Protein 9KQH (pdb70)

Organism: Finegoldia magna (strain ATCC 29328 / DSM 20472 / WAL 2508) (NCBI:txid334413)

B-factor: mean 48.62, std 17.15, range [17.42, 191.57]

Radius of gyration: 28.94 Å; Cα contacts (8 Å, |Δi|>4): 1314; chains: 1; bounding box: 60×62×90 Å

Sequence (738 aa):
KKEIKLSVRDLVEYTERSGDIDDRFRNVFDRAKEGQKIHKMIQKEYDIGFLPEVTLKNTTLYKSVNYIVEGRAAGIGIKNGKTLIDEIKSTTRDLEELEYNSNKYHWAQVKCYGYFYTLDNDLEDIDLQLTYYQTDTKKIKFIRQNFTFEELKEFYFSLLEKYSVFTELITQHIKKRDESIQNLSFPYPAFRAGQKYLSQNVYSATKQGVDLMVEAATGIGKTISTLFPSIKAMGEDLTDKIFYLTAKSTLKKACNDQLYLMKQKGLIIKSVEIIAKNKVCINCEFAKGHYDRVNKCILDMLENGDIIVEEIIKKYAFKYRVCPLELELDLSNFCDIVICDYNYVFDPVVYLKRFFEVPYLRMSLLVDEAHNLVSRGRDMYSYSLSFNQLMDCCDELVDEKKELKIKRNLKKIAQQIKDEALGKPVNTYEDLSVDLIDYCVRCKESMTKFLVEEKDKPYYDKVLDVYFEINKFLKISDFYDDSFVTLIKSENDDVIYNIMCLNTHNIFKNLLKKCKSNVFFSATLSPMTYFADVLGLEKFYNIRLESPFPKENLKVNHINISTRFKDREDTKYKIAEILRKINEKPGNKLIFFPSYSYLESVYEICDFDILTQERTLTDMERLEFLSQFTTSSNIMAFCVLGGVFSEGVDLSGDRLNTVGIISVGLPGISVENDLIKKYFDENGKNGFDYAYVYPGMNKVHQAGGRLIRTDTDTGELFLIDDRFDSYPYKSLLPNSWK

Solvent-accessible surface area: 33178 Å² total; per-residue (Å²): 250,58,93,12,136,23,3,1,71,25,0,2,39,11,8,19,23,53,23,38,39,119,87,58,123,133,64,40,36,30,31,55,82,46,1,101,102,4,24,137,84,6,27,165,135,52,100,168,44,16,109,69,72,35,82,15,131,18,78,12,117,47,86,86,0,48,0,55,1,56,2,89,0,4,0,6,8,135,114,152,68,80,15,6,0,3,11,14,50,46,7,82,40,79,33,140,109,0,118,80,63,58,25,68,22,27,0,1,18,0,21,0,12,0,9,2,55,1,80,103,65,142,49,127,19,0,13,0,18,1,0,0,11,24,15,35,51,129,106,70,58,112,21,128,76,72,15,50,40,111,106,2,72,136,51,0,57,47,0,0,92,98,3,10,78,1,0,78,39,41,22,99,17,64,139,105,18,28,92,14,0,99,120,11,81,28,9,82,145,70,72,158,71,24,6,120,108,0,12,112,29,0,66,44,2,1,111,129,29,52,26,3,0,0,13,0,22,41,18,3,27,30,25,8,1,0,0,21,4,0,0,44,0,1,4,98,101,26,2,40,9,0,0,0,0,0,12,92,72,99,49,10,138,38,0,9,63,27,0,93,43,0,92,139,103,40,3,75,8,26,0,0,21,1,4,43,113,142,92,0,63,55,184,147,132,32,17,137,11,0,16,88,61,0,30,130,0,0,32,27,1,8,113,102,22,48,3,3,30,58,150,50,0,55,124,18,0,114,120,52,122,0,22,9,27,18,0,0,18,3,0,0,23,25,2,7,0,0,0,0,30,0,44,28,0,0,10,5,19,54,50,4,59,62,9,5,100,47,42,70,65,74,2,0,0,1,0,8,29,0,12,30,0,12,72,62,0,42,110,12,5,25,44,34,4,23,34,54,64,2,49,76,0,2,112,70,12,86,98,83,185,45,2,79,71,0,37,130,5,0,93,77,0,0,98,28,0,83,75,22,3,109,82,88,96,60,11,59,68,127,101,44,17,121,74,0,19,73,55,0,9,92,0,26,54,12,0,56,126,0,16,101,121,39,130,122,38,124,21,33,106,90,0,78,76,0,41,85,40,1,12,42,0,1,20,0,5,14,63,27,62,119,4,6,10,0,2,0,47,33,90,132,142,22,9,57,1,32,0,21,1,9,12,4,25,69,20,0,50,72,22,8,129,81,12,55,0,1,0,0,0,0,25,5,0,18,28,5,91,6,4,1,32,3,0,3,3,111,176,62,123,72,6,120,23,98,48,42,38,54,176,138,25,32,118,38,27,67,30,91,12,27,0,82,178,152,28,52,109,107,28,29,133,105,0,10,95,18,0,114,113,2,35,128,76,115,9,0,0,1,0,0,0,28,38,43,85,6,1,95,33,0,91,146,47,14,123,32,138,19,43,38,7,122,188,117,56,86,91,139,76,84,108,103,10,37,61,75,1,61,89,102,26,73,56,1,0,0,0,9,12,44,18,65,1,1,29,64,8,87,3,38,34,67,78,0,26,5,0,0,0,0,4,0,0,37,30,59,124,37,43,57,31,57,15,13,72,101,28,5,73,122,86,68,86,90,1,76,21,13,5,2,0,38,32,0,5,11,48,0,27,13,0,3,22,23,3,26,40,42,89,103,3,69,17,32,1,15,0,0,2,38,35,2,74,40,171,38,16,56,74,18,5,20,78,48,20,132

Foldseek 3Di:
DAEDEEELLRLLCLQVFWWFDVLDDDQLLALVVLVVVLLVVVVVPPDPFWDAFAKFWDWDQDPNHTYTYIYTFGTWGADPNAIETEHEEEDPDDLVCDADVSPVSVNLSQLLRVLRCCVVPVNQKHKYKYWYAHSLPRDIDMYIDMDGNVRSVVSVVSSVVSCVLVSVLLRVLLVLQLVLLQPFDQLDPDQAPCLVVLLVVLLVQLQQLFEEEEQAAFPNLLQSSNVSSNSSSVSVVSFFAEEEAEADPVVLVSNVVSVVSSVVVRRQFAEAEQDDLVPLALVVVLSGGQSVQLSVLLSVCSNVHHYHYSVNLSVSCVVRSHRSNVSRLVVSVSGRYYYYHPCCQQASRNHSCVDQVQHPTAYAYAYEPLLVCQVVNFVSLKAKDKLVLLQVLLVLQDPDVLSVQLSVLSVQLSVVLVVQCVPPQKDKFQDDDPSNLSSLSSSLVSCVVVLVPPPVRPCSVSVVVSNVRSSNVNSSNSPRDRQWMWMWGCDPVMIMTMITRLACQVVQLVRSVSHSYYYHYYNQCPPVVLSCRRRNNDDYHYYYHADSADLVLEAAAEAADAPPVVCLLVCLVVVLVVVQVVLPDAFEEEEEAADPVSQVSSVVNRPDDAAEDDPDADPVRVVVVLVCLDLPDSHYYYYYQPDPLLADQQCFDRSYAEYEYAELNFPDDDPSLVVSLVSQVVVPHRSCCSSGNSVSNSSVSSNQSSQHNDNVGHHYYYYYHSCCPPPPNVVSDRPSND

Nearest PDB structures (foldseek):
  4a15-assembly1_A  TM=7.775E-01  e=8.012E-27  Thermoplasma acidophilum
  5h8w-assembly1_A  TM=7.825E-01  e=6.905E-27  Thermoplasma acidophilum
  5fmf-assembly1_Y  TM=7.714E-01  e=2.639E-24  Saccharomyces cerevisiae
  6fwr-assembly1_A  TM=7.237E-01  e=7.448E-26  Escherichia coli
  6fws-assembly1_B  TM=6.503E-01  e=1.646E-25  Escherichia coli

InterPro domains:
  IPR006554 Helicase-like, DEXD box c2 type [SM00488] (183-418)
  IPR006555 ATP-dependent helicase, C-terminal [PF13307] (589-748)
  IPR006555 ATP-dependent helicase, C-terminal [SM00491] (606-736)
  IPR010614 RAD3-like helicase, DEAD [PF06733] (275-400)
  IPR014013 Helicase superfamily 1/2, ATP-binding domain, DinG/Rad3-type [PS51193] (182-431)
  IPR027417 P-loop containing nucleoside triphosphate hydrolase [G3DSA:3.40.50.300] (204-547)
  IPR027417 P-loop containing nucleoside triphosphate hydrolase [G3DSA:3.40.50.300] (561-748)
  IPR027417 P-loop containing nucleoside triphosphate hydrolase [SSF52540] (143-537)
  IPR027417 P-loop containing nucleoside triphosphate hydrolase [SSF52540] (513-663)
  IPR042493 Bacterial type XPD DNA helicase, FeS cluster domain [G3DSA:1.10.30.20] (277-336)
  IPR045028 Helicase superfamily 1/2, DinG/Rad3-like [PTHR11472] (184-743)

Secondary structure (DSSP, 8-state):
--EEEEEHHHHHHHHS--S-TTTS---TT--HHHHHHHHHHHHHTS-SSSEEEEEEEEEEEETTEEEEEEEEEEEEEEETTEEEEEEEEE--S-GGG--TTSSHHHHHHHHHHHHHHHHHTT-SEEEEEEEEE-TTT--EEEEEEEEEHHHHHHHHHHHHHHHHHHHHHHHHHHHHHHHHHHT---SSSS--TTHHHHHHHHHHHHHHT-EEEEEE-TTS-HHHHHHHHHHHHHHTTS-SEEEEEESSGGGHHHHHHHHHHHHHTT----EEE---HHHH-----SSTTHHHHHHHHHHHHHHH-SEE-HHHHHHHHHHHT--HHHHHHHHTTS-SEEEEETHHHH-TTTS-HHHHSS--S-EEEEEETGGGHHHHHHHHT-EEEEHHHHHHHHTTS-S-HHHHHHHHHHHHHHHHHHHHHTT-SEEEESS--HHHHHHHHHHHHHHHHHHHH-TTSTTHHHHHHHHHHHHHHHHHHTT-STTEEEEEEEETTEEEEEEEES--HHHHHHHHTTSSEEEEEES---SHHHHHHHTT--SEEEEEE---S-TTSEEEEEE-----GGGHHHHHHHHHHHHHHHHHSSS-EEEEES-HHHHHHHHHT--S--EE--S---HHHHHHHHHT--SS---EEEEETTSTTTSS----TTS--EEEE-S--PPPP-HHHHHHHHHHHTTTS-HHIIIIIHHHHHHHHHHHTTS--STT--EEEEEE-GGGGSTTHHHHS-GGG-

Structure (mmCIF, N/CA/C/O backbone):
data_9KQH
#
_entry.id   9KQH
#
_cell.length_a   97.857
_cell.length_b   123.534
_cell.length_c   84.472
_cell.angle_alpha   90.000
_cell.angle_beta   90.000
_cell.angle_gamma   90.000
#
_symmetry.space_group_name_H-M   'P 21 21 2'
#
loop_
_entity.id
_entity.type
_entity.pdbx_description
1 polymer "DNA 5'-3' helicase"
2 polymer "DNA (5'-D(*TP*TP*TP*TP*TP*TP*TP*TP*TP*TP*T)-3')"
3 non-polymer 'PHOSPHOAMINOPHOSPHONIC ACID-ADENYLATE ESTER'
4 non-polymer 'IRON/SULFUR CLUSTER'
5 water water
#
loop_
_atom_site.group_PDB
_atom_site.id
_atom_site.type_symbol
_atom_site.label_atom_id
_atom_site.label_alt_id
_atom_site.label_comp_id
_atom_site.label_asym_id
_atom_site.label_entity_id
_atom_site.label_seq_id
_atom_site.pdbx_PDB_ins_code
_atom_site.Cartn_x
_atom_site.Cartn_y
_atom_site.Cartn_z
_atom_site.occupancy
_atom_site.B_iso_or_equiv
_atom_site.auth_seq_id
_atom_site.auth_comp_id
_atom_site.auth_asym_id
_atom_site.auth_atom_id
_atom_site.pdbx_PDB_model_num
ATOM 1 N N . LYS A 1 2 ? 9.45300 -8.68700 32.93400 1.000 69.61266 2 LYS A N 1
ATOM 2 C CA . LYS A 1 2 ? 9.56300 -8.33400 31.49500 1.000 67.65831 2 LYS A CA 1
ATOM 3 C C . LYS A 1 2 ? 9.36000 -6.82300 31.37500 1.000 69.50420 2 LYS A C 1
ATOM 4 O O . LYS A 1 2 ? 9.63200 -6.27300 30.29500 1.000 84.74452 2 LYS A O 1
ATOM 10 N N . LYS A 1 3 ? 8.86800 -6.19000 32.43900 1.000 77.87002 3 LYS A N 1
ATOM 11 C CA . LYS A 1 3 ? 8.77000 -4.71100 32.44500 1.000 61.14259 3 LYS A CA 1
ATOM 12 C C . LYS A 1 3 ? 9.94600 -4.21900 33.28800 1.000 54.39639 3 LYS A C 1
ATOM 13 O O . LYS A 1 3 ? 9.88700 -4.37100 34.51600 1.000 58.36130 3 LYS A O 1
ATOM 19 N N . GLU A 1 4 ? 10.97700 -3.69000 32.63900 1.000 59.28054 4 GLU A N 1
ATOM 20 C CA . GLU A 1 4 ? 12.20000 -3.28100 33.36600 1.000 57.05422 4 GLU A CA 1
ATOM 21 C C . GLU A 1 4 ? 12.70300 -1.92700 32.85800 1.000 60.70336 4 GLU A C 1
ATOM 22 O O . GLU A 1 4 ? 12.70500 -1.71500 31.63500 1.000 58.29216 4 GLU A O 1
ATOM 28 N N . ILE A 1 5 ? 13.09400 -1.04900 33.77400 1.000 48.75877 5 ILE A N 1
ATOM 29 C CA . ILE A 1 5 ? 13.69200 0.25400 33.37000 1.000 46.89690 5 ILE A CA 1
ATOM 30 C C . ILE A 1 5 ? 14.96900 0.43400 34.20300 1.000 41.40401 5 ILE A C 1
ATOM 31 O O . ILE A 1 5 ? 14.89000 0.36800 35.44500 1.000 42.45960 5 ILE A O 1
ATOM 36 N N . LYS A 1 6 ? 16.10700 0.58600 33.53100 1.000 38.34726 6 LYS A N 1
ATOM 37 C CA . LYS A 1 6 ? 17.38800 0.80400 34.24200 1.000 35.20403 6 LYS A CA 1
ATOM 38 C C . LYS A 1 6 ? 17.60400 2.31800 34.35700 1.000 40.95225 6 LYS A C 1
ATOM 39 O O . LYS A 1 6 ? 17.43500 3.01500 33.33600 1.000 36.63418 6 LYS A O 1
ATOM 45 N N . LEU A 1 7 ? 17.94800 2.80300 35.54900 1.000 40.20042 7 LEU A N 1
ATOM 46 C CA . LEU A 1 7 ? 18.06300 4.26800 35.74700 1.000 35.97811 7 LEU A CA 1
ATOM 47 C C . LEU A 1 7 ? 19.10700 4.59800 36.81400 1.000 30.86600 7 LEU A C 1
ATOM 48 O O . LEU A 1 7 ? 19.34100 3.75800 37.70100 1.000 38.55071 7 LEU A O 1
ATOM 53 N N . SER A 1 8 ? 19.71400 5.77600 36.71600 1.000 33.23744 8 SER A N 1
ATOM 54 C CA . SER A 1 8 ? 20.62900 6.24100 37.78100 1.000 28.32255 8 SER A CA 1
ATOM 55 C C . SER A 1 8 ? 19.77200 7.03000 38.77300 1.000 28.41133 8 SER A C 1
ATOM 56 O O . SER A 1 8 ? 18.71300 7.53100 38.35400 1.000 35.91430 8 SER A O 1
ATOM 59 N N . VAL A 1 9 ? 20.20600 7.14500 40.02400 1.000 27.47672 9 VAL A N 1
ATOM 60 C CA . VAL A 1 9 ? 19.45100 7.98800 40.99600 1.000 30.73098 9 VAL A CA 1
ATOM 61 C C . VAL A 1 9 ? 19.43000 9.42900 40.45900 1.000 25.83057 9 VAL A C 1
ATOM 62 O O . VAL A 1 9 ? 18.36300 10.06400 40.51700 1.000 30.76797 9 VAL A O 1
ATOM 66 N N . ARG A 1 10 ? 20.55000 9.89800 39.90800 1.000 28.73511 10 ARG A N 1
ATOM 67 C CA . ARG A 1 10 ? 20.63500 11.30500 39.43500 1.000 40.77464 10 ARG A CA 1
ATOM 68 C C . ARG A 1 10 ? 19.59000 11.55800 38.33400 1.000 36.38017 10 ARG A C 1
ATOM 69 O O . ARG A 1 10 ? 18.99800 12.65100 38.33100 1.000 43.98625 10 ARG A O 1
ATOM 77 N N . ASP A 1 11 ? 19.36900 10.58700 37.45100 1.000 27.49469 11 ASP A N 1
ATOM 78 C CA . ASP A 1 11 ? 18.41400 10.79200 36.32500 1.000 34.88503 11 ASP A CA 1
ATOM 79 C C . ASP A 1 11 ? 16.97900 10.75000 36.86600 1.000 37.94708 11 ASP A C 1
ATOM 80 O O . ASP A 1 11 ? 16.15600 11.57000 36.41400 1.000 39.79268 11 ASP A O 1
ATOM 85 N N . LEU A 1 12 ? 16.70100 9.85900 37.82000 1.000 34.95863 12 LEU A N 1
ATOM 86 C CA . LEU A 1 12 ? 15.35700 9.79000 38.44500 1.000 30.94285 12 LEU A CA 1
ATOM 87 C C . LEU A 1 12 ? 15.03400 11.13600 39.10700 1.000 27.32326 12 LEU A C 1
ATOM 88 O O . LEU A 1 12 ? 13.95300 11.67400 38.83300 1.000 40.43053 12 LEU A O 1
ATOM 93 N N . VAL A 1 13 ? 15.96100 11.67600 39.89700 1.000 29.55539 13 VAL A N 1
ATOM 94 C CA . VAL A 1 13 ? 15.69000 12.94000 40.64600 1.000 33.06693 13 VAL A CA 1
ATOM 95 C C . VAL A 1 13 ? 15.59200 14.11400 39.65800 1.000 26.89658 13 VAL A C 1
ATOM 96 O O . VAL A 1 13 ? 14.76500 15.00800 39.89800 1.000 33.85620 13 VAL A O 1
ATOM 100 N N . GLU A 1 14 ? 16.38200 14.09500 38.58500 1.000 30.65434 14 GLU A N 1
ATOM 101 C CA . GLU A 1 14 ? 16.39600 15.22300 37.61900 1.000 38.24934 14 GLU A CA 1
ATOM 102 C C . GLU A 1 14 ? 14.99900 15.44200 37.02100 1.000 32.32884 14 GLU A C 1
ATOM 103 O O . GLU A 1 14 ? 14.62500 16.61000 36.82700 1.000 42.07855 14 GLU A O 1
ATOM 109 N N . TYR A 1 15 ? 14.25800 14.36600 36.75800 1.000 29.92116 15 TYR A N 1
ATOM 110 C CA . TYR A 1 15 ? 12.94600 14.51400 36.07200 1.000 32.84389 15 TYR A CA 1
ATOM 111 C C . TYR A 1 15 ? 11.79000 14.52500 37.07700 1.000 32.82450 15 TYR A C 1
ATOM 112 O O . TYR A 1 15 ? 10.65900 14.85000 36.67200 1.000 37.87226 15 TYR A O 1
ATOM 121 N N . THR A 1 16 ? 12.05700 14.19800 38.34000 1.000 33.06555 16 THR A N 1
ATOM 122 C CA . THR A 1 16 ? 10.96800 14.10700 39.33600 1.000 28.74016 16 THR A CA 1
ATOM 123 C C . THR A 1 16 ? 10.99600 15.31200 40.24600 1.000 29.67620 16 THR A C 1
ATOM 124 O O . THR A 1 16 ? 9.94900 15.62000 40.82900 1.000 40.66628 16 THR A O 1
ATOM 128 N N . GLU A 1 17 ? 12.13900 15.98500 40.36000 1.000 39.02544 17 GLU A N 1
ATOM 129 C CA . GLU A 1 17 ? 12.25300 17.10800 41.32400 1.000 35.86101 17 GLU A CA 1
ATOM 130 C C . GLU A 1 17 ? 12.40400 18.44000 40.57500 1.000 54.52196 17 GLU A C 1
ATOM 131 O O . GLU A 1 17 ? 12.49200 19.48600 41.24400 1.000 49.81085 17 GLU A O 1
ATOM 137 N N . ARG A 1 18 ? 12.41000 18.39600 39.24300 1.000 44.97584 18 ARG A N 1
ATOM 138 C CA . ARG A 1 18 ? 12.61200 19.63100 38.44700 1.000 40.30757 18 ARG A CA 1
ATOM 139 C C . ARG A 1 18 ? 11.45700 20.60500 38.71100 1.000 48.49534 18 ARG A C 1
ATOM 140 O O . ARG A 1 18 ? 10.29400 20.15300 38.75400 1.000 40.09169 18 ARG A O 1
ATOM 148 N N . SER A 1 19 ? 11.78300 21.88400 38.89200 1.000 44.73787 19 SER A N 1
ATOM 149 C CA . SER A 1 19 ? 10.74400 22.91800 39.11300 1.000 48.30929 19 SER A CA 1
ATOM 150 C C . SER A 1 19 ? 11.35200 24.31000 38.95100 1.000 48.13540 19 SER A C 1
ATOM 151 O O . SER A 1 19 ? 12.56600 24.45100 39.19300 1.000 50.30722 19 SER A O 1
ATOM 154 N N . GLY A 1 20 ? 10.54500 25.28900 38.54500 1.000 49.35241 20 GLY A N 1
ATOM 155 C CA . GLY A 1 20 ? 11.03600 26.67800 38.52500 1.000 48.85456 20 GLY A CA 1
ATOM 156 C C . GLY A 1 20 ? 11.71100 27.11600 37.24800 1.000 56.27312 20 GLY A C 1
ATOM 157 O O . GLY A 1 20 ? 11.28700 26.66800 36.16600 1.000 49.95043 20 GLY A O 1
ATOM 158 N N . ASP A 1 21 ? 12.73500 27.96300 37.37700 1.000 63.75525 21 ASP A N 1
ATOM 159 C CA . ASP A 1 21 ? 13.37600 28.56400 36.18000 1.000 54.06933 21 ASP A CA 1
ATOM 160 C C . ASP A 1 21 ? 14.80200 28.05000 35.99700 1.000 52.28096 21 ASP A C 1
ATOM 161 O O . ASP A 1 21 ? 15.29800 27.33500 36.88600 1.000 55.52996 21 ASP A O 1
ATOM 166 N N . ILE A 1 22 ? 15.40500 28.42600 34.87600 1.000 49.58991 22 ILE A N 1
ATOM 167 C CA . ILE A 1 22 ? 16.75200 27.91600 34.51200 1.000 60.00689 22 ILE A CA 1
ATOM 168 C C . ILE A 1 22 ? 17.81800 28.60600 35.36300 1.000 64.76245 22 ILE A C 1
ATOM 169 O O . ILE A 1 22 ? 18.76900 27.92800 35.78000 1.000 70.87961 22 ILE A O 1
ATOM 174 N N . ASP A 1 23 ? 17.64400 29.89500 35.62700 1.000 75.16588 23 ASP A N 1
ATOM 175 C CA . ASP A 1 23 ? 18.67800 30.67300 36.36500 1.000 78.27800 23 ASP A CA 1
ATOM 176 C C . ASP A 1 23 ? 18.72500 30.27400 37.84200 1.000 82.71674 23 ASP A C 1
ATOM 177 O O . ASP A 1 23 ? 19.75200 30.54400 38.48500 1.000 96.09249 23 ASP A O 1
ATOM 182 N N . ASP A 1 24 ? 17.66400 29.65900 38.35300 1.000 76.12098 24 ASP A N 1
ATOM 183 C CA . ASP A 1 24 ? 17.61000 29.26100 39.78000 1.000 65.29188 24 ASP A CA 1
ATOM 184 C C . ASP A 1 24 ? 18.49800 28.03200 39.97200 1.000 75.19133 24 ASP A C 1
ATOM 185 O O . ASP A 1 24 ? 19.09400 27.89500 41.05200 1.000 79.94659 24 ASP A O 1
ATOM 190 N N . ARG A 1 25 ? 18.60500 27.20100 38.93400 1.000 77.28328 25 ARG A N 1
ATOM 191 C CA . ARG A 1 25 ? 19.51500 26.03100 38.98000 1.000 72.14450 25 ARG A CA 1
ATOM 192 C C . ARG A 1 25 ? 20.93100 26.53200 38.67800 1.000 85.61689 25 ARG A C 1
ATOM 193 O O . ARG A 1 25 ? 21.09500 27.27300 37.68600 1.000 87.93767 25 ARG A O 1
ATOM 201 N N . PHE A 1 26 ? 21.91100 26.15600 39.49800 1.000 84.37632 26 PHE A N 1
ATOM 202 C CA . PHE A 1 26 ? 23.28300 26.69500 39.29800 1.000 78.91821 26 PHE A CA 1
ATOM 203 C C . PHE A 1 26 ? 24.11200 25.65200 38.56000 1.000 85.36881 26 PHE A C 1
ATOM 204 O O . PHE A 1 26 ? 24.15000 24.47900 38.99200 1.000 91.70208 26 PHE A O 1
ATOM 212 N N . ARG A 1 27 ? 24.74400 26.06500 37.46100 1.000 83.63384 27 ARG A N 1
ATOM 213 C CA . ARG A 1 27 ? 25.59300 25.14000 36.67400 1.000 71.22269 27 ARG A CA 1
ATOM 214 C C . ARG A 1 27 ? 26.97800 25.76400 36.47300 1.000 76.25003 27 ARG A C 1
ATOM 215 O O . ARG A 1 27 ? 27.05400 26.81700 35.80500 1.000 80.55111 27 ARG A O 1
ATOM 223 N N . ASN A 1 28 ? 28.02800 25.14600 37.01900 1.000 64.22934 28 ASN A N 1
ATOM 224 C CA . ASN A 1 28 ? 29.40500 25.64900 36.75900 1.000 64.84188 28 ASN A CA 1
ATOM 225 C C . ASN A 1 28 ? 30.08900 24.71400 35.75600 1.000 55.11617 28 ASN A C 1
ATOM 226 O O . ASN A 1 28 ? 30.63600 23.68200 36.18800 1.000 53.21819 28 ASN A O 1
ATOM 231 N N . VAL A 1 29 ? 30.06300 25.07200 34.47300 1.000 46.55109 29 VAL A N 1
ATOM 232 C CA . VAL A 1 29 ? 30.69800 24.22900 33.41500 1.000 56.72722 29 VAL A CA 1
ATOM 233 C C . VAL A 1 29 ? 32.19700 24.56700 33.33100 1.000 51.20080 29 VAL A C 1
ATOM 234 O O . VAL A 1 29 ? 32.90700 23.90700 32.55200 1.000 54.07489 29 VAL A O 1
ATOM 238 N N . PHE A 1 30 ? 32.65200 25.54700 34.11500 1.000 54.82953 30 PHE A N 1
ATOM 239 C CA . PHE A 1 30 ? 34.08500 25.94700 34.10900 1.000 52.23676 30 PHE A CA 1
ATOM 240 C C . PHE A 1 30 ? 34.72700 25.54000 35.43200 1.000 52.93455 30 PHE A C 1
ATOM 241 O O . PHE A 1 30 ? 35.79300 26.07700 35.78500 1.000 63.32842 30 PHE A O 1
ATOM 249 N N . ASP A 1 31 ? 34.10000 24.60500 36.14400 1.000 53.41758 31 ASP A N 1
ATOM 250 C CA . ASP A 1 31 ? 34.64500 24.13400 37.44400 1.000 43.99656 31 ASP A CA 1
ATOM 251 C C . ASP A 1 31 ? 35.93100 23.34700 37.20200 1.000 54.84902 31 ASP A C 1
ATOM 252 O O . ASP A 1 31 ? 35.90600 22.43600 36.36100 1.000 51.23502 31 ASP A O 1
ATOM 257 N N . ARG A 1 32 ? 36.99800 23.65900 37.93900 1.000 51.57651 32 ARG A N 1
ATOM 258 C CA . ARG A 1 32 ? 38.25100 22.87000 37.82300 1.000 47.88029 32 ARG A CA 1
ATOM 259 C C . ARG A 1 32 ? 38.05900 21.56800 38.61700 1.000 50.71847 32 ARG A C 1
ATOM 260 O O . ARG A 1 32 ? 38.23000 21.59200 39.85000 1.000 42.61270 32 ARG A O 1
ATOM 268 N N . ALA A 1 33 ? 37.74200 20.47600 37.92100 1.000 46.74264 33 ALA A N 1
ATOM 269 C CA . ALA A 1 33 ? 37.43800 19.18000 38.57300 1.000 45.80075 33 ALA A CA 1
ATOM 270 C C . ALA A 1 33 ? 38.62600 18.60900 39.34600 1.000 49.57155 33 ALA A C 1
ATOM 271 O O . ALA A 1 33 ? 38.41200 18.15200 40.48200 1.000 70.70567 33 ALA A O 1
ATOM 273 N N . LYS A 1 34 ? 39.82000 18.59500 38.76000 1.000 39.86144 34 LYS A N 1
ATOM 274 C CA . LYS A 1 34 ? 40.96100 17.95500 39.46200 1.000 48.49755 34 LYS A CA 1
ATOM 275 C C . LYS A 1 34 ? 41.13200 18.62600 40.82900 1.000 48.81532 34 LYS A C 1
ATOM 276 O O . LYS A 1 34 ? 41.29000 17.90200 41.83100 1.000 62.87270 34 LYS A O 1
ATOM 282 N N . GLU A 1 35 ? 41.07700 19.95800 40.86100 1.000 58.85833 35 GLU A N 1
ATOM 283 C CA . GLU A 1 35 ? 41.20800 20.69200 42.14600 1.000 70.22691 35 GLU A CA 1
ATOM 284 C C . GLU A 1 35 ? 40.11200 20.22100 43.11100 1.000 50.38348 35 GLU A C 1
ATOM 285 O O . GLU A 1 35 ? 40.43800 19.91100 44.27200 1.000 66.47712 35 GLU A O 1
ATOM 291 N N . GLY A 1 36 ? 38.87000 20.15700 42.63300 1.000 52.44777 36 GLY A N 1
ATOM 292 C CA . GLY A 1 36 ? 37.75200 19.70900 43.47900 1.000 50.13721 36 GLY A CA 1
ATOM 293 C C . GLY A 1 36 ? 37.97600 18.30400 43.99200 1.000 55.15712 36 GLY A C 1
ATOM 294 O O . GLY A 1 36 ? 37.66600 18.05400 45.17000 1.000 56.74298 36 GLY A O 1
ATOM 295 N N . GLN A 1 37 ? 38.49100 17.41400 43.14000 1.000 52.16937 37 GLN A N 1
ATOM 296 C CA . GLN A 1 37 ? 38.71700 16.00100 43.54400 1.000 56.60499 37 GLN A CA 1
ATOM 297 C C . GLN A 1 37 ? 39.78200 15.96900 44.64700 1.000 50.86514 37 GLN A C 1
ATOM 298 O O . GLN A 1 37 ? 39.70100 15.08400 45.51800 1.000 53.96876 37 GLN A O 1
ATOM 304 N N . LYS A 1 38 ? 40.73300 16.90000 44.60600 1.000 49.66533 38 LYS A N 1
ATOM 305 C CA . LYS A 1 38 ? 41.73200 16.98100 45.69800 1.000 56.44578 38 LYS A CA 1
ATOM 306 C C . LYS A 1 38 ? 40.99100 17.26700 47.01300 1.000 57.91214 38 LYS A C 1
ATOM 307 O O . LYS A 1 38 ? 41.27600 16.57900 48.01400 1.000 60.03325 38 LYS A O 1
ATOM 313 N N . ILE A 1 39 ? 40.06500 18.23000 46.99600 1.000 46.98803 39 ILE A N 1
ATOM 314 C CA . ILE A 1 39 ? 39.26500 18.54600 48.21700 1.000 57.94795 39 ILE A CA 1
ATOM 315 C C . ILE A 1 39 ? 38.45300 17.29900 48.59000 1.000 50.00773 39 ILE A C 1
ATOM 316 O O . ILE A 1 39 ? 38.42900 16.94600 49.78100 1.000 56.33888 39 ILE A O 1
ATOM 321 N N . HIS A 1 40 ? 37.83600 16.65600 47.59900 1.000 59.44081 40 HIS A N 1
ATOM 322 C CA . HIS A 1 40 ? 36.99900 15.45500 47.85400 1.000 57.22148 40 HIS A CA 1
ATOM 323 C C . HIS A 1 40 ? 37.83400 14.40700 48.58900 1.000 55.82876 40 HIS A C 1
ATOM 324 O O . HIS A 1 40 ? 37.35000 13.83100 49.58700 1.000 66.50680 40 HIS A O 1
ATOM 331 N N . LYS A 1 41 ? 39.06000 14.17800 48.11900 1.000 53.27650 41 LYS A N 1
ATOM 332 C CA . LYS A 1 41 ? 39.93300 13.14400 48.72900 1.000 53.36489 41 LYS A CA 1
ATOM 333 C C . LYS A 1 41 ? 40.31500 13.55800 50.15900 1.000 59.23842 41 LYS A C 1
ATOM 334 O O . LYS A 1 41 ? 40.34100 12.67700 51.03600 1.000 65.45810 41 LYS A O 1
ATOM 340 N N . MET A 1 42 ? 40.60400 14.84200 50.37800 1.000 52.93846 42 MET A N 1
ATOM 341 C CA . MET A 1 42 ? 41.04100 15.29400 51.72500 1.000 75.85133 42 MET A CA 1
ATOM 342 C C . MET A 1 42 ? 39.89800 15.04500 52.72700 1.000 64.06230 42 MET A C 1
ATOM 343 O O . MET A 1 42 ? 40.18600 14.59100 53.85600 1.000 59.89990 42 MET A O 1
ATOM 348 N N . ILE A 1 43 ? 38.65500 15.29000 52.31000 1.000 55.32989 43 ILE A N 1
ATOM 349 C CA . ILE A 1 43 ? 37.48100 15.07100 53.20100 1.000 69.38537 43 ILE A CA 1
ATOM 350 C C . ILE A 1 43 ? 37.40600 13.57500 53.53200 1.000 59.09176 43 ILE A C 1
ATOM 351 O O . ILE A 1 43 ? 37.17000 13.24100 54.71000 1.000 55.64294 43 ILE A O 1
ATOM 356 N N . GLN A 1 44 ? 37.63100 12.71800 52.53800 1.000 58.46136 44 GLN A N 1
ATOM 357 C CA . GLN A 1 44 ? 37.49200 11.25300 52.75100 1.000 71.25934 44 GLN A CA 1
ATOM 358 C C . GLN A 1 44 ? 38.67900 10.70700 53.56500 1.000 67.31698 44 GLN A C 1
ATOM 359 O O . GLN A 1 44 ? 38.53500 9.61800 54.14900 1.000 67.60040 44 GLN A O 1
ATOM 365 N N . LYS A 1 45 ? 39.80000 11.42800 53.59400 1.000 60.31502 45 LYS A N 1
ATOM 366 C CA . LYS A 1 45 ? 40.96500 10.99700 54.41100 1.000 63.37103 45 LYS A CA 1
ATOM 367 C C . LYS A 1 45 ? 40.63600 11.22600 55.89400 1.000 53.32275 45 LYS A C 1
ATOM 368 O O . LYS A 1 45 ? 41.21800 10.52400 56.74200 1.000 72.76192 45 LYS A O 1
ATOM 374 N N . GLU A 1 46 ? 39.72000 12.15200 56.18100 1.000 58.84800 46 GLU A N 1
ATOM 375 C CA . GLU A 1 46 ? 39.32300 12.44900 57.58300 1.000 64.14129 46 GLU A CA 1
ATOM 376 C C . GLU A 1 46 ? 38.28800 11.42000 58.06100 1.000 60.05147 46 GLU A C 1
ATOM 377 O O . GLU A 1 46 ? 37.72300 11.61800 59.15100 1.000 72.40362 46 GLU A O 1
ATOM 383 N N . TYR A 1 47 ? 38.05300 10.37300 57.27200 1.000 58.02323 47 TYR A N 1
ATOM 384 C CA . TYR A 1 47 ? 37.07200 9.32700 57.65600 1.000 66.30502 47 TYR A CA 1
ATOM 385 C C . TYR A 1 47 ? 37.75300 8.30900 58.55300 1.000 68.62593 47 TYR A C 1
ATOM 386 O O . TYR A 1 47 ? 38.93100 8.50200 58.91200 1.000 81.08394 47 TYR A O 1
ATOM 395 N N . ASP A 1 48 ? 37.03300 7.24100 58.90000 1.000 71.29640 48 ASP A N 1
ATOM 396 C CA . ASP A 1 48 ? 37.62400 6.14100 59.70700 1.000 82.92138 48 ASP A CA 1
ATOM 397 C C . ASP A 1 48 ? 37.76600 4.91400 58.80200 1.000 92.80567 48 ASP A C 1
ATOM 398 O O . ASP A 1 48 ? 37.21700 4.94500 57.68300 1.000 86.56617 48 ASP A O 1
ATOM 403 N N . ILE A 1 49 ? 38.47000 3.87900 59.26500 1.000 92.77663 49 ILE A N 1
ATOM 404 C CA . ILE A 1 49 ? 38.59200 2.61800 58.47500 1.000 89.81940 49 ILE A CA 1
ATOM 405 C C . ILE A 1 49 ? 37.19100 2.00800 58.33900 1.000 87.50440 49 ILE A C 1
ATOM 406 O O . ILE A 1 49 ? 36.97200 1.24800 57.37200 1.000 78.39018 49 ILE A O 1
ATOM 411 N N . GLY A 1 50 ? 36.29500 2.31800 59.28000 1.000 79.30827 50 GLY A N 1
ATOM 412 C CA . GLY A 1 50 ? 34.90500 1.82900 59.19700 1.000 72.46386 50 GLY A CA 1
ATOM 413 C C . GLY A 1 50 ? 34.12500 2.54100 58.11000 1.000 67.26579 50 GLY A C 1
ATOM 414 O O . GLY A 1 50 ? 33.35100 1.86600 57.40900 1.000 84.83601 50 GLY A O 1
ATOM 415 N N . PHE A 1 51 ? 34.31600 3.85600 57.97300 1.000 71.44983 51 PHE A N 1
ATOM 416 C CA . PHE A 1 51 ? 33.57300 4.65100 56.95700 1.000 71.24157 51 PHE A CA 1
ATOM 417 C C . PHE A 1 51 ? 34.12700 4.30600 55.58200 1.000 62.58529 51 PHE A C 1
ATOM 418 O O . PHE A 1 51 ? 35.15600 4.87900 55.18000 1.000 72.10812 51 PHE A O 1
ATOM 426 N N . LEU A 1 52 ? 33.46000 3.38800 54.88000 1.000 62.95632 52 LEU A N 1
ATOM 427 C CA . LEU A 1 52 ? 33.95500 2.92700 53.55800 1.000 65.14619 52 LEU A CA 1
ATOM 428 C C . LEU A 1 52 ? 33.61000 3.97600 52.49300 1.000 70.12545 52 LEU A C 1
ATOM 429 O O . LEU A 1 52 ? 32.47300 4.48800 52.50700 1.000 65.93883 52 LEU A O 1
ATOM 434 N N . PRO A 1 53 ? 34.54900 4.33400 51.59300 1.000 63.27060 53 PRO A N 1
ATOM 435 C CA . PRO A 1 53 ? 34.28900 5.37700 50.61400 1.000 45.09815 53 PRO A CA 1
ATOM 436 C C . PRO A 1 53 ? 33.77400 4.90400 49.26800 1.000 55.12497 53 PRO A C 1
ATOM 437 O O . PRO A 1 53 ? 33.86500 3.69900 48.97500 1.000 70.90327 53 PRO A O 1
ATOM 441 N N . GLU A 1 54 ? 33.23200 5.82700 48.47400 1.000 44.73261 54 GLU A N 1
ATOM 442 C CA . GLU A 1 54 ? 32.76000 5.50300 47.10100 1.000 49.56775 54 GLU A CA 1
ATOM 443 C C . GLU A 1 54 ? 31.99800 4.16700 47.12300 1.000 50.04599 54 GLU A C 1
ATOM 444 O O . GLU A 1 54 ? 32.46700 3.20400 46.49000 1.000 54.32210 54 GLU A O 1
ATOM 450 N N . VAL A 1 55 ? 30.85700 4.13100 47.81200 1.000 59.30989 55 VAL A N 1
ATOM 451 C CA . VAL A 1 55 ? 30.07400 2.86700 47.94400 1.000 50.63581 55 VAL A CA 1
ATOM 452 C C . VAL A 1 55 ? 28.94200 2.85500 46.90800 1.000 52.30657 55 VAL A C 1
ATOM 453 O O . VAL A 1 55 ? 28.13300 3.80200 46.90300 1.000 53.89646 55 VAL A O 1
ATOM 457 N N . THR A 1 56 ? 28.88700 1.80900 46.08000 1.000 56.08061 56 THR A N 1
ATOM 458 C CA . THR A 1 56 ? 27.81200 1.68400 45.07600 1.000 46.29849 56 THR A CA 1
ATOM 459 C C . THR A 1 56 ? 26.58100 1.10300 45.73300 1.000 48.91484 56 THR A C 1
ATOM 460 O O . THR A 1 56 ? 26.70100 0.05200 46.39200 1.000 45.25553 56 THR A O 1
ATOM 464 N N . LEU A 1 57 ? 25.43500 1.76400 45.56600 1.000 47.88936 57 LEU A N 1
ATOM 465 C CA . LEU A 1 57 ? 24.16300 1.27600 46.15200 1.000 42.94873 57 LEU A CA 1
ATOM 466 C C . LEU A 1 57 ? 23.20100 0.92400 45.01200 1.000 49.16343 57 LEU A C 1
ATOM 467 O O . LEU A 1 57 ? 23.10600 1.70900 44.05200 1.000 48.06231 57 LEU A O 1
ATOM 472 N N . LYS A 1 58 ? 22.53200 -0.22200 45.11200 1.000 37.52821 58 LYS A N 1
ATOM 473 C CA . LYS A 1 58 ? 21.64600 -0.67000 44.01100 1.000 36.78544 58 LYS A CA 1
ATOM 474 C C . LYS A 1 58 ? 20.30100 -1.11200 44.60000 1.000 47.65951 58 LYS A C 1
ATOM 475 O O . LYS A 1 58 ? 20.27600 -1.50700 45.78300 1.000 52.25279 58 LYS A O 1
ATOM 481 N N . ASN A 1 59 ? 19.23500 -1.03400 43.80300 1.000 40.72259 59 ASN A N 1
ATOM 482 C CA . ASN A 1 59 ? 17.88600 -1.43000 44.27800 1.000 34.45597 59 ASN A CA 1
ATOM 483 C C . ASN A 1 59 ? 16.98800 -1.79200 43.09600 1.000 34.91221 59 ASN A C 1
ATOM 484 O O . ASN A 1 59 ? 17.08300 -1.11600 42.05700 1.000 29.62197 59 ASN A O 1
ATOM 489 N N . THR A 1 60 ? 16.15800 -2.82300 43.25800 1.000 34.53987 60 THR A N 1
ATOM 490 C CA . THR A 1 60 ? 15.16400 -3.17000 42.22700 1.000 41.65257 60 THR A CA 1
ATOM 491 C C . THR A 1 60 ? 13.81100 -3.14700 42.90500 1.000 48.22422 60 THR A C 1
ATOM 492 O O . THR A 1 60 ? 13.61900 -3.93400 43.85200 1.000 57.33970 60 THR A O 1
ATOM 496 N N . THR A 1 61 ? 12.91400 -2.25700 42.47700 1.000 38.86174 61 THR A N 1
ATOM 497 C CA . THR A 1 61 ? 11.60200 -2.11500 43.14000 1.000 41.78544 61 THR A CA 1
ATOM 498 C C . THR A 1 61 ? 10.50900 -2.33000 42.12200 1.000 43.72649 61 THR A C 1
ATOM 499 O O . THR A 1 61 ? 10.57800 -1.71600 41.04300 1.000 50.21854 61 THR A O 1
ATOM 503 N N . LEU A 1 62 ? 9.54000 -3.18400 42.44200 1.000 40.93041 62 LEU A N 1
ATOM 504 C CA . LEU A 1 62 ? 8.40000 -3.43700 41.52800 1.000 40.08596 62 LEU A CA 1
ATOM 505 C C . LEU A 1 62 ? 7.32800 -2.37500 41.78800 1.000 42.17130 62 LEU A C 1
ATOM 506 O O . LEU A 1 62 ? 6.76800 -2.36400 42.90000 1.000 53.28442 62 LEU A O 1
ATOM 511 N N . TYR A 1 63 ? 7.07300 -1.51700 40.80300 1.000 46.49512 63 TYR A N 1
ATOM 512 C CA . TYR A 1 63 ? 6.04400 -0.45500 40.94800 1.000 48.41030 63 TYR A CA 1
ATOM 513 C C . TYR A 1 63 ? 5.26300 -0.37000 39.64300 1.000 47.37011 63 TYR A C 1
ATOM 514 O O . TYR A 1 63 ? 5.90000 -0.25100 38.57900 1.000 58.09233 63 TYR A O 1
ATOM 523 N N . LYS A 1 64 ? 3.93200 -0.44600 39.71700 1.000 45.63707 64 LYS A N 1
ATOM 524 C CA . LYS A 1 64 ? 3.07700 -0.37100 38.50300 1.000 55.65864 64 LYS A CA 1
ATOM 525 C C . LYS A 1 64 ? 3.44000 -1.53000 37.57000 1.000 63.77008 64 LYS A C 1
ATOM 526 O O . LYS A 1 64 ? 3.41300 -1.32800 36.33900 1.000 75.43729 64 LYS A O 1
ATOM 532 N N . SER A 1 65 ? 3.79300 -2.68200 38.13800 1.000 50.30743 65 SER A N 1
ATOM 533 C CA . SER A 1 65 ? 4.14500 -3.87700 37.33000 1.000 55.61143 65 SER A CA 1
ATOM 534 C C . SER A 1 65 ? 5.47100 -3.64300 36.60000 1.000 46.18151 65 SER A C 1
ATOM 535 O O . SER A 1 65 ? 5.79200 -4.44100 35.70900 1.000 62.93841 65 SER A O 1
ATOM 538 N N . VAL A 1 66 ? 6.20500 -2.59800 36.98100 1.000 51.50689 66 VAL A N 1
ATOM 539 C CA . VAL A 1 66 ? 7.50200 -2.28500 36.31500 1.000 41.27736 66 VAL A CA 1
ATOM 540 C C . VAL A 1 66 ? 8.63500 -2.46900 37.33200 1.000 41.40056 66 VAL A C 1
ATOM 541 O O . VAL A 1 66 ? 8.47300 -2.02400 38.48200 1.000 46.60591 66 VAL A O 1
ATOM 545 N N . ASN A 1 67 ? 9.72600 -3.10500 36.90700 1.000 42.90040 67 ASN A N 1
ATOM 546 C CA . ASN A 1 67 ? 10.90400 -3.27900 37.79300 1.000 44.10218 67 ASN A CA 1
ATOM 547 C C . ASN A 1 67 ? 11.84600 -2.09200 37.59000 1.000 45.56201 67 ASN A C 1
ATOM 548 O O . ASN A 1 67 ? 12.44100 -1.98500 36.50100 1.000 42.23416 67 ASN A O 1
ATOM 553 N N . TYR A 1 68 ? 11.96200 -1.23600 38.60300 1.000 46.81329 68 TYR A N 1
ATOM 554 C CA . TYR A 1 68 ? 12.86900 -0.06400 38.53100 1.000 31.33666 68 TYR A CA 1
ATOM 555 C C . TYR A 1 68 ? 14.22800 -0.47900 39.07200 1.000 36.13486 68 TYR A C 1
ATOM 556 O O . TYR A 1 68 ? 14.39400 -0.55500 40.30100 1.000 44.41083 68 TYR A O 1
ATOM 565 N N . ILE A 1 69 ? 15.17200 -0.76100 38.17300 1.000 35.50687 69 ILE A N 1
ATOM 566 C CA . ILE A 1 69 ? 16.55100 -1.15200 38.58500 1.000 34.56768 69 ILE A CA 1
ATOM 567 C C . ILE A 1 69 ? 17.35300 0.14900 38.70000 1.000 43.16681 69 ILE A C 1
ATOM 568 O O . ILE A 1 69 ? 17.76000 0.68300 37.65100 1.000 34.80372 69 ILE A O 1
ATOM 573 N N . VAL A 1 70 ? 17.55500 0.63500 39.92400 1.000 33.18214 70 VAL A N 1
ATOM 574 C CA . VAL A 1 70 ? 18.20700 1.96300 40.10800 1.000 40.86657 70 VAL A CA 1
ATOM 575 C C . VAL A 1 70 ? 19.57200 1.80300 40.79100 1.000 42.43439 70 VAL A C 1
ATOM 576 O O . VAL A 1 70 ? 19.68400 0.96800 41.70700 1.000 43.49614 70 VAL A O 1
ATOM 580 N N . GLU A 1 71 ? 20.55900 2.58500 40.34800 1.000 47.59173 71 GLU A N 1
ATOM 581 C CA . GLU A 1 71 ? 21.92800 2.48400 40.90700 1.000 46.30092 71 GLU A CA 1
ATOM 582 C C . GLU A 1 71 ? 22.46600 3.88600 41.22300 1.000 44.62202 71 GLU A C 1
ATOM 583 O O . GLU A 1 71 ? 22.13000 4.83300 40.48500 1.000 34.37535 71 GLU A O 1
ATOM 589 N N . GLY A 1 72 ? 23.26100 4.00400 42.28600 1.000 44.74570 72 GLY A N 1
ATOM 590 C CA . GLY A 1 72 ? 23.88400 5.28700 42.64500 1.000 41.38905 72 GLY A CA 1
ATOM 591 C C . GLY A 1 72 ? 25.20800 5.02700 43.32900 1.000 49.21398 72 GLY A C 1
ATOM 592 O O . GLY A 1 72 ? 25.54200 3.84400 43.53000 1.000 45.15329 72 GLY A O 1
ATOM 593 N N . ARG A 1 73 ? 25.94300 6.08500 43.66600 1.000 53.41865 73 ARG A N 1
ATOM 594 C CA . ARG A 1 73 ? 27.22300 5.91400 44.39700 1.000 44.74490 73 ARG A CA 1
ATOM 595 C C . ARG A 1 73 ? 27.33900 6.95700 45.51500 1.000 39.85048 73 ARG A C 1
ATOM 596 O O . ARG A 1 73 ? 27.35300 8.16300 45.20500 1.000 46.49876 73 ARG A O 1
ATOM 604 N N . ALA A 1 74 ? 27.43600 6.49300 46.76000 1.000 38.66070 74 ALA A N 1
ATOM 605 C CA . ALA A 1 74 ? 27.60900 7.40600 47.90900 1.000 44.52001 74 ALA A CA 1
ATOM 606 C C . ALA A 1 74 ? 29.09800 7.65600 48.12500 1.000 42.12581 74 ALA A C 1
ATOM 607 O O . ALA A 1 74 ? 29.89700 6.72000 47.95700 1.000 60.17686 74 ALA A O 1
ATOM 609 N N . ALA A 1 75 ? 29.45100 8.88000 48.50200 1.000 45.89899 75 ALA A N 1
ATOM 610 C CA . ALA A 1 75 ? 30.87700 9.24500 48.71600 1.000 45.84743 75 ALA A CA 1
ATOM 611 C C . ALA A 1 75 ? 31.39400 8.59700 50.00300 1.000 46.31122 75 ALA A C 1
ATOM 612 O O . ALA A 1 75 ? 32.62400 8.46200 50.13200 1.000 55.76873 75 ALA A O 1
ATOM 614 N N . GLY A 1 76 ? 30.49700 8.21400 50.91300 1.000 39.93990 76 GLY A N 1
ATOM 615 C CA . GLY A 1 76 ? 30.93400 7.51300 52.13200 1.000 42.97468 76 GLY A CA 1
ATOM 616 C C . GLY A 1 76 ? 29.78700 6.89800 52.90500 1.000 50.73411 76 GLY A C 1
ATOM 617 O O . GLY A 1 76 ? 28.72000 7.53200 52.97700 1.000 46.77002 76 GLY A O 1
ATOM 618 N N . ILE A 1 77 ? 30.00300 5.71300 53.47700 1.000 38.80328 77 ILE A N 1
ATOM 619 C CA . ILE A 1 77 ? 28.96300 5.05100 54.32100 1.000 46.40118 77 ILE A CA 1
ATOM 620 C C . ILE A 1 77 ? 29.65100 4.41300 55.54000 1.000 62.52734 77 ILE A C 1
ATOM 621 O O . ILE A 1 77 ? 30.74400 3.83700 55.36500 1.000 57.15799 77 ILE A O 1
ATOM 626 N N . GLY A 1 78 ? 29.03400 4.50900 56.71800 1.000 47.90111 78 GLY A N 1
ATOM 627 C CA . GLY A 1 78 ? 29.59500 3.86500 57.91800 1.000 50.75315 78 GLY A CA 1
ATOM 628 C C . GLY A 1 78 ? 28.86800 4.28300 59.17900 1.000 65.60675 78 GLY A C 1
ATOM 629 O O . GLY A 1 78 ? 27.95500 5.12300 59.09100 1.000 57.22314 78 GLY A O 1
ATOM 630 N N . ILE A 1 79 ? 29.26800 3.71800 60.31900 1.000 57.24587 79 ILE A N 1
ATOM 631 C CA . ILE A 1 79 ? 28.63300 4.06900 61.62100 1.000 63.23454 79 ILE A CA 1
ATOM 632 C C . ILE A 1 79 ? 29.36500 5.28600 62.20300 1.000 72.74335 79 ILE A C 1
ATOM 633 O O . ILE A 1 79 ? 30.61200 5.26500 62.22500 1.000 71.50693 79 ILE A O 1
ATOM 638 N N . LYS A 1 80 ? 28.61600 6.30700 62.62500 1.000 73.60160 80 LYS A N 1
ATOM 639 C CA . LYS A 1 80 ? 29.22900 7.50200 63.25800 1.000 63.95561 80 LYS A CA 1
ATOM 640 C C . LYS A 1 80 ? 28.35700 7.91900 64.44600 1.000 67.08274 80 LYS A C 1
ATOM 641 O O . LYS A 1 80 ? 27.16000 8.18900 64.22700 1.000 78.36402 80 LYS A O 1
ATOM 647 N N . ASN A 1 81 ? 28.94400 7.97100 65.64300 1.000 73.81261 81 ASN A N 1
ATOM 648 C CA . ASN A 1 81 ? 28.19000 8.34300 66.87400 1.000 72.45897 81 ASN A CA 1
ATOM 649 C C . ASN A 1 81 ? 27.07900 7.31700 67.10800 1.000 73.67341 81 ASN A C 1
ATOM 650 O O . ASN A 1 81 ? 26.01400 7.71300 67.62100 1.000 69.73452 81 ASN A O 1
ATOM 655 N N . GLY A 1 82 ? 27.31900 6.05600 66.73500 1.000 66.48833 82 GLY A N 1
ATOM 656 C CA . GLY A 1 82 ? 26.33700 4.98500 66.99300 1.000 67.57560 82 GLY A CA 1
ATOM 657 C C . GLY A 1 82 ? 25.28000 4.87800 65.91000 1.000 67.25605 82 GLY A C 1
ATOM 658 O O . GLY A 1 82 ? 24.58800 3.84600 65.87100 1.000 68.29687 82 GLY A O 1
ATOM 659 N N . LYS A 1 83 ? 25.15900 5.89700 65.05900 1.000 60.96994 83 LYS A N 1
ATOM 660 C CA . LYS A 1 83 ? 24.15900 5.88100 63.96000 1.000 63.16501 83 LYS A CA 1
ATOM 661 C C . LYS A 1 83 ? 24.87200 5.69400 62.61600 1.000 57.72727 83 LYS A C 1
ATOM 662 O O . LYS A 1 83 ? 25.94400 6.29900 62.42100 1.000 53.46650 83 LYS A O 1
ATOM 668 N N . THR A 1 84 ? 24.29900 4.88500 61.72500 1.000 57.75505 84 THR A N 1
ATOM 669 C CA . THR A 1 84 ? 24.88900 4.74900 60.37800 1.000 67.76136 84 THR A CA 1
ATOM 670 C C . THR A 1 84 ? 24.76900 6.08300 59.67000 1.000 45.94239 84 THR A C 1
ATOM 671 O O . THR A 1 84 ? 23.70000 6.71600 59.78500 1.000 46.85325 84 THR A O 1
ATOM 675 N N . LEU A 1 85 ? 25.82700 6.50500 58.97500 1.000 44.54646 85 LEU A N 1
ATOM 676 C CA . LEU A 1 85 ? 25.82200 7.81800 58.27900 1.000 48.37814 85 LEU A CA 1
ATOM 677 C C . LEU A 1 85 ? 26.14100 7.62800 56.79100 1.000 47.18647 85 LEU A C 1
ATOM 678 O O . LEU A 1 85 ? 27.06300 6.85100 56.47600 1.000 42.75233 85 LEU A O 1
ATOM 683 N N . ILE A 1 86 ? 25.39200 8.30500 55.91900 1.000 44.11263 86 ILE A N 1
ATOM 684 C CA . ILE A 1 86 ? 25.71000 8.27300 54.46300 1.000 39.75120 86 ILE A CA 1
ATOM 685 C C . ILE A 1 86 ? 26.14500 9.69300 54.07800 1.000 42.72158 86 ILE A C 1
ATOM 686 O O . ILE A 1 86 ? 25.32900 10.62300 54.24300 1.000 43.28111 86 ILE A O 1
ATOM 691 N N . ASP A 1 87 ? 27.39100 9.85000 53.62300 1.000 43.27182 87 ASP A N 1
ATOM 692 C CA . ASP A 1 87 ? 27.91500 11.20300 53.29100 1.000 43.89666 87 ASP A CA 1
ATOM 693 C C . ASP A 1 87 ? 28.00800 11.38900 51.77800 1.000 39.67575 87 ASP A C 1
ATOM 694 O O . ASP A 1 87 ? 28.49900 10.47100 51.09800 1.000 50.00511 87 ASP A O 1
ATOM 699 N N . GLU A 1 88 ? 27.53700 12.53400 51.28400 1.000 51.92150 88 GLU A N 1
ATOM 700 C CA . GLU A 1 88 ? 27.65800 12.86100 49.84000 1.000 45.95278 88 GLU A CA 1
ATOM 701 C C . GLU A 1 88 ? 28.41400 14.19300 49.72500 1.000 40.60542 88 GLU A C 1
ATOM 702 O O . GLU A 1 88 ? 28.05800 15.13800 50.45300 1.000 39.91143 88 GLU A O 1
ATOM 708 N N . ILE A 1 89 ? 29.42700 14.25300 48.86000 1.000 40.60528 89 ILE A N 1
ATOM 709 C CA . ILE A 1 89 ? 30.26400 15.48300 48.75000 1.000 51.43423 89 ILE A CA 1
ATOM 710 C C . ILE A 1 89 ? 29.93300 16.19500 47.43100 1.000 50.43724 89 ILE A C 1
ATOM 711 O O . ILE A 1 89 ? 29.91900 15.52400 46.38500 1.000 41.18293 89 ILE A O 1
ATOM 716 N N . LYS A 1 90 ? 29.67600 17.50200 47.49400 1.000 55.23656 90 LYS A N 1
ATOM 717 C CA . LYS A 1 90 ? 29.28000 18.25800 46.27900 1.000 56.44885 90 LYS A CA 1
ATOM 718 C C . LYS A 1 90 ? 30.04100 19.58900 46.21000 1.000 56.24565 90 LYS A C 1
ATOM 719 O O . LYS A 1 90 ? 30.27500 20.19500 47.27400 1.000 42.70300 90 LYS A O 1
ATOM 725 N N . SER A 1 91 ? 30.41600 20.01300 45.00200 1.000 54.44067 91 SER A N 1
ATOM 726 C CA . SER A 1 91 ? 31.08400 21.32900 44.82200 1.000 71.50314 91 SER A CA 1
ATOM 727 C C . SER A 1 91 ? 30.00900 22.40600 44.64400 1.000 62.09267 91 SER A C 1
ATOM 728 O O . SER A 1 91 ? 28.95600 22.09500 44.04800 1.000 52.61123 91 SER A O 1
ATOM 731 N N . THR A 1 92 ? 30.26000 23.61600 45.14600 1.000 58.63084 92 THR A N 1
ATOM 732 C CA . THR A 1 92 ? 29.22500 24.66900 45.07900 1.000 64.68663 92 THR A CA 1
ATOM 733 C C . THR A 1 92 ? 29.84300 26.00800 44.75000 1.000 66.92708 92 THR A C 1
ATOM 734 O O . THR A 1 92 ? 31.01900 26.23000 45.10300 1.000 60.16715 92 THR A O 1
ATOM 738 N N . THR A 1 93 ? 29.07800 26.86600 44.07500 1.000 57.47898 93 THR A N 1
ATOM 739 C CA . THR A 1 93 ? 29.54100 28.22900 43.76800 1.000 62.85199 93 THR A CA 1
ATOM 740 C C . THR A 1 93 ? 28.71700 29.16100 44.61700 1.000 65.24680 93 THR A C 1
ATOM 741 O O . THR A 1 93 ? 29.01700 30.37300 44.63600 1.000 75.70212 93 THR A O 1
ATOM 745 N N . ARG A 1 94 ? 27.70900 28.61300 45.30100 1.000 57.78587 94 ARG A N 1
ATOM 746 C CA . ARG A 1 94 ? 26.81300 29.43000 46.15400 1.000 57.11163 94 ARG A CA 1
ATOM 747 C C . ARG A 1 94 ? 27.51800 29.74000 47.47700 1.000 58.61324 94 ARG A C 1
ATOM 748 O O . ARG A 1 94 ? 28.47600 29.02200 47.82100 1.000 76.87394 94 ARG A O 1
ATOM 756 N N . ASP A 1 95 ? 27.05500 30.76900 48.18500 1.000 67.14581 95 ASP A N 1
ATOM 757 C CA . ASP A 1 95 ? 27.63900 31.10400 49.51000 1.000 65.43020 95 ASP A CA 1
ATOM 758 C C . ASP A 1 95 ? 27.22900 30.02000 50.51000 1.000 67.46840 95 ASP A C 1
ATOM 759 O O . ASP A 1 95 ? 26.08500 29.53900 50.42800 1.000 71.81823 95 ASP A O 1
ATOM 764 N N . LEU A 1 96 ? 28.12700 29.66400 51.42300 1.000 78.27398 96 LEU A N 1
ATOM 765 C CA . LEU A 1 96 ? 27.84200 28.55900 52.37300 1.000 77.36271 96 LEU A CA 1
ATOM 766 C C . LEU A 1 96 ? 26.58400 28.89000 53.18700 1.000 61.26603 96 LEU A C 1
ATOM 767 O O . LEU A 1 96 ? 25.79400 27.96700 53.45600 1.000 67.75762 96 LEU A O 1
ATOM 772 N N . GLU A 1 97 ? 26.39600 30.16100 53.53800 1.000 73.37587 97 GLU A N 1
ATOM 773 C CA . GLU A 1 97 ? 25.23900 30.54900 54.38400 1.000 63.63401 97 GLU A CA 1
ATOM 774 C C . GLU A 1 97 ? 23.93100 30.28100 53.62500 1.000 65.51430 97 GLU A C 1
ATOM 775 O O . GLU A 1 97 ? 22.88400 30.15200 54.28700 1.000 75.91334 97 GLU A O 1
ATOM 781 N N . GLU A 1 98 ? 23.99500 30.19600 52.29400 1.000 75.40233 98 GLU A N 1
ATOM 782 C CA . GLU A 1 98 ? 22.78100 29.95100 51.47200 1.000 79.66779 98 GLU A CA 1
ATOM 783 C C . GLU A 1 98 ? 22.49800 28.44000 51.39500 1.000 81.11142 98 GLU A C 1
ATOM 784 O O . GLU A 1 98 ? 21.53300 28.05900 50.70400 1.000 85.84508 98 GLU A O 1
ATOM 790 N N . LEU A 1 99 ? 23.30500 27.61700 52.07000 1.000 66.87736 99 LEU A N 1
ATOM 791 C CA . LEU A 1 99 ? 23.13200 26.14300 51.97800 1.000 61.25774 99 LEU A CA 1
ATOM 792 C C . LEU A 1 99 ? 22.44800 25.63100 53.25200 1.000 57.30562 99 LEU A C 1
ATOM 793 O O . LEU A 1 99 ? 22.94100 25.94900 54.35000 1.000 67.53621 99 LEU A O 1
ATOM 798 N N . GLU A 1 100 ? 21.36100 24.86900 53.10900 1.000 54.88171 100 GLU A N 1
ATOM 799 C CA . GLU A 1 100 ? 20.59000 24.42600 54.30100 1.000 56.84692 100 GLU A CA 1
ATOM 800 C C . GLU A 1 100 ? 19.91600 23.07400 54.01800 1.000 47.64113 100 GLU A C 1
ATOM 801 O O . GLU A 1 100 ? 20.27500 22.44600 53.00500 1.000 68.38716 100 GLU A O 1
ATOM 807 N N . TYR A 1 101 ? 18.95800 22.66500 54.85100 1.000 52.05983 101 TYR A N 1
ATOM 808 C CA . TYR A 1 101 ? 18.34700 21.31300 54.71100 1.000 49.95580 101 TYR A CA 1
ATOM 809 C C . TYR A 1 101 ? 17.92100 21.03900 53.27100 1.000 55.71663 101 TYR A C 1
ATOM 810 O O . TYR A 1 101 ? 18.47300 20.11200 52.68900 1.000 78.91023 101 TYR A O 1
ATOM 819 N N . ASN A 1 102 ? 16.96300 21.77600 52.71700 1.000 60.26071 102 ASN A N 1
ATOM 820 C CA . ASN A 1 102 ? 16.48500 21.39500 51.35600 1.000 50.81466 102 ASN A CA 1
ATOM 821 C C . ASN A 1 102 ? 16.82800 22.49100 50.34300 1.000 56.13955 102 ASN A C 1
ATOM 822 O O . ASN A 1 102 ? 16.13200 22.57900 49.31400 1.000 66.49181 102 ASN A O 1
ATOM 827 N N . SER A 1 103 ? 17.87600 23.26900 50.61200 1.000 58.11105 103 SER A N 1
ATOM 828 C CA . SER A 1 103 ? 18.30500 24.32900 49.66600 1.000 50.34506 103 SER A CA 1
ATOM 829 C C . SER A 1 103 ? 18.37200 23.74000 48.25300 1.000 47.86929 103 SER A C 1
ATOM 830 O O . SER A 1 103 ? 17.81300 24.36600 47.33200 1.000 59.19673 103 SER A O 1
ATOM 833 N N . ASN A 1 104 ? 19.02200 22.58400 48.09300 1.000 45.51135 104 ASN A N 1
ATOM 834 C CA . ASN A 1 104 ? 19.04600 21.89900 46.77100 1.000 40.37387 104 ASN A CA 1
ATOM 835 C C . ASN A 1 104 ? 18.18100 20.64200 46.87700 1.000 45.91226 104 ASN A C 1
ATOM 836 O O . ASN A 1 104 ? 18.58300 19.70500 47.58800 1.000 49.77403 104 ASN A O 1
ATOM 841 N N . LYS A 1 105 ? 17.03600 20.63700 46.19700 1.000 37.63678 105 LYS A N 1
ATOM 842 C CA . LYS A 1 105 ? 16.10700 19.48200 46.25800 1.000 48.46367 105 LYS A CA 1
ATOM 843 C C . LYS A 1 105 ? 16.75200 18.26700 45.57800 1.000 44.79026 105 LYS A C 1
ATOM 844 O O . LYS A 1 105 ? 16.60600 17.15000 46.10200 1.000 56.86933 105 LYS A O 1
ATOM 850 N N . TYR A 1 106 ? 17.44300 18.48600 44.46200 1.000 40.52218 106 TYR A N 1
ATOM 851 C CA . TYR A 1 106 ? 18.04900 17.35600 43.71300 1.000 36.79712 106 TYR A CA 1
ATOM 852 C C . TYR A 1 106 ? 19.03800 16.63500 44.62300 1.000 34.44229 106 TYR A C 1
ATOM 853 O O . TYR A 1 106 ? 18.99500 15.39700 44.69800 1.000 36.68028 106 TYR A O 1
ATOM 862 N N . HIS A 1 107 ? 19.88500 17.39100 45.32000 1.000 33.73558 107 HIS A N 1
ATOM 863 C CA . HIS A 1 107 ? 20.93500 16.77100 46.17200 1.000 41.76043 107 HIS A CA 1
ATOM 864 C C . HIS A 1 107 ? 20.29100 15.93500 47.28400 1.000 36.30443 107 HIS A C 1
ATOM 865 O O . HIS A 1 107 ? 20.72900 14.79200 47.51300 1.000 36.64429 107 HIS A O 1
ATOM 872 N N . TRP A 1 108 ? 19.27100 16.47800 47.94600 1.000 34.42704 108 TRP A N 1
ATOM 873 C CA . TRP A 1 108 ? 18.65500 15.75400 49.08800 1.000 39.86908 108 TRP A CA 1
ATOM 874 C C . TRP A 1 108 ? 17.80400 14.57600 48.60700 1.000 39.06780 108 TRP A C 1
ATOM 875 O O . TRP A 1 108 ? 17.78700 13.55200 49.30600 1.000 34.95108 108 TRP A O 1
ATOM 886 N N . ALA A 1 109 ? 17.17700 14.68700 47.43500 1.000 34.54462 109 ALA A N 1
ATOM 887 C CA . ALA A 1 109 ? 16.43200 13.53100 46.88200 1.000 33.33363 109 ALA A CA 1
ATOM 888 C C . ALA A 1 109 ? 17.40200 12.37300 46.63300 1.000 32.42629 109 ALA A C 1
ATOM 889 O O . ALA A 1 109 ? 17.04600 11.21300 46.91700 1.000 40.42612 109 ALA A O 1
ATOM 891 N N . GLN A 1 110 ? 18.58900 12.67900 46.13200 1.000 31.76709 110 GLN A N 1
ATOM 892 C CA . GLN A 1 110 ? 19.60700 11.64100 45.84400 1.000 34.29449 110 GLN A CA 1
ATOM 893 C C . GLN A 1 110 ? 20.04900 10.93000 47.13100 1.000 31.07817 110 GLN A C 1
ATOM 894 O O . GLN A 1 110 ? 20.08000 9.69500 47.12400 1.000 34.04915 110 GLN A O 1
ATOM 900 N N . VAL A 1 111 ? 20.37800 11.68500 48.17900 1.000 31.47630 111 VAL A N 1
ATOM 901 C CA . VAL A 1 111 ? 20.90600 11.06500 49.43200 1.000 33.63724 111 VAL A CA 1
ATOM 902 C C . VAL A 1 111 ? 19.77800 10.28900 50.13100 1.000 33.09383 111 VAL A C 1
ATOM 903 O O . VAL A 1 111 ? 20.08400 9.28700 50.80100 1.000 44.25234 111 VAL A O 1
ATOM 907 N N . LYS A 1 112 ? 18.53200 10.72700 49.95800 1.000 33.14603 112 LYS A N 1
ATOM 908 C CA . LYS A 1 112 ? 17.37800 10.01600 50.56400 1.000 34.99977 112 LYS A CA 1
ATOM 909 C C . LYS A 1 112 ? 17.18700 8.67000 49.84800 1.000 36.15744 112 LYS A C 1
ATOM 910 O O . LYS A 1 112 ? 16.81900 7.69200 50.52700 1.000 35.23272 112 LYS A O 1
ATOM 916 N N . CYS A 1 113 ? 17.43600 8.63000 48.53800 1.000 31.60792 113 CYS A N 1
ATOM 917 C CA . CYS A 1 113 ? 17.33200 7.35500 47.78400 1.000 34.81571 113 CYS A CA 1
ATOM 918 C C . CYS A 1 113 ? 18.40100 6.39000 48.31500 1.000 34.68909 113 CYS A C 1
ATOM 919 O O . CYS A 1 113 ? 18.07200 5.21500 48.55800 1.000 35.57798 113 CYS A O 1
ATOM 922 N N . TYR A 1 114 ? 19.61600 6.89400 48.52300 1.000 36.75750 114 TYR A N 1
ATOM 923 C CA . TYR A 1 114 ? 20.71800 6.04900 49.04900 1.000 41.07383 114 TYR A CA 1
ATOM 924 C C . TYR A 1 114 ? 20.31300 5.51500 50.42100 1.000 35.15345 114 TYR A C 1
ATOM 925 O O . TYR A 1 114 ? 20.56500 4.33000 50.71100 1.000 43.82626 114 TYR A O 1
ATOM 934 N N . GLY A 1 115 ? 19.69100 6.36600 51.23900 1.000 34.30188 115 GLY A N 1
ATOM 935 C CA . GLY A 1 115 ? 19.26400 5.95500 52.58700 1.000 40.36700 115 GLY A CA 1
ATOM 936 C C . GLY A 1 115 ? 18.26200 4.82300 52.52800 1.000 44.71646 115 GLY A C 1
ATOM 937 O O . GLY A 1 115 ? 18.46600 3.82200 53.23300 1.000 44.79998 115 GLY A O 1
ATOM 938 N N . TYR A 1 116 ? 17.23600 4.96000 51.68800 1.000 37.26300 116 TYR A N 1
ATOM 939 C CA . TYR A 1 116 ? 16.20800 3.89600 51.55500 1.000 40.08620 116 TYR A CA 1
ATOM 940 C C . TYR A 1 116 ? 16.89100 2.58800 51.14700 1.000 38.51179 116 TYR A C 1
ATOM 941 O O . TYR A 1 116 ? 16.51000 1.52200 51.65600 1.000 37.74471 116 TYR A O 1
ATOM 950 N N . PHE A 1 117 ? 17.88400 2.67400 50.26400 1.000 37.10605 117 PHE A N 1
ATOM 951 C CA . PHE A 1 117 ? 18.58300 1.45400 49.78200 1.000 41.17128 117 PHE A CA 1
ATOM 952 C C . PHE A 1 117 ? 19.33400 0.81100 50.94600 1.000 39.77418 117 PHE A C 1
ATOM 953 O O . PHE A 1 117 ? 19.18400 -0.40800 51.15800 1.000 51.76251 117 PHE A O 1
ATOM 961 N N . TYR A 1 118 ? 20.09900 1.60900 51.69400 1.000 37.14052 118 TYR A N 1
ATOM 962 C CA . TYR A 1 118 ? 20.92700 1.05200 52.79700 1.000 51.10069 118 TYR A CA 1
ATOM 963 C C . TYR A 1 118 ? 20.03100 0.57400 53.95400 1.000 52.39489 118 TYR A C 1
ATOM 964 O O . TYR A 1 118 ? 20.29400 -0.51200 54.50600 1.000 59.97399 118 TYR A O 1
ATOM 973 N N . THR A 1 119 ? 19.00500 1.35300 54.30200 1.000 45.60127 119 THR A N 1
ATOM 974 C CA . THR A 1 119 ? 18.10600 0.98300 55.41500 1.000 50.76064 119 THR A CA 1
ATOM 975 C C . THR A 1 119 ? 17.42700 -0.33400 55.10200 1.000 57.38291 119 THR A C 1
ATOM 976 O O . THR A 1 119 ? 17.32900 -1.17200 56.01800 1.000 58.28659 119 THR A O 1
ATOM 980 N N . LEU A 1 120 ? 16.98400 -0.52100 53.85900 1.000 49.11099 120 LEU A N 1
ATOM 981 C CA . LEU A 1 120 ? 16.23900 -1.74800 53.48100 1.000 61.84571 120 LEU A CA 1
ATOM 982 C C . LEU A 1 120 ? 17.16700 -2.96800 53.52300 1.000 56.47996 120 LEU A C 1
ATOM 983 O O . LEU A 1 120 ? 16.72100 -4.02600 54.00700 1.000 55.32670 120 LEU A O 1
ATOM 988 N N . ASP A 1 121 ? 18.40500 -2.82200 53.05800 1.000 43.26892 121 ASP A N 1
ATOM 989 C CA . ASP A 1 121 ? 19.31200 -3.99700 52.95600 1.000 57.92877 121 ASP A CA 1
ATOM 990 C C . ASP A 1 121 ? 19.99600 -4.30400 54.29500 1.000 64.77631 121 ASP A C 1
ATOM 991 O O . ASP A 1 121 ? 20.59100 -5.39500 54.40200 1.000 70.92399 121 ASP A O 1
ATOM 996 N N . ASN A 1 122 ? 19.92800 -3.39400 55.26900 1.000 51.06225 122 ASN A N 1
ATOM 997 C CA . ASN A 1 122 ? 20.67500 -3.60200 56.54100 1.000 56.99266 122 ASN A CA 1
ATOM 998 C C . ASN A 1 122 ? 19.70500 -3.60900 57.72700 1.000 53.67484 122 ASN A C 1
ATOM 999 O O . ASN A 1 122 ? 20.17800 -3.47500 58.87000 1.000 78.38958 122 ASN A O 1
ATOM 1004 N N . ASP A 1 123 ? 18.40600 -3.74500 57.46100 1.000 58.21323 123 ASP A N 1
ATOM 1005 C CA . ASP A 1 123 ? 17.38300 -3.81200 58.54100 1.000 74.94455 123 ASP A CA 1
ATOM 1006 C C . ASP A 1 123 ? 17.53100 -2.60400 59.46900 1.000 75.08043 123 ASP A C 1
ATOM 1007 O O . ASP A 1 123 ? 17.23600 -2.74500 60.67300 1.000 66.63387 123 ASP A O 1
ATOM 1012 N N . LEU A 1 124 ? 17.95900 -1.46300 58.93100 1.000 57.58469 124 LEU A N 1
ATOM 1013 C CA . LEU A 1 124 ? 18.04400 -0.23300 59.75400 1.000 51.55318 124 LEU A CA 1
ATOM 1014 C C . LEU A 1 124 ? 16.65300 0.40800 59.82700 1.000 59.26121 124 LEU A C 1
ATOM 1015 O O . LEU A 1 124 ? 15.87200 0.24100 58.87100 1.000 68.64990 124 LEU A O 1
ATOM 1020 N N . GLU A 1 125 ? 16.33300 1.07900 60.92800 1.000 55.61682 125 GLU A N 1
ATOM 1021 C CA . GLU A 1 125 ? 15.03100 1.76800 61.06800 1.000 49.66122 125 GLU A CA 1
ATOM 1022 C C . GLU A 1 125 ? 15.27200 3.26800 60.90500 1.000 63.96840 125 GLU A C 1
ATOM 1023 O O . GLU A 1 125 ? 14.31800 4.00100 60.59500 1.000 59.72555 125 GLU A O 1
ATOM 1029 N N . ASP A 1 126 ? 16.51500 3.69500 61.09600 1.000 69.45669 126 ASP A N 1
ATOM 1030 C CA . ASP A 1 126 ? 16.83700 5.14400 61.03700 1.000 66.39395 126 ASP A CA 1
ATOM 1031 C C . ASP A 1 126 ? 18.21800 5.31600 60.40900 1.000 52.38281 126 ASP A C 1
ATOM 1032 O O . ASP A 1 126 ? 19.03300 4.38800 60.50100 1.000 69.75635 126 ASP A O 1
ATOM 1037 N N . ILE A 1 127 ? 18.44400 6.46200 59.77800 1.000 62.30879 127 ILE A N 1
ATOM 1038 C CA . ILE A 1 127 ? 19.74800 6.73000 59.11500 1.000 54.28486 127 ILE A CA 1
ATOM 1039 C C . ILE A 1 127 ? 20.02300 8.23500 59.17300 1.000 56.42059 127 ILE A C 1
ATOM 1040 O O . ILE A 1 127 ? 19.06100 9.02200 59.17500 1.000 50.48661 127 ILE A O 1
ATOM 1045 N N . ASP A 1 128 ? 21.29600 8.59600 59.25900 1.000 48.37198 128 ASP A N 1
ATOM 1046 C CA . ASP A 1 128 ? 21.67400 10.03200 59.20700 1.000 48.36884 128 ASP A CA 1
ATOM 1047 C C . ASP A 1 128 ? 22.19300 10.31400 57.79500 1.000 51.60900 128 ASP A C 1
ATOM 1048 O O . ASP A 1 128 ? 23.11300 9.60500 57.35000 1.000 44.84655 128 ASP A O 1
ATOM 1053 N N . LEU A 1 129 ? 21.59600 11.28700 57.10900 1.000 46.86586 129 LEU A N 1
ATOM 1054 C CA . LEU A 1 129 ? 22.01800 11.62600 55.72800 1.000 46.10394 129 LEU A CA 1
ATOM 1055 C C . LEU A 1 129 ? 22.71700 12.98900 55.75800 1.000 46.99137 129 LEU A C 1
ATOM 1056 O O . LEU A 1 129 ? 22.17700 13.90900 56.40000 1.000 48.03419 129 LEU A O 1
ATOM 1061 N N . GLN A 1 130 ? 23.86900 13.11000 55.09500 1.000 40.62146 130 GLN A N 1
ATOM 1062 C CA . GLN A 1 130 ? 24.65000 14.36900 55.19800 1.000 45.45159 130 GLN A CA 1
ATOM 1063 C C . GLN A 1 130 ? 25.11300 14.88300 53.83000 1.000 46.13908 130 GLN A C 1
ATOM 1064 O O . GLN A 1 130 ? 25.44200 14.05600 52.95900 1.000 42.06281 130 GLN A O 1
ATOM 1070 N N . LEU A 1 131 ? 25.15200 16.20700 53.67300 1.000 52.43083 131 LEU A N 1
ATOM 1071 C CA . LEU A 1 131 ? 25.67900 16.81500 52.42900 1.000 44.68488 131 LEU A CA 1
ATOM 1072 C C . LEU A 1 131 ? 26.89500 17.68000 52.78500 1.000 50.51219 131 LEU A C 1
ATOM 1073 O O . LEU A 1 131 ? 26.70700 18.69300 53.48200 1.000 57.12995 131 LEU A O 1
ATOM 1078 N N . THR A 1 132 ? 28.08900 17.27900 52.34400 1.000 47.66217 132 THR A N 1
ATOM 1079 C CA . THR A 1 132 ? 29.31600 18.06300 52.58900 1.000 57.61967 132 THR A CA 1
ATOM 1080 C C . THR A 1 132 ? 29.57700 18.93800 51.38300 1.000 44.21789 132 THR A C 1
ATOM 1081 O O . THR A 1 132 ? 29.91800 18.38700 50.31900 1.000 51.14924 132 THR A O 1
ATOM 1085 N N . TYR A 1 133 ? 29.41300 20.25500 51.53000 1.000 55.96564 133 TYR A N 1
ATOM 1086 C CA . TYR A 1 133 ? 29.57900 21.18500 50.38200 1.000 40.90446 133 TYR A CA 1
ATOM 1087 C C . TYR A 1 133 ? 30.94000 21.86200 50.45400 1.000 47.33305 133 TYR A C 1
ATOM 1088 O O . TYR A 1 133 ? 31.38400 22.21000 51.56000 1.000 48.10453 133 TYR A O 1
ATOM 1097 N N . TYR A 1 134 ? 31.56900 22.06900 49.29600 1.000 45.97120 134 TYR A N 1
ATOM 1098 C CA . TYR A 1 134 ? 32.89400 22.74100 49.25700 1.000 51.00985 134 TYR A CA 1
ATOM 1099 C C . TYR A 1 134 ? 32.98600 23.67300 48.05000 1.000 56.57486 134 TYR A C 1
ATOM 1100 O O . TYR A 1 134 ? 32.27800 23.44100 47.05200 1.000 47.14540 134 TYR A O 1
ATOM 1109 N N . GLN A 1 135 ? 33.81500 24.71700 48.14900 1.000 67.31869 135 GLN A N 1
ATOM 1110 C CA . GLN A 1 135 ? 34.06300 25.62900 47.00300 1.000 62.19517 135 GLN A CA 1
ATOM 1111 C C . GLN A 1 135 ? 35.49500 25.35900 46.51900 1.000 66.41368 135 GLN A C 1
ATOM 1112 O O . GLN A 1 135 ? 36.42600 25.57600 47.31800 1.000 66.66690 135 GLN A O 1
ATOM 1118 N N . THR A 1 136 ? 35.67700 24.91800 45.27400 1.000 51.59270 136 THR A N 1
ATOM 1119 C CA . THR A 1 136 ? 37.02800 24.51500 44.80000 1.000 70.57997 136 THR A CA 1
ATOM 1120 C C . THR A 1 136 ? 38.01400 25.66300 44.88700 1.000 59.87253 136 THR A C 1
ATOM 1121 O O . THR A 1 136 ? 39.21300 25.38000 45.09200 1.000 74.26655 136 THR A O 1
ATOM 1125 N N . ASP A 1 137 ? 37.55900 26.90700 44.74100 1.000 60.50202 137 ASP A N 1
ATOM 1126 C CA . ASP A 1 137 ? 38.51800 28.04700 44.68900 1.000 66.54279 137 ASP A CA 1
ATOM 1127 C C . ASP A 1 137 ? 38.83500 28.58800 46.09100 1.000 64.37235 137 ASP A C 1
ATOM 1128 O O . ASP A 1 137 ? 39.73900 29.44000 46.18500 1.000 85.44355 137 ASP A O 1
ATOM 1133 N N . THR A 1 138 ? 38.13900 28.12700 47.13400 1.000 57.85807 138 THR A N 1
ATOM 1134 C CA . THR A 1 138 ? 38.35500 28.68100 48.49100 1.000 66.85481 138 THR A CA 1
ATOM 1135 C C . THR A 1 138 ? 38.61300 27.55600 49.46700 1.000 62.91399 138 THR A C 1
ATOM 1136 O O . THR A 1 138 ? 39.15200 27.84200 50.55300 1.000 62.45084 138 THR A O 1
ATOM 1140 N N . LYS A 1 139 ? 38.21800 26.33100 49.11300 1.000 78.50586 139 LYS A N 1
ATOM 1141 C CA . LYS A 1 139 ? 38.39600 25.14900 49.99900 1.000 69.46715 139 LYS A CA 1
ATOM 1142 C C . LYS A 1 139 ? 37.56600 25.31700 51.28600 1.000 66.13537 139 LYS A C 1
ATOM 1143 O O . LYS A 1 139 ? 37.90400 24.65400 52.28500 1.000 77.63474 139 LYS A O 1
ATOM 1149 N N . LYS A 1 140 ? 36.52300 26.15400 51.26100 1.000 73.48952 140 LYS A N 1
ATOM 1150 C CA . LYS A 1 140 ? 35.62600 26.30400 52.43900 1.000 60.18518 140 LYS A CA 1
ATOM 1151 C C . LYS A 1 140 ? 34.61100 25.15000 52.42900 1.000 66.85333 140 LYS A C 1
ATOM 1152 O O . LYS A 1 140 ? 34.10200 24.83600 51.33800 1.000 53.75394 140 LYS A O 1
ATOM 1158 N N . ILE A 1 141 ? 34.33200 24.55200 53.59300 1.000 63.98816 141 ILE A N 1
ATOM 1159 C CA . ILE A 1 141 ? 33.44300 23.35100 53.63400 1.000 61.65691 141 ILE A CA 1
ATOM 1160 C C . ILE A 1 141 ? 32.32000 23.54500 54.66300 1.000 64.46634 141 ILE A C 1
ATOM 1161 O O . ILE A 1 141 ? 32.60800 24.08000 55.75200 1.000 67.80984 141 ILE A O 1
ATOM 1166 N N . LYS A 1 142 ? 31.09600 23.12600 54.32200 1.000 62.86551 142 LYS A N 1
ATOM 1167 C CA . LYS A 1 142 ? 29.95200 23.19400 55.26700 1.000 50.14028 142 LYS A CA 1
ATOM 1168 C C . LYS A 1 142 ? 29.27300 21.81600 55.30200 1.000 49.93543 142 LYS A C 1
ATOM 1169 O O . LYS A 1 142 ? 29.27500 21.13700 54.25800 1.000 60.43169 142 LYS A O 1
ATOM 1175 N N . PHE A 1 143 ? 28.72400 21.42700 56.45500 1.000 68.13083 143 PHE A N 1
ATOM 1176 C CA . PHE A 1 143 ? 28.08000 20.09600 56.60900 1.000 70.77320 143 PHE A CA 1
ATOM 1177 C C . PHE A 1 143 ? 26.63600 20.26500 57.04200 1.000 62.62818 143 PHE A C 1
ATOM 1178 O O . PHE A 1 143 ? 26.38300 21.07800 57.95300 1.000 65.43628 143 PHE A O 1
ATOM 1186 N N . ILE A 1 144 ? 25.71100 19.52300 56.42800 1.000 58.55143 144 ILE A N 1
ATOM 1187 C CA . ILE A 1 144 ? 24.28800 19.54800 56.88700 1.000 47.97810 144 ILE A CA 1
ATOM 1188 C C . ILE A 1 144 ? 23.87000 18.09700 57.15700 1.000 47.96550 144 ILE A C 1
ATOM 1189 O O . ILE A 1 144 ? 23.79300 17.32700 56.18400 1.000 45.97722 144 ILE A O 1
ATOM 1194 N N . ARG A 1 145 ? 23.62700 17.74600 58.42400 1.000 50.35173 145 ARG A N 1
ATOM 1195 C CA . ARG A 1 145 ? 23.27500 16.34700 58.78600 1.000 49.21007 145 ARG A CA 1
ATOM 1196 C C . ARG A 1 145 ? 21.84300 16.29300 59.33200 1.000 54.43814 145 ARG A C 1
ATOM 1197 O O . ARG A 1 145 ? 21.51500 17.10900 60.21200 1.000 66.54133 145 ARG A O 1
ATOM 1205 N N . GLN A 1 146 ? 21.03300 15.36100 58.83000 1.000 56.14835 146 GLN A N 1
ATOM 1206 C CA . GLN A 1 146 ? 19.62600 15.22300 59.27800 1.000 47.89679 146 GLN A CA 1
ATOM 1207 C C . GLN A 1 146 ? 19.32500 13.73400 59.49900 1.000 58.88881 146 GLN A C 1
ATOM 1208 O O . GLN A 1 146 ? 20.01000 12.89500 58.87700 1.000 64.48620 146 GLN A O 1
ATOM 1214 N N . ASN A 1 147 ? 18.34400 13.42500 60.34900 1.000 64.55361 147 ASN A N 1
ATOM 1215 C CA . ASN A 1 147 ? 17.96800 12.00800 60.61500 1.000 57.35879 147 ASN A CA 1
ATOM 1216 C C . ASN A 1 147 ? 16.68900 11.68400 59.84000 1.000 54.07806 147 ASN A C 1
ATOM 1217 O O . ASN A 1 147 ? 15.84500 12.58700 59.69100 1.000 59.06913 147 ASN A O 1
ATOM 1222 N N . PHE A 1 148 ? 16.57000 10.44600 59.36100 1.000 53.97944 148 PHE A N 1
ATOM 1223 C CA . PHE A 1 148 ? 15.37800 10.04100 58.57000 1.000 58.22634 148 PHE A CA 1
ATOM 1224 C C . PHE A 1 148 ? 14.94600 8.63500 58.97900 1.000 56.64005 148 PHE A C 1
ATOM 1225 O O . PHE A 1 148 ? 15.81300 7.79800 59.30200 1.000 51.07416 148 PHE A O 1
ATOM 1233 N N . THR A 1 149 ? 13.63600 8.38000 58.95500 1.000 49.52916 149 THR A N 1
ATOM 1234 C CA . THR A 1 149 ? 13.10900 7.04600 59.30700 1.000 51.28095 149 THR A CA 1
ATOM 1235 C C . THR A 1 149 ? 12.92400 6.22200 58.05000 1.000 54.15841 149 THR A C 1
ATOM 1236 O O . THR A 1 149 ? 12.68600 6.81500 56.98200 1.000 54.87743 149 THR A O 1
ATOM 1240 N N . PHE A 1 150 ? 13.00500 4.89600 58.17300 1.000 51.76967 150 PHE A N 1
ATOM 1241 C CA . PHE A 1 150 ? 12.85700 3.99200 57.00100 1.000 60.60585 150 PHE A CA 1
ATOM 1242 C C . PHE A 1 150 ? 11.52900 4.27000 56.32000 1.000 53.76771 150 PHE A C 1
ATOM 1243 O O . PHE A 1 150 ? 11.50100 4.38800 55.08300 1.000 49.40473 150 PHE A O 1
ATOM 1251 N N . GLU A 1 151 ? 10.45900 4.38000 57.10500 1.000 48.75073 151 GLU A N 1
ATOM 1252 C CA . GLU A 1 151 ? 9.11100 4.58000 56.51500 1.000 56.91848 151 GLU A CA 1
ATOM 1253 C C . GLU A 1 151 ? 9.09600 5.88400 55.70400 1.000 50.54379 151 GLU A C 1
ATOM 1254 O O . GLU A 1 151 ? 8.54500 5.87500 54.58800 1.000 55.86945 151 GLU A O 1
ATOM 1260 N N . GLU A 1 152 ? 9.68300 6.95100 56.24800 1.000 45.22787 152 GLU A N 1
ATOM 1261 C CA . GLU A 1 152 ? 9.71400 8.25400 55.53400 1.000 56.59823 152 GLU A CA 1
ATOM 1262 C C . GLU A 1 152 ? 10.48500 8.09400 54.21400 1.000 47.00442 152 GLU A C 1
ATOM 1263 O O . GLU A 1 152 ? 9.97500 8.55400 53.17400 1.000 53.34653 152 GLU A O 1
ATOM 1269 N N . LEU A 1 153 ? 11.65700 7.45900 54.26400 1.000 40.86180 153 LEU A N 1
ATOM 1270 C CA . LEU A 1 153 ? 12.49300 7.28400 53.05100 1.000 42.93089 153 LEU A CA 1
ATOM 1271 C C . LEU A 1 153 ? 11.73400 6.43700 52.02000 1.000 39.92710 153 LEU A C 1
ATOM 1272 O O . LEU A 1 153 ? 11.76300 6.78800 50.83100 1.000 40.70769 153 LEU A O 1
ATOM 1277 N N . LYS A 1 154 ? 11.07800 5.37100 52.47400 1.000 40.63030 154 LYS A N 1
ATOM 1278 C CA . LYS A 1 154 ? 10.31400 4.49800 51.54800 1.000 50.54657 154 LYS A CA 1
ATOM 1279 C C . LYS A 1 154 ? 9.23500 5.34200 50.86600 1.000 42.40842 154 LYS A C 1
ATOM 1280 O O . LYS A 1 154 ? 9.10100 5.24500 49.63400 1.000 42.12670 154 LYS A O 1
ATOM 1286 N N . GLU A 1 155 ? 8.51900 6.15200 51.64500 1.000 43.11856 155 GLU A N 1
ATOM 1287 C CA . GLU A 1 155 ? 7.41300 6.96400 51.08100 1.000 46.46220 155 GLU A CA 1
ATOM 1288 C C . GLU A 1 155 ? 7.99000 7.95200 50.05500 1.000 38.68540 155 GLU A C 1
ATOM 1289 O O . GLU A 1 155 ? 7.38200 8.10300 48.97900 1.000 50.43480 155 GLU A O 1
ATOM 1295 N N . PHE A 1 156 ? 9.13300 8.56500 50.36800 1.000 41.11707 156 PHE A N 1
ATOM 1296 C CA . PHE A 1 156 ? 9.78600 9.51300 49.42500 1.000 43.25007 156 PHE A CA 1
ATOM 1297 C C . PHE A 1 156 ? 10.20800 8.78500 48.14200 1.000 36.86396 156 PHE A C 1
ATOM 1298 O O . PHE A 1 156 ? 9.94200 9.30500 47.04400 1.000 43.23600 156 PHE A O 1
ATOM 1306 N N . TYR A 1 157 ? 10.83700 7.61700 48.26800 1.000 36.15784 157 TYR A N 1
ATOM 1307 C CA . TYR A 1 157 ? 11.35400 6.91200 47.06300 1.000 39.47135 157 TYR A CA 1
ATOM 1308 C C . TYR A 1 157 ? 10.18900 6.52600 46.16000 1.000 38.52953 157 TYR A C 1
ATOM 1309 O O . TYR A 1 157 ? 10.27200 6.73300 44.93400 1.000 37.68824 157 TYR A O 1
ATOM 1318 N N . PHE A 1 158 ? 9.12900 5.98100 46.75400 1.000 34.65901 158 PHE A N 1
ATOM 1319 C CA . PHE A 1 158 ? 7.96100 5.53300 45.94900 1.000 47.95383 158 PHE A CA 1
ATOM 1320 C C . PHE A 1 158 ? 7.29100 6.76500 45.32400 1.000 44.96360 158 PHE A C 1
ATOM 1321 O O . PHE A 1 158 ? 6.70700 6.64400 44.23000 1.000 46.96488 158 PHE A O 1
ATOM 1329 N N . SER A 1 159 ? 7.38600 7.91600 45.99100 1.000 37.50442 159 SER A N 1
ATOM 1330 C CA . SER A 1 159 ? 6.83300 9.16600 45.41300 1.000 40.15672 159 SER A CA 1
ATOM 1331 C C . SER A 1 159 ? 7.58100 9.49100 44.11400 1.000 36.32177 159 SER A C 1
ATOM 1332 O O . SER A 1 159 ? 6.91200 9.80100 43.11400 1.000 45.04956 159 SER A O 1
ATOM 1335 N N . LEU A 1 160 ? 8.91100 9.39700 44.13500 1.000 39.09634 160 LEU A N 1
ATOM 1336 C CA . LEU A 1 160 ? 9.72400 9.73800 42.94000 1.000 38.70985 160 LEU A CA 1
ATOM 1337 C C . LEU A 1 160 ? 9.38200 8.76000 41.81100 1.000 32.17973 160 LEU A C 1
ATOM 1338 O O . LEU A 1 160 ? 9.29000 9.20200 40.65500 1.000 45.80210 160 LEU A O 1
ATOM 1343 N N . LEU A 1 161 ? 9.18700 7.48700 42.15000 1.000 39.65686 161 LEU A N 1
ATOM 1344 C CA . LEU A 1 161 ? 8.85800 6.46500 41.12400 1.000 36.33458 161 LEU A CA 1
ATOM 1345 C C . LEU A 1 161 ? 7.51000 6.82100 40.48000 1.000 37.93869 161 LEU A C 1
ATOM 1346 O O . LEU A 1 161 ? 7.38500 6.67900 39.25200 1.000 45.01016 161 LEU A O 1
ATOM 1351 N N . GLU A 1 162 ? 6.54900 7.27200 41.28700 1.000 41.98036 162 GLU A N 1
ATOM 1352 C CA . GLU A 1 162 ? 5.21000 7.63700 40.76000 1.000 41.75563 162 GLU A CA 1
ATOM 1353 C C . GLU A 1 162 ? 5.35800 8.83300 39.81000 1.000 41.67001 162 GLU A C 1
ATOM 1354 O O . GLU A 1 162 ? 4.67300 8.85200 38.77300 1.000 48.15592 162 GLU A O 1
ATOM 1360 N N . LYS A 1 163 ? 6.22800 9.78100 40.15600 1.000 43.09203 163 LYS A N 1
ATOM 1361 C CA . LYS A 1 163 ? 6.45100 10.97800 39.30500 1.000 42.88594 163 LYS A CA 1
ATOM 1362 C C . LYS A 1 163 ? 7.12900 10.57300 37.98400 1.000 33.45337 163 LYS A C 1
ATOM 1363 O O . LYS A 1 163 ? 6.86800 11.24200 36.96800 1.000 58.05579 163 LYS A O 1
ATOM 1369 N N . TYR A 1 164 ? 7.96300 9.53000 37.99900 1.000 30.68300 164 TYR A N 1
ATOM 1370 C CA . TYR A 1 164 ? 8.68800 9.10800 36.76900 1.000 38.52609 164 TYR A CA 1
ATOM 1371 C C . TYR A 1 164 ? 7.82200 8.13500 35.97300 1.000 36.24404 164 TYR A C 1
ATOM 1372 O O . TYR A 1 164 ? 8.06700 7.98500 34.76500 1.000 41.56740 164 TYR A O 1
ATOM 1381 N N . SER A 1 165 ? 6.81400 7.53500 36.60800 1.000 29.70303 165 SER A N 1
ATOM 1382 C CA . SER A 1 165 ? 5.98800 6.49600 35.93800 1.000 41.32397 165 SER A CA 1
ATOM 1383 C C . SER A 1 165 ? 5.48400 6.98500 34.57200 1.000 39.42554 165 SER A C 1
ATOM 1384 O O . SER A 1 165 ? 5.38900 6.15000 33.65400 1.000 44.04557 165 SER A O 1
ATOM 1387 N N . VAL A 1 166 ? 5.17800 8.27700 34.44800 1.000 40.70989 166 VAL A N 1
ATOM 1388 C CA . VAL A 1 166 ? 4.66900 8.84600 33.16300 1.000 47.08503 166 VAL A CA 1
ATOM 1389 C C . VAL A 1 166 ? 5.66900 8.52600 32.04100 1.000 48.24648 166 VAL A C 1
ATOM 1390 O O . VAL A 1 166 ? 5.22300 8.10700 30.95500 1.000 47.03915 166 VAL A O 1
ATOM 1394 N N . PHE A 1 167 ? 6.96300 8.69900 32.31000 1.000 37.24727 167 PHE A N 1
ATOM 1395 C CA . PHE A 1 167 ? 8.01000 8.41900 31.29700 1.000 30.09151 167 PHE A CA 1
ATOM 1396 C C . PHE A 1 167 ? 8.25300 6.92000 31.18900 1.000 38.91037 167 PHE A C 1
ATOM 1397 O O . PHE A 1 167 ? 8.36300 6.42300 30.05200 1.000 41.84051 167 PHE A O 1
ATOM 1405 N N . THR A 1 168 ? 8.31100 6.21200 32.32000 1.000 38.16868 168 THR A N 1
ATOM 1406 C CA . THR A 1 168 ? 8.67900 4.77800 32.30000 1.000 44.57450 168 THR A CA 1
ATOM 1407 C C . THR A 1 168 ? 7.86100 4.05500 31.27200 1.000 38.51894 168 THR A C 1
ATOM 1408 O O . THR A 1 168 ? 8.43300 3.29800 30.46900 1.000 44.06125 168 THR A O 1
ATOM 1412 N N . GLU A 1 169 ? 6.55700 4.27200 31.30000 1.000 40.53741 169 GLU A N 1
ATOM 1413 C CA . GLU A 1 169 ? 5.68900 3.51000 30.38300 1.000 33.66182 169 GLU A CA 1
ATOM 1414 C C . GLU A 1 169 ? 6.13900 3.76800 28.93600 1.000 53.48017 169 GLU A C 1
ATOM 1415 O O . GLU A 1 169 ? 6.36800 2.78200 28.21400 1.000 56.61503 169 GLU A O 1
ATOM 1421 N N . LEU A 1 170 ? 6.11400 5.02100 28.47900 1.000 40.59744 170 LEU A N 1
ATOM 1422 C CA . LEU A 1 170 ? 6.42100 5.31900 27.05600 1.000 39.37344 170 LEU A CA 1
ATOM 1423 C C . LEU A 1 170 ? 7.76000 4.67600 26.67900 1.000 39.28979 170 LEU A C 1
ATOM 1424 O O . LEU A 1 170 ? 7.85100 4.09700 25.58100 1.000 39.13354 170 LEU A O 1
ATOM 1429 N N . ILE A 1 171 ? 8.74400 4.76900 27.57000 1.000 36.17130 171 ILE A N 1
ATOM 1430 C CA . ILE A 1 171 ? 10.08100 4.16600 27.31100 1.000 39.37559 171 ILE A CA 1
ATOM 1431 C C . ILE A 1 171 ? 9.91900 2.64600 27.14700 1.000 36.42366 171 ILE A C 1
ATOM 1432 O O . ILE A 1 171 ? 10.45700 2.10500 26.16500 1.000 41.75863 171 ILE A O 1
ATOM 1437 N N . THR A 1 172 ? 9.17400 1.99700 28.04500 1.000 37.41289 172 THR A N 1
ATOM 1438 C CA . THR A 1 172 ? 9.04600 0.52100 28.00800 1.000 47.04554 172 THR A CA 1
ATOM 1439 C C . THR A 1 172 ? 8.42700 0.07800 26.69900 1.000 41.38737 172 THR A C 1
ATOM 1440 O O . THR A 1 172 ? 8.99500 -0.82800 26.05400 1.000 47.52056 172 THR A O 1
ATOM 1444 N N . GLN A 1 173 ? 7.32000 0.70500 26.30400 1.000 39.09698 173 GLN A N 1
ATOM 1445 C CA . GLN A 1 173 ? 6.61900 0.32000 25.05400 1.000 42.52286 173 GLN A CA 1
ATOM 1446 C C . GLN A 1 173 ? 7.54400 0.55800 23.84800 1.000 39.31167 173 GLN A C 1
ATOM 1447 O O . GLN A 1 173 ? 7.58800 -0.31000 22.95700 1.000 43.57911 173 GLN A O 1
ATOM 1453 N N . HIS A 1 174 ? 8.26800 1.68000 23.84400 1.000 42.10076 174 HIS A N 1
ATOM 1454 C CA . HIS A 1 174 ? 9.16200 2.00300 22.70000 1.000 36.34817 174 HIS A CA 1
ATOM 1455 C C . HIS A 1 174 ? 10.24100 0.92300 22.57400 1.000 36.58832 174 HIS A C 1
ATOM 1456 O O . HIS A 1 174 ? 10.51800 0.49500 21.44600 1.000 39.62771 174 HIS A O 1
ATOM 1463 N N . ILE A 1 175 ? 10.81700 0.49400 23.69600 1.000 33.00778 175 ILE A N 1
ATOM 1464 C CA . ILE A 1 175 ? 11.92900 -0.50100 23.64200 1.000 37.25744 175 ILE A CA 1
ATOM 1465 C C . ILE A 1 175 ? 11.41000 -1.79500 22.99700 1.000 40.07825 175 ILE A C 1
ATOM 1466 O O . ILE A 1 175 ? 12.11400 -2.34700 22.13500 1.000 39.35687 175 ILE A O 1
ATOM 1471 N N . LYS A 1 176 ? 10.21400 -2.23500 23.38900 1.000 39.02719 176 LYS A N 1
ATOM 1472 C CA . LYS A 1 176 ? 9.62300 -3.47100 22.81700 1.000 46.32847 176 LYS A CA 1
ATOM 1473 C C . LYS A 1 176 ? 9.44900 -3.29900 21.30400 1.000 38.33675 176 LYS A C 1
ATOM 1474 O O . LYS A 1 176 ? 9.95200 -4.15100 20.54700 1.000 52.01888 176 LYS A O 1
ATOM 1480 N N . LYS A 1 177 ? 8.79200 -2.22000 20.88700 1.000 42.45622 177 LYS A N 1
ATOM 1481 C CA . LYS A 1 177 ? 8.51600 -2.01600 19.44400 1.000 39.56279 177 LYS A CA 1
ATOM 1482 C C . LYS A 1 177 ? 9.83800 -1.79100 18.69300 1.000 40.82262 177 LYS A C 1
ATOM 1483 O O . LYS A 1 177 ? 9.96500 -2.29700 17.56300 1.000 46.90459 177 LYS A O 1
ATOM 1489 N N . ARG A 1 178 ? 10.78300 -1.08000 19.31100 1.000 38.84553 178 ARG A N 1
ATOM 1490 C CA . ARG A 1 178 ? 12.08100 -0.78800 18.65600 1.000 41.39562 178 ARG A CA 1
ATOM 1491 C C . ARG A 1 178 ? 12.82500 -2.09600 18.37300 1.000 42.89417 178 ARG A C 1
ATOM 1492 O O . ARG A 1 178 ? 13.21300 -2.31700 17.21400 1.000 39.22243 178 ARG A O 1
ATOM 1500 N N . ASP A 1 179 ? 12.98700 -2.93400 19.39300 1.000 36.49575 179 ASP A N 1
ATOM 1501 C CA . ASP A 1 179 ? 13.77500 -4.18300 19.22100 1.000 53.06430 179 ASP A CA 1
ATOM 1502 C C . ASP A 1 179 ? 13.09000 -5.07000 18.17400 1.000 46.53887 179 ASP A C 1
ATOM 1503 O O . ASP A 1 179 ? 13.81000 -5.65800 17.34700 1.000 45.79703 179 ASP A O 1
ATOM 1508 N N . GLU A 1 180 ? 11.75700 -5.12900 18.19700 1.000 39.64816 180 GLU A N 1
ATOM 1509 C CA . GLU A 1 180 ? 11.00100 -5.94600 17.21500 1.000 40.11735 180 GLU A CA 1
ATOM 1510 C C . GLU A 1 180 ? 11.30800 -5.44200 15.80200 1.000 40.04874 180 GLU A C 1
ATOM 1511 O O . GLU A 1 180 ? 11.64300 -6.27500 14.93900 1.000 38.86522 180 GLU A O 1
ATOM 1517 N N . SER A 1 181 ? 11.22700 -4.13000 15.59700 1.000 41.94942 181 SER A N 1
ATOM 1518 C CA . SER A 1 181 ? 11.49200 -3.53000 14.26700 1.000 37.93813 181 SER A CA 1
ATOM 1519 C C . SER A 1 181 ? 12.92000 -3.85100 13.81600 1.000 35.72719 181 SER A C 1
ATOM 1520 O O . SER A 1 181 ? 13.08900 -4.23500 12.64700 1.000 41.24398 181 SER A O 1
ATOM 1523 N N . ILE A 1 182 ? 13.89300 -3.71700 14.71500 1.000 36.20321 182 ILE A N 1
ATOM 1524 C CA . ILE A 1 182 ? 15.32700 -3.93200 14.35700 1.000 39.01714 182 ILE A CA 1
ATOM 1525 C C . ILE A 1 182 ? 15.57000 -5.41400 14.03700 1.000 33.50591 182 ILE A C 1
ATOM 1526 O O . ILE A 1 182 ? 16.31600 -5.69500 13.08300 1.000 38.69308 182 ILE A O 1
ATOM 1531 N N . GLN A 1 183 ? 14.95900 -6.31500 14.80400 1.000 35.46742 183 GLN A N 1
ATOM 1532 C CA . GLN A 1 183 ? 15.16200 -7.77100 14.59600 1.000 45.57892 183 GLN A CA 1
ATOM 1533 C C . GLN A 1 183 ? 14.56800 -8.18200 13.23800 1.000 52.78805 183 GLN A C 1
ATOM 1534 O O . GLN A 1 183 ? 15.11100 -9.11700 12.62000 1.000 50.66013 183 GLN A O 1
ATOM 1540 N N . ASN A 1 184 ? 13.51000 -7.49800 12.79800 1.000 42.13776 184 ASN A N 1
ATOM 1541 C CA . ASN A 1 184 ? 12.85700 -7.83300 11.50400 1.000 51.31494 184 ASN A CA 1
ATOM 1542 C C . ASN A 1 184 ? 13.35300 -6.88100 10.40900 1.000 49.76192 184 ASN A C 1
ATOM 1543 O O . ASN A 1 184 ? 12.81700 -6.94000 9.28700 1.000 54.48949 184 ASN A O 1
ATOM 1548 N N . LEU A 1 185 ? 14.33400 -6.03500 10.72600 1.000 43.84938 185 LEU A N 1
ATOM 1549 C CA . LEU A 1 185 ? 14.84200 -5.04600 9.74100 1.000 45.52547 185 LEU A CA 1
ATOM 1550 C C . LEU A 1 185 ? 15.90500 -5.70000 8.84600 1.000 55.60035 185 LEU A C 1
ATOM 1551 O O . LEU A 1 185 ? 16.79300 -6.39200 9.38600 1.000 47.38545 185 LEU A O 1
ATOM 1556 N N . SER A 1 186 ? 15.80900 -5.47600 7.53500 1.000 51.27809 186 SER A N 1
ATOM 1557 C CA . SER A 1 186 ? 16.80900 -6.00900 6.57600 1.000 67.20308 186 SER A CA 1
ATOM 1558 C C . SER A 1 186 ? 17.59700 -4.84000 5.97000 1.000 47.00991 186 SER A C 1
ATOM 1559 O O . SER A 1 186 ? 17.05700 -3.71600 5.95200 1.000 55.14399 186 SER A O 1
ATOM 1562 N N . PHE A 1 187 ? 18.80800 -5.10100 5.47600 1.000 47.78954 187 PHE A N 1
ATOM 1563 C CA . PHE A 1 187 ? 19.61600 -4.02900 4.82900 1.000 48.12861 187 PHE A CA 1
ATOM 1564 C C . PHE A 1 187 ? 18.69400 -3.23900 3.90500 1.000 43.02803 187 PHE A C 1
ATOM 1565 O O . PHE A 1 187 ? 18.11000 -3.81900 2.97300 1.000 50.62250 187 PHE A O 1
ATOM 1573 N N . PRO A 1 188 ? 18.56300 -1.91000 4.10000 1.000 50.21679 188 PRO A N 1
ATOM 1574 C CA . PRO A 1 188 ? 17.61400 -1.11500 3.32500 1.000 51.81273 188 PRO A CA 1
ATOM 1575 C C . PRO A 1 188 ? 17.91400 -0.88300 1.84600 1.000 56.28022 188 PRO A C 1
ATOM 1576 O O . PRO A 1 188 ? 17.20600 -0.08300 1.20700 1.000 56.99438 188 PRO A O 1
ATOM 1580 N N . TYR A 1 189 ? 18.94000 -1.54600 1.31700 1.000 51.19273 189 TYR A N 1
ATOM 1581 C CA . TYR A 1 189 ? 19.27300 -1.41400 -0.12700 1.000 55.78933 189 TYR A CA 1
ATOM 1582 C C . TYR A 1 189 ? 19.17400 -2.78700 -0.78700 1.000 64.65691 189 TYR A C 1
ATOM 1583 O O . TYR A 1 189 ? 19.34500 -3.81300 -0.10100 1.000 58.60391 189 TYR A O 1
ATOM 1592 N N . PRO A 1 190 ? 18.91500 -2.85100 -2.11100 1.000 70.08022 190 PRO A N 1
ATOM 1593 C CA . PRO A 1 190 ? 18.75100 -4.12300 -2.79900 1.000 60.52020 190 PRO A CA 1
ATOM 1594 C C . PRO A 1 190 ? 19.78700 -5.14800 -2.39000 1.000 66.86157 190 PRO A C 1
ATOM 1595 O O . PRO A 1 190 ? 19.41900 -6.27700 -2.02600 1.000 81.90872 190 PRO A O 1
ATOM 1599 N N . ALA A 1 191 ? 21.06300 -4.76700 -2.44700 1.000 63.48901 191 ALA A N 1
ATOM 1600 C CA . ALA A 1 191 ? 22.14400 -5.71900 -2.11200 1.000 59.34487 191 ALA A CA 1
ATOM 1601 C C . ALA A 1 191 ? 23.32300 -4.99300 -1.46900 1.000 58.88331 191 ALA A C 1
ATOM 1602 O O . ALA A 1 191 ? 23.44700 -3.76400 -1.62800 1.000 68.31586 191 ALA A O 1
ATOM 1604 N N . PHE A 1 192 ? 24.16800 -5.74300 -0.76600 1.000 46.26169 192 PHE A N 1
ATOM 1605 C CA . PHE A 1 192 ? 25.39200 -5.14700 -0.18400 1.000 51.81013 192 PHE A CA 1
ATOM 1606 C C . PHE A 1 192 ? 26.35100 -4.83000 -1.30900 1.000 51.95411 192 PHE A C 1
ATOM 1607 O O . PHE A 1 192 ? 26.49800 -5.65700 -2.23100 1.000 64.40389 192 PHE A O 1
ATOM 1615 N N . ARG A 1 193 ? 26.99000 -3.66400 -1.25000 1.000 58.68520 193 ARG A N 1
ATOM 1616 C CA . ARG A 1 193 ? 28.02800 -3.33400 -2.25400 1.000 56.70168 193 ARG A CA 1
ATOM 1617 C C . ARG A 1 193 ? 29.35100 -3.96400 -1.80000 1.000 60.83823 193 ARG A C 1
ATOM 1618 O O . ARG A 1 193 ? 29.35500 -4.67800 -0.77800 1.000 53.19705 193 ARG A O 1
ATOM 1626 N N . ALA A 1 194 ? 30.43100 -3.69900 -2.53000 1.000 55.38524 194 ALA A N 1
ATOM 1627 C CA . ALA A 1 194 ? 31.74100 -4.31200 -2.20800 1.000 55.48528 194 ALA A CA 1
ATOM 1628 C C . ALA A 1 194 ? 32.31800 -3.71400 -0.92400 1.000 38.55862 194 ALA A C 1
ATOM 1629 O O . ALA A 1 194 ? 32.47700 -2.48200 -0.86100 1.000 46.82603 194 ALA A O 1
ATOM 1631 N N . GLY A 1 195 ? 32.61900 -4.56200 0.06200 1.000 39.79424 195 GLY A N 1
ATOM 1632 C CA . GLY A 1 195 ? 33.22800 -4.10200 1.32600 1.000 41.91011 195 GLY A CA 1
ATOM 1633 C C . GLY A 1 195 ? 32.19700 -3.83700 2.40100 1.000 35.71215 195 GLY A C 1
ATOM 1634 O O . GLY A 1 195 ? 32.57900 -3.82000 3.58300 1.000 39.59486 195 GLY A O 1
ATOM 1635 N N . GLN A 1 196 ? 30.93300 -3.66700 2.01600 1.000 40.62628 196 GLN A N 1
ATOM 1636 C CA . GLN A 1 196 ? 29.87600 -3.31000 2.99700 1.000 47.21022 196 GLN A CA 1
ATOM 1637 C C . GLN A 1 196 ? 29.69900 -4.44400 4.01900 1.000 44.67021 196 GLN A C 1
ATOM 1638 O O . GLN A 1 196 ? 29.62800 -4.14500 5.22300 1.000 30.03867 196 GLN A O 1
ATOM 1644 N N . LYS A 1 197 ? 29.65200 -5.68900 3.54900 1.000 34.84067 197 LYS A N 1
ATOM 1645 C CA . LYS A 1 197 ? 29.46100 -6.84400 4.45800 1.000 43.88550 197 LYS A CA 1
ATOM 1646 C C . LYS A 1 197 ? 30.64300 -6.92800 5.43900 1.000 41.57070 197 LYS A C 1
ATOM 1647 O O . LYS A 1 197 ? 30.39000 -7.07800 6.64600 1.000 50.13331 197 LYS A O 1
ATOM 1653 N N . TYR A 1 198 ? 31.87700 -6.80700 4.94200 1.000 45.30194 198 TYR A N 1
ATOM 1654 C CA . TYR A 1 198 ? 33.08200 -6.91700 5.81100 1.000 46.56913 198 TYR A CA 1
ATOM 1655 C C . TYR A 1 198 ? 33.09500 -5.76100 6.81700 1.000 30.88341 198 TYR A C 1
ATOM 1656 O O . TYR A 1 198 ? 33.40900 -5.99600 7.99900 1.000 37.23601 198 TYR A O 1
ATOM 1665 N N . LEU A 1 199 ? 32.75000 -4.55500 6.36200 1.000 29.31730 199 LEU A N 1
ATOM 1666 C CA . LEU A 1 199 ? 32.73900 -3.36600 7.25300 1.000 34.51266 199 LEU A CA 1
ATOM 1667 C C . LEU A 1 199 ? 31.64800 -3.53400 8.31700 1.000 27.16761 199 LEU A C 1
ATOM 1668 O O . LEU A 1 199 ? 31.96700 -3.40900 9.50700 1.000 38.14381 199 LEU A O 1
ATOM 1673 N N . SER A 1 200 ? 30.42800 -3.84200 7.89000 1.000 30.09880 200 SER A N 1
ATOM 1674 C CA . SER A 1 200 ? 29.28900 -3.99700 8.82700 1.000 35.00662 200 SER A CA 1
ATOM 1675 C C . SER A 1 200 ? 29.59800 -5.08200 9.86600 1.000 38.87561 200 SER A C 1
ATOM 1676 O O . SER A 1 200 ? 29.34300 -4.84700 11.05900 1.000 34.54123 200 SER A O 1
ATOM 1679 N N . GLN A 1 201 ? 30.13000 -6.21900 9.42100 1.000 32.33413 201 GLN A N 1
ATOM 1680 C CA . GLN A 1 201 ? 30.41400 -7.33900 10.35100 1.000 40.57496 201 GLN A CA 1
ATOM 1681 C C . GLN A 1 201 ? 31.41800 -6.86800 11.40900 1.000 29.09389 201 GLN A C 1
ATOM 1682 O O . GLN A 1 201 ? 31.22700 -7.20600 12.58900 1.000 36.19285 201 GLN A O 1
ATOM 1688 N N . ASN A 1 202 ? 32.43400 -6.11700 10.98900 1.000 30.60880 202 ASN A N 1
ATOM 1689 C CA . ASN A 1 202 ? 33.47700 -5.62400 11.92900 1.000 37.16302 202 ASN A CA 1
ATOM 1690 C C . ASN A 1 202 ? 32.85700 -4.60600 12.89700 1.000 29.52997 202 ASN A C 1
ATOM 1691 O O . ASN A 1 202 ? 33.19500 -4.66000 14.09100 1.000 34.94941 202 ASN A O 1
ATOM 1696 N N . VAL A 1 203 ? 31.97500 -3.73400 12.40500 1.000 29.76445 203 VAL A N 1
ATOM 1697 C CA . VAL A 1 203 ? 31.27700 -2.75300 13.29200 1.000 30.35122 203 VAL A CA 1
ATOM 1698 C C . VAL A 1 203 ? 30.40000 -3.52200 14.29600 1.000 30.42449 203 VAL A C 1
ATOM 1699 O O . VAL A 1 203 ? 30.47100 -3.20300 15.49500 1.000 31.18675 203 VAL A O 1
ATOM 1703 N N . TYR A 1 204 ? 29.64100 -4.51500 13.82400 1.000 27.33306 204 TYR A N 1
ATOM 1704 C CA . TYR A 1 204 ? 28.73700 -5.29900 14.71200 1.000 33.22563 204 TYR A CA 1
ATOM 1705 C C . TYR A 1 204 ? 29.56300 -6.02700 15.77300 1.000 31.91076 204 TYR A C 1
ATOM 1706 O O . TYR A 1 204 ? 29.15400 -6.04100 16.94600 1.000 39.24125 204 TYR A O 1
ATOM 1715 N N . SER A 1 205 ? 30.69600 -6.60000 15.37400 1.000 27.20932 205 SER A N 1
ATOM 1716 C CA . SER A 1 205 ? 31.53400 -7.36900 16.32700 1.000 30.15776 205 SER A CA 1
ATOM 1717 C C . SER A 1 205 ? 32.15200 -6.41600 17.35800 1.000 36.36507 205 SER A C 1
ATOM 1718 O O . SER A 1 205 ? 32.18200 -6.76700 18.54500 1.000 28.87789 205 SER A O 1
ATOM 1721 N N . ALA A 1 206 ? 32.60000 -5.24700 16.91000 1.000 27.63887 206 ALA A N 1
ATOM 1722 C CA . ALA A 1 206 ? 33.19700 -4.25400 17.82900 1.000 34.96258 206 ALA A CA 1
ATOM 1723 C C . ALA A 1 206 ? 32.16300 -3.82300 18.86600 1.000 30.83790 206 ALA A C 1
ATOM 1724 O O . ALA A 1 206 ? 32.52800 -3.67300 20.04200 1.000 38.85369 206 ALA A O 1
ATOM 1726 N N . THR A 1 207 ? 30.91400 -3.63800 18.43400 1.000 32.52367 207 THR A N 1
ATOM 1727 C CA . THR A 1 207 ? 29.84600 -3.18300 19.34400 1.000 27.83866 207 THR A CA 1
ATOM 1728 C C . THR A 1 207 ? 29.49800 -4.30400 20.30100 1.000 34.05149 207 THR A C 1
ATOM 1729 O O . THR A 1 207 ? 29.26500 -4.00700 21.47400 1.000 35.73602 207 THR A O 1
ATOM 1733 N N . LYS A 1 208 ? 29.47100 -5.54700 19.82100 1.000 26.88160 208 LYS A N 1
ATOM 1734 C CA . LYS A 1 208 ? 29.12100 -6.71500 20.66700 1.000 33.30391 208 LYS A CA 1
ATOM 1735 C C . LYS A 1 208 ? 30.22600 -6.98500 21.69600 1.000 39.72409 208 LYS A C 1
ATOM 1736 O O . LYS A 1 208 ? 29.89100 -7.16700 22.87900 1.000 42.98953 208 LYS A O 1
ATOM 1742 N N . GLN A 1 209 ? 31.48600 -6.98900 21.26500 1.000 35.83495 209 GLN A N 1
ATOM 1743 C CA . GLN A 1 209 ? 32.62100 -7.31800 22.16700 1.000 44.92889 209 GLN A CA 1
ATOM 1744 C C . GLN A 1 209 ? 33.01700 -6.10700 23.03200 1.000 40.84381 209 GLN A C 1
ATOM 1745 O O . GLN A 1 209 ? 33.63200 -6.32300 24.09100 1.000 43.71294 209 GLN A O 1
ATOM 1751 N N . GLY A 1 210 ? 32.69200 -4.88900 22.59300 1.000 34.86147 210 GLY A N 1
ATOM 1752 C CA . GLY A 1 210 ? 33.05900 -3.67500 23.34500 1.000 30.99684 210 GLY A CA 1
ATOM 1753 C C . GLY A 1 210 ? 34.47400 -3.24400 23.03200 1.000 38.77550 210 GLY A C 1
ATOM 1754 O O . GLY A 1 210 ? 35.25900 -3.07900 23.98200 1.000 38.94766 210 GLY A O 1
ATOM 1755 N N . VAL A 1 211 ? 34.79000 -3.06500 21.75000 1.000 36.33023 211 VAL A N 1
ATOM 1756 C CA . VAL A 1 211 ? 36.18800 -2.73500 21.35100 1.000 38.80341 211 VAL A CA 1
ATOM 1757 C C . VAL A 1 211 ? 36.21200 -1.49600 20.44200 1.000 35.86642 211 VAL A C 1
ATOM 1758 O O . VAL A 1 211 ? 35.14000 -1.09800 19.94800 1.000 34.71315 211 VAL A O 1
ATOM 1762 N N . ASP A 1 212 ? 37.40000 -0.92700 20.23800 1.000 39.49421 212 ASP A N 1
ATOM 1763 C CA . ASP A 1 212 ? 37.56700 0.26900 19.37200 1.000 30.13053 212 ASP A CA 1
ATOM 1764 C C . ASP A 1 212 ? 38.00500 -0.16200 17.96700 1.000 36.68633 212 ASP A C 1
ATOM 1765 O O . ASP A 1 212 ? 38.95500 -0.95400 17.86100 1.000 40.11193 212 ASP A O 1
ATOM 1770 N N . LEU A 1 213 ? 37.33300 0.34400 16.93700 1.000 27.63111 213 LEU A N 1
ATOM 1771 C CA . LEU A 1 213 ? 37.64800 -0.03300 15.53700 1.000 33.26452 213 LEU A CA 1
ATOM 1772 C C . LEU A 1 213 ? 37.94100 1.22700 14.71200 1.000 30.26224 213 LEU A C 1
ATOM 1773 O O . LEU A 1 213 ? 37.10900 2.14700 14.71500 1.000 34.87138 213 LEU A O 1
ATOM 1778 N N . MET A 1 214 ? 39.08700 1.25900 14.03300 1.000 34.83806 214 MET A N 1
ATOM 1779 C CA . MET A 1 214 ? 39.41000 2.40100 13.14100 1.000 30.96281 214 MET A CA 1
ATOM 1780 C C . MET A 1 214 ? 39.22800 1.92800 11.69500 1.000 34.98925 214 MET A C 1
ATOM 1781 O O . MET A 1 214 ? 39.69900 0.82300 11.37300 1.000 33.11075 214 MET A O 1
ATOM 1786 N N . VAL A 1 215 ? 38.55200 2.72500 10.87100 1.000 30.90888 215 VAL A N 1
ATOM 1787 C CA . VAL A 1 215 ? 38.23600 2.26600 9.49000 1.000 29.19005 215 VAL A CA 1
ATOM 1788 C C . VAL A 1 215 ? 38.57600 3.34100 8.45300 1.000 32.04573 215 VAL A C 1
ATOM 1789 O O . VAL A 1 215 ? 38.08200 4.47300 8.58600 1.000 30.14763 215 VAL A O 1
ATOM 1793 N N . GLU A 1 216 ? 39.40100 2.99100 7.46900 1.000 29.62155 216 GLU A N 1
ATOM 1794 C CA . GLU A 1 216 ? 39.63200 3.92500 6.34300 1.000 26.38546 216 GLU A CA 1
ATOM 1795 C C . GLU A 1 216 ? 38.86400 3.32800 5.15800 1.000 34.97334 216 GLU A C 1
ATOM 1796 O O . GLU A 1 216 ? 39.31600 2.30500 4.61600 1.000 30.85805 216 GLU A O 1
ATOM 1802 N N . ALA A 1 217 ? 37.72100 3.91800 4.82100 1.000 29.95236 217 ALA A N 1
ATOM 1803 C CA . ALA A 1 217 ? 36.88300 3.39100 3.72400 1.000 28.27058 217 ALA A CA 1
ATOM 1804 C C . ALA A 1 217 ? 36.77700 4.43200 2.61300 1.000 27.05626 217 ALA A C 1
ATOM 1805 O O . ALA A 1 217 ? 36.34800 5.56300 2.89100 1.000 26.14918 217 ALA A O 1
ATOM 1807 N N . ALA A 1 218 ? 37.12900 4.04300 1.38900 1.000 31.18955 218 ALA A N 1
ATOM 1808 C CA . ALA A 1 218 ? 37.10900 4.97800 0.23900 1.000 36.20846 218 ALA A CA 1
ATOM 1809 C C . ALA A 1 218 ? 35.68500 5.32800 -0.18300 1.000 41.61908 218 ALA A C 1
ATOM 1810 O O . ALA A 1 218 ? 34.72800 4.65100 0.23800 1.000 34.32695 218 ALA A O 1
ATOM 1812 N N . THR A 1 219 ? 35.55900 6.35600 -1.02300 1.000 38.52445 219 THR A N 1
ATOM 1813 C CA . THR A 1 219 ? 34.23800 6.77500 -1.52900 1.000 40.73043 219 THR A CA 1
ATOM 1814 C C . THR A 1 219 ? 33.62900 5.65100 -2.32800 1.000 44.76954 219 THR A C 1
ATOM 1815 O O . THR A 1 219 ? 34.36200 5.01600 -3.10400 1.000 46.89053 219 THR A O 1
ATOM 1819 N N . GLY A 1 220 ? 32.33100 5.41000 -2.14600 1.000 56.63457 220 GLY A N 1
ATOM 1820 C CA . GLY A 1 220 ? 31.62900 4.36700 -2.91600 1.000 45.08300 220 GLY A CA 1
ATOM 1821 C C . GLY A 1 220 ? 31.29100 3.14500 -2.08700 1.000 50.72863 220 GLY A C 1
ATOM 1822 O O . GLY A 1 220 ? 30.51500 2.30400 -2.57400 1.000 50.93061 220 GLY A O 1
ATOM 1823 N N . ILE A 1 221 ? 31.85400 3.03900 -0.88400 1.000 52.25541 221 ILE A N 1
ATOM 1824 C CA . ILE A 1 221 ? 31.60600 1.85700 -0.00500 1.000 48.29372 221 ILE A CA 1
ATOM 1825 C C . ILE A 1 221 ? 30.35900 2.11600 0.85800 1.000 43.97817 221 ILE A C 1
ATOM 1826 O O . ILE A 1 221 ? 29.72900 1.13600 1.27800 1.000 54.28072 221 ILE A O 1
ATOM 1831 N N . GLY A 1 222 ? 30.00600 3.38300 1.08300 1.000 39.10564 222 GLY A N 1
ATOM 1832 C CA . GLY A 1 222 ? 28.83400 3.71600 1.91600 1.000 54.00537 222 GLY A CA 1
ATOM 1833 C C . GLY A 1 222 ? 29.14800 3.61400 3.39600 1.000 45.72409 222 GLY A C 1
ATOM 1834 O O . GLY A 1 222 ? 28.60800 2.70400 4.04700 1.000 46.66552 222 GLY A O 1
ATOM 1835 N N . LYS A 1 223 ? 29.96100 4.53000 3.91700 1.000 43.31747 223 LYS A N 1
ATOM 1836 C CA . LYS A 1 223 ? 30.39700 4.47700 5.33700 1.000 35.99666 223 LYS A CA 1
ATOM 1837 C C . LYS A 1 223 ? 29.22200 4.71100 6.30400 1.000 34.44448 223 LYS A C 1
ATOM 1838 O O . LYS A 1 223 ? 29.21800 4.07600 7.36600 1.000 32.72102 223 LYS A O 1
ATOM 1844 N N . THR A 1 224 ? 28.27400 5.58000 5.95900 1.000 30.57610 224 THR A N 1
ATOM 1845 C CA . THR A 1 224 ? 27.18400 5.90800 6.90700 1.000 41.28177 224 THR A CA 1
ATOM 1846 C C . THR A 1 224 ? 26.33700 4.67600 7.19100 1.000 34.10600 224 THR A C 1
ATOM 1847 O O . THR A 1 224 ? 26.22600 4.30900 8.37200 1.000 32.27591 224 THR A O 1
ATOM 1851 N N . ILE A 1 225 ? 25.78100 4.03900 6.15800 1.000 33.06909 225 ILE A N 1
ATOM 1852 C CA . ILE A 1 225 ? 24.86900 2.87400 6.37100 1.000 27.85208 225 ILE A CA 1
ATOM 1853 C C . ILE A 1 225 ? 25.68700 1.69000 6.90000 1.000 30.17348 225 ILE A C 1
ATOM 1854 O O . ILE A 1 225 ? 25.17400 0.96900 7.77100 1.000 36.10174 225 ILE A O 1
ATOM 1859 N N . SER A 1 226 ? 26.91200 1.52200 6.41000 1.000 25.83609 226 SER A N 1
ATOM 1860 C CA . SER A 1 226 ? 27.74600 0.36600 6.81500 1.000 25.35088 226 SER A CA 1
ATOM 1861 C C . SER A 1 226 ? 28.14000 0.48600 8.29300 1.000 37.13552 226 SER A C 1
ATOM 1862 O O . SER A 1 226 ? 28.59600 -0.52300 8.85300 1.000 28.94985 226 SER A O 1
ATOM 1865 N N . THR A 1 227 ? 27.98800 1.67500 8.88600 1.000 31.93357 227 THR A N 1
ATOM 1866 C CA . THR A 1 227 ? 28.28900 1.86600 10.32200 1.000 34.97903 227 THR A CA 1
ATOM 1867 C C . THR A 1 227 ? 26.99800 1.91800 11.11300 1.000 31.26688 227 THR A C 1
ATOM 1868 O O . THR A 1 227 ? 26.94900 1.30600 12.19100 1.000 34.28286 227 THR A O 1
ATOM 1872 N N . LEU A 1 228 ? 25.98500 2.60800 10.59900 1.000 28.59472 228 LEU A N 1
ATOM 1873 C CA . LEU A 1 228 ? 24.72000 2.79700 11.35000 1.000 27.07088 228 LEU A CA 1
ATOM 1874 C C . LEU A 1 228 ? 23.90500 1.49200 11.42600 1.000 35.02573 228 LEU A C 1
ATOM 1875 O O . LEU A 1 228 ? 23.41200 1.18500 12.52400 1.000 26.15449 228 LEU A O 1
ATOM 1880 N N . PHE A 1 229 ? 23.77400 0.75900 10.31600 1.000 31.72480 229 PHE A N 1
ATOM 1881 C CA . PHE A 1 229 ? 22.92400 -0.46600 10.29200 1.000 26.00887 229 PHE A CA 1
ATOM 1882 C C . PHE A 1 229 ? 23.43800 -1.50200 11.30800 1.000 25.52986 229 PHE A C 1
ATOM 1883 O O . PHE A 1 229 ? 22.63600 -1.94200 12.14300 1.000 34.20949 229 PHE A O 1
ATOM 1891 N N . PRO A 1 230 ? 24.72900 -1.90100 11.30000 1.000 30.68290 230 PRO A N 1
ATOM 1892 C CA . PRO A 1 230 ? 25.22400 -2.84200 12.29300 1.000 28.39303 230 PRO A CA 1
ATOM 1893 C C . PRO A 1 230 ? 25.04500 -2.33200 13.71900 1.000 32.28230 230 PRO A C 1
ATOM 1894 O O . PRO A 1 230 ? 24.70300 -3.12800 14.61000 1.000 32.09774 230 PRO A O 1
ATOM 1898 N N . SER A 1 231 ? 25.26600 -1.03500 13.92900 1.000 29.46271 231 SER A N 1
ATOM 1899 C CA . SER A 1 231 ? 25.11400 -0.43500 15.28000 1.000 28.31652 231 SER A CA 1
ATOM 1900 C C . SER A 1 231 ? 23.65400 -0.56400 15.74100 1.000 29.56997 231 SER A C 1
ATOM 1901 O O . SER A 1 231 ? 23.43600 -0.95500 16.90300 1.000 29.94479 231 SER A O 1
ATOM 1904 N N . ILE A 1 232 ? 22.70200 -0.26600 14.85600 1.000 23.44504 232 ILE A N 1
ATOM 1905 C CA . ILE A 1 232 ? 21.25000 -0.35900 15.19600 1.000 29.00743 232 ILE A CA 1
ATOM 1906 C C . ILE A 1 232 ? 20.87600 -1.83000 15.46100 1.000 29.21445 232 ILE A C 1
ATOM 1907 O O . ILE A 1 232 ? 20.14000 -2.07800 16.43100 1.000 34.46889 232 ILE A O 1
ATOM 1912 N N . LYS A 1 233 ? 21.39300 -2.75900 14.65500 1.000 32.75663 233 LYS A N 1
ATOM 1913 C CA . LYS A 1 233 ? 21.09000 -4.20300 14.83700 1.000 29.92883 233 LYS A CA 1
ATOM 1914 C C . LYS A 1 233 ? 21.58600 -4.66300 16.21600 1.000 32.26826 233 LYS A C 1
ATOM 1915 O O . LYS A 1 233 ? 20.84900 -5.40500 16.88900 1.000 37.70269 233 LYS A O 1
ATOM 1921 N N . ALA A 1 234 ? 22.77200 -4.21100 16.62400 1.000 29.86234 234 ALA A N 1
ATOM 1922 C CA . ALA A 1 234 ? 23.31600 -4.57900 17.95200 1.000 35.95135 234 ALA A CA 1
ATOM 1923 C C . ALA A 1 234 ? 22.41600 -4.03200 19.06400 1.000 31.34959 234 ALA A C 1
ATOM 1924 O O . ALA A 1 234 ? 22.28400 -4.70200 20.10100 1.000 37.88659 234 ALA A O 1
ATOM 1926 N N . MET A 1 235 ? 21.81500 -2.86000 18.85300 1.000 29.26779 235 MET A N 1
ATOM 1927 C CA . MET A 1 235 ? 20.87900 -2.27800 19.84900 1.000 34.59091 235 MET A CA 1
ATOM 1928 C C . MET A 1 235 ? 19.66400 -3.20500 20.00400 1.000 35.04116 235 MET A C 1
ATOM 1929 O O . MET A 1 235 ? 19.22500 -3.41300 21.14900 1.000 36.93223 235 MET A O 1
ATOM 1934 N N . GLY A 1 236 ? 19.16100 -3.75200 18.89500 1.000 38.45611 236 GLY A N 1
ATOM 1935 C CA . GLY A 1 236 ? 18.00000 -4.66300 18.93300 1.000 37.27224 236 GLY A CA 1
ATOM 1936 C C . GLY A 1 236 ? 18.33600 -5.98000 19.59900 1.000 41.11059 236 GLY A C 1
ATOM 1937 O O . GLY A 1 236 ? 17.39200 -6.70800 19.94700 1.000 53.27136 236 GLY A O 1
ATOM 1938 N N . GLU A 1 237 ? 19.62600 -6.27600 19.77500 1.000 44.14812 237 GLU A N 1
ATOM 1939 C CA . GLU A 1 237 ? 20.06100 -7.52200 20.46000 1.000 41.59134 237 GLU A CA 1
ATOM 1940 C C . GLU A 1 237 ? 20.61600 -7.18200 21.85600 1.000 40.26620 237 GLU A C 1
ATOM 1941 O O . GLU A 1 237 ? 21.36500 -8.01400 22.40300 1.000 42.87625 237 GLU A O 1
ATOM 1947 N N . ASP A 1 238 ? 20.27700 -6.00700 22.39600 1.000 39.00064 238 ASP A N 1
ATOM 1948 C CA . ASP A 1 238 ? 20.68300 -5.61600 23.77700 1.000 46.12149 238 ASP A CA 1
ATOM 1949 C C . ASP A 1 238 ? 22.20300 -5.68000 23.94400 1.000 31.73701 238 ASP A C 1
ATOM 1950 O O . ASP A 1 238 ? 22.66400 -6.27000 24.93300 1.000 41.39586 238 ASP A O 1
ATOM 1955 N N . LEU A 1 239 ? 22.94600 -5.08100 23.01900 1.000 35.43295 239 LEU A N 1
ATOM 1956 C CA . LEU A 1 239 ? 24.42500 -5.06000 23.12900 1.000 30.03103 239 LEU A CA 1
ATOM 1957 C C . LEU A 1 239 ? 24.87500 -3.62400 23.42400 1.000 29.32654 239 LEU A C 1
ATOM 1958 O O . LEU A 1 239 ? 26.00100 -3.45300 23.91700 1.000 37.86239 239 LEU A O 1
ATOM 1963 N N . THR A 1 240 ? 24.01300 -2.64300 23.14600 1.000 33.24039 240 THR A N 1
ATOM 1964 C CA . THR A 1 240 ? 24.32700 -1.22400 23.42300 1.000 36.74432 240 THR A CA 1
ATOM 1965 C C . THR A 1 240 ? 23.03300 -0.50100 23.74000 1.000 33.20337 240 THR A C 1
ATOM 1966 O O . THR A 1 240 ? 21.96800 -1.02600 23.36900 1.000 33.79242 240 THR A O 1
ATOM 1970 N N . ASP A 1 241 ? 23.10700 0.66100 24.39300 1.000 32.42669 241 ASP A N 1
ATOM 1971 C CA . ASP A 1 241 ? 21.87100 1.36600 24.82900 1.000 25.86689 241 ASP A CA 1
ATOM 1972 C C . ASP A 1 241 ? 21.66900 2.68200 24.06800 1.000 33.10629 241 ASP A C 1
ATOM 1973 O O . ASP A 1 241 ? 20.50900 3.01200 23.77200 1.000 36.14518 241 ASP A O 1
ATOM 1978 N N . LYS A 1 242 ? 22.74700 3.41500 23.78800 1.000 28.74801 242 LYS A N 1
ATOM 1979 C CA . LYS A 1 242 ? 22.63800 4.70800 23.06300 1.000 30.63126 242 LYS A CA 1
ATOM 1980 C C . LYS A 1 242 ? 23.72700 4.80700 21.98200 1.000 23.91920 242 LYS A C 1
ATOM 1981 O O . LYS A 1 242 ? 24.88100 4.43900 22.26800 1.000 32.31709 242 LYS A O 1
ATOM 1987 N N . ILE A 1 243 ? 23.35800 5.28100 20.79400 1.000 23.71791 243 ILE A N 1
ATOM 1988 C CA . ILE A 1 243 ? 24.33400 5.44800 19.67800 1.000 20.51526 243 ILE A CA 1
ATOM 1989 C C . ILE A 1 243 ? 24.57900 6.94800 19.46600 1.000 19.41634 243 ILE A C 1
ATOM 1990 O O . ILE A 1 243 ? 23.59900 7.69900 19.38600 1.000 23.93953 243 ILE A O 1
ATOM 1995 N N . PHE A 1 244 ? 25.84300 7.35200 19.39900 1.000 26.82722 244 PHE A N 1
ATOM 1996 C CA . PHE A 1 244 ? 26.18700 8.77400 19.15400 1.000 19.78528 244 PHE A CA 1
ATOM 1997 C C . PHE A 1 244 ? 26.83200 8.90200 17.77800 1.000 24.98439 244 PHE A C 1
ATOM 1998 O O . PHE A 1 244 ? 27.86000 8.24900 17.53600 1.000 22.95787 244 PHE A O 1
ATOM 2006 N N . TYR A 1 245 ? 26.22500 9.69200 16.89300 1.000 26.56451 245 TYR A N 1
ATOM 2007 C CA . TYR A 1 245 ? 26.82500 9.95700 15.55900 1.000 23.01273 245 TYR A CA 1
ATOM 2008 C C . TYR A 1 245 ? 27.49200 11.32300 15.63500 1.000 23.59114 245 TYR A C 1
ATOM 2009 O O . TYR A 1 245 ? 26.78200 12.34200 15.66000 1.000 20.64653 245 TYR A O 1
ATOM 2018 N N . LEU A 1 246 ? 28.82200 11.34100 15.66700 1.000 24.63924 246 LEU A N 1
ATOM 2019 C CA . LEU A 1 246 ? 29.57100 12.60600 15.84000 1.000 17.75990 246 LEU A CA 1
ATOM 2020 C C . LEU A 1 246 ? 30.02500 13.16000 14.48300 1.000 24.23833 246 LEU A C 1
ATOM 2021 O O . LEU A 1 246 ? 30.58100 12.38800 13.68000 1.000 19.84490 246 LEU A O 1
ATOM 2026 N N . THR A 1 247 ? 29.80200 14.45600 14.25800 1.000 20.70022 247 THR A N 1
ATOM 2027 C CA . THR A 1 247 ? 30.17800 15.10000 12.98300 1.000 25.81347 247 THR A CA 1
ATOM 2028 C C . THR A 1 247 ? 31.16200 16.21800 13.25200 1.000 29.62818 247 THR A C 1
ATOM 2029 O O . THR A 1 247 ? 31.14700 16.76600 14.37000 1.000 35.19470 247 THR A O 1
ATOM 2033 N N . ALA A 1 248 ? 31.99500 16.54600 12.26700 1.000 22.44844 248 ALA A N 1
ATOM 2034 C CA . ALA A 1 248 ? 32.97100 17.64800 12.40400 1.000 26.41490 248 ALA A CA 1
ATOM 2035 C C . ALA A 1 248 ? 32.37700 18.94300 11.84500 1.000 22.71878 248 ALA A C 1
ATOM 2036 O O . ALA A 1 248 ? 32.88000 20.02200 12.19000 1.000 31.98583 248 ALA A O 1
ATOM 2038 N N . LYS A 1 249 ? 31.34800 18.83000 11.00200 1.000 27.91913 249 LYS A N 1
ATOM 2039 C CA . LYS A 1 249 ? 30.69800 20.01800 10.38700 1.000 37.27734 249 LYS A CA 1
ATOM 2040 C C . LYS A 1 249 ? 29.17200 19.82000 10.39300 1.000 28.45412 249 LYS A C 1
ATOM 2041 O O . LYS A 1 249 ? 28.73000 18.66300 10.26600 1.000 28.21307 249 LYS A O 1
ATOM 2047 N N . SER A 1 250 ? 28.40700 20.90600 10.51700 1.000 23.92902 250 SER A N 1
ATOM 2048 C CA . SER A 1 250 ? 26.92200 20.82300 10.61400 1.000 34.23879 250 SER A CA 1
ATOM 2049 C C . SER A 1 250 ? 26.297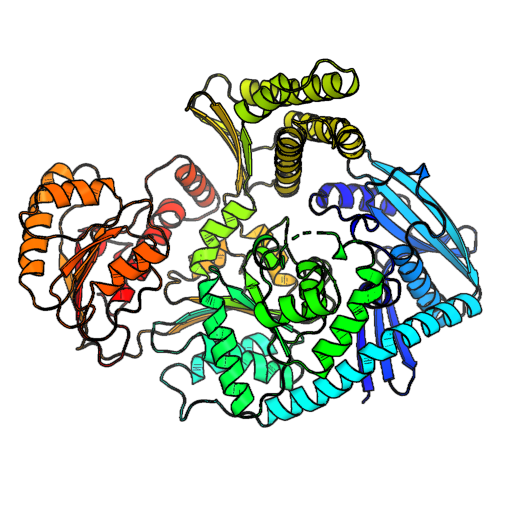00 20.19000 9.36100 1.000 42.83187 250 SER A C 1
ATOM 2050 O O . SER A 1 250 ? 25.16400 19.68400 9.46600 1.000 45.41668 250 SER A O 1
ATOM 2053 N N . THR A 1 251 ? 26.99900 20.21500 8.23000 1.000 35.75706 251 THR A N 1
ATOM 2054 C CA . THR A 1 251 ? 26.47500 19.65900 6.96400 1.000 36.12254 251 THR A CA 1
ATOM 2055 C C . THR A 1 251 ? 26.42500 18.14500 6.99000 1.000 38.36345 251 THR A C 1
ATOM 2056 O O . THR A 1 251 ? 25.55400 17.58900 6.29700 1.000 44.38524 251 THR A O 1
ATOM 2060 N N . LEU A 1 252 ? 27.30100 17.48300 7.75000 1.000 36.79095 252 LEU A N 1
ATOM 2061 C CA . LEU A 1 252 ? 27.40000 15.99700 7.70000 1.000 35.01835 252 LEU A CA 1
ATOM 2062 C C . LEU A 1 252 ? 26.27200 15.30500 8.48100 1.000 33.70003 252 LEU A C 1
ATOM 2063 O O . LEU A 1 252 ? 26.19100 14.06500 8.39700 1.000 40.33468 252 LEU A O 1
ATOM 2068 N N . LYS A 1 253 ? 25.44900 16.05800 9.21000 1.000 34.89805 253 LYS A N 1
ATOM 2069 C CA . LYS A 1 253 ? 24.39000 15.43500 10.05000 1.000 43.60780 253 LYS A CA 1
ATOM 2070 C C . LYS A 1 253 ? 23.23100 14.95000 9.16000 1.000 27.66779 253 LYS A C 1
ATOM 2071 O O . LYS A 1 253 ? 22.49900 14.04700 9.59600 1.000 33.21790 253 LYS A O 1
ATOM 2077 N N . LYS A 1 254 ? 23.09100 15.50800 7.95500 1.000 34.28797 254 LYS A N 1
ATOM 2078 C CA . LYS A 1 254 ? 21.96500 15.14900 7.05100 1.000 34.95115 254 LYS A CA 1
ATOM 2079 C C . LYS A 1 254 ? 22.08800 13.68500 6.60300 1.000 41.59439 254 LYS A C 1
ATOM 2080 O O . LYS A 1 254 ? 21.05300 13.00000 6.54900 1.000 47.36974 254 LYS A O 1
ATOM 2086 N N . ALA A 1 255 ? 23.30700 13.22400 6.32300 1.000 38.25258 255 ALA A N 1
ATOM 2087 C CA . ALA A 1 255 ? 23.51600 11.83500 5.85000 1.000 45.58105 255 ALA A CA 1
ATOM 2088 C C . ALA A 1 255 ? 22.92100 10.83500 6.84500 1.000 38.72735 255 ALA A C 1
ATOM 2089 O O . ALA A 1 255 ? 22.28200 9.86400 6.40300 1.000 40.23366 255 ALA A O 1
ATOM 2091 N N . CYS A 1 256 ? 23.12800 11.06300 8.14400 1.000 37.30472 256 CYS A N 1
ATOM 2092 C CA . CYS A 1 256 ? 22.61900 10.12000 9.17400 1.000 37.52146 256 CYS A CA 1
ATOM 2093 C C . CYS A 1 256 ? 21.08400 10.18300 9.22300 1.000 29.87100 256 CYS A C 1
ATOM 2094 O O . CYS A 1 256 ? 20.45700 9.11100 9.24400 1.000 38.78703 256 CYS A O 1
ATOM 2097 N N . ASN A 1 257 ? 20.51700 11.38900 9.22700 1.000 30.74510 257 ASN A N 1
ATOM 2098 C CA . ASN A 1 257 ? 19.03800 11.55600 9.24000 1.000 35.62037 257 ASN A CA 1
ATOM 2099 C C . ASN A 1 257 ? 18.44200 10.90400 7.98800 1.000 38.15442 257 ASN A C 1
ATOM 2100 O O . ASN A 1 257 ? 17.37200 10.28600 8.10500 1.000 41.59221 257 ASN A O 1
ATOM 2105 N N . ASP A 1 258 ? 19.12800 11.01400 6.84700 1.000 36.09750 258 ASP A N 1
ATOM 2106 C CA . ASP A 1 258 ? 18.62800 10.44400 5.56500 1.000 44.45996 258 ASP A CA 1
ATOM 2107 C C . ASP A 1 258 ? 18.55700 8.91600 5.65100 1.000 42.90354 258 ASP A C 1
ATOM 2108 O O . ASP A 1 258 ? 17.53100 8.34800 5.23100 1.000 37.82048 258 ASP A O 1
ATOM 2113 N N . GLN A 1 259 ? 19.60800 8.28400 6.17300 1.000 30.82900 259 GLN A N 1
ATOM 2114 C CA . GLN A 1 259 ? 19.63500 6.80400 6.27800 1.000 33.74778 259 GLN A CA 1
ATOM 2115 C C . GLN A 1 259 ? 18.54800 6.35400 7.26600 1.000 34.37889 259 GLN A C 1
ATOM 2116 O O . GLN A 1 259 ? 17.89100 5.33100 7.00100 1.000 41.13745 259 GLN A O 1
ATOM 2122 N N . LEU A 1 260 ? 18.36000 7.10600 8.35000 1.000 36.48536 260 LEU A N 1
ATOM 2123 C CA . LEU A 1 260 ? 17.32300 6.76400 9.35600 1.000 39.61837 260 LEU A CA 1
ATOM 2124 C C . LEU A 1 260 ? 15.93400 6.88400 8.71500 1.000 29.78505 260 LEU A C 1
ATOM 2125 O O . LEU A 1 260 ? 15.08500 6.02400 8.99200 1.000 40.37986 260 LEU A O 1
ATOM 2130 N N . TYR A 1 261 ? 15.72600 7.90700 7.88600 1.000 32.36907 261 TYR A N 1
ATOM 2131 C CA . TYR A 1 261 ? 14.42300 8.09300 7.18900 1.000 48.36048 261 TYR A CA 1
ATOM 2132 C C . TYR A 1 261 ? 14.14900 6.88000 6.30500 1.000 34.76124 261 TYR A C 1
ATOM 2133 O O . TYR A 1 261 ? 13.01500 6.37200 6.29800 1.000 44.87571 261 TYR A O 1
ATOM 2142 N N . LEU A 1 262 ? 15.17000 6.42100 5.58500 1.000 38.58488 262 LEU A N 1
ATOM 2143 C CA . LEU A 1 262 ? 15.00200 5.26200 4.67500 1.000 34.68538 262 LEU A CA 1
ATOM 2144 C C . LEU A 1 262 ? 14.61300 4.02800 5.49300 1.000 31.58151 262 LEU A C 1
ATOM 2145 O O . LEU A 1 262 ? 13.70300 3.29900 5.06900 1.000 42.25488 262 LEU A O 1
ATOM 2150 N N . MET A 1 263 ? 15.28200 3.81400 6.62300 1.000 33.59600 263 MET A N 1
ATOM 2151 C CA . MET A 1 263 ? 15.01000 2.60900 7.44700 1.000 34.30386 263 MET A CA 1
ATOM 2152 C C . MET A 1 263 ? 13.61200 2.73900 8.07400 1.000 33.78598 263 MET A C 1
ATOM 2153 O O . MET A 1 263 ? 12.96200 1.69600 8.26300 1.000 38.86443 263 MET A O 1
ATOM 2158 N N . LYS A 1 264 ? 13.19800 3.96200 8.41100 1.000 40.36801 264 LYS A N 1
ATOM 2159 C CA . LYS A 1 264 ? 11.82200 4.16400 8.93000 1.000 41.62212 264 LYS A CA 1
ATOM 2160 C C . LYS A 1 264 ? 10.84800 3.62500 7.87300 1.000 39.82903 264 LYS A C 1
ATOM 2161 O O . LYS A 1 264 ? 9.99800 2.78200 8.22100 1.000 54.04153 264 LYS A O 1
ATOM 2167 N N . GLN A 1 265 ? 10.99600 4.07400 6.62400 1.000 36.98030 265 GLN A N 1
ATOM 2168 C CA . GLN A 1 265 ? 10.12800 3.58700 5.52100 1.000 37.90419 265 GLN A CA 1
ATOM 2169 C C . GLN A 1 265 ? 10.09300 2.05100 5.52800 1.000 38.44078 265 GLN A C 1
ATOM 2170 O O . GLN A 1 265 ? 8.99900 1.48500 5.31000 1.000 50.51392 265 GLN A O 1
ATOM 2176 N N . LYS A 1 266 ? 11.23400 1.40300 5.78300 1.000 40.24684 266 LYS A N 1
ATOM 2177 C CA . LYS A 1 266 ? 11.29900 -0.08100 5.71500 1.000 40.04442 266 LYS A CA 1
ATOM 2178 C C . LYS A 1 266 ? 10.75900 -0.72400 7.00400 1.000 43.30978 266 LYS A C 1
ATOM 2179 O O . LYS A 1 266 ? 10.70900 -1.96700 7.05300 1.000 47.26934 266 LYS A O 1
ATOM 2185 N N . GLY A 1 267 ? 10.38600 0.07400 8.00700 1.000 51.03150 267 GLY A N 1
ATOM 2186 C CA . GLY A 1 267 ? 9.76500 -0.50000 9.21700 1.000 35.10526 267 GLY A CA 1
ATOM 2187 C C . GLY A 1 267 ? 10.49300 -0.17000 10.50700 1.000 50.64169 267 GLY A C 1
ATOM 2188 O O . GLY A 1 267 ? 9.99700 -0.59000 11.57200 1.000 44.63686 267 GLY A O 1
ATOM 2189 N N . LEU A 1 268 ? 11.61100 0.55400 10.44300 1.000 41.81536 268 LEU A N 1
ATOM 2190 C CA . LEU A 1 268 ? 12.40300 0.81100 11.67500 1.000 33.00429 268 LEU A CA 1
ATOM 2191 C C . LEU A 1 268 ? 11.62600 1.74200 12.61300 1.000 39.76498 268 LEU A C 1
ATOM 2192 O O . LEU A 1 268 ? 11.21500 2.82600 12.16400 1.000 37.77020 268 LEU A O 1
ATOM 2197 N N . ILE A 1 269 ? 11.42300 1.31700 13.85900 1.000 40.76025 269 ILE A N 1
ATOM 2198 C CA . ILE A 1 269 ? 10.77000 2.19600 14.87200 1.000 43.46380 269 ILE A CA 1
ATOM 2199 C C . ILE A 1 269 ? 11.88500 2.67000 15.81500 1.000 38.52896 269 ILE A C 1
ATOM 2200 O O . ILE A 1 269 ? 12.36200 1.85000 16.61600 1.000 38.76932 269 ILE A O 1
ATOM 2205 N N . ILE A 1 270 ? 12.30200 3.92800 15.69100 1.000 36.38700 270 ILE A N 1
ATOM 2206 C CA . ILE A 1 270 ? 13.45500 4.40900 16.50700 1.000 47.80483 270 ILE A CA 1
ATOM 2207 C C . ILE A 1 270 ? 13.25700 5.88500 16.87600 1.000 31.06175 270 ILE A C 1
ATOM 2208 O O . ILE A 1 270 ? 12.43400 6.55600 16.23400 1.000 34.89193 270 ILE A O 1
ATOM 2213 N N . LYS A 1 271 ? 13.98100 6.34600 17.89100 1.000 37.05870 271 LYS A N 1
ATOM 2214 C CA . LYS A 1 271 ? 13.90900 7.76900 18.29900 1.000 31.74767 271 LYS A CA 1
ATOM 2215 C C . LYS A 1 271 ? 15.32000 8.35700 18.20700 1.000 27.75314 271 LYS A C 1
ATOM 2216 O O . LYS A 1 271 ? 16.24000 7.80000 18.82800 1.000 32.64599 271 LYS A O 1
ATOM 2222 N N . SER A 1 272 ? 15.47400 9.42600 17.43400 1.000 28.44298 272 SER A N 1
ATOM 2223 C CA . SER A 1 272 ? 16.79200 10.08600 17.28800 1.000 31.20728 272 SER A CA 1
ATOM 2224 C C . SER A 1 272 ? 16.62900 11.58800 17.52700 1.000 29.46218 272 SER A C 1
ATOM 2225 O O . SER A 1 272 ? 15.52600 12.10800 17.29300 1.000 25.06081 272 SER A O 1
ATOM 2228 N N . VAL A 1 273 ? 17.69300 12.24200 17.97700 1.000 31.70898 273 VAL A N 1
ATOM 2229 C CA . VAL A 1 273 ? 17.64400 13.71900 18.15900 1.000 28.66460 273 VAL A CA 1
ATOM 2230 C C . VAL A 1 273 ? 18.92900 14.31500 17.57500 1.000 25.35263 273 VAL A C 1
ATOM 2231 O O . VAL A 1 273 ? 19.99700 13.68800 17.71500 1.000 26.81009 273 VAL A O 1
ATOM 2235 N N . GLU A 1 274 ? 18.80700 15.45700 16.91100 1.000 27.47328 274 GLU A N 1
ATOM 2236 C CA . GLU A 1 274 ? 20.00800 16.16600 16.42200 1.000 30.15481 274 GLU A CA 1
ATOM 2237 C C . GLU A 1 274 ? 20.23100 17.35200 17.36700 1.000 31.52950 274 GLU A C 1
ATOM 2238 O O . GLU A 1 274 ? 19.32100 18.18900 17.48800 1.000 35.73595 274 GLU A O 1
ATOM 2244 N N . ILE A 1 275 ? 21.38500 17.40100 18.02700 1.000 30.72928 275 ILE A N 1
ATOM 2245 C CA . ILE A 1 275 ? 21.69100 18.55100 18.92600 1.000 27.85154 275 ILE A CA 1
ATOM 2246 C C . ILE A 1 275 ? 22.13500 19.74600 18.06700 1.000 31.08444 275 ILE A C 1
ATOM 2247 O O . ILE A 1 275 ? 23.01000 19.56100 17.21100 1.000 34.27730 275 ILE A O 1
ATOM 2252 N N . ILE A 1 276 ? 21.51100 20.90500 18.27000 1.000 35.09176 276 ILE A N 1
ATOM 2253 C CA . ILE A 1 276 ? 21.84300 22.13800 17.49900 1.000 34.13014 276 ILE A CA 1
ATOM 2254 C C . ILE A 1 276 ? 22.35700 23.19700 18.48500 1.000 32.64361 276 ILE A C 1
ATOM 2255 O O . ILE A 1 276 ? 21.77400 23.33800 19.55900 1.000 33.62504 276 ILE A O 1
ATOM 2260 N N . ALA A 1 277 ? 23.40100 23.92800 18.10800 1.000 43.09846 277 ALA A N 1
ATOM 2261 C CA . ALA A 1 277 ? 23.98100 24.96100 18.99400 1.000 30.56878 277 ALA A CA 1
ATOM 2262 C C . ALA A 1 277 ? 22.89900 25.93800 19.46100 1.000 33.74122 277 ALA A C 1
ATOM 2263 O O . ALA A 1 277 ? 21.92800 26.17600 18.71900 1.000 32.83649 277 ALA A O 1
ATOM 2265 N N . LYS A 1 278 ? 23.07300 26.49800 20.66100 1.000 50.96910 278 LYS A N 1
ATOM 2266 C CA . LYS A 1 278 ? 22.06900 27.42000 21.25300 1.000 45.95917 278 LYS A CA 1
ATOM 2267 C C . LYS A 1 278 ? 21.81200 28.61400 20.33000 1.000 37.27361 278 LYS A C 1
ATOM 2268 O O . LYS A 1 278 ? 20.63900 28.96500 20.13200 1.000 37.75028 278 LYS A O 1
ATOM 2274 N N . ASN A 1 279 ? 22.87100 29.19700 19.77600 1.000 46.59326 279 ASN A N 1
ATOM 2275 C CA . ASN A 1 279 ? 22.71300 30.41900 18.94100 1.000 48.79234 279 ASN A CA 1
ATOM 2276 C C . ASN A 1 279 ? 22.05600 30.05800 17.60600 1.000 46.26374 279 ASN A C 1
ATOM 2277 O O . ASN A 1 279 ? 21.71700 30.98700 16.85100 1.000 64.44095 279 ASN A O 1
ATOM 2282 N N . LYS A 1 280 ? 21.79900 28.77100 17.37500 1.000 41.70163 280 LYS A N 1
ATOM 2283 C CA . LYS A 1 280 ? 21.12600 28.33900 16.12500 1.000 52.00961 280 LYS A CA 1
ATOM 2284 C C . LYS A 1 280 ? 19.69500 27.80100 16.37100 1.000 56.01867 280 LYS A C 1
ATOM 2285 O O . LYS A 1 280 ? 18.94900 27.75300 15.38800 1.000 57.43632 280 LYS A O 1
ATOM 2291 N N . VAL A 1 281 ? 19.31800 27.40600 17.59100 1.000 50.71905 281 VAL A N 1
ATOM 2292 C CA . VAL A 1 281 ? 17.96600 26.80300 17.81600 1.000 40.11899 281 VAL A CA 1
ATOM 2293 C C . VAL A 1 281 ? 17.08600 27.82400 18.54300 1.000 47.92155 281 VAL A C 1
ATOM 2294 O O . VAL A 1 281 ? 15.89100 27.55200 18.69300 1.000 52.51399 281 VAL A O 1
ATOM 2298 N N . CYS A 1 282 ? 17.67400 28.92000 19.01000 1.000 62.05281 282 CYS A N 1
ATOM 2299 C CA . CYS A 1 282 ? 16.88500 29.98100 19.68400 1.000 60.54363 282 CYS A CA 1
ATOM 2300 C C . CYS A 1 282 ? 15.75700 30.41500 18.73600 1.000 60.77068 282 CYS A C 1
ATOM 2301 O O . CYS A 1 282 ? 16.07900 30.90200 17.63700 1.000 62.76296 282 CYS A O 1
ATOM 2304 N N . ILE A 1 283 ? 14.49700 30.21800 19.13600 1.000 67.08260 283 ILE A N 1
ATOM 2305 C CA . ILE A 1 283 ? 13.33600 30.50500 18.23700 1.000 58.89487 283 ILE A CA 1
ATOM 2306 C C . ILE A 1 283 ? 13.42400 31.95300 17.72900 1.000 66.94998 283 ILE A C 1
ATOM 2307 O O . ILE A 1 283 ? 13.31400 32.15200 16.50200 1.000 81.97892 283 ILE A O 1
ATOM 2312 N N . ASN A 1 284 ? 13.62400 32.90800 18.63400 1.000 67.29204 284 ASN A N 1
ATOM 2313 C CA . ASN A 1 284 ? 13.70600 34.34400 18.25500 1.000 72.50510 284 ASN A CA 1
ATOM 2314 C C . ASN A 1 284 ? 14.27800 35.12000 19.44500 1.000 77.90302 284 ASN A C 1
ATOM 2315 O O . ASN A 1 284 ? 14.17900 34.58200 20.57100 1.000 80.26696 284 ASN A O 1
ATOM 2320 N N . CYS A 1 294 ? 14.41600 32.68000 26.84100 1.000 88.84166 294 CYS A N 1
ATOM 2321 C CA . CYS A 1 294 ? 14.70300 33.73300 27.85000 1.000 65.50328 294 CYS A CA 1
ATOM 2322 C C . CYS A 1 294 ? 13.40400 34.08400 28.58200 1.000 79.69224 294 CYS A C 1
ATOM 2323 O O . CYS A 1 294 ? 13.45000 34.24200 29.81800 1.000 89.89201 294 CYS A O 1
ATOM 2326 N N . GLU A 1 295 ? 12.30200 34.24800 27.85000 1.000 85.68470 295 GLU A N 1
ATOM 2327 C CA . GLU A 1 295 ? 10.99500 34.44900 28.52800 1.000 64.11548 295 GLU A CA 1
ATOM 2328 C C . GLU A 1 295 ? 10.48200 33.03700 28.81700 1.000 73.50299 295 GLU A C 1
ATOM 2329 O O . GLU A 1 295 ? 9.62300 32.87100 29.70900 1.000 73.59067 295 GLU A O 1
ATOM 2335 N N . PHE A 1 296 ? 11.01900 32.05900 28.08500 1.000 60.71106 296 PHE A N 1
ATOM 2336 C CA . PHE A 1 296 ? 10.65400 30.64300 28.32100 1.000 53.71756 296 PHE A CA 1
ATOM 2337 C C . PHE A 1 296 ? 11.49100 30.14300 29.48400 1.000 58.15171 296 PHE A C 1
ATOM 2338 O O . PHE A 1 296 ? 11.15600 29.09500 30.06300 1.000 65.58942 296 PHE A O 1
ATOM 2346 N N . ALA A 1 297 ? 12.55300 30.87800 29.82100 1.000 64.48694 297 ALA A N 1
ATOM 2347 C CA . ALA A 1 297 ? 13.44100 30.50000 30.94800 1.000 62.41898 297 ALA A CA 1
ATOM 2348 C C . ALA A 1 297 ? 12.64800 30.48600 32.25500 1.000 61.43110 297 ALA A C 1
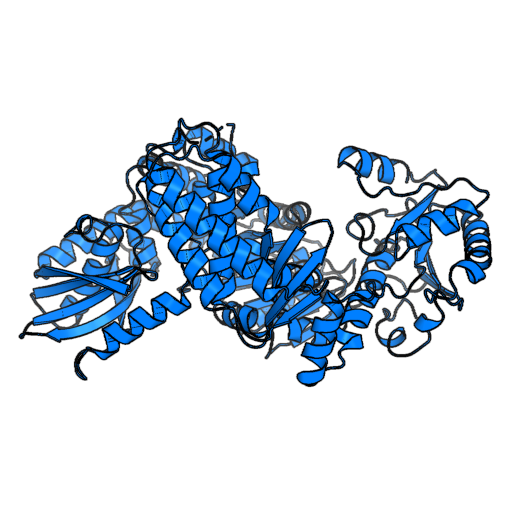ATOM 2349 O O . ALA A 1 297 ? 12.86500 29.57700 33.07500 1.000 56.40807 297 ALA A O 1
ATOM 2351 N N . LYS A 1 298 ? 11.75800 31.46400 32.44200 1.000 55.37403 298 LYS A N 1
ATOM 2352 C CA . LYS A 1 298 ? 10.88900 31.48500 33.64500 1.000 54.40612 298 LYS A CA 1
ATOM 2353 C C . LYS A 1 298 ? 9.81100 30.40600 33.48400 1.000 59.51248 298 LYS A C 1
ATOM 2354 O O . LYS A 1 298 ? 8.99300 30.52300 32.55300 1.000 57.81995 298 LYS A O 1
ATOM 2360 N N . GLY A 1 299 ? 9.83100 29.38700 34.34800 1.000 63.82132 299 GLY A N 1
ATOM 2361 C CA . GLY A 1 299 ? 8.81300 28.32300 34.25300 1.000 56.91689 299 GLY A CA 1
ATOM 2362 C C . GLY A 1 299 ? 9.29500 27.11800 33.47000 1.000 51.26858 299 GLY A C 1
ATOM 2363 O O . GLY A 1 299 ? 8.59500 26.09900 33.49000 1.000 65.43828 299 GLY A O 1
ATOM 2364 N N . HIS A 1 300 ? 10.40600 27.25200 32.75900 1.000 51.44355 300 HIS A N 1
ATOM 2365 C CA . HIS A 1 300 ? 10.87000 26.14200 31.89200 1.000 40.19438 300 HIS A CA 1
ATOM 2366 C C . HIS A 1 300 ? 10.69900 24.79400 32.58500 1.000 34.07967 300 HIS A C 1
ATOM 2367 O O . HIS A 1 300 ? 9.99400 23.93600 32.03900 1.000 39.48724 300 HIS A O 1
ATOM 2374 N N . TYR A 1 301 ? 11.30100 24.63400 33.75900 1.000 45.00493 301 TYR A N 1
ATOM 2375 C CA . TYR A 1 301 ? 11.33100 23.31100 34.44100 1.000 45.94174 301 TYR A CA 1
ATOM 2376 C C . TYR A 1 301 ? 9.96300 22.92600 34.93300 1.000 46.26777 301 TYR A C 1
ATOM 2377 O O . TYR A 1 301 ? 9.76500 21.79500 35.39600 1.000 51.54413 301 TYR A O 1
ATOM 2386 N N . ASP A 1 302 ? 9.01800 23.84100 34.80400 1.000 48.83858 302 ASP A N 1
ATOM 2387 C CA . ASP A 1 302 ? 7.62300 23.52900 35.20200 1.000 47.80286 302 ASP A CA 1
ATOM 238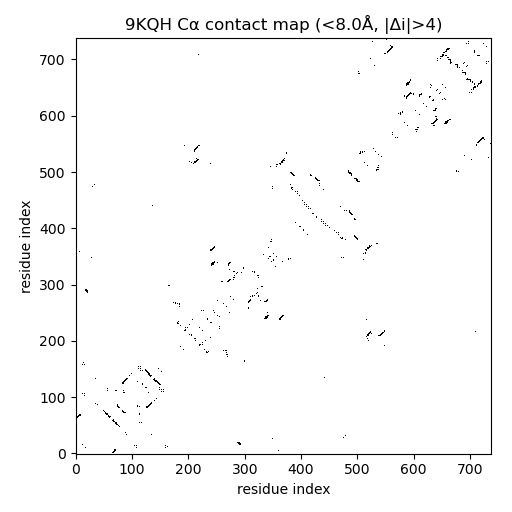8 C C . ASP A 1 302 ? 6.83300 23.05000 33.98300 1.000 43.98197 302 ASP A C 1
ATOM 2389 O O . ASP A 1 302 ? 5.69200 22.61600 34.17400 1.000 50.48170 302 ASP A O 1
ATOM 2394 N N . ARG A 1 303 ? 7.42100 23.11400 32.78600 1.000 51.08387 303 ARG A N 1
ATOM 2395 C CA . ARG A 1 303 ? 6.66800 22.75700 31.55500 1.000 45.12177 303 ARG A CA 1
ATOM 2396 C C . ARG A 1 303 ? 7.48100 21.85000 30.63100 1.000 36.62668 303 ARG A C 1
ATOM 2397 O O . ARG A 1 303 ? 6.86600 21.25100 29.73900 1.000 44.94839 303 ARG A O 1
ATOM 2405 N N . VAL A 1 304 ? 8.79300 21.73000 30.83900 1.000 43.25551 304 VAL A N 1
ATOM 2406 C CA . VAL A 1 304 ? 9.61700 20.99400 29.88200 1.000 29.86815 304 VAL A CA 1
ATOM 2407 C C . VAL A 1 304 ? 9.23600 19.52100 29.84200 1.000 40.95599 304 VAL A C 1
ATOM 2408 O O . VAL A 1 304 ? 9.28300 18.89400 28.78000 1.000 50.62265 304 VAL A O 1
ATOM 2412 N N . ASN A 1 305 ? 8.79400 18.96500 30.96500 1.000 45.79074 305 ASN A N 1
ATOM 2413 C CA . ASN A 1 305 ? 8.51000 17.50600 31.00100 1.000 41.45711 305 ASN A CA 1
ATOM 2414 C C . ASN A 1 305 ? 7.33100 17.18500 30.08200 1.000 38.94013 305 ASN A C 1
ATOM 2415 O O . ASN A 1 305 ? 7.39400 16.16100 29.39500 1.000 40.20811 305 ASN A O 1
ATOM 2420 N N . LYS A 1 306 ? 6.30400 18.03600 30.05500 1.000 38.35993 306 LYS A N 1
ATOM 2421 C CA . LYS A 1 306 ? 5.08700 17.75500 29.24400 1.000 51.18782 306 LYS A CA 1
ATOM 2422 C C . LYS A 1 306 ? 5.41800 17.85200 27.74400 1.000 47.69488 306 LYS A C 1
ATOM 2423 O O . LYS A 1 306 ? 4.87600 17.04300 26.97000 1.000 37.19747 306 LYS A O 1
ATOM 2429 N N . CYS A 1 307 ? 6.26000 18.80900 27.35600 1.000 40.38544 307 CYS A N 1
ATOM 2430 C CA . CYS A 1 307 ? 6.69900 18.89900 25.94100 1.000 37.58955 307 CYS A CA 1
ATOM 2431 C C . CYS A 1 307 ? 7.43200 17.59600 25.59300 1.000 30.75626 307 CYS A C 1
ATOM 2432 O O . CYS A 1 307 ? 7.17000 17.04400 24.51400 1.000 39.12463 307 CYS A O 1
ATOM 2435 N N . ILE A 1 308 ? 8.29000 17.12400 26.49900 1.000 32.60961 308 ILE A N 1
ATOM 2436 C CA . ILE A 1 308 ? 9.04700 15.86000 26.26600 1.000 35.32824 308 ILE A CA 1
ATOM 2437 C C . ILE A 1 308 ? 8.04500 14.71400 26.06000 1.000 34.20931 308 ILE A C 1
ATOM 2438 O O . ILE A 1 308 ? 8.18000 13.99500 25.06000 1.000 35.21769 308 ILE A O 1
ATOM 2443 N N . LEU A 1 309 ? 7.06400 14.58200 26.95200 1.000 33.75723 309 LEU A N 1
ATOM 2444 C CA . LEU A 1 309 ? 6.09600 13.45800 26.86100 1.000 32.27969 309 LEU A CA 1
ATOM 2445 C C . LEU A 1 309 ? 5.37900 13.51300 25.50400 1.000 33.61055 309 LEU A C 1
ATOM 2446 O O . LEU A 1 309 ? 5.18500 12.44400 24.89900 1.000 36.11424 309 LEU A O 1
ATOM 2451 N N . ASP A 1 310 ? 4.99900 14.71100 25.06100 1.000 33.11881 310 ASP A N 1
ATOM 2452 C CA . ASP A 1 310 ? 4.31100 14.88900 23.75500 1.000 39.29809 310 ASP A CA 1
ATOM 2453 C C . ASP A 1 310 ? 5.22700 14.42700 22.62100 1.000 35.89726 310 ASP A C 1
ATOM 2454 O O . ASP A 1 310 ? 4.75400 13.67900 21.74900 1.000 43.48802 310 ASP A O 1
ATOM 2459 N N . MET A 1 311 ? 6.49200 14.84300 22.65000 1.000 29.44806 311 MET A N 1
ATOM 2460 C CA . MET A 1 311 ? 7.43100 14.51300 21.54700 1.000 33.85015 311 MET A CA 1
ATOM 2461 C C . MET A 1 311 ? 7.77000 13.01100 21.56100 1.000 42.11734 311 MET A C 1
ATOM 2462 O O . MET A 1 311 ? 7.82600 12.41400 20.47700 1.000 40.51240 311 MET A O 1
ATOM 2467 N N . LEU A 1 312 ? 7.99100 12.43400 22.74400 1.000 41.43976 312 LEU A N 1
ATOM 2468 C CA . LEU A 1 312 ? 8.33500 10.99100 22.83000 1.000 40.73414 312 LEU A CA 1
ATOM 2469 C C . LEU A 1 312 ? 7.16100 10.15700 22.29900 1.000 46.30575 312 LEU A C 1
ATOM 2470 O O . LEU A 1 312 ? 7.40900 9.14900 21.61800 1.000 42.47680 312 LEU A O 1
ATOM 2475 N N . GLU A 1 313 ? 5.93500 10.57100 22.60800 1.000 44.33230 313 GLU A N 1
ATOM 2476 C CA . GLU A 1 313 ? 4.73600 9.81400 22.17600 1.000 44.82193 313 GLU A CA 1
ATOM 2477 C C . GLU A 1 313 ? 4.47400 10.01900 20.68300 1.000 50.73390 313 GLU A C 1
ATOM 2478 O O . GLU A 1 313 ? 4.10500 9.03600 20.02000 1.000 43.06709 313 GLU A O 1
ATOM 2484 N N . ASN A 1 314 ? 4.68300 11.23100 20.17100 1.000 48.27292 314 ASN A N 1
ATOM 2485 C CA . ASN A 1 314 ? 4.30800 11.53100 18.76400 1.000 48.70192 314 ASN A CA 1
ATOM 2486 C C . ASN A 1 314 ? 5.52600 11.78100 17.87700 1.000 45.82195 314 ASN A C 1
ATOM 2487 O O . ASN A 1 314 ? 5.33500 12.33400 16.78200 1.000 67.57304 314 ASN A O 1
ATOM 2492 N N . GLY A 1 315 ? 6.72300 11.39000 18.30600 1.000 46.25946 315 GLY A N 1
ATOM 2493 C CA . GLY A 1 315 ? 7.91700 11.73000 17.51500 1.000 42.13214 315 GLY A CA 1
ATOM 2494 C C . GLY A 1 315 ? 8.80300 10.54300 17.21500 1.000 48.03017 315 GLY A C 1
ATOM 2495 O O . GLY A 1 315 ? 8.69800 9.53000 17.93300 1.000 57.55086 315 GLY A O 1
ATOM 2496 N N . ASP A 1 316 ? 9.64300 10.66600 16.18800 1.000 41.57400 316 ASP A N 1
ATOM 2497 C CA . ASP A 1 316 ? 10.59100 9.59100 15.80500 1.000 38.65966 316 ASP A CA 1
ATOM 2498 C C . ASP A 1 316 ? 11.96400 10.22900 15.60500 1.000 36.50014 316 ASP A C 1
ATOM 2499 O O . ASP A 1 316 ? 12.72600 10.33200 16.58000 1.000 38.16731 316 ASP A O 1
ATOM 2504 N N . ILE A 1 317 ? 12.24800 10.65300 14.37700 1.000 29.36008 317 ILE A N 1
ATOM 2505 C CA . ILE A 1 317 ? 13.53200 11.34800 14.08100 1.000 43.17939 317 ILE A CA 1
ATOM 2506 C C . ILE A 1 317 ? 13.32300 12.84300 14.35600 1.000 38.71458 317 ILE A C 1
ATOM 2507 O O . ILE A 1 317 ? 12.66800 13.50800 13.53900 1.000 38.74728 317 ILE A O 1
ATOM 2512 N N . ILE A 1 318 ? 13.84900 13.32800 15.47900 1.000 34.09411 318 ILE A N 1
ATOM 2513 C CA . ILE A 1 318 ? 13.66400 14.75300 15.87100 1.000 39.63474 318 ILE A CA 1
ATOM 2514 C C . ILE A 1 318 ? 14.77900 15.59100 15.23300 1.000 31.54453 318 ILE A C 1
ATOM 2515 O O . ILE A 1 318 ? 15.95600 15.21800 15.37200 1.000 42.07397 318 ILE A O 1
ATOM 2520 N N . VAL A 1 319 ? 14.40600 16.68300 14.57200 1.000 26.02076 319 VAL A N 1
ATOM 2521 C CA . VAL A 1 319 ? 15.39400 17.55800 13.88200 1.000 35.43291 319 VAL A CA 1
ATOM 2522 C C . VAL A 1 319 ? 15.17300 19.00000 14.35700 1.000 33.10199 319 VAL A C 1
ATOM 2523 O O . VAL A 1 319 ? 14.22100 19.21600 15.12100 1.000 38.61885 319 VAL A O 1
ATOM 2527 N N . GLU A 1 320 ? 16.01500 19.93800 13.92800 1.000 34.36804 320 GLU A N 1
ATOM 2528 C CA . GLU A 1 320 ? 15.94900 21.34600 14.40500 1.000 33.49848 320 GLU A CA 1
ATOM 2529 C C . GLU A 1 320 ? 14.53100 21.92100 14.29900 1.000 35.62993 320 GLU A C 1
ATOM 2530 O O . GLU A 1 320 ? 14.06600 22.50900 15.29000 1.000 45.84177 320 GLU A O 1
ATOM 2536 N N . GLU A 1 321 ? 13.88200 21.76600 13.14900 1.000 33.39055 321 GLU A N 1
ATOM 2537 C CA . GLU A 1 321 ? 12.54400 22.37600 12.94100 1.000 33.41440 321 GLU A CA 1
ATOM 2538 C C . GLU A 1 321 ? 11.57000 21.87100 14.01300 1.000 40.93243 321 GLU A C 1
ATOM 2539 O O . GLU A 1 321 ? 10.89300 22.70800 14.63500 1.000 40.57536 321 GLU A O 1
ATOM 2545 N N . ILE A 1 322 ? 11.52500 20.55700 14.22800 1.000 35.73280 322 ILE A N 1
ATOM 2546 C CA . ILE A 1 322 ? 10.57800 19.96100 15.21600 1.000 39.54319 322 ILE A CA 1
ATOM 2547 C C . ILE A 1 322 ? 10.90400 20.51200 16.61200 1.000 34.97718 322 ILE A C 1
ATOM 2548 O O . ILE A 1 322 ? 9.95900 20.87600 17.33400 1.000 33.96928 322 ILE A O 1
ATOM 2553 N N . ILE A 1 323 ? 12.18800 20.57700 16.96500 1.000 32.61120 323 ILE A N 1
ATOM 2554 C CA . ILE A 1 323 ? 12.57600 21.03800 18.32800 1.000 30.02530 323 ILE A CA 1
ATOM 2555 C C . ILE A 1 323 ? 12.03400 22.45900 18.52300 1.000 42.85480 323 ILE A C 1
ATOM 2556 O O . ILE A 1 323 ? 11.34000 22.69600 19.52300 1.000 33.58534 323 ILE A O 1
ATOM 2561 N N . LYS A 1 324 ? 12.32000 23.35000 17.57600 1.000 41.37194 324 LYS A N 1
ATOM 2562 C CA . LYS A 1 324 ? 11.88800 24.76100 17.70700 1.000 43.45777 324 LYS A CA 1
ATOM 2563 C C . LYS A 1 324 ? 10.35700 24.82300 17.78300 1.000 43.83594 324 LYS A C 1
ATOM 2564 O O . LYS A 1 324 ? 9.84100 25.63000 18.57100 1.000 34.12089 324 LYS A O 1
ATOM 2570 N N . LYS A 1 325 ? 9.67100 23.99000 17.00500 1.000 32.65868 325 LYS A N 1
ATOM 2571 C CA . LYS A 1 325 ? 8.18800 24.00800 16.98300 1.000 34.03213 325 LYS A CA 1
ATOM 2572 C C . LYS A 1 325 ? 7.64200 23.65100 18.37600 1.000 44.23294 325 LYS A C 1
ATOM 2573 O O . LYS A 1 325 ? 6.80200 24.41300 18.88400 1.000 38.59136 325 LYS A O 1
ATOM 2579 N N . TYR A 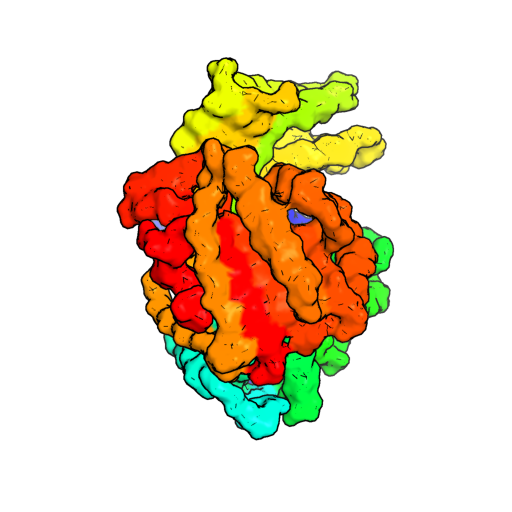1 326 ? 8.12200 22.55900 18.97200 1.000 38.23384 326 TYR A N 1
ATOM 2580 C CA . TYR A 1 326 ? 7.62900 22.11800 20.30500 1.000 47.35892 326 TYR A CA 1
ATOM 2581 C C . TYR A 1 326 ? 8.11500 23.09400 21.36300 1.000 35.45314 326 TYR A C 1
ATOM 2582 O O . TYR A 1 326 ? 7.39500 23.36200 22.33900 1.000 46.64190 326 TYR A O 1
ATOM 2591 N N . ALA A 1 327 ? 9.32200 23.61700 21.17200 1.000 38.35605 327 ALA A N 1
ATOM 2592 C CA . ALA A 1 327 ? 9.88800 24.57400 22.14700 1.000 39.59447 327 ALA A CA 1
ATOM 2593 C C . ALA A 1 327 ? 9.02000 25.82900 22.17800 1.000 44.66788 327 ALA A C 1
ATOM 2594 O O . ALA A 1 327 ? 8.67300 26.28900 23.27600 1.000 46.02596 327 ALA A O 1
ATOM 2596 N N . PHE A 1 328 ? 8.67400 26.35100 21.00200 1.000 35.22441 328 PHE A N 1
ATOM 2597 C CA . PHE A 1 328 ? 7.78500 27.53700 20.93000 1.000 42.27073 328 PHE A CA 1
ATOM 2598 C C . PHE A 1 328 ? 6.41900 27.11200 21.42400 1.000 47.65947 328 PHE A C 1
ATOM 2599 O O . PHE A 1 328 ? 5.78000 27.84100 22.20300 1.000 38.29626 328 PHE A O 1
ATOM 2607 N N . LYS A 1 329 ? 5.98600 25.93100 20.99300 1.000 50.47095 329 LYS A N 1
ATOM 2608 C CA . LYS A 1 329 ? 4.65300 25.48100 21.38500 1.000 37.46162 329 LYS A CA 1
ATOM 2609 C C . LYS A 1 329 ? 4.48100 25.49400 22.90100 1.000 53.87725 329 LYS A C 1
ATOM 2610 O O . LYS A 1 329 ? 3.49900 26.03600 23.42000 1.000 51.36866 329 LYS A O 1
ATOM 2616 N N . TYR A 1 330 ? 5.43000 24.90100 23.63000 1.000 48.47870 330 TYR A N 1
ATOM 2617 C CA . TYR A 1 330 ? 5.35400 24.78100 25.08200 1.000 52.17166 330 TYR A CA 1
ATOM 2618 C C . TYR A 1 330 ? 6.11100 25.88300 25.80900 1.000 53.08917 330 TYR A C 1
ATOM 2619 O O . TYR A 1 330 ? 6.15900 25.86800 27.04300 1.000 40.15107 330 TYR A O 1
ATOM 2628 N N . ARG A 1 331 ? 6.70400 26.82700 25.07300 1.000 42.98411 331 ARG A N 1
ATOM 2629 C CA . ARG A 1 331 ? 7.45500 27.94500 25.64900 1.000 48.41158 331 ARG A CA 1
ATOM 2630 C C . ARG A 1 331 ? 8.58600 27.44200 26.55100 1.000 47.09534 331 ARG A C 1
ATOM 2631 O O . ARG A 1 331 ? 8.73700 27.87400 27.69400 1.000 43.95183 331 ARG A O 1
ATOM 2639 N N . VAL A 1 332 ? 9.36000 26.50400 26.01800 1.000 33.78433 332 VAL A N 1
ATOM 2640 C CA . VAL A 1 332 ? 10.52800 25.99400 26.78500 1.000 33.96797 332 VAL A CA 1
ATOM 2641 C C . VAL A 1 332 ? 11.79400 26.30300 25.97300 1.000 43.04478 332 VAL A C 1
ATOM 2642 O O . VAL A 1 332 ? 11.70600 26.36400 24.73300 1.000 44.87613 332 VAL A O 1
ATOM 2646 N N . CYS A 1 333 ? 12.91300 26.52800 26.65700 1.000 36.77382 333 CYS A N 1
ATOM 2647 C CA . CYS A 1 333 ? 14.19500 26.78000 25.95800 1.000 50.25026 333 CYS A CA 1
ATOM 2648 C C . CYS A 1 333 ? 14.53000 25.56800 25.07700 1.000 52.01739 333 CYS A C 1
ATOM 2649 O O . CYS A 1 333 ? 14.58800 24.44300 25.60800 1.000 47.88951 333 CYS A O 1
ATOM 2652 N N . PRO A 1 334 ? 14.74900 25.75800 23.75900 1.000 58.15281 334 PRO A N 1
ATOM 2653 C CA . PRO A 1 334 ? 15.01700 24.64100 22.86300 1.000 45.79725 334 PRO A CA 1
ATOM 2654 C C . PRO A 1 334 ? 16.29700 23.88700 23.19600 1.000 35.71109 334 PRO A C 1
ATOM 2655 O O . PRO A 1 334 ? 16.33100 22.65800 23.03700 1.000 35.26697 334 PRO A O 1
ATOM 2659 N N . LEU A 1 335 ? 17.32800 24.61100 23.63500 1.000 35.84443 335 LEU A N 1
ATOM 2660 C CA . LEU A 1 335 ? 18.62400 23.97300 23.98400 1.000 37.57062 335 LEU A CA 1
ATOM 2661 C C . LEU A 1 335 ? 18.39800 22.96900 25.12200 1.000 38.58202 335 LEU A C 1
ATOM 2662 O O . LEU A 1 335 ? 18.75300 21.79100 24.95900 1.000 36.34557 335 LEU A O 1
ATOM 2667 N N . GLU A 1 336 ? 17.84600 23.43700 26.23800 1.000 35.87336 336 GLU A N 1
ATOM 2668 C CA . GLU A 1 336 ? 17.59700 22.53800 27.35400 1.000 45.75837 336 GLU A CA 1
ATOM 2669 C C . GLU A 1 336 ? 16.63400 21.42600 26.96800 1.000 36.46191 336 GLU A C 1
ATOM 2670 O O . GLU A 1 336 ? 16.70900 20.32400 27.52300 1.000 34.24624 336 GLU A O 1
ATOM 2676 N N . LEU A 1 337 ? 15.73200 21.69400 26.02000 1.000 38.45306 337 LEU A N 1
ATOM 2677 C CA . LEU A 1 337 ? 14.82800 20.65600 25.54300 1.000 29.99002 337 LEU A CA 1
ATOM 2678 C C . LEU A 1 337 ? 15.60100 19.52100 24.89100 1.000 30.66974 337 LEU A C 1
ATOM 2679 O O . LEU A 1 337 ? 15.37800 18.34300 25.19600 1.000 40.38388 337 LEU A O 1
ATOM 2684 N N . GLU A 1 338 ? 16.52200 19.86000 23.98500 1.000 36.93954 338 GLU A N 1
ATOM 2685 C CA . GLU A 1 338 ? 17.18600 18.82500 23.20600 1.000 35.22800 338 GLU A CA 1
ATOM 2686 C C . GLU A 1 338 ? 18.19600 18.05000 24.04600 1.000 26.01914 338 GLU A C 1
ATOM 2687 O O . GLU A 1 338 ? 18.37700 16.84700 23.83100 1.000 35.13329 338 GLU A O 1
ATOM 2693 N N . LEU A 1 339 ? 18.85600 18.70900 25.00400 1.000 27.61294 339 LEU A N 1
ATOM 2694 C CA . LEU A 1 339 ? 19.70300 17.97600 25.93900 1.000 34.39409 339 LEU A CA 1
ATOM 2695 C C . LEU A 1 339 ? 18.88800 16.97100 26.74400 1.000 40.49194 339 LEU A C 1
ATOM 2696 O O . LEU A 1 339 ? 19.37700 15.87800 27.05900 1.000 41.02732 339 LEU A O 1
ATOM 2701 N N . ASP A 1 340 ? 17.64100 17.31700 27.06800 1.000 32.13086 340 ASP A N 1
ATOM 2702 C CA . ASP A 1 340 ? 16.75500 16.37900 27.74300 1.000 42.15557 340 ASP A CA 1
ATOM 2703 C C . ASP A 1 340 ? 16.36500 15.22400 26.82600 1.000 39.76415 340 ASP A C 1
ATOM 2704 O O . ASP A 1 340 ? 16.43000 14.05700 27.22400 1.000 37.23173 340 ASP A O 1
ATOM 2709 N N . LEU A 1 341 ? 15.94800 15.53500 25.59500 1.000 30.14950 341 LEU A N 1
ATOM 2710 C CA . LEU A 1 341 ? 15.53300 14.49300 24.65800 1.000 34.56848 341 LEU A CA 1
ATOM 2711 C C . LEU A 1 341 ? 16.64500 13.47900 24.42400 1.000 29.51553 341 LEU A C 1
ATOM 2712 O O . LEU A 1 341 ? 16.37300 12.28300 24.25900 1.000 37.87085 341 LEU A O 1
ATOM 2717 N N . SER A 1 342 ? 17.90400 13.93700 24.40000 1.000 25.66005 342 SER A N 1
ATOM 2718 C CA . SER A 1 342 ? 19.01400 13.01600 24.19100 1.000 34.28710 342 SER A CA 1
ATOM 2719 C C . SER A 1 342 ? 19.10400 11.97400 25.29400 1.000 35.36896 342 SER A C 1
ATOM 2720 O O . SER A 1 342 ? 19.67700 10.90000 25.07300 1.000 37.43669 342 SER A O 1
ATOM 2723 N N . ASN A 1 343 ? 18.56700 12.25700 26.47900 1.000 34.78783 343 ASN A N 1
ATOM 2724 C CA . ASN A 1 343 ? 18.49900 11.20800 27.48600 1.000 29.16284 343 ASN A CA 1
ATOM 2725 C C . ASN A 1 343 ? 17.53700 10.10400 27.07100 1.000 32.71956 343 ASN A C 1
ATOM 2726 O O . ASN A 1 343 ? 17.76900 8.93300 27.39000 1.000 39.56868 343 ASN A O 1
ATOM 2731 N N . PHE A 1 344 ? 16.47000 10.44800 26.34800 1.000 30.01196 344 PHE A N 1
ATOM 2732 C CA . PHE A 1 344 ? 15.41700 9.50600 25.99300 1.000 29.49925 344 PHE A CA 1
ATOM 2733 C C . PHE A 1 344 ? 15.45500 9.08600 24.53300 1.000 34.77521 344 PHE A C 1
ATOM 2734 O O . PHE A 1 344 ? 14.48400 8.49600 24.04800 1.000 36.05935 344 PHE A O 1
ATOM 2742 N N . CYS A 1 345 ? 16.54100 9.36300 23.82200 1.000 28.07367 345 CYS A N 1
ATOM 2743 C CA . CYS A 1 345 ? 16.66200 8.98200 22.42600 1.000 33.30621 345 CYS A CA 1
ATOM 2744 C C . CYS A 1 345 ? 17.63800 7.81800 22.28000 1.000 31.47342 345 CYS A C 1
ATOM 2745 O O . CYS A 1 345 ? 18.50600 7.59700 23.12900 1.000 36.41707 345 CYS A O 1
ATOM 2748 N N . ASP A 1 346 ? 17.47200 7.06300 21.18900 1.000 33.40129 346 ASP A N 1
ATOM 2749 C CA . ASP A 1 346 ? 18.37000 5.95500 20.87000 1.000 29.53722 346 ASP A CA 1
ATOM 2750 C C . ASP A 1 346 ? 19.63300 6.40600 20.14900 1.000 24.31220 346 ASP A C 1
ATOM 2751 O O . ASP A 1 346 ? 20.71000 5.84700 20.39200 1.000 29.90039 346 ASP A O 1
ATOM 2756 N N . ILE A 1 347 ? 19.52000 7.39100 19.25800 1.000 26.15208 347 ILE A N 1
ATOM 2757 C CA . ILE A 1 347 ? 20.63300 7.87300 18.44800 1.000 30.22329 347 ILE A CA 1
ATOM 2758 C C . ILE A 1 347 ? 20.79800 9.36800 18.69200 1.000 23.47040 347 ILE A C 1
ATOM 2759 O O . ILE A 1 347 ? 19.81900 10.12000 18.65700 1.000 22.13871 347 ILE A O 1
ATOM 2764 N N . VAL A 1 348 ? 22.02300 9.79600 18.96500 1.000 27.69053 348 VAL A N 1
ATOM 2765 C CA . VAL A 1 348 ? 22.31000 11.20300 19.22000 1.000 24.54326 348 VAL A CA 1
ATOM 2766 C C . VAL A 1 348 ? 23.27000 11.68100 18.13500 1.000 24.64152 348 VAL A C 1
ATOM 2767 O O . VAL A 1 348 ? 24.40100 11.18100 18.01900 1.000 23.14210 348 VAL A O 1
ATOM 2771 N N . ILE A 1 349 ? 22.79900 12.60800 17.31000 1.000 24.96083 349 ILE A N 1
ATOM 2772 C CA . ILE A 1 349 ? 23.59800 13.21900 16.25500 1.000 25.86371 349 ILE A CA 1
ATOM 2773 C C . ILE A 1 349 ? 24.04600 14.58900 16.74200 1.000 24.33550 349 ILE A C 1
ATOM 2774 O O . ILE A 1 349 ? 23.21400 15.44500 17.07100 1.000 24.26466 349 ILE A O 1
ATOM 2779 N N . CYS A 1 350 ? 25.35900 14.79700 16.79000 1.000 30.46466 350 CYS A N 1
ATOM 2780 C CA . CYS A 1 350 ? 25.91200 16.01000 17.38100 1.000 33.41849 350 CYS A CA 1
ATOM 2781 C C . CYS A 1 350 ? 27.37200 16.14500 16.96500 1.000 26.52761 350 CYS A C 1
ATOM 2782 O O . CYS A 1 350 ? 27.99300 15.19600 16.47500 1.000 24.25898 350 CYS A O 1
ATOM 2785 N N . ASP A 1 351 ? 27.90800 17.34500 17.17500 1.000 27.06013 351 ASP A N 1
ATOM 2786 C CA . ASP A 1 351 ? 29.28600 17.68600 16.86300 1.000 28.94351 351 ASP A CA 1
ATOM 2787 C C . ASP A 1 351 ? 30.24100 17.03700 17.86800 1.000 20.76692 351 ASP A C 1
ATOM 2788 O O . ASP A 1 351 ? 29.85400 16.67300 18.97900 1.000 28.90263 351 ASP A O 1
ATOM 2793 N N . TYR A 1 352 ? 31.52000 16.93500 17.51700 1.000 22.46990 352 TYR A N 1
ATOM 2794 C CA . TYR A 1 352 ? 32.55400 16.34400 18.40500 1.000 22.89096 352 TYR A CA 1
ATOM 2795 C C . TYR A 1 352 ? 32.57700 16.99000 19.78300 1.000 23.86854 352 TYR A C 1
ATOM 2796 O O . TYR A 1 352 ? 32.74700 16.26300 20.76900 1.000 19.95242 352 TYR A O 1
ATOM 2805 N N . ASN A 1 353 ? 32.44600 18.31300 19.85200 1.000 21.37268 353 ASN A N 1
ATOM 2806 C CA . ASN A 1 353 ? 32.52000 19.07000 21.12900 1.000 26.97973 353 ASN A CA 1
ATOM 2807 C C . ASN A 1 353 ? 31.64800 18.44000 22.21400 1.000 33.57781 353 ASN A C 1
ATOM 2808 O O . ASN A 1 353 ? 32.06900 18.43900 23.37300 1.000 31.70380 353 ASN A O 1
ATOM 2813 N N . TYR A 1 354 ? 30.46600 17.95100 21.85600 1.000 21.74092 354 TYR A N 1
ATOM 2814 C CA . TYR A 1 354 ? 29.52400 17.41900 22.87500 1.000 28.45471 354 TYR A CA 1
ATOM 2815 C C . TYR A 1 354 ? 30.08700 16.15400 23.52600 1.000 26.82619 354 TYR A C 1
ATOM 2816 O O . TYR A 1 354 ? 29.49000 15.70000 24.50900 1.000 27.67573 354 TYR A O 1
ATOM 2825 N N . VAL A 1 355 ? 31.19200 15.61700 23.01000 1.000 31.84825 355 VAL A N 1
ATOM 2826 C CA . VAL A 1 355 ? 31.80900 14.47400 23.67500 1.000 24.92042 355 VAL A CA 1
ATOM 2827 C C . VAL A 1 355 ? 33.21300 14.80200 24.17600 1.000 26.74685 355 VAL A C 1
ATOM 2828 O O . VAL A 1 355 ? 33.54400 14.53000 25.33100 1.000 29.08563 355 VAL A O 1
ATOM 2832 N N . PHE A 1 356 ? 34.04700 15.41600 23.32300 1.000 22.23218 356 PHE A N 1
ATOM 2833 C CA . PHE A 1 356 ? 35.46800 15.63400 23.62000 1.000 25.45866 356 PHE A CA 1
ATOM 2834 C C . PHE A 1 356 ? 35.81100 17.02200 24.17900 1.000 22.05314 356 PHE A C 1
ATOM 2835 O O . PHE A 1 356 ? 36.88800 17.18200 24.76900 1.000 38.74650 356 PHE A O 1
ATOM 2843 N N . ASP A 1 357 ? 34.94100 18.03500 24.02400 1.000 20.01630 357 ASP A N 1
ATOM 2844 C CA . ASP A 1 357 ? 35.33800 19.35900 24.51300 1.000 28.75998 357 ASP A CA 1
ATOM 2845 C C . ASP A 1 357 ? 35.18000 19.45600 26.03000 1.000 31.28876 357 ASP A C 1
ATOM 2846 O O . ASP A 1 357 ? 34.16300 19.03300 26.57600 1.000 27.48914 357 ASP A O 1
ATOM 2851 N N . PRO A 1 358 ? 36.13700 20.08200 26.72200 1.000 32.05317 358 PRO A N 1
ATOM 2852 C CA . PRO A 1 358 ? 36.05500 20.13400 28.18800 1.000 26.71218 358 PRO A CA 1
ATOM 2853 C C . PRO A 1 358 ? 34.95900 21.04700 28.71400 1.000 35.05082 358 PRO A C 1
ATOM 2854 O O . PRO A 1 358 ? 34.57000 20.90800 29.87800 1.000 34.08833 358 PRO A O 1
ATOM 2858 N N . VAL A 1 359 ? 34.43100 21.96100 27.91000 1.000 33.97562 359 VAL A N 1
ATOM 2859 C CA . VAL A 1 359 ? 33.44200 22.91400 28.39500 1.000 32.12624 359 VAL A CA 1
ATOM 2860 C C . VAL A 1 359 ? 32.02100 22.44000 28.11100 1.000 34.09334 359 VAL A C 1
ATOM 2861 O O . VAL A 1 359 ? 31.16400 22.48300 28.99500 1.000 36.34071 359 VAL A O 1
ATOM 2865 N N . VAL A 1 360 ? 31.71600 22.05900 26.86100 1.000 38.58060 360 VAL A N 1
ATOM 2866 C CA . VAL A 1 360 ? 30.29900 21.76600 26.45800 1.000 32.06407 360 VAL A CA 1
ATOM 2867 C C . VAL A 1 360 ? 29.93100 20.27400 26.40900 1.000 25.09343 360 VAL A C 1
ATOM 2868 O O . VAL A 1 360 ? 28.82700 19.96600 25.93500 1.000 37.08659 360 VAL A O 1
ATOM 2872 N N . TYR A 1 361 ? 30.78600 19.38200 26.88900 1.000 28.49608 361 TYR A N 1
ATOM 2873 C CA . TYR A 1 361 ? 30.48600 17.93200 26.76000 1.000 28.42262 361 TYR A CA 1
ATOM 2874 C C . TYR A 1 361 ? 29.18200 17.60200 27.49400 1.000 35.84155 361 TYR A C 1
ATOM 2875 O O . TYR A 1 361 ? 28.84600 18.27000 28.48500 1.000 28.24608 361 TYR A O 1
ATOM 2884 N N . LEU A 1 362 ? 28.46400 16.59200 27.00400 1.000 27.87516 362 LEU A N 1
ATOM 2885 C CA . LEU A 1 362 ? 27.20800 16.15100 27.65700 1.000 31.07718 362 LEU A CA 1
ATOM 2886 C C . LEU A 1 362 ? 27.54600 15.51100 29.00800 1.000 30.48503 362 LEU A C 1
ATOM 2887 O O . LEU A 1 362 ? 27.85900 14.31200 29.03300 1.000 32.35065 362 LEU A O 1
ATOM 2892 N N . LYS A 1 363 ? 27.47300 16.29700 30.08100 1.000 34.55574 363 LYS A N 1
ATOM 2893 C CA . LYS A 1 363 ? 27.81800 15.81500 31.44200 1.000 40.05875 363 LYS A CA 1
ATOM 2894 C C . LYS A 1 363 ? 26.88800 14.67300 31.86200 1.000 25.69711 363 LYS A C 1
ATOM 2895 O O . LYS A 1 363 ? 27.36400 13.75500 32.54000 1.000 39.37775 363 LYS A O 1
ATOM 2901 N N . ARG A 1 364 ? 25.62100 14.73900 31.46600 1.000 22.66914 364 ARG A N 1
ATOM 2902 C CA . ARG A 1 364 ? 24.63800 13.68500 31.81800 1.000 27.55858 364 ARG A CA 1
ATOM 2903 C C . ARG A 1 364 ? 25.13900 12.30100 31.37800 1.000 33.60871 364 ARG A C 1
ATOM 2904 O O . ARG A 1 364 ? 24.72800 11.31400 32.00300 1.000 35.88277 364 ARG A O 1
ATOM 2912 N N . PHE A 1 365 ? 25.99200 12.23000 30.35800 1.000 27.13637 365 PHE A N 1
ATOM 2913 C CA . PHE A 1 365 ? 26.40400 10.89900 29.84900 1.000 34.37584 365 PHE A CA 1
ATOM 2914 C C . PHE A 1 365 ? 27.88600 10.62700 30.08200 1.000 34.36285 365 PHE A C 1
ATOM 2915 O O . PHE A 1 365 ? 28.20400 9.51200 30.52500 1.000 40.52442 365 PHE A O 1
ATOM 2923 N N . PHE A 1 366 ? 28.76100 11.59900 29.82900 1.000 31.38697 366 PHE A N 1
ATOM 2924 C CA . PHE A 1 366 ? 30.22400 11.32500 29.85800 1.000 41.08929 366 PHE A CA 1
ATOM 2925 C C . PHE A 1 366 ? 30.88800 11.78000 31.15300 1.000 51.87622 366 PHE A C 1
ATOM 2926 O O . PHE A 1 366 ? 32.04000 12.25400 31.09400 1.000 55.28672 366 PHE A O 1
ATOM 2934 N N . GLU A 1 367 ? 30.20600 11.63200 32.28500 1.000 41.74799 367 GLU A N 1
ATOM 2935 C CA . GLU A 1 367 ? 30.82100 11.94300 33.59800 1.000 56.55446 367 GLU A CA 1
ATOM 2936 C C . GLU A 1 367 ? 30.83500 10.62600 34.37600 1.000 47.16517 367 GLU A C 1
ATOM 2937 O O . GLU A 1 367 ? 31.93700 10.15000 34.69200 1.000 59.59701 367 GLU A O 1
ATOM 2943 N N . VAL A 1 368 ? 29.65700 10.07200 34.65500 1.000 37.87324 368 VAL A N 1
ATOM 2944 C CA . VAL A 1 368 ? 29.56800 8.73300 35.30600 1.000 47.15154 368 VAL A CA 1
ATOM 2945 C C . VAL A 1 368 ? 28.57300 7.92100 34.46800 1.000 52.20426 368 VAL A C 1
ATOM 2946 O O . VAL A 1 368 ? 27.37100 7.96500 34.75800 1.000 56.38581 368 VAL A O 1
ATOM 2950 N N . PRO A 1 369 ? 29.03000 7.23400 33.40600 1.000 52.74433 369 PRO A N 1
ATOM 2951 C CA . PRO A 1 369 ? 28.12300 6.48400 32.55700 1.000 51.99765 369 PRO A CA 1
ATOM 2952 C C . PRO A 1 369 ? 27.46200 5.31700 33.27700 1.000 56.43365 369 PRO A C 1
ATOM 2953 O O . PRO A 1 369 ? 28.16700 4.50600 33.90700 1.000 48.73212 369 PRO A O 1
ATOM 2957 N N . TYR A 1 370 ? 26.13300 5.26000 33.19900 1.000 48.78640 370 TYR A N 1
ATOM 2958 C CA . TYR A 1 370 ? 25.37700 4.11700 33.76500 1.000 43.97823 370 TYR A CA 1
ATOM 2959 C C . TYR A 1 370 ? 24.71000 3.45800 32.58100 1.000 44.12171 370 TYR A C 1
ATOM 2960 O O . TYR A 1 370 ? 23.71500 2.73400 32.75900 1.000 58.04853 370 TYR A O 1
ATOM 2969 N N . LEU A 1 371 ? 25.22800 3.73800 31.38700 1.000 33.87313 371 LEU A N 1
ATOM 2970 C CA . LEU A 1 371 ? 24.62400 3.19900 30.14600 1.000 41.33027 371 LEU A CA 1
ATOM 2971 C C . LEU A 1 371 ? 25.73600 2.72800 29.20200 1.000 25.85822 371 LEU A C 1
ATOM 2972 O O . LEU A 1 371 ? 26.87400 3.20100 29.35200 1.000 25.48167 371 LEU A O 1
ATOM 2977 N N . ARG A 1 372 ? 25.41200 1.83400 28.27100 1.000 26.33015 372 ARG A N 1
ATOM 2978 C CA . ARG A 1 372 ? 26.41000 1.38600 27.26900 1.000 30.82355 372 ARG A CA 1
ATOM 2979 C C . ARG A 1 372 ? 26.35700 2.34200 26.07000 1.000 24.88885 372 ARG A C 1
ATOM 2980 O O . ARG A 1 372 ? 25.29900 2.40800 25.41900 1.000 24.26822 372 ARG A O 1
ATOM 2988 N N . MET A 1 373 ? 27.45400 3.05800 25.81200 1.000 35.96606 373 MET A N 1
ATOM 2989 C CA . MET A 1 373 ? 27.46500 4.02900 24.73100 1.000 38.40992 373 MET A CA 1
ATOM 2990 C C . MET A 1 373 ? 28.41200 3.58600 23.62500 1.000 24.02622 373 MET A C 1
ATOM 2991 O O . MET A 1 373 ? 29.53300 3.14100 23.89600 1.000 32.90115 373 MET A O 1
ATOM 2996 N N . SER A 1 374 ? 27.96200 3.74100 22.37800 1.000 25.34999 374 SER A N 1
ATOM 2997 C CA . SER A 1 374 ? 28.73700 3.41900 21.18600 1.000 29.96274 374 SER A CA 1
ATOM 2998 C C . SER A 1 374 ? 28.91500 4.67800 20.34600 1.000 24.14585 374 SER A C 1
ATOM 2999 O O . SER A 1 374 ? 27.93000 5.22600 19.84100 1.000 25.01262 374 SER A O 1
ATOM 3002 N N . LEU A 1 375 ? 30.15700 5.07400 20.12100 1.000 22.25006 375 LEU A N 1
ATOM 3003 C CA . LEU A 1 375 ? 30.41200 6.31100 19.35200 1.000 24.55312 375 LEU A CA 1
ATOM 3004 C C . LEU A 1 375 ? 30.68600 5.97100 17.88400 1.000 27.72216 375 LEU A C 1
ATOM 3005 O O . LEU A 1 375 ? 31.41700 5.00500 17.62700 1.000 28.95802 375 LEU A O 1
ATOM 3010 N N . LEU A 1 376 ? 30.06500 6.70100 16.97200 1.000 22.26031 376 LEU A N 1
ATOM 3011 C CA . LEU A 1 376 ? 30.40100 6.56200 15.53600 1.000 25.28869 376 LEU A CA 1
ATOM 3012 C C . LEU A 1 376 ? 30.99400 7.92100 15.14100 1.000 23.46111 376 LEU A C 1
ATOM 3013 O O . LEU A 1 376 ? 30.22500 8.88400 15.01500 1.000 24.31579 376 LEU A O 1
ATOM 3018 N N . VAL A 1 377 ? 32.31800 8.00700 15.02100 1.000 22.82563 377 VAL A N 1
ATOM 3019 C CA . VAL A 1 377 ? 32.97400 9.31800 14.74200 1.000 21.07807 377 VAL A CA 1
ATOM 3020 C C . VAL A 1 377 ? 33.25600 9.45900 13.23700 1.000 21.65173 377 VAL A C 1
ATOM 3021 O O . VAL A 1 377 ? 34.24500 8.88300 12.76900 1.000 20.37066 377 VAL A O 1
ATOM 3025 N N . ASP A 1 378 ? 32.42200 10.22500 12.53700 1.000 22.29339 378 ASP A N 1
ATOM 3026 C CA . ASP A 1 378 ? 32.58400 10.44400 11.07500 1.000 26.69204 378 ASP A CA 1
ATOM 3027 C C . ASP A 1 378 ? 33.68900 11.46600 10.78700 1.000 30.77148 378 ASP A C 1
ATOM 3028 O O . ASP A 1 378 ? 33.81400 12.42600 11.56900 1.000 24.43541 378 ASP A O 1
ATOM 3033 N N . GLU A 1 379 ? 34.44900 11.25800 9.70400 1.000 28.51056 379 GLU A N 1
ATOM 3034 C CA . GLU A 1 379 ? 35.53700 12.18400 9.28800 1.000 23.07245 379 GLU A CA 1
ATOM 3035 C C . GLU A 1 379 ? 36.49000 12.40500 10.47000 1.000 19.96870 379 GLU A C 1
ATOM 3036 O O . GLU A 1 379 ? 36.80300 13.56800 10.74500 1.000 27.40883 379 GLU A O 1
ATOM 3042 N N . ALA A 1 380 ? 36.96900 11.33000 11.09200 1.000 22.69676 380 ALA A N 1
ATOM 3043 C CA . ALA A 1 380 ? 37.79200 11.42200 12.32300 1.000 24.97562 380 ALA A CA 1
ATOM 3044 C C . ALA A 1 380 ? 39.12700 12.12700 12.09800 1.000 21.44511 380 ALA A C 1
ATOM 3045 O O . ALA A 1 380 ? 39.72900 12.54700 13.09000 1.000 28.40366 380 ALA A O 1
ATOM 3047 N N . HIS A 1 381 ? 39.58500 12.20500 10.85300 1.000 22.63002 381 HIS A N 1
ATOM 3048 C CA . HIS A 1 381 ? 40.87400 12.86100 10.53400 1.000 17.80315 381 HIS A CA 1
ATOM 3049 C C . HIS A 1 381 ? 40.82200 14.27900 11.08800 1.000 21.15658 381 HIS A C 1
ATOM 3050 O O . HIS A 1 381 ? 41.85400 14.81900 11.51800 1.000 21.72536 381 HIS A O 1
ATOM 3057 N N . ASN A 1 382 ? 39.62200 14.83500 11.12800 1.000 18.70678 382 ASN A N 1
ATOM 3058 C CA . ASN A 1 382 ? 39.43100 16.21800 11.56500 1.000 29.91659 382 ASN A CA 1
ATOM 3059 C C . ASN A 1 382 ? 39.54800 16.36000 13.06700 1.000 26.07372 382 ASN A C 1
ATOM 3060 O O . ASN A 1 382 ? 39.66600 17.48100 13.56900 1.000 25.20822 382 ASN A O 1
ATOM 3065 N N . LEU A 1 383 ? 39.50900 15.25400 13.79700 1.000 30.12608 383 LEU A N 1
ATOM 3066 C CA . LEU A 1 383 ? 39.56600 15.35000 15.24200 1.000 27.25126 383 LEU A CA 1
ATOM 3067 C C . LEU A 1 383 ? 40.97800 15.60900 15.75500 1.000 24.15602 383 LEU A C 1
ATOM 3068 O O . LEU A 1 383 ? 41.14200 15.98000 16.92000 1.000 28.08168 383 LEU A O 1
ATOM 3073 N N . VAL A 1 384 ? 42.00200 15.46600 14.92000 1.000 28.08566 384 VAL A N 1
ATOM 3074 C CA . VAL A 1 384 ? 43.35100 15.71500 15.41600 1.000 32.69988 384 VAL A CA 1
ATOM 3075 C C . VAL A 1 384 ? 43.52100 17.20500 15.72800 1.000 38.83580 384 VAL A C 1
ATOM 3076 O O . VAL A 1 384 ? 43.69100 17.59200 16.88700 1.000 27.36385 384 VAL A O 1
ATOM 3080 N N . SER A 1 385 ? 43.47100 18.05400 14.70200 1.000 31.73689 385 SER A N 1
ATOM 3081 C CA . SER A 1 385 ? 43.64700 19.48300 14.93900 1.000 29.88810 385 SER A CA 1
ATOM 3082 C C . SER A 1 385 ? 42.57900 20.02000 15.89100 1.000 30.73244 385 SER A C 1
ATOM 3083 O O . SER A 1 385 ? 42.89200 20.74200 16.84500 1.000 25.76672 385 SER A O 1
ATOM 3086 N N . ARG A 1 386 ? 41.32100 19.61900 15.69200 1.000 28.33573 386 ARG A N 1
ATOM 3087 C CA . ARG A 1 386 ? 40.24500 20.11800 16.54500 1.000 32.63113 386 ARG A CA 1
ATOM 3088 C C . ARG A 1 386 ? 40.41500 19.67600 17.99000 1.000 36.32155 386 ARG A C 1
ATOM 3089 O O . ARG A 1 386 ? 40.07000 20.42400 18.91600 1.000 27.84787 386 ARG A O 1
ATOM 3097 N N . GLY A 1 387 ? 40.93400 18.46100 18.21100 1.000 24.21852 387 GLY A N 1
ATOM 3098 C CA . GLY A 1 387 ? 41.12100 18.00000 19.57600 1.000 29.26311 387 GLY A CA 1
ATOM 3099 C C . GLY A 1 387 ? 42.14100 18.82800 20.34100 1.000 29.86333 387 GLY A C 1
ATOM 3100 O O . GLY A 1 387 ? 41.92900 19.17300 21.50700 1.000 30.18813 387 GLY A O 1
ATOM 3101 N N . ARG A 1 388 ? 43.18600 19.26200 19.65600 1.000 23.74726 388 ARG A N 1
ATOM 3102 C CA . ARG A 1 388 ? 44.18700 20.14200 20.30500 1.000 34.39450 388 ARG A CA 1
ATOM 3103 C C . ARG A 1 388 ? 43.54000 21.50400 20.64600 1.000 32.88412 388 ARG A C 1
ATOM 3104 O O . ARG A 1 388 ? 43.79500 21.99600 21.75500 1.000 32.79678 388 ARG A O 1
ATOM 3112 N N . ASP A 1 389 ? 42.72300 22.06300 19.75000 1.000 22.34417 389 ASP A N 1
ATOM 3113 C CA . ASP A 1 389 ? 42.06500 23.38100 19.97300 1.000 31.93493 389 ASP A CA 1
ATOM 3114 C C . ASP A 1 389 ? 41.14400 23.34000 21.19400 1.000 24.47801 389 ASP A C 1
ATOM 3115 O O . ASP A 1 389 ? 41.09000 24.33400 21.91900 1.000 26.76592 389 ASP A O 1
ATOM 3120 N N . MET A 1 390 ? 40.44500 22.23100 21.39300 1.000 32.34124 390 MET A N 1
ATOM 3121 C CA . MET A 1 390 ? 39.54600 22.07800 22.55900 1.000 26.95816 390 MET A CA 1
ATOM 3122 C C . MET A 1 390 ? 40.35100 22.16700 23.87300 1.000 27.59005 390 MET A C 1
ATOM 3123 O O . MET A 1 390 ? 39.75700 22.61500 24.85900 1.000 28.48201 390 MET A O 1
ATOM 3128 N N . TYR A 1 391 ? 41.62500 21.74600 23.89300 1.000 27.10987 391 TYR A N 1
ATOM 3129 C CA . TYR A 1 391 ? 42.38300 21.80600 25.13800 1.000 22.29709 391 TYR A CA 1
ATOM 3130 C C . TYR A 1 391 ? 43.47400 22.87700 25.11500 1.000 23.05488 391 TYR A C 1
ATOM 3131 O O . TYR A 1 391 ? 44.41300 22.81900 25.91200 1.000 29.05776 391 TYR A O 1
ATOM 3140 N N . SER A 1 392 ? 43.34400 23.87700 24.24200 1.000 24.54899 392 SER A N 1
ATOM 3141 C CA . SER A 1 392 ? 44.25500 25.00800 24.18800 1.000 30.84236 392 SER A CA 1
ATOM 3142 C C . SER A 1 392 ? 43.47900 26.29600 24.42500 1.000 32.36767 392 SER A C 1
ATOM 3143 O O . SER A 1 392 ? 42.31700 26.42500 24.01500 1.000 28.83808 392 SER A O 1
ATOM 3146 N N . TYR A 1 393 ? 44.12700 27.25700 25.07900 1.000 34.04024 393 TYR A N 1
ATOM 3147 C CA . TYR A 1 393 ? 43.48600 28.55300 25.24900 1.000 25.52970 393 TYR A CA 1
ATOM 3148 C C . TYR A 1 393 ? 44.53200 29.64000 25.45500 1.000 26.97512 393 TYR A C 1
ATOM 3149 O O . TYR A 1 393 ? 45.70500 29.36400 25.72600 1.000 39.56110 393 TYR A O 1
ATOM 3158 N N . SER A 1 394 ? 44.07500 30.88500 25.31200 1.000 27.16314 394 SER A N 1
ATOM 3159 C CA . SER A 1 394 ? 44.91400 32.08000 25.32300 1.000 29.74575 394 SER A CA 1
ATOM 3160 C C . SER A 1 394 ? 44.35900 33.11600 26.28800 1.000 43.23085 394 SER A C 1
ATOM 3161 O O . SER A 1 394 ? 43.18000 33.09400 26.65100 1.000 38.05517 394 SER A O 1
ATOM 3164 N N . LEU A 1 395 ? 45.23300 34.04200 26.68300 1.000 50.67745 395 LEU A N 1
ATOM 3165 C CA . LEU A 1 395 ? 44.84500 35.28400 27.33900 1.000 37.36277 395 LEU A CA 1
ATOM 3166 C C . LEU A 1 395 ? 45.58500 36.41800 26.64800 1.000 41.99644 395 LEU A C 1
ATOM 3167 O O . LEU A 1 395 ? 46.78500 36.30100 26.38400 1.000 50.46687 395 LEU A O 1
ATOM 3172 N N . SER A 1 396 ? 44.84500 37.49900 26.35100 1.000 36.78009 396 SER A N 1
ATOM 3173 C CA . SER A 1 396 ? 45.40900 38.66800 25.62300 1.000 52.27067 396 SER A CA 1
ATOM 3174 C C . SER A 1 396 ? 45.53300 39.89100 26.54000 1.000 43.90837 396 SER A C 1
ATOM 3175 O O . SER A 1 396 ? 44.52300 40.26600 27.16200 1.000 57.64456 396 SER A O 1
ATOM 3178 N N . PHE A 1 397 ? 46.71400 40.50900 26.58100 1.000 46.65124 397 PHE A N 1
ATOM 3179 C CA . PHE A 1 397 ? 46.95600 41.69600 27.44400 1.000 52.74758 397 PHE A CA 1
ATOM 3180 C C . PHE A 1 397 ? 46.04800 42.85100 27.02600 1.000 51.85710 397 PHE A C 1
ATOM 3181 O O . PHE A 1 397 ? 45.48200 43.51900 27.90800 1.000 52.31942 397 PHE A O 1
ATOM 3189 N N . ASN A 1 398 ? 45.90400 43.07100 25.72000 1.000 50.93234 398 ASN A N 1
ATOM 3190 C CA . ASN A 1 398 ? 45.10900 44.22300 25.21400 1.000 54.48719 398 ASN A CA 1
ATOM 3191 C C . ASN A 1 398 ? 43.65900 44.13800 25.70800 1.000 54.63752 398 ASN A C 1
ATOM 3192 O O . ASN A 1 398 ? 43.15000 45.16500 26.18500 1.000 61.20684 398 ASN A O 1
ATOM 3197 N N . GLN A 1 399 ? 43.02600 42.96900 25.61100 1.000 46.94765 399 GLN A N 1
ATOM 3198 C CA . GLN A 1 399 ? 41.60500 42.83800 26.01900 1.000 43.16476 399 GLN A CA 1
ATOM 3199 C C . GLN A 1 399 ? 41.47900 43.17100 27.50900 1.000 42.17970 399 GLN A C 1
ATOM 3200 O O . GLN A 1 399 ? 40.55000 43.91400 27.87200 1.000 53.01173 399 GLN A O 1
ATOM 3206 N N . LEU A 1 400 ? 42.38800 42.64300 28.32600 1.000 48.33814 400 LEU A N 1
ATOM 3207 C CA . LEU A 1 400 ? 42.34400 42.88100 29.78800 1.000 50.85792 400 LEU A CA 1
ATOM 3208 C C . LEU A 1 400 ? 42.49600 44.38600 30.06900 1.000 58.92333 400 LEU A C 1
ATOM 3209 O O . LEU A 1 400 ? 41.70100 44.92700 30.86400 1.000 51.84066 400 LEU A O 1
ATOM 3214 N N . MET A 1 401 ? 43.46500 45.03300 29.41800 1.000 55.62740 401 MET A N 1
ATOM 3215 C CA . MET A 1 401 ? 43.72300 46.47400 29.67200 1.000 58.94788 401 MET A CA 1
ATOM 3216 C C . MET A 1 401 ? 42.55500 47.31700 29.13200 1.000 61.59336 401 MET A C 1
ATOM 3217 O O . MET A 1 401 ? 42.21800 48.33500 29.76400 1.000 65.77034 401 MET A O 1
ATOM 3222 N N . ASP A 1 402 ? 41.96500 46.90400 28.01100 1.000 59.86935 402 ASP A N 1
ATOM 3223 C CA . ASP A 1 402 ? 40.85600 47.68500 27.39900 1.000 61.34189 402 ASP A CA 1
ATOM 3224 C C . ASP A 1 402 ? 39.62400 47.60000 28.30400 1.000 56.58477 402 ASP A C 1
ATOM 3225 O O . ASP A 1 402 ? 38.84600 48.56900 28.32200 1.000 63.10544 402 ASP A O 1
ATOM 3230 N N . CYS A 1 403 ? 39.45500 46.48700 29.02100 1.000 55.35332 403 CYS A N 1
ATOM 3231 C CA . CYS A 1 403 ? 38.33200 46.36900 29.98500 1.000 56.72503 403 CYS A CA 1
ATOM 3232 C C . CYS A 1 403 ? 38.60100 47.30400 31.17600 1.000 65.06781 403 CYS A C 1
ATOM 3233 O O . CYS A 1 403 ? 37.63500 47.91600 31.67900 1.000 70.09155 403 CYS A O 1
ATOM 3236 N N . CYS A 1 404 ? 39.86500 47.41700 31.59300 1.000 55.64998 404 CYS A N 1
ATOM 3237 C CA . CYS A 1 404 ? 40.23000 48.30500 32.72800 1.000 71.61185 404 CYS A CA 1
ATOM 3238 C C . CYS A 1 404 ? 39.84300 49.75800 32.40400 1.000 71.99053 404 CYS A C 1
ATOM 3239 O O . CYS A 1 404 ? 39.31000 50.44000 33.30100 1.000 62.60658 404 CYS A O 1
ATOM 3242 N N . ASP A 1 405 ? 40.06400 50.19300 31.16100 1.000 69.77196 405 ASP A N 1
ATOM 3243 C CA . ASP A 1 405 ? 39.81200 51.61000 30.77800 1.000 74.67283 405 ASP A CA 1
ATOM 3244 C C . ASP A 1 405 ? 38.31500 51.90400 30.65100 1.000 73.61831 405 ASP A C 1
ATOM 3245 O O . ASP A 1 405 ? 37.97400 53.05800 30.33200 1.000 82.59955 405 ASP A O 1
ATOM 3250 N N . GLU A 1 406 ? 37.45700 50.91200 30.87900 1.000 75.90797 406 GLU A N 1
ATOM 3251 C CA . GLU A 1 406 ? 35.99200 51.15000 30.83500 1.000 74.59962 406 GLU A CA 1
ATOM 3252 C C . GLU A 1 406 ? 35.47100 51.34700 32.26400 1.000 69.16927 406 GLU A C 1
ATOM 3253 O O . GLU A 1 406 ? 34.51000 52.11700 32.43500 1.000 79.49629 406 GLU A O 1
ATOM 3259 N N . LEU A 1 407 ? 36.08500 50.67500 33.24000 1.000 68.98331 407 LEU A N 1
ATOM 3260 C CA . LEU A 1 407 ? 35.66400 50.79700 34.66000 1.000 81.05034 407 LEU A CA 1
ATOM 3261 C C . LEU A 1 407 ? 35.77200 52.26700 35.10000 1.000 87.22398 407 LEU A C 1
ATOM 3262 O O . LEU A 1 407 ? 36.66500 52.96500 34.57200 1.000 87.90840 407 LEU A O 1
ATOM 3267 N N . VAL A 1 408 ? 34.93100 52.71700 36.04100 1.000 85.43405 408 VAL A N 1
ATOM 3268 C CA . VAL A 1 408 ? 34.89400 54.17500 36.38800 1.000 79.13280 408 VAL A CA 1
ATOM 3269 C C . VAL A 1 408 ? 35.38600 54.46500 37.82000 1.000 88.30064 408 VAL A C 1
ATOM 3270 O O . VAL A 1 408 ? 34.84500 55.40000 38.44400 1.000 89.29107 408 VAL A O 1
ATOM 3274 N N . ASP A 1 409 ? 36.37000 53.71800 38.32900 1.000 82.58838 409 ASP A N 1
ATOM 3275 C CA . ASP A 1 409 ? 36.97400 54.02000 39.66400 1.000 95.56774 409 ASP A CA 1
ATOM 3276 C C . ASP A 1 409 ? 35.98600 53.78000 40.81300 1.000 83.30644 409 ASP A C 1
ATOM 3277 O O . ASP A 1 409 ? 36.37900 54.00900 41.97200 1.000 80.52129 409 ASP A O 1
ATOM 3282 N N . GLU A 1 410 ? 34.77000 53.31900 40.52400 1.000 82.00582 410 GLU A N 1
ATOM 3283 C CA . GLU A 1 410 ? 33.83800 52.96600 41.62600 1.000 87.64309 410 GLU A CA 1
ATOM 3284 C C . GLU A 1 410 ? 34.46700 51.81400 42.42300 1.000 94.96226 410 GLU A C 1
ATOM 3285 O O . GLU A 1 410 ? 35.02900 50.90800 41.78100 1.000 84.10855 410 GLU A O 1
ATOM 3291 N N . LYS A 1 411 ? 34.35300 51.83400 43.75400 1.000 86.92823 411 LYS A N 1
ATOM 3292 C CA . LYS A 1 411 ? 35.03400 50.82100 44.60700 1.000 77.16695 411 LYS A CA 1
ATOM 3293 C C . LYS A 1 411 ? 34.96900 49.41900 43.98500 1.000 87.22275 411 LYS A C 1
ATOM 3294 O O . LYS A 1 411 ? 36.04000 48.79600 43.82500 1.000 93.95196 411 LYS A O 1
ATOM 3300 N N . LYS A 1 412 ? 33.77200 48.93500 43.66000 1.000 83.19893 412 LYS A N 1
ATOM 3301 C CA . LYS A 1 412 ? 33.64500 47.54500 43.15400 1.000 76.20747 412 LYS A CA 1
ATOM 3302 C C . LYS A 1 412 ? 34.49500 47.38200 41.88900 1.000 94.68054 412 LYS A C 1
ATOM 3303 O O . LYS A 1 412 ? 35.22600 46.38000 41.78500 1.000 98.03017 412 LYS A O 1
ATOM 3309 N N . GLU A 1 413 ? 34.40900 48.34000 40.97200 1.000 79.87776 413 GLU A N 1
ATOM 3310 C CA . GLU A 1 413 ? 35.12800 48.21500 39.68400 1.000 78.49072 413 GLU A CA 1
ATOM 3311 C C . GLU A 1 413 ? 36.63300 48.41300 39.90300 1.000 82.22968 413 GLU A C 1
ATOM 3312 O O . GLU A 1 413 ? 37.41600 47.92600 39.06600 1.000 80.10305 413 GLU A O 1
ATOM 3318 N N . LEU A 1 414 ? 37.01800 49.08700 40.98600 1.000 75.09547 414 LEU A N 1
ATOM 3319 C CA . LEU A 1 414 ? 38.45800 49.36800 41.22000 1.000 79.69985 414 LEU A CA 1
ATOM 3320 C C . LEU A 1 414 ? 39.19300 48.06200 41.56000 1.000 71.80719 414 LEU A C 1
ATOM 3321 O O . LEU A 1 414 ? 40.31600 47.87200 41.05500 1.000 69.90693 414 LEU A O 1
ATOM 3326 N N . LYS A 1 415 ? 38.58900 47.21700 42.39800 1.000 66.39101 415 LYS A N 1
ATOM 3327 C CA . LYS A 1 415 ? 39.23100 45.93100 42.77800 1.000 67.73519 415 LYS A CA 1
ATOM 3328 C C . LYS A 1 415 ? 39.35300 45.05800 41.51600 1.000 60.97789 415 LYS A C 1
ATOM 3329 O O . LYS A 1 415 ? 40.38000 44.36900 41.37600 1.000 61.26227 415 LYS A O 1
ATOM 3335 N N . ILE A 1 416 ? 38.35100 45.10400 40.63500 1.000 57.75172 416 ILE A N 1
ATOM 3336 C CA . ILE A 1 416 ? 38.41500 44.34200 39.35300 1.000 60.85866 416 ILE A CA 1
ATOM 3337 C C . ILE A 1 416 ? 39.52700 44.95000 38.49000 1.000 65.34945 416 ILE A C 1
ATOM 3338 O O . ILE A 1 416 ? 40.34500 44.17700 37.95200 1.000 57.01014 416 ILE A O 1
ATOM 3343 N N . LYS A 1 417 ? 39.55800 46.28100 38.38700 1.000 57.55141 417 LYS A N 1
ATOM 3344 C CA . LYS A 1 417 ? 40.57800 46.97700 37.56400 1.000 61.35301 417 LYS A CA 1
ATOM 3345 C C . LYS A 1 417 ? 41.96600 46.57500 38.06600 1.000 62.34856 417 LYS A C 1
ATOM 3346 O O . LYS A 1 417 ? 42.86600 46.37800 37.23000 1.000 56.56013 417 LYS A O 1
ATOM 3352 N N . ARG A 1 418 ? 42.10600 46.43800 39.38300 1.000 59.02281 418 ARG A N 1
ATOM 3353 C CA . ARG A 1 418 ? 43.41100 46.06100 39.97500 1.000 65.83186 418 ARG A CA 1
ATOM 3354 C C . ARG A 1 418 ? 43.73800 44.61600 39.58900 1.000 58.07168 418 ARG A C 1
ATOM 3355 O O . ARG A 1 418 ? 44.87300 44.37300 39.13900 1.000 64.69945 418 ARG A O 1
ATOM 3363 N N . ASN A 1 419 ? 42.77800 43.70500 39.75600 1.000 56.47220 419 ASN A N 1
ATOM 3364 C CA . ASN A 1 419 ? 43.04300 42.26100 39.49200 1.000 60.12362 419 ASN A CA 1
ATOM 3365 C C . ASN A 1 419 ? 43.38200 42.06200 38.00800 1.000 49.61407 419 ASN A C 1
ATOM 3366 O O . ASN A 1 419 ? 44.28600 41.26000 37.71200 1.000 57.26153 419 ASN A O 1
ATOM 3371 N N . LEU A 1 420 ? 42.70600 42.78900 37.11900 1.000 49.60741 420 LEU A N 1
ATOM 3372 C CA . LEU A 1 420 ? 42.97900 42.67700 35.66400 1.000 54.14081 420 LEU A CA 1
ATOM 3373 C C . LEU A 1 420 ? 44.41400 43.14200 35.37400 1.000 55.67075 420 LEU A C 1
ATOM 3374 O O . LEU A 1 420 ? 45.09400 42.48800 34.56200 1.000 50.04188 420 LEU A O 1
ATOM 3379 N N . LYS A 1 421 ? 44.85000 44.22600 36.01800 1.000 53.35117 421 LYS A N 1
ATOM 3380 C CA . LYS A 1 421 ? 46.21300 44.76600 35.77400 1.000 56.27177 421 LYS A CA 1
ATOM 3381 C C . LYS A 1 421 ? 47.25800 43.75400 36.26800 1.000 51.58710 421 LYS A C 1
ATOM 3382 O O . LYS A 1 421 ? 48.30200 43.60900 35.60900 1.000 58.33501 421 LYS A O 1
ATOM 3388 N N . LYS A 1 422 ? 46.97300 43.07900 37.37900 1.000 51.63460 422 LYS A N 1
ATOM 3389 C CA . LYS A 1 422 ? 47.90800 42.05300 37.90000 1.000 56.87381 422 LYS A CA 1
ATOM 3390 C C . LYS A 1 422 ? 48.07900 40.93700 36.85900 1.000 48.96520 422 LYS A C 1
ATOM 3391 O O . LYS A 1 422 ? 49.23000 40.53500 36.60900 1.000 54.20424 422 LYS A O 1
ATOM 3397 N N . ILE A 1 423 ? 46.97300 40.46400 36.28200 1.000 47.74942 423 ILE A N 1
ATOM 3398 C CA . ILE A 1 423 ? 47.03700 39.38700 35.25100 1.000 44.37180 423 ILE A CA 1
ATOM 3399 C C . ILE A 1 423 ? 47.82200 39.91600 34.04500 1.000 45.09595 423 ILE A C 1
ATOM 3400 O O . ILE A 1 423 ? 48.69800 39.19000 33.53900 1.000 47.07704 423 ILE A O 1
ATOM 3405 N N . ALA A 1 424 ? 47.53300 41.14500 33.62700 1.000 45.37031 424 ALA A N 1
ATOM 3406 C CA . ALA A 1 424 ? 48.21200 41.72300 32.44700 1.000 48.17346 424 ALA A CA 1
ATOM 3407 C C . ALA A 1 424 ? 49.71800 41.82400 32.69900 1.000 56.37290 424 ALA A C 1
ATOM 3408 O O . ALA A 1 424 ? 50.50500 41.47900 31.79500 1.000 45.33717 424 ALA A O 1
ATOM 3410 N N . GLN A 1 425 ? 50.10800 42.26700 33.89800 1.000 48.19903 425 GLN A N 1
ATOM 3411 C CA . GLN A 1 425 ? 51.54900 42.44800 34.21400 1.000 49.42170 425 GLN A CA 1
ATOM 3412 C C . GLN A 1 425 ? 52.22800 41.07300 34.28000 1.000 48.92371 425 GLN A C 1
ATOM 3413 O O . GLN A 1 425 ? 53.38000 40.96300 33.83000 1.000 47.95014 425 GLN A O 1
ATOM 3419 N N . GLN A 1 426 ? 51.52900 40.07400 34.82300 1.000 46.81422 426 GLN A N 1
ATOM 3420 C CA . GLN A 1 426 ? 52.12300 38.72100 34.95300 1.000 45.54181 426 GLN A CA 1
ATOM 3421 C C . GLN A 1 426 ? 52.41400 38.17700 33.54500 1.000 43.85059 426 GLN A C 1
ATOM 3422 O O . GLN A 1 426 ? 53.49400 37.59100 33.35500 1.000 50.75532 426 GLN A O 1
ATOM 3428 N N . ILE A 1 427 ? 51.50100 38.39400 32.60000 1.000 42.57336 427 ILE A N 1
ATOM 3429 C CA . ILE A 1 427 ? 51.73100 37.95400 31.19100 1.000 41.36231 427 ILE A CA 1
ATOM 3430 C C . ILE A 1 427 ? 52.97400 38.67600 30.64000 1.000 41.91068 427 ILE A C 1
ATOM 3431 O O . ILE A 1 427 ? 53.84400 37.99100 30.06500 1.000 41.06747 427 ILE A O 1
ATOM 3436 N N . LYS A 1 428 ? 53.06400 39.99400 30.83900 1.000 43.74349 428 LYS A N 1
ATOM 3437 C CA . LYS A 1 428 ? 54.20900 40.78900 30.32100 1.000 44.88756 428 LYS A CA 1
ATOM 3438 C C . LYS A 1 428 ? 55.51400 40.33300 30.99400 1.000 58.56810 428 LYS A C 1
ATOM 3439 O O . LYS A 1 428 ? 56.54700 40.23100 30.29600 1.000 56.13126 428 LYS A O 1
ATOM 3445 N N . ASP A 1 429 ? 55.46000 40.05900 32.29700 1.000 48.16782 429 ASP A N 1
ATOM 3446 C CA . ASP A 1 429 ? 56.66700 39.59800 33.03100 1.000 48.76624 429 ASP A CA 1
ATOM 3447 C C . ASP A 1 429 ? 57.12700 38.24800 32.47300 1.000 52.08033 429 ASP A C 1
ATOM 3448 O O . ASP A 1 429 ? 58.34500 38.07900 32.28200 1.000 50.95976 429 ASP A O 1
ATOM 3453 N N . GLU A 1 430 ? 56.19200 37.33100 32.22100 1.000 43.59867 430 GLU A N 1
ATOM 3454 C CA . GLU A 1 430 ? 56.56300 35.97100 31.75000 1.000 45.77902 430 GLU A CA 1
ATOM 3455 C C . GLU A 1 430 ? 57.06800 36.05300 30.30000 1.000 52.25797 430 GLU A C 1
ATOM 3456 O O . GLU A 1 430 ? 57.80900 35.14400 29.88600 1.000 50.19290 430 GLU A O 1
ATOM 3462 N N . ALA A 1 431 ? 56.69600 37.10800 29.57400 1.000 48.20313 431 ALA A N 1
ATOM 3463 C CA . ALA A 1 431 ? 57.18700 37.29900 28.18900 1.000 59.46165 431 ALA A CA 1
ATOM 3464 C C . ALA A 1 431 ? 58.70000 37.52900 28.19800 1.000 64.52208 431 ALA A C 1
ATOM 3465 O O . ALA A 1 431 ? 59.37000 37.06900 27.25100 1.000 44.63031 431 ALA A O 1
ATOM 3467 N N . LEU A 1 432 ? 59.21400 38.22700 29.21900 1.000 59.74231 432 LEU A N 1
ATOM 3468 C CA . LEU A 1 432 ? 60.67700 38.46900 29.35700 1.000 58.74654 432 LEU A CA 1
ATOM 3469 C C . LEU A 1 432 ? 61.20300 39.26000 28.14900 1.000 66.03418 432 LEU A C 1
ATOM 3470 O O . LEU A 1 432 ? 62.34200 38.99600 27.72400 1.000 65.84024 432 LEU A O 1
ATOM 3475 N N . GLY A 1 433 ? 60.40300 40.18600 27.62200 1.000 56.89436 433 GLY A N 1
ATOM 3476 C CA . GLY A 1 433 ? 60.84000 41.02000 26.48900 1.000 57.03366 433 GLY A CA 1
ATOM 3477 C C . GLY A 1 433 ? 61.30600 40.17900 25.31900 1.000 61.81347 433 GLY A C 1
ATOM 3478 O O . GLY A 1 433 ? 62.17300 40.65900 24.56300 1.000 65.35325 433 GLY A O 1
ATOM 3479 N N . LYS A 1 434 ? 60.75900 38.97200 25.17100 1.000 52.93164 434 LYS A N 1
ATOM 3480 C CA . LYS A 1 434 ? 61.11000 38.09200 24.02800 1.000 54.98512 434 LYS A CA 1
ATOM 3481 C C . LYS A 1 434 ? 59.87200 37.93900 23.13100 1.000 46.74052 434 LYS A C 1
ATOM 3482 O O . LYS A 1 434 ? 58.76400 37.75900 23.66700 1.000 49.24999 434 LYS A O 1
ATOM 3488 N N . PRO A 1 435 ? 60.01700 38.01700 21.79200 1.000 60.16947 435 PRO A N 1
ATOM 3489 C CA . PRO A 1 435 ? 58.87700 37.90700 20.89300 1.000 57.80670 435 PRO A CA 1
ATOM 3490 C C . PRO A 1 435 ? 58.15100 36.58700 21.09400 1.000 40.99302 435 PRO A C 1
ATOM 3491 O O . PRO A 1 435 ? 56.92000 36.55000 20.99200 1.000 37.90793 435 PRO A O 1
ATOM 3495 N N . VAL A 1 436 ? 58.90500 35.52400 21.35700 1.000 47.45876 436 VAL A N 1
ATOM 3496 C CA . VAL A 1 436 ? 58.29600 34.19300 21.63000 1.000 40.35294 436 VAL A CA 1
ATOM 3497 C C . VAL A 1 436 ? 58.98000 33.60800 22.87200 1.000 41.13319 436 VAL A C 1
ATOM 3498 O O . VAL A 1 436 ? 60.22200 33.54700 22.88600 1.000 47.55551 436 VAL A O 1
ATOM 3502 N N . ASN A 1 437 ? 58.19700 33.21200 23.87300 1.000 47.85290 437 ASN A N 1
ATOM 3503 C CA . ASN A 1 437 ? 58.76400 32.57100 25.09000 1.000 45.80881 437 ASN A CA 1
ATOM 3504 C C . ASN A 1 437 ? 57.96400 31.29800 25.37500 1.000 43.42718 437 ASN A C 1
ATOM 3505 O O . ASN A 1 437 ? 56.75700 31.28200 25.08000 1.000 42.34922 437 ASN A O 1
ATOM 3510 N N . THR A 1 438 ? 58.61900 30.27300 25.91600 1.000 48.67434 438 THR A N 1
ATOM 3511 C CA . THR A 1 438 ? 57.94000 28.99700 26.21000 1.000 45.63107 438 THR A CA 1
ATOM 3512 C C . THR A 1 438 ? 58.21700 28.58600 27.63800 1.000 41.08622 438 THR A C 1
ATOM 3513 O O . THR A 1 438 ? 59.26400 28.99300 28.17600 1.000 43.18766 438 THR A O 1
ATOM 3517 N N . TYR A 1 439 ? 57.30700 27.82100 28.23800 1.000 34.04144 439 TYR A N 1
ATOM 3518 C CA . TYR A 1 439 ? 57.51300 27.28800 29.60800 1.000 34.68275 439 TYR A CA 1
ATOM 3519 C C . TYR A 1 439 ? 56.88400 25.90300 29.66000 1.000 36.43664 439 TYR A C 1
ATOM 3520 O O . TYR A 1 439 ? 55.74100 25.74400 29.21200 1.000 38.88819 439 TYR A O 1
ATOM 3529 N N . GLU A 1 440 ? 57.61200 24.92200 30.18900 1.000 35.23202 440 GLU A N 1
ATOM 3530 C CA . GLU A 1 440 ? 57.08200 23.54200 30.31500 1.000 41.50177 440 GLU A CA 1
ATOM 3531 C C . GLU A 1 440 ? 55.97100 23.48500 31.37400 1.000 44.53049 440 GLU A C 1
ATOM 3532 O O . GLU A 1 440 ? 55.01100 22.72700 31.16900 1.000 44.90977 440 GLU A O 1
ATOM 3538 N N . ASP A 1 441 ? 56.08200 24.27500 32.44000 1.000 44.57084 441 ASP A N 1
ATOM 3539 C CA . ASP A 1 441 ? 55.11100 24.16200 33.56200 1.000 48.85666 441 ASP A CA 1
ATOM 3540 C C . ASP A 1 441 ? 54.12100 25.33000 33.57900 1.000 44.03437 441 ASP A C 1
ATOM 3541 O O . ASP A 1 441 ? 54.45800 26.40600 33.05400 1.000 48.19428 441 ASP A O 1
ATOM 3546 N N . LEU A 1 442 ? 52.94800 25.10900 34.17400 1.000 42.67087 442 LEU A N 1
ATOM 3547 C CA . LEU A 1 442 ? 51.89000 26.14500 34.24700 1.000 34.62684 442 LEU A CA 1
ATOM 3548 C C . LEU A 1 442 ? 52.24000 27.18300 35.32000 1.000 37.24565 442 LEU A C 1
ATOM 3549 O O . LEU A 1 442 ? 52.73500 26.78000 36.38600 1.000 44.43575 442 LEU A O 1
ATOM 3554 N N . SER A 1 443 ? 51.97000 28.46100 35.04800 1.000 41.11956 443 SER A N 1
ATOM 3555 C CA . SER A 1 443 ? 52.26200 29.55100 36.01400 1.000 41.05145 443 SER A CA 1
ATOM 3556 C C . SER A 1 443 ? 51.24600 29.52900 37.16100 1.000 42.44784 443 SER A C 1
ATOM 3557 O O . SER A 1 443 ? 50.06900 29.82700 36.90800 1.000 43.39059 443 SER A O 1
ATOM 3560 N N . VAL A 1 444 ? 51.69700 29.20500 38.37300 1.000 39.14636 444 VAL A N 1
ATOM 3561 C CA . VAL A 1 444 ? 50.79400 29.22100 39.56200 1.000 46.63717 444 VAL A CA 1
ATOM 3562 C C . VAL A 1 444 ? 50.31100 30.65900 39.80100 1.000 41.10663 444 VAL A C 1
ATOM 3563 O O . VAL A 1 444 ? 49.12300 30.83700 40.11500 1.000 44.65343 444 VAL A O 1
ATOM 3567 N N . ASP A 1 445 ? 51.19000 31.64000 39.61100 1.000 42.31566 445 ASP A N 1
ATOM 3568 C CA . ASP A 1 445 ? 50.83000 33.05700 39.88200 1.000 43.78166 445 ASP A CA 1
ATOM 3569 C C . ASP A 1 445 ? 49.70800 33.50700 38.94000 1.000 49.23896 445 ASP A C 1
ATOM 3570 O O . ASP A 1 445 ? 48.74500 34.12300 39.42600 1.000 43.22378 445 ASP A O 1
ATOM 3575 N N . LEU A 1 446 ? 49.83200 33.20900 37.64500 1.000 41.32820 446 LEU A N 1
ATOM 3576 C CA . LEU A 1 446 ? 48.79800 33.63400 36.66400 1.000 54.46447 446 LEU A CA 1
ATOM 3577 C C . LEU A 1 446 ? 47.45200 32.98200 37.03400 1.000 43.94885 446 LEU A C 1
ATOM 3578 O O . LEU A 1 446 ? 46.42600 33.68200 37.00100 1.000 43.78785 446 LEU A O 1
ATOM 3583 N N . ILE A 1 447 ? 47.47400 31.70100 37.39800 1.000 40.61186 447 ILE A N 1
ATOM 3584 C CA . ILE A 1 447 ? 46.22400 30.98100 37.77700 1.000 43.20138 447 ILE A CA 1
ATOM 3585 C C . ILE A 1 447 ? 45.63600 31.65700 39.02500 1.000 40.39667 447 ILE A C 1
ATOM 3586 O O . ILE A 1 447 ? 44.42500 31.94300 39.02600 1.000 56.04384 447 ILE A O 1
ATOM 3591 N N . ASP A 1 448 ? 46.47600 31.93200 40.02000 1.000 44.84705 448 ASP A N 1
ATOM 3592 C CA . ASP A 1 448 ? 46.00700 32.58600 41.27100 1.000 51.09099 448 ASP A CA 1
ATOM 3593 C C . ASP A 1 448 ? 45.35200 33.92500 40.93200 1.000 46.24599 448 ASP A C 1
ATOM 3594 O O . ASP A 1 448 ? 44.24900 34.18300 41.44200 1.000 51.54816 448 ASP A O 1
ATOM 3599 N N . TYR A 1 449 ? 45.99500 34.72200 40.08000 1.000 43.29491 449 TYR A N 1
ATOM 3600 C CA . TYR A 1 449 ? 45.46100 36.06700 39.74100 1.000 44.24393 449 TYR A CA 1
ATOM 3601 C C . TYR A 1 449 ? 44.13100 35.91900 39.00600 1.000 47.23568 449 TYR A C 1
ATOM 3602 O O . TYR A 1 449 ? 43.20400 36.71100 39.26800 1.000 43.94418 449 TYR A O 1
ATOM 3611 N N . CYS A 1 450 ? 44.03900 34.93400 38.11100 1.000 43.97224 450 CYS A N 1
ATOM 3612 C CA . CYS A 1 450 ? 42.79600 34.70500 37.33000 1.000 41.15988 450 CYS A CA 1
ATOM 3613 C C . CYS A 1 450 ? 41.64900 34.33000 38.28300 1.000 43.28878 450 CYS A C 1
ATOM 3614 O O . CYS A 1 450 ? 40.54400 34.87100 38.11400 1.000 46.07362 450 CYS A O 1
ATOM 3617 N N . VAL A 1 451 ? 41.91900 33.45700 39.25400 1.000 47.31007 451 VAL A N 1
ATOM 3618 C CA . VAL A 1 451 ? 40.87900 33.02800 40.23400 1.000 46.89193 451 VAL A CA 1
ATOM 3619 C C . VAL A 1 451 ? 40.40300 34.25600 41.02500 1.000 49.44509 451 VAL A C 1
ATOM 3620 O O . VAL A 1 451 ? 39.18300 34.47400 41.09000 1.000 53.31923 451 VAL A O 1
ATOM 3624 N N . ARG A 1 452 ? 41.33600 35.04400 41.56600 1.000 50.60945 452 ARG A N 1
ATOM 3625 C CA . ARG A 1 452 ? 40.95700 36.22200 42.38500 1.000 49.23409 452 ARG A CA 1
ATOM 3626 C C . ARG A 1 452 ? 40.09600 37.16300 41.53800 1.000 51.79984 452 ARG A C 1
ATOM 3627 O O . ARG A 1 452 ? 39.05200 37.62000 42.03600 1.000 56.21400 452 ARG A O 1
ATOM 3635 N N . CYS A 1 453 ? 40.52800 37.43400 40.30700 1.000 48.62363 453 CYS A N 1
ATOM 3636 C CA . CYS A 1 453 ? 39.77400 38.35900 39.42500 1.000 54.95997 453 CYS A CA 1
ATOM 3637 C C . CYS A 1 453 ? 38.35300 37.80700 39.25600 1.000 51.87955 453 CYS A C 1
ATOM 3638 O O . CYS A 1 453 ? 37.40900 38.60300 39.32400 1.000 60.48358 453 CYS A O 1
ATOM 3641 N N . LYS A 1 454 ? 38.22100 36.49200 39.08900 1.000 46.16968 454 LYS A N 1
ATOM 3642 C CA . LYS A 1 454 ? 36.88700 35.87400 38.87400 1.000 61.03840 454 LYS A CA 1
ATOM 3643 C C . LYS A 1 454 ? 35.98400 36.17300 40.08100 1.000 47.48724 454 LYS A C 1
ATOM 3644 O O . LYS A 1 454 ? 34.83400 36.60500 39.87000 1.000 54.53870 454 LYS A O 1
ATOM 3650 N N . GLU A 1 455 ? 36.49600 35.96400 41.29300 1.000 49.75057 455 GLU A N 1
ATOM 3651 C CA . GLU A 1 455 ? 35.71100 36.21500 42.52900 1.000 52.82198 455 GLU A CA 1
ATOM 3652 C C . GLU A 1 455 ? 35.30900 37.69400 42.60800 1.000 49.86004 455 GLU A C 1
ATOM 3653 O O . GLU A 1 455 ? 34.17500 37.96700 43.04200 1.000 66.91243 455 GLU A O 1
ATOM 3659 N N . SER A 1 456 ? 36.19900 38.60400 42.20300 1.000 59.64976 456 SER A N 1
ATOM 3660 C CA . SER A 1 456 ? 35.92800 40.06300 42.30000 1.000 60.60890 456 SER A CA 1
ATOM 3661 C C . SER A 1 456 ? 34.83400 40.48700 41.31300 1.000 60.31562 456 SER A C 1
ATOM 3662 O O . SER A 1 456 ? 34.05000 41.39000 41.65900 1.000 66.20434 456 SER A O 1
ATOM 3665 N N . MET A 1 457 ? 34.79200 39.87000 40.13200 1.000 60.02211 457 MET A N 1
ATOM 3666 C CA . MET A 1 457 ? 33.81500 40.26600 39.08500 1.000 60.24025 457 MET A CA 1
ATOM 3667 C C . MET A 1 457 ? 32.44600 39.63200 39.35800 1.000 54.17769 457 MET A C 1
ATOM 3668 O O . MET A 1 457 ? 31.43500 40.22200 38.94300 1.000 56.21374 457 MET A O 1
ATOM 3673 N N . THR A 1 458 ? 32.41800 38.49100 40.04000 1.000 68.53979 458 THR A N 1
ATOM 3674 C CA . THR A 1 458 ? 31.14700 37.75800 40.23900 1.000 75.78699 458 THR A CA 1
ATOM 3675 C C . THR A 1 458 ? 30.08600 38.66600 40.80700 1.000 71.15528 458 THR A C 1
ATOM 3676 O O . THR A 1 458 ? 29.02500 38.81600 40.16300 1.000 77.09739 458 THR A O 1
ATOM 3680 N N . LYS A 1 459 ? 30.35900 39.28400 41.95000 1.000 64.81343 459 LYS A N 1
ATOM 3681 C CA . LYS A 1 459 ? 29.31600 40.09800 42.62300 1.000 68.82227 459 LYS A CA 1
ATOM 3682 C C . LYS A 1 459 ? 28.86000 41.25900 41.71100 1.000 77.63965 459 LYS A C 1
ATOM 3683 O O . LYS A 1 459 ? 27.65100 41.57000 41.71800 1.000 84.32278 459 LYS A O 1
ATOM 3689 N N . PHE A 1 460 ? 29.77500 41.86700 40.95000 1.000 79.03229 460 PHE A N 1
ATOM 3690 C CA . PHE A 1 460 ? 29.43000 43.01100 40.06000 1.000 69.72525 460 PHE A CA 1
ATOM 3691 C C . PHE A 1 460 ? 28.49300 42.52600 38.98200 1.000 68.00641 460 PHE A C 1
ATOM 3692 O O . PHE A 1 460 ? 27.52600 43.23200 38.64000 1.000 66.57001 460 PHE A O 1
ATOM 3700 N N . LEU A 1 461 ? 28.76700 41.33300 38.45400 1.000 71.38227 461 LEU A N 1
ATOM 3701 C CA . LEU A 1 461 ? 27.95100 40.79300 37.33700 1.000 69.21476 461 LEU A CA 1
ATOM 3702 C C . LEU A 1 461 ? 26.49100 40.64600 37.78400 1.000 72.60207 461 LEU A C 1
ATOM 3703 O O . LEU A 1 461 ? 25.59400 40.78300 36.93400 1.000 68.57827 461 LEU A O 1
ATOM 3708 N N . VAL A 1 462 ? 26.27000 40.38400 39.07000 1.000 77.78496 462 VAL A N 1
ATOM 3709 C CA . VAL A 1 462 ? 24.88400 40.13400 39.56100 1.000 60.98489 462 VAL A CA 1
ATOM 3710 C C . VAL A 1 462 ? 24.17600 41.45600 39.90200 1.000 80.57589 462 VAL A C 1
ATOM 3711 O O . VAL A 1 462 ? 22.93300 41.43400 39.97600 1.000 96.62559 462 VAL A O 1
ATOM 3715 N N . GLU A 1 463 ? 24.90500 42.57000 40.06000 1.000 89.98431 463 GLU A N 1
ATOM 3716 C CA . GLU A 1 463 ? 24.24700 43.82600 40.52200 1.000 72.93840 463 GLU A CA 1
ATOM 3717 C C . GLU A 1 463 ? 24.43100 45.01600 39.56000 1.000 72.23986 463 GLU A C 1
ATOM 3718 O O . GLU A 1 463 ? 24.01000 46.12300 39.94600 1.000 73.04197 463 GLU A O 1
ATOM 3724 N N . GLU A 1 464 ? 24.99500 44.82700 38.36300 1.000 63.80810 464 GLU A N 1
ATOM 3725 C CA . GLU A 1 464 ? 25.26700 46.02000 37.51400 1.000 69.53719 464 GLU A CA 1
ATOM 3726 C C . GLU A 1 464 ? 24.95600 45.79000 36.02700 1.000 70.45903 464 GLU A C 1
ATOM 3727 O O . GLU A 1 464 ? 25.66900 46.36900 35.18600 1.000 74.04614 464 GLU A O 1
ATOM 3733 N N . LYS A 1 465 ? 23.92200 45.01500 35.71100 1.000 70.05722 465 LYS A N 1
ATOM 3734 C CA . LYS A 1 465 ? 23.62600 44.71300 34.28800 1.000 70.66818 465 LYS A CA 1
ATOM 3735 C C . LYS A 1 465 ? 23.36100 46.03600 33.55100 1.000 70.98123 465 LYS A C 1
ATOM 3736 O O . LYS A 1 465 ? 23.68400 46.12400 32.35000 1.000 80.75830 465 LYS A O 1
ATOM 3742 N N . ASP A 1 466 ? 22.81300 47.02700 34.25500 1.000 77.05413 466 ASP A N 1
ATOM 3743 C CA . ASP A 1 466 ? 22.52100 48.35300 33.65100 1.000 75.99127 466 ASP A CA 1
ATOM 3744 C C . ASP A 1 466 ? 23.81000 48.97800 33.11100 1.000 94.12190 466 ASP A C 1
ATOM 3745 O O . ASP A 1 466 ? 23.75600 49.57500 32.01500 1.000 90.75643 466 ASP A O 1
ATOM 3750 N N . LYS A 1 467 ? 24.91500 48.85900 33.85800 1.000 98.00881 467 LYS A N 1
ATOM 3751 C CA . LYS A 1 467 ? 26.20900 49.44300 33.42200 1.000 85.61349 467 LYS A CA 1
ATOM 3752 C C . LYS A 1 467 ? 26.37100 49.16600 31.92500 1.000 78.15336 467 LYS A C 1
ATOM 3753 O O . LYS A 1 467 ? 26.03100 48.04800 31.48300 1.000 89.74204 467 LYS A O 1
ATOM 3759 N N . PRO A 1 468 ? 26.90300 50.10900 31.12700 1.000 72.99907 468 PRO A N 1
ATOM 3760 C CA . PRO A 1 468 ? 26.95100 49.91300 29.68600 1.000 66.99430 468 PRO A CA 1
ATOM 3761 C C . PRO A 1 468 ? 28.13300 49.09700 29.18700 1.000 79.85009 468 PRO A C 1
ATOM 3762 O O . PRO A 1 468 ? 28.18000 48.79000 27.98400 1.000 81.27123 468 PRO A O 1
ATOM 3766 N N . TYR A 1 469 ? 29.10500 48.82600 30.05800 1.000 80.89792 469 TYR A N 1
ATOM 3767 C CA . TYR A 1 469 ? 30.32200 48.08700 29.63000 1.000 68.04607 469 TYR A CA 1
ATOM 3768 C C . TYR A 1 469 ? 30.23200 46.66800 30.17200 1.000 60.40258 469 TYR A C 1
ATOM 3769 O O . TYR A 1 469 ? 31.24100 45.94400 30.16600 1.000 82.81799 469 TYR A O 1
ATOM 3778 N N . TYR A 1 470 ? 29.04000 46.27400 30.61300 1.000 55.04399 470 TYR A N 1
ATOM 3779 C CA . TYR A 1 470 ? 28.85100 44.92900 31.21500 1.000 70.82304 470 TYR A CA 1
ATOM 3780 C C . TYR A 1 470 ? 29.27100 43.84800 30.22100 1.000 54.87401 470 TYR A C 1
ATOM 3781 O O . TYR A 1 470 ? 29.91000 42.86900 30.63800 1.000 72.17423 470 TYR A O 1
ATOM 3790 N N . ASP A 1 471 ? 28.92400 44.01100 28.94700 1.000 51.08606 471 ASP A N 1
ATOM 3791 C CA . ASP A 1 471 ? 29.21500 42.97300 27.92100 1.000 67.02873 471 ASP A CA 1
ATOM 3792 C C . ASP A 1 471 ? 30.73000 42.77100 27.83700 1.000 62.15108 471 ASP A C 1
ATOM 3793 O O . ASP A 1 471 ? 31.17400 41.60800 27.86000 1.000 65.18839 471 ASP A O 1
ATOM 3798 N N . LYS A 1 472 ? 31.48700 43.86700 27.78300 1.000 66.06738 472 LYS A N 1
ATOM 3799 C CA . LYS A 1 472 ? 32.96800 43.78300 27.71900 1.000 66.25210 472 LYS A CA 1
ATOM 3800 C C . LYS A 1 472 ? 33.49500 43.08700 28.98500 1.000 62.16198 472 LYS A C 1
ATOM 3801 O O . LYS A 1 472 ? 34.42300 42.26700 28.86300 1.000 65.91020 472 LYS A O 1
ATOM 3807 N N . VAL A 1 473 ? 32.91600 43.39300 30.14700 1.000 54.59220 473 VAL A N 1
ATOM 3808 C CA . VAL A 1 473 ? 33.40700 42.78800 31.42300 1.000 56.84422 473 VAL A CA 1
ATOM 3809 C C . VAL A 1 473 ? 32.99500 41.30300 31.45100 1.000 43.87104 473 VAL A C 1
ATOM 3810 O O . VAL A 1 473 ? 33.79000 40.48500 31.93600 1.000 59.21354 473 VAL A O 1
ATOM 3814 N N . LEU A 1 474 ? 31.81800 40.97100 30.92200 1.000 53.03384 474 LEU A N 1
ATOM 3815 C CA . LEU A 1 474 ? 31.35400 39.56000 30.87800 1.000 60.96789 474 LEU A CA 1
ATOM 3816 C C . LEU A 1 474 ? 32.30500 38.72500 30.00100 1.000 48.65426 474 LEU A C 1
ATOM 3817 O O . LEU A 1 474 ? 32.53000 37.55100 30.34200 1.000 50.45202 474 LEU A O 1
ATOM 3822 N N . ASP A 1 475 ? 32.84200 39.31600 28.93000 1.000 45.20347 475 ASP A N 1
ATOM 3823 C CA . ASP A 1 475 ? 33.78400 38.59800 28.02300 1.000 55.44833 475 ASP A CA 1
ATOM 3824 C C . ASP A 1 475 ? 35.04900 38.17500 28.78000 1.000 54.60729 475 ASP A C 1
ATOM 3825 O O . ASP A 1 475 ? 35.28700 36.95800 28.87000 1.000 56.27794 475 ASP A O 1
ATOM 3830 N N . VAL A 1 476 ? 35.84000 39.12700 29.27900 1.000 49.91647 476 VAL A N 1
ATOM 3831 C CA . VAL A 1 476 ? 37.05300 38.81400 30.01400 1.000 52.72542 476 VAL A CA 1
ATOM 3832 C C . VAL A 1 476 ? 36.76900 37.81000 31.12200 1.000 36.96166 476 VAL A C 1
ATOM 3833 O O . VAL A 1 476 ? 37.62400 36.98300 31.45000 1.000 42.87110 476 VAL A O 1
ATOM 3837 N N . TYR A 1 477 ? 35.56700 37.84700 31.70000 1.000 47.84606 477 TYR A N 1
ATOM 3838 C CA . TYR A 1 477 ? 35.17200 36.81900 32.65900 1.000 50.82946 477 TYR A CA 1
ATOM 3839 C C . TYR A 1 477 ? 35.14500 35.43800 32.01200 1.000 43.05381 477 TYR A C 1
ATOM 3840 O O . TYR A 1 477 ? 35.67000 34.46800 32.57300 1.000 52.59183 477 TYR A O 1
ATOM 3849 N N . PHE A 1 478 ? 34.50900 35.33300 30.83700 1.000 47.50020 478 PHE A N 1
ATOM 3850 C CA . PHE A 1 478 ? 34.43400 34.06100 30.12200 1.000 49.06064 478 PHE A CA 1
ATOM 3851 C C . PHE A 1 478 ? 35.82200 33.56900 29.73700 1.000 33.61414 478 PHE A C 1
ATOM 3852 O O . PHE A 1 478 ? 36.15600 32.40000 29.95600 1.000 45.63720 478 PHE A O 1
ATOM 3860 N N . GLU A 1 479 ? 36.65200 34.45600 29.18400 1.000 38.15013 479 GLU A N 1
ATOM 3861 C CA . GLU A 1 479 ? 37.99800 34.06300 28.78000 1.000 43.72274 479 GLU A CA 1
ATOM 3862 C C . GLU A 1 479 ? 38.80700 33.53200 29.95800 1.000 31.41625 479 GLU A C 1
ATOM 3863 O O . GLU A 1 479 ? 39.50200 32.51300 29.83500 1.000 35.55913 479 GLU A O 1
ATOM 3869 N N . ILE A 1 480 ? 38.73600 34.21100 31.10800 1.000 33.35522 480 ILE A N 1
ATOM 3870 C CA . ILE A 1 480 ? 39.51500 33.78600 32.26700 1.000 33.30882 480 ILE A CA 1
ATOM 3871 C C . ILE A 1 480 ? 38.92500 32.51800 32.86100 1.000 32.33794 480 ILE A C 1
ATOM 3872 O O . ILE A 1 480 ? 39.65100 31.64200 33.34700 1.000 44.43258 480 ILE A O 1
ATOM 3877 N N . ASN A 1 481 ? 37.60100 32.39600 32.83200 1.000 32.03106 481 ASN A N 1
ATOM 3878 C CA . ASN A 1 481 ? 36.96800 31.16300 33.28100 1.000 40.22103 481 ASN A CA 1
ATOM 3879 C C . ASN A 1 481 ? 37.41100 29.98500 32.41900 1.000 41.61334 481 ASN A C 1
ATOM 3880 O O . ASN A 1 481 ? 37.90500 28.97700 32.93700 1.000 40.46049 481 ASN A O 1
ATOM 3885 N N . LYS A 1 482 ? 37.27100 30.11500 31.09400 1.000 31.41723 482 LYS A N 1
ATOM 3886 C CA . LYS A 1 482 ? 37.66800 29.03800 30.19200 1.000 45.58064 482 LYS A CA 1
ATOM 3887 C C . LYS A 1 482 ? 39.16500 28.77200 30.27600 1.000 34.85401 482 LYS A C 1
ATOM 3888 O O . LYS A 1 482 ? 39.60100 27.61400 30.22700 1.000 40.46123 482 LYS A O 1
ATOM 3894 N N . PHE A 1 483 ? 39.97000 29.82900 30.41800 1.000 28.69123 483 PHE A N 1
ATOM 3895 C CA . PHE A 1 483 ? 41.40800 29.62900 30.56800 1.000 39.48341 483 PHE A CA 1
ATOM 3896 C C . PHE A 1 483 ? 41.72200 28.82700 31.82200 1.000 33.68443 483 PHE A C 1
ATOM 3897 O O . PHE A 1 483 ? 42.62600 27.98100 31.82100 1.000 36.29765 483 PHE A O 1
ATOM 3905 N N . LEU A 1 484 ? 40.99900 29.09300 32.90900 1.000 29.59787 484 LEU A N 1
ATOM 3906 C CA . LEU A 1 484 ? 41.21200 28.33400 34.13400 1.000 38.28466 484 LEU A CA 1
ATOM 3907 C C . LEU A 1 484 ? 40.78600 26.88300 33.94900 1.000 30.02862 484 LEU A C 1
ATOM 3908 O O . LEU A 1 484 ? 41.43700 25.96200 34.46100 1.000 36.13687 484 LEU A O 1
ATOM 3913 N N . LYS A 1 485 ? 39.70100 26.66300 33.20300 1.000 27.62105 485 LYS A N 1
ATOM 3914 C CA . LYS A 1 485 ? 39.19600 25.31100 33.00200 1.000 42.65703 485 LYS A CA 1
ATOM 3915 C C . LYS A 1 485 ? 40.17500 24.46900 32.19600 1.000 36.40247 485 LYS A C 1
ATOM 3916 O O . LYS A 1 485 ? 40.42300 23.30800 32.53500 1.000 32.64980 485 LYS A O 1
ATOM 3922 N N . ILE A 1 486 ? 40.74600 25.03800 31.13300 1.000 34.12933 486 ILE A N 1
ATOM 3923 C CA . ILE A 1 486 ? 41.73400 24.31300 30.34000 1.000 27.50509 486 ILE A CA 1
ATOM 3924 C C . ILE A 1 486 ? 42.98000 24.02000 31.17700 1.000 28.34470 486 ILE A C 1
ATOM 3925 O O . ILE A 1 486 ? 43.58700 22.95000 31.05400 1.000 33.41793 486 ILE A O 1
ATOM 3930 N N . SER A 1 487 ? 43.36500 24.95200 32.05900 1.000 33.44412 487 SER A N 1
ATOM 3931 C CA . SER A 1 487 ? 44.54500 24.78200 32.90500 1.000 37.70329 487 SER A CA 1
ATOM 3932 C C . SER A 1 487 ? 44.41900 23.61600 33.87500 1.000 27.72695 487 SER A C 1
ATOM 3933 O O . SER A 1 487 ? 45.43500 23.13400 34.38500 1.000 46.45631 487 SER A O 1
ATOM 3936 N N . ASP A 1 488 ? 43.19900 23.17400 34.16700 1.000 35.30534 488 ASP A N 1
ATOM 3937 C CA . ASP A 1 488 ? 43.00100 22.00800 35.02200 1.000 39.53179 488 ASP A CA 1
ATOM 3938 C C . ASP A 1 488 ? 43.54400 20.72500 34.39400 1.000 31.17247 488 ASP A C 1
ATOM 3939 O O . ASP A 1 488 ? 43.81400 19.75700 35.11400 1.000 41.72011 488 ASP A O 1
ATOM 3944 N N . PHE A 1 489 ? 43.71600 20.69600 33.07300 1.000 33.09182 489 PHE A N 1
ATOM 3945 C CA . PHE A 1 489 ? 44.21600 19.53000 32.35400 1.000 30.06728 489 PHE A CA 1
ATOM 3946 C C . PHE A 1 489 ? 45.72900 19.53300 32.16600 1.000 33.95651 489 PHE A C 1
ATOM 3947 O O . PHE A 1 489 ? 46.27500 18.54100 31.67200 1.000 36.33156 489 PHE A O 1
ATOM 3955 N N . TYR A 1 490 ? 46.40900 20.61900 32.54000 1.000 42.79165 490 TYR A N 1
ATOM 3956 C CA . TYR A 1 490 ? 47.82600 20.79700 32.23500 1.000 33.55904 490 TYR A CA 1
ATOM 3957 C C . TYR A 1 490 ? 48.67300 19.66600 32.81200 1.000 32.44705 490 TYR A C 1
ATOM 3958 O O . TYR A 1 490 ? 48.72600 19.47400 34.03000 1.000 49.13012 490 TYR A O 1
ATOM 3967 N N . ASP A 1 491 ? 49.33800 18.92400 31.93300 1.000 36.91799 491 ASP A N 1
ATOM 3968 C CA . ASP A 1 491 ? 50.30600 17.90500 32.33200 1.000 44.20780 491 ASP A CA 1
ATOM 3969 C C . ASP A 1 491 ? 51.45000 17.96900 31.32100 1.000 47.15644 491 ASP A C 1
ATOM 3970 O O . ASP A 1 491 ? 51.59100 18.95100 30.58300 1.000 41.30840 491 ASP A O 1
ATOM 3975 N N . ASP A 1 492 ? 52.28500 16.92100 31.27200 1.000 49.26334 492 ASP A N 1
ATOM 3976 C CA . ASP A 1 492 ? 53.46500 16.95700 30.41300 1.000 42.78848 492 ASP A CA 1
ATOM 3977 C C . ASP A 1 492 ? 53.16000 16.61600 28.95200 1.000 49.84735 492 ASP A C 1
ATOM 3978 O O . ASP A 1 492 ? 54.07300 16.23900 28.20800 1.000 60.27967 492 ASP A O 1
ATOM 3983 N N . SER A 1 493 ? 51.90200 16.71800 28.52800 1.000 37.03579 493 SER A N 1
ATOM 3984 C CA . SER A 1 493 ? 51.57600 16.82600 27.11500 1.000 36.34535 493 SER A CA 1
ATOM 3985 C C . SER A 1 493 ? 51.18200 18.25500 26.74400 1.000 40.45742 493 SER A C 1
ATOM 3986 O O . SER A 1 493 ? 50.66900 18.48900 25.64500 1.000 29.75836 493 SER A O 1
ATOM 3989 N N . PHE A 1 494 ? 51.41200 19.20800 27.64800 1.000 33.82100 494 PHE A N 1
ATOM 3990 C CA . PHE A 1 494 ? 51.11800 20.61900 27.45000 1.000 29.46100 494 PHE A CA 1
ATOM 3991 C C . PHE A 1 494 ? 52.40900 21.42200 27.54000 1.000 28.12116 494 PHE A C 1
ATOM 3992 O O . PHE A 1 494 ? 53.40900 20.96100 28.09600 1.000 38.04541 494 PHE A O 1
ATOM 4000 N N . VAL A 1 495 ? 52.37600 22.63600 26.98400 1.000 28.44546 495 VAL A N 1
ATOM 4001 C CA . VAL A 1 495 ? 53.43500 23.62600 27.16500 1.000 31.51081 495 VAL A CA 1
ATOM 4002 C C . VAL A 1 495 ? 52.80000 25.00800 27.20400 1.000 33.24046 495 VAL A C 1
ATOM 4003 O O . VAL A 1 495 ? 51.70400 25.23000 26.68700 1.000 27.61245 495 VAL A O 1
ATOM 4007 N N . THR A 1 496 ? 53.50600 25.94700 27.82100 1.000 29.23694 496 THR A N 1
ATOM 4008 C CA . THR A 1 496 ? 53.13400 27.35200 27.76300 1.000 29.39625 496 THR A CA 1
ATOM 4009 C C . THR A 1 496 ? 53.89100 28.02300 26.62400 1.000 35.15494 496 THR A C 1
ATOM 4010 O O . THR A 1 496 ? 55.09800 27.81200 26.46200 1.000 42.44447 496 THR A O 1
ATOM 4014 N N . LEU A 1 497 ? 53.17200 28.79800 25.81500 1.000 29.13523 497 LEU A N 1
ATOM 4015 C CA . LEU A 1 497 ? 53.76000 29.56500 24.72600 1.000 29.61663 497 LEU A CA 1
ATOM 4016 C C . LEU A 1 497 ? 53.26400 30.99700 24.84100 1.000 31.90665 497 LEU A C 1
ATOM 4017 O O . LEU A 1 497 ? 52.06100 31.22900 24.98900 1.000 32.91374 497 LEU A O 1
ATOM 4022 N N . ILE A 1 498 ? 54.18900 31.94900 24.79300 1.000 34.31313 498 ILE A N 1
ATOM 4023 C CA . ILE A 1 498 ? 53.89400 33.37200 24.94800 1.000 33.01138 498 ILE A CA 1
ATOM 4024 C C . ILE A 1 498 ? 54.43600 34.08200 23.71700 1.000 34.70413 498 ILE A C 1
ATOM 4025 O O . ILE A 1 498 ? 55.65300 34.12400 23.49900 1.000 45.13168 498 ILE A O 1
ATOM 4030 N N . LYS A 1 499 ? 53.54300 34.63700 22.90900 1.000 35.20063 499 LYS A N 1
ATOM 4031 C CA . LYS A 1 499 ? 53.91500 35.35100 21.69400 1.000 43.00458 499 LYS A CA 1
ATOM 4032 C C . LYS A 1 499 ? 53.76300 36.85100 21.91900 1.000 44.18535 499 LYS A C 1
ATOM 4033 O O . LYS A 1 499 ? 52.72500 37.31200 22.40600 1.000 47.53644 499 LYS A O 1
ATOM 4039 N N . SER A 1 500 ? 54.80300 37.60400 21.57500 1.000 40.55272 500 SER A N 1
ATOM 4040 C CA . SER A 1 500 ? 54.85900 39.05200 21.76600 1.000 50.68477 500 SER A CA 1
ATOM 4041 C C . SER A 1 500 ? 54.95600 39.69300 20.38500 1.000 57.44299 500 SER A C 1
ATOM 4042 O O . SER A 1 500 ? 56.04400 39.90300 19.84800 1.000 53.74669 500 SER A O 1
ATOM 4045 N N . GLU A 1 501 ? 53.80000 40.00100 19.81400 1.000 65.24267 501 GLU A N 1
ATOM 4046 C CA . GLU A 1 501 ? 53.71900 40.51900 18.45800 1.000 70.28198 501 GLU A CA 1
ATOM 4047 C C . GLU A 1 501 ? 52.37600 41.21000 18.28800 1.000 67.22764 501 GLU A C 1
ATOM 4048 O O . GLU A 1 501 ? 51.48800 41.10400 19.13800 1.000 68.94281 501 GLU A O 1
ATOM 4054 N N . ASN A 1 502 ? 52.24000 41.91500 17.16500 1.000 72.89209 502 ASN A N 1
ATOM 4055 C CA . ASN A 1 502 ? 51.03600 42.68500 16.85400 1.000 64.61419 502 ASN A CA 1
ATOM 4056 C C . ASN A 1 502 ? 50.61700 43.57200 18.02200 1.000 67.58198 502 ASN A C 1
ATOM 4057 O O . ASN A 1 502 ? 49.43600 43.67300 18.35700 1.000 91.12326 502 ASN A O 1
ATOM 4062 N N . ASP A 1 503 ? 51.60300 44.22000 18.64500 1.000 66.87469 503 ASP A N 1
ATOM 4063 C CA . ASP A 1 503 ? 51.38800 45.10200 19.79600 1.000 67.00833 503 ASP A CA 1
ATOM 4064 C C . ASP A 1 503 ? 50.53600 44.43700 20.87200 1.000 67.42965 503 ASP A C 1
ATOM 4065 O O . ASP A 1 503 ? 49.73800 45.09000 21.55100 1.000 68.13139 503 ASP A O 1
ATOM 4070 N N . ASP A 1 504 ? 50.70000 43.12800 21.03100 1.000 58.45327 504 ASP A N 1
ATOM 4071 C CA . ASP A 1 504 ? 49.97400 42.36700 22.03300 1.000 51.54899 504 ASP A CA 1
ATOM 4072 C C . ASP A 1 504 ? 50.87800 41.25900 22.54600 1.000 45.83610 504 ASP A C 1
ATOM 4073 O O . ASP A 1 504 ? 51.74200 40.75400 21.82700 1.000 48.93259 504 A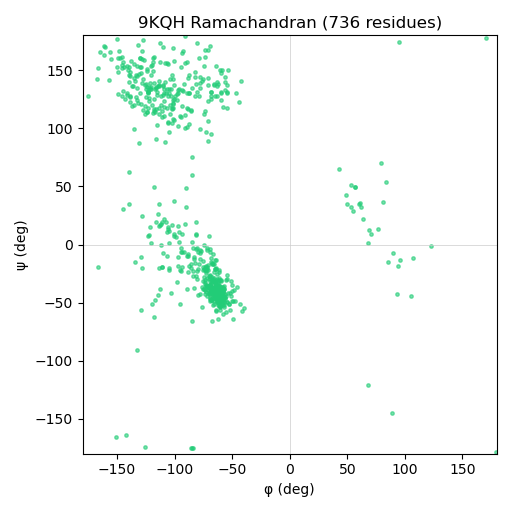SP A O 1
ATOM 4078 N N . VAL A 1 505 ? 50.61700 40.88000 23.79200 1.000 51.37548 505 VAL A N 1
ATOM 4079 C CA . VAL A 1 505 ? 51.31700 39.70700 24.36700 1.000 44.04593 505 VAL A CA 1
ATOM 4080 C C . VAL A 1 505 ? 50.19400 38.68000 24.54900 1.000 55.77191 505 VAL A C 1
ATOM 4081 O O . VAL A 1 505 ? 49.26200 38.95400 25.32800 1.000 45.67784 505 VAL A O 1
ATOM 4085 N N . ILE A 1 506 ? 50.23700 37.59900 23.77800 1.000 42.85730 506 ILE A N 1
ATOM 4086 C CA . ILE A 1 506 ? 49.15900 36.57400 23.85100 1.000 34.14229 506 ILE A CA 1
ATOM 4087 C C . ILE A 1 506 ? 49.70500 35.39500 24.66200 1.000 35.52742 506 ILE A C 1
ATOM 4088 O O . ILE A 1 506 ? 50.71800 34.81100 24.23800 1.000 37.08591 506 ILE A O 1
ATOM 4093 N N . TYR A 1 507 ? 49.08000 35.11000 25.80100 1.000 34.23792 507 TYR A N 1
ATOM 4094 C CA . TYR A 1 507 ? 49.54700 34.00700 26.67500 1.000 32.39782 507 TYR A CA 1
ATOM 4095 C C . TYR A 1 507 ? 48.77600 32.76000 26.30300 1.000 35.20592 507 TYR A C 1
ATOM 4096 O O . TYR A 1 507 ? 47.55300 32.74500 26.45100 1.000 36.68327 507 TYR A O 1
ATOM 4105 N N . ASN A 1 508 ? 49.47900 31.72200 25.86400 1.000 29.78884 508 ASN A N 1
ATOM 4106 C CA . ASN A 1 508 ? 48.75800 30.53300 25.35500 1.000 31.53460 508 ASN A CA 1
ATOM 4107 C C . ASN A 1 508 ? 49.09300 29.25500 26.12200 1.000 29.93807 508 ASN A C 1
ATOM 4108 O O . ASN A 1 508 ? 50.27800 29.01800 26.39900 1.000 35.34491 508 ASN A O 1
ATOM 4113 N N . ILE A 1 509 ? 48.05800 28.49800 26.47700 1.000 28.17988 509 ILE A N 1
ATOM 4114 C CA . ILE A 1 509 ? 48.26600 27.14300 27.05600 1.000 36.85981 509 ILE A CA 1
ATOM 4115 C C . ILE A 1 509 ? 47.97700 26.22200 25.86700 1.000 35.20983 509 ILE A C 1
ATOM 4116 O O . ILE A 1 509 ? 46.85300 26.28600 25.34300 1.000 29.13204 509 ILE A O 1
ATOM 4121 N N . MET A 1 510 ? 48.95800 25.44800 25.42400 1.000 33.42728 510 MET A N 1
ATOM 4122 C CA . MET A 1 510 ? 48.75100 24.65700 24.18900 1.000 29.41868 510 MET A CA 1
ATOM 4123 C C . MET A 1 510 ? 48.77500 23.15700 24.48900 1.000 28.73179 510 MET A C 1
ATOM 4124 O O . MET A 1 510 ? 49.73800 22.70400 25.13300 1.000 30.22898 510 MET A O 1
ATOM 4129 N N . CYS A 1 511 ? 47.75100 22.42800 24.04100 1.000 30.21161 511 CYS A N 1
ATOM 4130 C CA . CYS A 1 511 ? 47.77500 20.94900 24.17200 1.000 28.29811 511 CYS A CA 1
ATOM 4131 C C . CYS A 1 511 ? 48.52400 20.38800 22.95500 1.000 25.29029 511 CYS A C 1
ATOM 4132 O O . CYS A 1 511 ? 48.01900 20.56400 21.83300 1.000 29.47051 511 CYS A O 1
ATOM 4135 N N . LEU A 1 512 ? 49.67700 19.75400 23.17500 1.000 28.72626 512 LEU A N 1
ATOM 4136 C CA . LEU A 1 512 ? 50.49300 19.22300 22.05800 1.000 26.13865 512 LEU A CA 1
ATOM 4137 C C . LEU A 1 512 ? 49.98300 17.83800 21.64800 1.000 28.72891 512 LEU A C 1
ATOM 4138 O O . LEU A 1 512 ? 50.16400 17.46200 20.47800 1.000 28.79319 512 LEU A O 1
ATOM 4143 N N . ASN A 1 513 ? 49.37600 17.11400 22.58300 1.000 29.61247 513 ASN A N 1
ATOM 4144 C CA . ASN A 1 513 ? 48.88800 15.73900 22.29600 1.000 26.87687 513 ASN A CA 1
ATOM 4145 C C . ASN A 1 513 ? 47.65900 15.44200 23.14600 1.000 34.38874 513 ASN A C 1
ATOM 4146 O O . ASN A 1 513 ? 47.71600 15.61600 24.37600 1.000 36.26124 513 ASN A O 1
ATOM 4151 N N . THR A 1 514 ? 46.60800 14.96900 22.50000 1.000 29.42365 514 THR A N 1
ATOM 4152 C CA . THR A 1 514 ? 45.35800 14.66300 23.18600 1.000 28.40871 514 THR A CA 1
ATOM 4153 C C . THR A 1 514 ? 45.22500 13.18700 23.56200 1.000 23.63220 514 THR A C 1
ATOM 4154 O O . THR A 1 514 ? 44.13600 12.77200 23.97100 1.000 28.87974 514 THR A O 1
ATOM 4158 N N . HIS A 1 515 ? 46.29800 12.39600 23.44100 1.000 27.29029 515 HIS A N 1
ATOM 4159 C CA . HIS A 1 515 ? 46.18300 10.94400 23.59100 1.000 33.77525 515 HIS A CA 1
ATOM 4160 C C . HIS A 1 515 ? 45.66300 10.55300 24.96900 1.000 33.74214 515 HIS A C 1
ATOM 4161 O O . HIS A 1 515 ? 44.75900 9.71800 25.08700 1.000 31.47383 515 HIS A O 1
ATOM 4168 N N . ASN A 1 516 ? 46.23700 11.13300 26.02400 1.000 30.38880 516 ASN A N 1
ATOM 4169 C CA . ASN A 1 516 ? 45.85600 10.75800 27.38200 1.000 32.95847 516 ASN A CA 1
ATOM 4170 C C . ASN A 1 516 ? 44.43000 11.19200 27.69800 1.000 29.26819 516 ASN A C 1
ATOM 4171 O O . ASN A 1 516 ? 43.63900 10.40600 28.23200 1.000 31.60335 516 ASN A O 1
ATOM 4176 N N . ILE A 1 517 ? 44.08700 12.44800 27.39100 1.000 24.78101 517 ILE A N 1
ATOM 4177 C CA . ILE A 1 517 ? 42.75300 12.96300 27.70700 1.000 26.47570 517 ILE A CA 1
ATOM 4178 C C . ILE A 1 517 ? 41.68100 12.18600 26.95100 1.000 37.51053 517 ILE A C 1
ATOM 4179 O O . ILE A 1 517 ? 40.63400 11.83900 27.51000 1.000 31.42355 517 ILE A O 1
ATOM 4184 N N . PHE A 1 518 ? 41.90200 11.94000 25.65600 1.000 30.44027 518 PHE A N 1
ATOM 4185 C CA . PHE A 1 518 ? 40.87800 11.27300 24.86000 1.000 28.12313 518 PHE A CA 1
ATOM 4186 C C . PHE A 1 518 ? 40.73200 9.81700 25.27900 1.000 28.74903 518 PHE A C 1
ATOM 4187 O O . PHE A 1 518 ? 39.61500 9.28400 25.32500 1.000 26.30638 518 PHE A O 1
ATOM 4195 N N . LYS A 1 519 ? 41.85200 9.16800 25.60900 1.000 28.84754 519 LYS A N 1
ATOM 4196 C CA . LYS A 1 519 ? 41.79700 7.78400 26.06300 1.000 34.10019 519 LYS A CA 1
ATOM 4197 C C . LYS A 1 519 ? 40.99500 7.66100 27.35100 1.000 37.89452 519 LYS A C 1
ATOM 4198 O O . LYS A 1 519 ? 40.16500 6.75500 27.48900 1.000 33.12652 519 LYS A O 1
ATOM 4204 N N . ASN A 1 520 ? 41.19800 8.58300 28.29300 1.000 39.26723 520 ASN A N 1
ATOM 4205 C CA . ASN A 1 520 ? 40.41300 8.55300 29.52000 1.000 44.29980 520 ASN A CA 1
ATOM 4206 C C . ASN A 1 520 ? 38.93200 8.82200 29.26200 1.000 39.38391 520 ASN A C 1
ATOM 4207 O O . ASN A 1 520 ? 38.08900 8.51800 30.11500 1.000 41.97607 520 ASN A O 1
ATOM 4212 N N . LEU A 1 521 ? 38.59400 9.36100 28.09800 1.000 43.64911 521 LEU A N 1
ATOM 4213 C CA . LEU A 1 521 ? 37.20800 9.57700 27.71900 1.000 24.37042 521 LEU A CA 1
ATOM 4214 C C . LEU A 1 521 ? 36.61800 8.36400 26.99000 1.000 31.10718 521 LEU A C 1
ATOM 4215 O O . LEU A 1 521 ? 35.44400 8.03100 27.18400 1.000 21.21086 521 LEU A O 1
ATOM 4220 N N . LEU A 1 522 ? 37.40600 7.70800 26.14100 1.000 27.90799 522 LEU A N 1
ATOM 4221 C CA . LEU A 1 522 ? 36.85900 6.59800 25.31500 1.000 33.77100 522 LEU A CA 1
ATOM 4222 C C . LEU A 1 522 ? 36.61400 5.33700 26.16100 1.000 36.17622 522 LEU A C 1
ATOM 4223 O O . LEU A 1 522 ? 35.82300 4.48800 25.72200 1.000 34.41158 522 LEU A O 1
ATOM 4228 N N . LYS A 1 523 ? 37.25000 5.23200 27.32800 1.000 38.01004 523 LYS A N 1
ATOM 4229 C CA . LYS A 1 523 ? 37.07700 4.05700 28.22300 1.000 40.25491 523 LYS A CA 1
ATOM 4230 C C . LYS A 1 523 ? 35.69100 4.10200 28.87900 1.000 34.49163 523 LYS A C 1
ATOM 4231 O O . LYS A 1 523 ? 35.23900 3.05900 29.37900 1.000 37.70709 523 LYS A O 1
ATOM 4237 N N . LYS A 1 524 ? 35.05500 5.26900 28.87900 1.000 30.40669 524 LYS A N 1
ATOM 4238 C CA . LYS A 1 524 ? 33.71300 5.41500 29.49300 1.000 45.32188 524 LYS A CA 1
ATOM 4239 C C . LYS A 1 524 ? 32.65700 4.88900 28.51100 1.000 39.97963 524 LYS A C 1
ATOM 4240 O O . LYS A 1 524 ? 31.48200 4.80200 28.90000 1.000 39.11185 524 LYS A O 1
ATOM 4246 N N . CYS A 1 525 ? 33.07800 4.53900 27.29600 1.000 31.35552 525 CYS A N 1
ATOM 4247 C CA . CYS A 1 525 ? 32.12000 4.04200 26.29000 1.000 29.66962 525 CYS A CA 1
ATOM 4248 C C . CYS A 1 525 ? 32.35300 2.54000 26.09900 1.000 27.59697 525 CYS A C 1
ATOM 4249 O O . CYS A 1 525 ? 33.44500 2.05600 26.41800 1.000 35.10268 525 CYS A O 1
ATOM 4252 N N . LYS A 1 526 ? 31.33600 1.83100 25.64100 1.000 24.87682 526 LYS A N 1
ATOM 4253 C CA . LYS A 1 526 ? 31.51800 0.39500 25.33600 1.000 3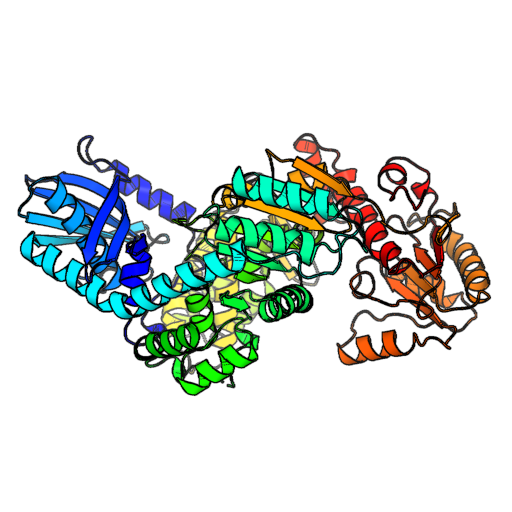8.27929 526 LYS A CA 1
ATOM 4254 C C . LYS A 1 526 ? 32.27700 0.27500 24.01200 1.000 37.57558 526 LYS A C 1
ATOM 4255 O O . LYS A 1 526 ? 33.33500 -0.36800 23.99800 1.000 35.83820 526 LYS A O 1
ATOM 4261 N N . SER A 1 527 ? 31.77200 0.92100 22.96500 1.000 27.00910 527 SER A N 1
ATOM 4262 C CA . SER A 1 527 ? 32.37900 0.79800 21.62400 1.000 37.46051 527 SER A CA 1
ATOM 4263 C C . SER A 1 527 ? 32.75100 2.16400 21.05000 1.000 29.22225 527 SER A C 1
ATOM 4264 O O . SER A 1 527 ? 32.07800 3.14600 21.38700 1.000 28.77692 527 SER A O 1
ATOM 4267 N N . ASN A 1 528 ? 33.77000 2.19400 20.20200 1.000 30.84141 528 ASN A N 1
ATOM 4268 C CA . ASN A 1 528 ? 34.19500 3.40900 19.51300 1.000 30.60399 528 ASN A CA 1
ATOM 4269 C C . ASN A 1 528 ? 34.63000 3.04300 18.10200 1.000 35.95502 528 ASN A C 1
ATOM 4270 O O . ASN A 1 528 ? 35.49700 2.18500 17.92200 1.000 31.70739 528 ASN A O 1
ATOM 4275 N N . VAL A 1 529 ? 34.03500 3.68600 17.10500 1.000 26.99525 529 VAL A N 1
ATOM 4276 C CA . VAL A 1 529 ? 34.39000 3.45300 15.71300 1.000 28.94783 529 VAL A CA 1
ATOM 4277 C C . VAL A 1 529 ? 34.78400 4.80100 15.11300 1.000 24.76978 529 VAL A C 1
ATOM 4278 O O . VAL A 1 529 ? 33.94400 5.70100 15.00400 1.000 30.33635 529 VAL A O 1
ATOM 4282 N N . PHE A 1 530 ? 36.06400 4.94900 14.74900 1.000 25.52636 530 PHE A N 1
ATOM 4283 C CA . PHE A 1 530 ? 36.57500 6.12100 14.04300 1.000 18.34550 530 PHE A CA 1
ATOM 4284 C C . PHE A 1 530 ? 36.73100 5.77900 12.56700 1.000 27.31485 530 PHE A C 1
ATOM 4285 O O . PHE A 1 530 ? 37.50000 4.87600 12.22100 1.000 29.68598 530 PHE A O 1
ATOM 4293 N N . PHE A 1 531 ? 36.03700 6.51600 11.69400 1.000 19.16425 531 PHE A N 1
ATOM 4294 C CA . PHE A 1 531 ? 36.09200 6.20400 10.27500 1.000 28.17462 531 PHE A CA 1
ATOM 4295 C C . PHE A 1 531 ? 36.17500 7.45500 9.40700 1.000 24.39051 531 PHE A C 1
ATOM 4296 O O . PHE A 1 531 ? 35.57200 8.49100 9.70300 1.000 25.17229 531 PHE A O 1
ATOM 4304 N N . SER A 1 532 ? 36.91800 7.33300 8.31500 1.000 22.63011 532 SER A N 1
ATOM 4305 C CA . SER A 1 532 ? 37.05900 8.41000 7.35800 1.000 19.68272 532 SER A CA 1
ATOM 4306 C C . SER A 1 532 ? 37.56400 7.82500 6.05300 1.000 33.93717 532 SER A C 1
ATOM 4307 O O . SER A 1 532 ? 38.07200 6.70300 6.01000 1.000 27.89094 532 SER A O 1
ATOM 4310 N N . ALA A 1 533 ? 37.41300 8.60200 4.98400 1.000 34.38870 533 ALA A N 1
ATOM 4311 C CA . ALA A 1 533 ? 37.99400 8.21600 3.70800 1.000 29.10675 533 ALA A CA 1
ATOM 4312 C C . ALA A 1 533 ? 39.50400 8.42100 3.67400 1.000 27.08562 533 ALA A C 1
ATOM 4313 O O . ALA A 1 533 ? 40.18000 7.82400 2.83300 1.000 28.38843 533 ALA A O 1
ATOM 4315 N N . THR A 1 534 ? 40.04000 9.24900 4.56700 1.000 23.07386 534 THR A N 1
ATOM 4316 C CA . THR A 1 534 ? 41.45700 9.61200 4.58600 1.000 24.20928 534 THR A CA 1
ATOM 4317 C C . THR A 1 534 ? 41.90900 9.5220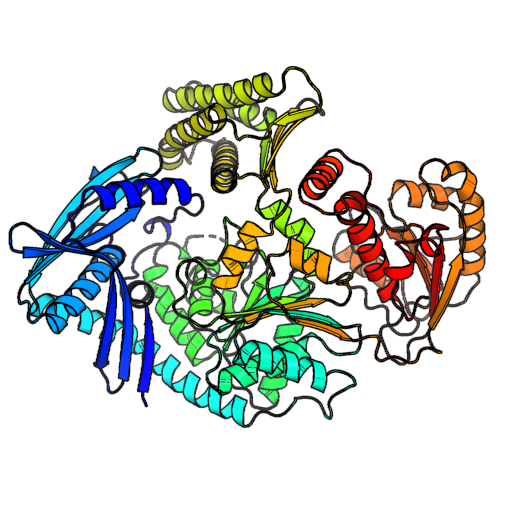0 6.03600 1.000 25.04043 534 THR A C 1
ATOM 4318 O O . THR A 1 534 ? 41.66700 10.43800 6.83300 1.000 23.59864 534 THR A O 1
ATOM 4322 N N . LEU A 1 535 ? 42.56100 8.41200 6.37300 1.000 27.75743 535 LEU A N 1
ATOM 4323 C CA . LEU A 1 535 ? 42.90000 8.10200 7.75400 1.000 28.23571 535 LEU A CA 1
ATOM 4324 C C . LEU A 1 535 ? 44.24400 7.38900 7.84600 1.000 30.88978 535 LEU A C 1
ATOM 4325 O O . LEU A 1 535 ? 44.46400 6.59900 8.76200 1.000 43.54684 535 LEU A O 1
ATOM 4330 N N . SER A 1 536 ? 45.16000 7.67600 6.92700 1.000 27.89980 536 SER A N 1
ATOM 4331 C CA . SER A 1 536 ? 46.48100 7.08700 6.77400 1.000 38.89617 536 SER A CA 1
ATOM 4332 C C . SER A 1 536 ? 47.56700 7.99700 7.34000 1.000 29.34080 536 SER A C 1
ATOM 4333 O O . SER A 1 536 ? 47.52500 9.21700 7.13500 1.000 23.75540 536 SER A O 1
ATOM 4336 N N . PRO A 1 537 ? 48.53400 7.41100 8.07000 1.000 27.33150 537 PRO A N 1
ATOM 4337 C CA . PRO A 1 537 ? 48.54600 6.00300 8.50200 1.000 31.79028 537 PRO A CA 1
ATOM 4338 C C . PRO A 1 537 ? 47.70400 5.85500 9.75600 1.000 31.94603 537 PRO A C 1
ATOM 4339 O O . PRO A 1 537 ? 47.67100 6.74900 10.60800 1.000 25.08263 537 PRO A O 1
ATOM 4343 N N . MET A 1 538 ? 47.01000 4.72200 9.87700 1.000 32.53268 538 MET A N 1
ATOM 4344 C CA . MET A 1 538 ? 46.01400 4.57200 10.92700 1.000 34.39283 538 MET A CA 1
ATOM 4345 C C . MET A 1 538 ? 46.65900 4.48100 12.29600 1.000 31.69377 538 MET A C 1
ATOM 4346 O O . MET A 1 538 ? 46.04500 4.86900 13.29500 1.000 29.96362 538 MET A O 1
ATOM 4351 N N . THR A 1 539 ? 47.90300 4.00900 12.36500 1.000 27.38639 539 THR A N 1
ATOM 4352 C CA . THR A 1 539 ? 48.58300 4.00000 13.65200 1.000 37.88791 539 THR A CA 1
ATOM 4353 C C . THR A 1 539 ? 48.88100 5.40800 14.15500 1.000 42.22323 539 THR A C 1
ATOM 4354 O O . THR A 1 539 ? 48.91700 5.62900 15.36900 1.000 35.16953 539 THR A O 1
ATOM 4358 N N . TYR A 1 540 ? 49.11200 6.36900 13.25900 1.000 34.56929 540 TYR A N 1
ATOM 4359 C CA . TYR A 1 540 ? 49.31300 7.74400 13.71100 1.000 25.51344 540 TYR A CA 1
ATOM 4360 C C . TYR A 1 540 ? 48.02900 8.30000 14.32300 1.000 28.02385 540 TYR A C 1
ATOM 4361 O O . TYR A 1 540 ? 48.02000 8.77200 15.46500 1.000 31.70333 540 TYR A O 1
ATOM 4370 N N . PHE A 1 541 ? 46.92500 8.19500 13.58900 1.000 19.31399 541 PHE A N 1
ATOM 4371 C CA . PHE A 1 541 ? 45.64400 8.69400 14.06500 1.000 27.84931 541 PHE A CA 1
ATOM 4372 C C . PHE A 1 541 ? 45.19700 7.98600 15.34300 1.000 32.62272 541 PHE A C 1
ATOM 4373 O O . PHE A 1 541 ? 44.70200 8.64100 16.27100 1.000 26.64820 541 PHE A O 1
ATOM 4381 N N . ALA A 1 542 ? 45.36000 6.65400 15.41700 1.000 29.41833 542 ALA A N 1
ATOM 4382 C CA . ALA A 1 542 ? 45.02100 5.92900 16.64300 1.000 29.73527 542 ALA A CA 1
ATOM 4383 C C . ALA A 1 542 ? 45.78300 6.48300 17.83800 1.000 39.78564 542 ALA A C 1
ATOM 4384 O O . ALA A 1 542 ? 45.19900 6.74700 18.89900 1.000 30.46050 542 ALA A O 1
ATOM 4386 N N . ASP A 1 543 ? 47.09900 6.64000 17.68400 1.000 27.36925 543 ASP A N 1
ATOM 4387 C CA . ASP A 1 543 ? 47.92600 7.21200 18.73800 1.000 31.80224 543 ASP A CA 1
ATOM 4388 C C . ASP A 1 543 ? 47.38000 8.56400 19.22500 1.000 42.17565 543 ASP A C 1
ATOM 4389 O O . ASP A 1 543 ? 47.18800 8.76900 20.43000 1.000 40.08244 543 ASP A O 1
ATOM 4394 N N . VAL A 1 544 ? 47.11100 9.49900 18.30400 1.000 30.70020 544 VAL A N 1
ATOM 4395 C CA . VAL A 1 544 ? 46.82800 10.87100 18.73800 1.000 33.94665 544 VAL A CA 1
ATOM 4396 C C . VAL A 1 544 ? 45.43500 10.98600 19.35000 1.000 31.94520 544 VAL A C 1
ATOM 4397 O O . VAL A 1 544 ? 45.20700 11.83300 20.22000 1.000 30.96368 544 VAL A O 1
ATOM 4401 N N . LEU A 1 545 ? 44.49300 10.13400 18.94200 1.000 34.22825 545 LEU A N 1
ATOM 4402 C CA . LEU A 1 545 ? 43.11400 10.23900 19.40100 1.000 32.35717 545 LEU A CA 1
ATOM 4403 C C . LEU A 1 545 ? 42.79700 9.30800 20.56300 1.000 25.50382 545 LEU A C 1
ATOM 4404 O O . LEU A 1 545 ? 41.62100 9.08300 20.86300 1.000 28.28469 545 LEU A O 1
ATOM 4409 N N . GLY A 1 546 ? 43.81200 8.78000 21.23200 1.000 30.42035 546 GLY A N 1
ATOM 4410 C CA . GLY A 1 546 ? 43.60000 8.05500 22.46400 1.000 36.22718 546 GLY A CA 1
ATOM 4411 C C . GLY A 1 546 ? 43.36200 6.56500 22.33600 1.000 40.20520 546 GLY A C 1
ATOM 4412 O O . GLY A 1 546 ? 43.18500 5.89700 23.36100 1.000 42.89212 546 GLY A O 1
ATOM 4413 N N . LEU A 1 547 ? 43.22500 6.05400 21.12700 1.000 41.59485 547 LEU A N 1
ATOM 4414 C CA . LEU A 1 547 ? 43.06400 4.58900 20.95800 1.000 36.38041 547 LEU A CA 1
ATOM 4415 C C . LEU A 1 547 ? 44.38300 3.90300 21.33700 1.000 30.62606 547 LEU A C 1
ATOM 4416 O O . LEU A 1 547 ? 45.43500 4.36900 20.89600 1.000 49.83837 547 LEU A O 1
ATOM 4421 N N . GLU A 1 548 ? 44.31900 2.86800 22.17000 1.000 39.09783 548 GLU A N 1
ATOM 4422 C CA . GLU A 1 548 ? 45.53600 2.10800 22.56100 1.000 43.06322 548 GLU A CA 1
ATOM 4423 C C . GLU A 1 548 ? 45.35800 0.64800 22.12600 1.000 37.79235 548 GLU A C 1
ATOM 4424 O O . GLU A 1 548 ? 46.26900 0.11600 21.46800 1.000 42.09657 548 GLU A O 1
ATOM 4430 N N . LYS A 1 549 ? 44.23300 0.03300 22.48400 1.000 41.69087 549 LYS A N 1
ATOM 4431 C CA . LYS A 1 549 ? 43.93700 -1.34100 22.01300 1.000 44.87672 549 LYS A CA 1
ATOM 4432 C C . LYS A 1 549 ? 42.84600 -1.23900 20.94400 1.000 37.91288 549 LYS A C 1
ATOM 4433 O O . LYS A 1 549 ? 41.73700 -0.79100 21.28400 1.000 39.90833 549 LYS A O 1
ATOM 4439 N N . PHE A 1 550 ? 43.14600 -1.64900 19.71200 1.000 44.45784 550 PHE A N 1
ATOM 4440 C CA . PHE A 1 550 ? 42.16700 -1.46200 18.61900 1.000 37.63732 550 PHE A CA 1
ATOM 4441 C C . PHE A 1 550 ? 42.41600 -2.34400 17.42300 1.000 37.81462 550 PHE A C 1
ATOM 4442 O O . PHE A 1 550 ? 43.49400 -2.94300 17.32000 1.000 47.04103 550 PHE A O 1
ATOM 4450 N N . TYR A 1 551 ? 41.46300 -2.35700 16.50600 1.000 37.69364 551 TYR A N 1
ATOM 4451 C CA . TYR A 1 551 ? 41.52900 -3.08400 15.24700 1.000 51.69317 551 TYR A CA 1
ATOM 4452 C C . TYR A 1 551 ? 41.37300 -2.08900 14.10600 1.000 43.74593 551 TYR A C 1
ATOM 4453 O O . TYR A 1 551 ? 40.59500 -1.13700 14.21300 1.000 33.37940 551 TYR A O 1
ATOM 4462 N N . ASN A 1 552 ? 42.16800 -2.29000 13.05400 1.000 47.06430 552 ASN A N 1
ATOM 4463 C CA . ASN A 1 552 ? 42.18100 -1.34900 11.90300 1.000 47.53428 552 ASN A CA 1
ATOM 4464 C C . ASN A 1 552 ? 41.71700 -2.05600 10.63400 1.000 46.71989 552 ASN A C 1
ATOM 4465 O O . ASN A 1 552 ? 42.19400 -3.16600 10.37000 1.000 47.37258 552 ASN A O 1
ATOM 4470 N N . ILE A 1 553 ? 40.82300 -1.42000 9.88900 1.000 36.17505 553 ILE A N 1
ATOM 4471 C CA . ILE A 1 553 ? 40.28600 -1.98400 8.62500 1.000 44.54051 553 ILE A CA 1
ATOM 4472 C C . ILE A 1 553 ? 40.52100 -0.94300 7.52900 1.000 42.60771 553 ILE A C 1
ATOM 4473 O O . ILE A 1 553 ? 39.97900 0.16300 7.65100 1.000 31.45483 553 ILE A O 1
ATOM 4478 N N . ARG A 1 554 ? 41.29000 -1.29400 6.50100 1.000 34.83052 554 ARG A N 1
ATOM 4479 C CA . ARG A 1 554 ? 41.48700 -0.37100 5.35800 1.000 37.47907 554 ARG A CA 1
ATOM 4480 C C . ARG A 1 554 ? 40.78000 -0.94900 4.13300 1.000 38.94917 554 ARG A C 1
ATOM 4481 O O . ARG A 1 554 ? 41.20800 -2.00400 3.65200 1.000 35.58144 554 ARG A O 1
ATOM 4489 N N . LEU A 1 555 ? 39.69400 -0.32400 3.70200 1.000 32.26794 555 LEU A N 1
ATOM 4490 C CA . LEU A 1 555 ? 38.97700 -0.76900 2.48800 1.000 36.36135 555 LEU A CA 1
ATOM 4491 C C . LEU A 1 555 ? 39.28500 0.22500 1.35900 1.000 44.20724 555 LEU A C 1
ATOM 4492 O O . LEU A 1 555 ? 39.07000 1.42800 1.56200 1.000 46.55642 555 LEU A O 1
ATOM 4497 N N . GLU A 1 556 ? 39.73200 -0.27000 0.20400 1.000 46.82242 556 GLU A N 1
ATOM 4498 C CA . GLU A 1 556 ? 40.16300 0.63000 -0.89800 1.000 52.56085 556 GLU A CA 1
ATOM 4499 C C . GLU A 1 556 ? 39.01800 0.95400 -1.85500 1.000 52.17555 556 GLU A C 1
ATOM 4500 O O . GLU A 1 556 ? 37.90400 0.45800 -1.64200 1.000 40.64882 556 GLU A O 1
ATOM 4506 N N . SER A 1 557 ? 39.31000 1.77200 -2.86900 1.000 52.20333 557 SER A N 1
ATOM 4507 C CA . SER A 1 557 ? 38.25100 2.24000 -3.79600 1.000 52.60291 557 SER A CA 1
ATOM 4508 C C . SER A 1 557 ? 37.49000 1.05600 -4.38700 1.000 52.02497 557 SER A C 1
ATOM 4509 O O . SER A 1 557 ? 38.13100 0.11300 -4.88200 1.000 51.17859 557 SER A O 1
ATOM 4512 N N . PRO A 1 558 ? 36.14800 1.09300 -4.36800 1.000 51.86386 558 PRO A N 1
ATOM 4513 C CA . PRO A 1 558 ? 35.38800 0.03100 -4.99800 1.000 51.77924 558 PRO A CA 1
ATOM 4514 C C . PRO A 1 558 ? 35.13500 0.39800 -6.44200 1.000 74.22419 558 PRO A C 1
ATOM 4515 O O . PRO A 1 558 ? 34.07700 0.01600 -6.97200 1.000 82.31169 558 PRO A O 1
ATOM 4519 N N . PHE A 1 559 ? 36.06100 1.12100 -7.07600 1.000 60.74655 559 PHE A N 1
ATOM 4520 C CA . PHE A 1 559 ? 35.79200 1.62000 -8.45000 1.000 52.67816 559 PHE A CA 1
ATOM 4521 C C . PHE A 1 559 ? 36.80700 1.05200 -9.44700 1.000 58.03651 559 PHE A C 1
ATOM 4522 O O . PHE A 1 559 ? 37.91600 0.65000 -9.04400 1.000 57.54973 559 PHE A O 1
ATOM 4530 N N . PRO A 1 560 ? 36.46600 0.99300 -10.75400 1.000 53.94753 560 PRO A N 1
ATOM 4531 C CA . PRO A 1 560 ? 37.39100 0.50700 -11.77400 1.000 56.36021 560 PRO A CA 1
ATOM 4532 C C . PRO A 1 560 ? 38.68200 1.30900 -11.87100 1.000 50.19459 560 PRO A C 1
ATOM 4533 O O . PRO A 1 560 ? 38.61100 2.54300 -11.95800 1.000 63.28616 560 PRO A O 1
ATOM 4537 N N . LYS A 1 561 ? 39.82900 0.63100 -11.89200 1.000 46.15134 561 LYS A N 1
ATOM 4538 C CA . LYS A 1 561 ? 41.14700 1.31300 -11.89000 1.000 57.22170 561 LYS A CA 1
ATOM 4539 C C . LYS A 1 561 ? 41.48600 1.87100 -13.27700 1.000 63.53952 561 LYS A C 1
ATOM 4540 O O . LYS A 1 561 ? 42.52300 2.54100 -13.39300 1.000 65.30011 561 LYS A O 1
ATOM 4546 N N . GLU A 1 562 ? 40.66500 1.58800 -14.28800 1.000 57.45615 562 GLU A N 1
ATOM 4547 C CA . GLU A 1 562 ? 40.98000 2.03900 -15.66500 1.000 60.99660 562 GLU A CA 1
ATOM 4548 C C . GLU A 1 562 ? 40.28900 3.38300 -15.90400 1.000 64.21404 562 GLU A C 1
ATOM 4549 O O . GLU A 1 562 ? 40.53600 4.00400 -16.95200 1.000 67.99561 562 GLU A O 1
ATOM 4555 N N . ASN A 1 563 ? 39.46600 3.80800 -14.95200 1.000 54.13985 563 ASN A N 1
ATOM 4556 C CA . ASN A 1 563 ? 38.73700 5.09400 -15.08000 1.000 51.85795 563 ASN A CA 1
ATOM 4557 C C . ASN A 1 563 ? 39.61600 6.21200 -14.51800 1.000 43.17749 563 ASN A C 1
ATOM 4558 O O . ASN A 1 563 ? 39.27800 7.38500 -14.72600 1.000 41.02478 563 ASN A O 1
ATOM 4563 N N . LEU A 1 564 ? 40.70900 5.85700 -13.85400 1.000 40.20993 564 LEU A N 1
ATOM 4564 C CA . LEU A 1 564 ? 41.61300 6.81200 -13.23000 1.000 36.59369 564 LEU A CA 1
ATOM 4565 C C . LEU A 1 564 ? 43.01000 6.66400 -13.80800 1.000 47.15097 564 LEU A C 1
ATOM 4566 O O . LEU A 1 564 ? 43.52600 5.54600 -13.91100 1.000 56.17215 564 LEU A O 1
ATOM 4571 N N . LYS A 1 565 ? 43.62200 7.79500 -14.15200 1.000 46.20244 565 LYS A N 1
ATOM 4572 C CA . LYS A 1 565 ? 44.97300 7.85700 -14.69700 1.000 36.68507 565 LYS A CA 1
ATOM 4573 C C . LYS A 1 565 ? 45.75400 8.88000 -13.88700 1.000 35.44615 565 LYS A C 1
ATOM 4574 O O . LYS A 1 565 ? 45.35800 10.04900 -13.82000 1.000 47.62040 565 LYS A O 1
ATOM 4580 N N . VAL A 1 566 ? 46.84500 8.44500 -13.26100 1.000 44.63248 566 VAL A N 1
ATOM 4581 C CA . VAL A 1 566 ? 47.61800 9.27700 -12.34200 1.000 37.43394 566 VAL A CA 1
ATOM 4582 C C . VAL A 1 566 ? 48.96900 9.58100 -12.97500 1.000 45.39616 566 VAL A C 1
ATOM 4583 O O . VAL A 1 566 ? 49.68800 8.66200 -13.38800 1.000 48.70662 566 VAL A O 1
ATOM 4587 N N . ASN A 1 567 ? 49.27700 10.87600 -13.00800 1.000 42.30295 567 ASN A N 1
ATOM 4588 C CA . ASN A 1 567 ? 50.55800 11.34200 -13.58600 1.000 43.57050 567 ASN A CA 1
ATOM 4589 C C . ASN A 1 567 ? 51.35500 12.03700 -12.48500 1.000 54.62849 567 ASN A C 1
ATOM 4590 O O . ASN A 1 567 ? 50.86900 13.04600 -11.94900 1.000 50.73103 567 ASN A O 1
ATOM 4595 N N . HIS A 1 568 ? 52.51200 11.48400 -12.13800 1.000 44.64548 568 HIS A N 1
ATOM 4596 C CA . HIS A 1 568 ? 53.40400 12.14800 -11.16300 1.000 37.55006 568 HIS A CA 1
ATOM 4597 C C . HIS A 1 568 ? 54.31400 13.07500 -11.97300 1.000 46.17197 568 HIS A C 1
ATOM 4598 O O . HIS A 1 568 ? 54.87300 12.64600 -12.99900 1.000 49.25071 568 HIS A O 1
ATOM 4605 N N . ILE A 1 569 ? 54.41900 14.32900 -11.55000 1.000 37.18150 569 ILE A N 1
ATOM 4606 C CA . ILE A 1 569 ? 55.28700 15.30900 -12.26700 1.000 38.80896 569 ILE A CA 1
ATOM 4607 C C . ILE A 1 569 ? 56.40400 15.72900 -11.30700 1.000 39.68327 569 ILE A C 1
ATOM 4608 O O . ILE A 1 569 ? 56.09300 16.34200 -10.27300 1.000 39.72186 569 ILE A O 1
ATOM 4613 N N . ASN A 1 570 ? 57.65000 15.42100 -11.65600 1.000 41.96391 570 ASN A N 1
ATOM 4614 C CA . ASN A 1 570 ? 58.78700 15.67000 -10.73300 1.000 45.44215 570 ASN A CA 1
ATOM 4615 C C . ASN A 1 570 ? 59.29900 17.10200 -10.84200 1.000 44.08703 570 ASN A C 1
ATOM 4616 O O . ASN A 1 570 ? 60.37900 17.29400 -11.42400 1.000 59.00432 570 ASN A O 1
ATOM 4621 N N . ILE A 1 571 ? 58.57600 18.06700 -10.28000 1.000 49.42741 571 ILE A N 1
ATOM 4622 C CA . ILE A 1 571 ? 59.11700 19.45800 -10.26300 1.000 43.68207 571 ILE A CA 1
ATOM 4623 C C . ILE A 1 571 ? 59.17600 19.94600 -8.80800 1.000 37.65831 571 ILE A C 1
ATOM 4624 O O . ILE A 1 571 ? 58.18500 19.77000 -8.08200 1.000 40.32494 571 ILE A O 1
ATOM 4629 N N . SER A 1 572 ? 60.32200 20.49500 -8.40500 1.000 37.03666 572 SER A N 1
ATOM 4630 C CA . SER A 1 572 ? 60.50900 20.90400 -6.99400 1.000 36.62385 572 SER A CA 1
ATOM 4631 C C . SER A 1 572 ? 59.53300 22.00000 -6.59900 1.000 39.33856 572 SER A C 1
ATOM 4632 O O . SER A 1 572 ? 59.46300 23.02700 -7.29100 1.000 47.33097 572 SER A O 1
ATOM 4635 N N . THR A 1 573 ? 58.82400 21.76500 -5.50800 1.000 43.71392 573 THR A N 1
ATOM 4636 C CA . THR A 1 573 ? 57.98500 22.83700 -4.99500 1.000 36.56470 573 THR A CA 1
ATOM 4637 C C . THR A 1 573 ? 58.47300 23.32900 -3.64100 1.000 37.44692 573 THR A C 1
ATOM 4638 O O . THR A 1 573 ? 57.72500 24.00000 -2.92200 1.000 35.70752 573 THR A O 1
ATOM 4642 N N . ARG A 1 574 ? 59.70700 22.98500 -3.27200 1.000 46.97209 574 ARG A N 1
ATOM 4643 C CA . ARG A 1 574 ? 60.28200 23.46500 -2.02300 1.000 40.38987 574 ARG A CA 1
ATOM 4644 C C . ARG A 1 574 ? 60.26400 24.98600 -1.98000 1.000 47.40442 574 ARG A C 1
ATOM 4645 O O . ARG A 1 574 ? 60.43700 25.65600 -3.00000 1.000 41.21345 574 ARG A O 1
ATOM 4653 N N . PHE A 1 575 ? 59.96000 25.56400 -0.81800 1.000 35.96663 575 PHE A N 1
ATOM 4654 C CA . PHE A 1 575 ? 59.79800 27.04300 -0.69200 1.000 35.13812 575 PHE A CA 1
ATOM 4655 C C . PHE A 1 575 ? 60.90600 27.82900 -1.38800 1.000 40.52685 575 PHE A C 1
ATOM 4656 O O . PHE A 1 575 ? 60.61100 28.90800 -1.93000 1.000 42.93026 575 PHE A O 1
ATOM 4664 N N . LYS A 1 576 ? 62.14000 27.32900 -1.36000 1.000 52.53299 576 LYS A N 1
ATOM 4665 C CA . LYS A 1 576 ? 63.29500 28.06800 -1.93100 1.000 54.81842 576 LYS A CA 1
ATOM 4666 C C . LYS A 1 576 ? 63.32800 27.95200 -3.45900 1.000 48.14704 576 LYS A C 1
ATOM 4667 O O . LYS A 1 576 ? 64.19700 28.59800 -4.06700 1.000 72.19198 576 LYS A O 1
ATOM 4673 N N . ASP A 1 577 ? 62.43300 27.16300 -4.05300 1.000 43.68176 577 ASP A N 1
ATOM 4674 C CA . ASP A 1 577 ? 62.51100 26.93100 -5.52000 1.000 48.23654 577 ASP A CA 1
ATOM 4675 C C . ASP A 1 577 ? 61.20300 27.34400 -6.19700 1.000 43.61341 577 ASP A C 1
ATOM 4676 O O . ASP A 1 577 ? 61.06700 27.09500 -7.40300 1.000 49.74212 577 ASP A O 1
ATOM 4681 N N . ARG A 1 578 ? 60.29400 27.98000 -5.46100 1.000 45.99317 578 ARG A N 1
ATOM 4682 C CA . ARG A 1 578 ? 58.96200 28.28500 -6.04600 1.000 42.00143 578 ARG A CA 1
ATOM 4683 C C . ARG A 1 578 ? 59.06500 29.35300 -7.15300 1.000 42.34686 578 ARG A C 1
ATOM 4684 O O . ARG A 1 578 ? 58.49900 29.13000 -8.23600 1.000 45.16016 578 ARG A O 1
ATOM 4692 N N . GLU A 1 579 ? 59.76400 30.45600 -6.89100 1.000 40.83945 579 GLU A N 1
ATOM 4693 C CA . GLU A 1 579 ? 59.88700 31.56000 -7.87500 1.000 38.03349 579 GLU A CA 1
ATOM 4694 C C . GLU A 1 579 ? 60.61800 31.04700 -9.12000 1.000 35.68837 579 GLU A C 1
ATOM 4695 O O . GLU A 1 579 ? 60.32600 31.53300 -10.21800 1.000 41.35296 579 GLU A O 1
ATOM 4701 N N . ASP A 1 580 ? 61.50200 30.07400 -8.94100 1.000 46.26896 580 ASP A N 1
ATOM 4702 C CA . ASP A 1 580 ? 62.28000 29.50300 -10.06700 1.000 40.46971 580 ASP A CA 1
ATOM 4703 C C . ASP A 1 580 ? 61.46000 28.47600 -10.84800 1.000 43.36240 580 ASP A C 1
ATOM 4704 O O . ASP A 1 580 ? 61.70800 28.35900 -12.06000 1.000 48.71476 580 ASP A O 1
ATOM 4709 N N . THR A 1 581 ? 60.52000 27.77200 -10.20600 1.000 32.62002 581 THR A N 1
ATOM 4710 C CA . THR A 1 581 ? 59.79900 26.67000 -10.89600 1.000 33.62878 581 THR A CA 1
ATOM 4711 C C . THR A 1 581 ? 58.38600 27.06000 -11.28900 1.000 32.58958 581 THR A C 1
ATOM 4712 O O . THR A 1 581 ? 57.70900 26.21500 -11.88500 1.000 35.08543 581 THR A O 1
ATOM 4716 N N . LYS A 1 582 ? 57.95700 28.28800 -11.01400 1.000 32.75053 582 LYS A N 1
ATOM 4717 C CA . LYS A 1 582 ? 56.54300 28.67500 -11.26500 1.000 33.61695 582 LYS A CA 1
ATOM 4718 C C . LYS A 1 582 ? 56.18200 28.59100 -12.75600 1.000 34.15638 582 LYS A C 1
ATOM 4719 O O . LYS A 1 582 ? 55.01700 28.28500 -13.05200 1.000 36.02062 582 LYS A O 1
ATOM 4725 N N . TYR A 1 583 ? 57.12800 28.86600 -13.65200 1.000 34.90734 583 TYR A N 1
ATOM 4726 C CA . TYR A 1 583 ? 56.81100 28.89300 -15.10800 1.000 36.13735 583 TYR A CA 1
ATOM 4727 C C . TYR A 1 583 ? 56.60300 27.46700 -15.60200 1.000 36.02999 583 TYR A C 1
ATOM 4728 O O . TYR A 1 583 ? 55.74500 27.23900 -16.46600 1.000 40.64167 583 TYR A O 1
ATOM 4737 N N . LYS A 1 584 ? 57.35700 26.52500 -15.04600 1.000 41.29195 584 LYS A N 1
ATOM 4738 C CA . LYS A 1 584 ? 57.16200 25.09900 -15.40100 1.000 42.63335 584 LYS A CA 1
ATOM 4739 C C . LYS A 1 584 ? 55.73700 24.68800 -14.99500 1.000 34.71760 584 LYS A C 1
ATOM 4740 O O . LYS A 1 584 ? 55.07300 24.01300 -15.79200 1.000 42.14703 584 LYS A O 1
ATOM 4746 N N . ILE A 1 585 ? 55.28100 25.12400 -13.82000 1.000 35.05231 585 ILE A N 1
ATOM 4747 C CA . ILE A 1 585 ? 53.89600 24.80700 -13.36100 1.000 36.55499 585 ILE A CA 1
ATOM 4748 C C . ILE A 1 585 ? 52.88600 25.48300 -14.30600 1.000 35.21749 585 ILE A C 1
ATOM 4749 O O . ILE A 1 585 ? 51.93600 24.80600 -14.72800 1.000 37.47331 585 ILE A O 1
ATOM 4754 N N . ALA A 1 586 ? 53.11400 26.75100 -14.64800 1.000 35.05015 586 ALA A N 1
ATOM 4755 C CA . ALA A 1 586 ? 52.17900 27.49700 -15.52300 1.000 35.78617 586 ALA A CA 1
ATOM 4756 C C . ALA A 1 586 ? 52.06200 26.80700 -16.88100 1.000 36.91400 586 ALA A C 1
ATOM 4757 O O . ALA A 1 586 ? 50.96000 26.78700 -17.43900 1.000 39.08493 586 ALA A O 1
ATOM 4759 N N . GLU A 1 587 ? 53.16800 26.25800 -17.38000 1.000 40.87860 587 GLU A N 1
ATOM 4760 C CA . GLU A 1 587 ? 53.15700 25.53300 -18.67400 1.000 42.29040 587 GLU A CA 1
ATOM 4761 C C . GLU A 1 587 ? 52.33000 24.25200 -18.53900 1.000 43.95077 587 GLU A C 1
ATOM 4762 O O . GLU A 1 587 ? 51.49000 23.99800 -19.41600 1.000 51.87984 587 GLU A O 1
ATOM 4768 N N . ILE A 1 588 ? 52.55100 23.49600 -17.46700 1.000 37.54119 588 ILE A N 1
ATOM 4769 C CA . ILE A 1 588 ? 51.76700 22.25000 -17.22500 1.000 37.14525 588 ILE A CA 1
ATOM 4770 C C . ILE A 1 588 ? 50.27200 22.60300 -17.14200 1.000 41.21717 588 ILE A C 1
ATOM 4771 O O . ILE A 1 588 ? 49.46700 21.90000 -17.77300 1.000 46.89651 588 ILE A O 1
ATOM 4776 N N . LEU A 1 589 ? 49.92500 23.66000 -16.41500 1.000 35.72738 589 LEU A N 1
ATOM 4777 C CA . LEU A 1 589 ? 48.49600 24.01300 -16.21400 1.000 36.88049 589 LEU A CA 1
ATOM 4778 C C . LEU A 1 589 ? 47.87800 24.49000 -17.53400 1.000 37.38599 589 LEU A C 1
ATOM 4779 O O . LEU A 1 589 ? 46.70400 24.18800 -17.77000 1.000 45.46961 589 LEU A O 1
ATOM 4784 N N . ARG A 1 590 ? 48.64500 25.20800 -18.34700 1.000 40.85744 590 ARG A N 1
ATOM 4785 C CA . ARG A 1 590 ? 48.15100 25.66100 -19.66900 1.000 43.73482 590 ARG A CA 1
ATOM 4786 C C . ARG A 1 590 ? 47.83800 24.43100 -20.53200 1.000 47.11873 590 ARG A C 1
ATOM 4787 O O . ARG A 1 590 ? 46.78100 24.41700 -21.18500 1.000 59.44338 590 ARG A O 1
ATOM 4795 N N . LYS A 1 591 ? 48.71400 23.43200 -20.51100 1.000 41.97080 591 LYS A N 1
ATOM 4796 C CA . LYS A 1 591 ? 48.46700 22.19200 -21.28900 1.000 50.86330 591 LYS A CA 1
ATOM 4797 C C . LYS A 1 591 ? 47.23400 21.47100 -20.72200 1.000 54.32910 591 LYS A C 1
ATOM 4798 O O . LYS A 1 591 ? 46.45100 20.93000 -21.52400 1.000 47.19489 591 LYS A O 1
ATOM 4804 N N . ILE A 1 592 ? 47.07300 21.47400 -19.39400 1.000 44.97831 592 ILE A N 1
ATOM 4805 C CA . ILE A 1 592 ? 45.86500 20.86200 -18.76400 1.000 46.10420 592 ILE A CA 1
ATOM 4806 C C . ILE A 1 592 ? 44.64000 21.64000 -19.26000 1.000 46.21899 592 ILE A C 1
ATOM 4807 O O . ILE A 1 592 ? 43.70000 20.98900 -19.71000 1.000 55.12652 592 ILE A O 1
ATOM 4812 N N . ASN A 1 593 ? 44.71000 22.97000 -19.27100 1.000 47.38450 593 ASN A N 1
ATOM 4813 C CA . ASN A 1 593 ? 43.56200 23.82700 -19.68700 1.000 54.03700 593 ASN A CA 1
ATOM 4814 C C . ASN A 1 593 ? 43.07200 23.42300 -21.08700 1.000 63.65896 593 ASN A C 1
ATOM 4815 O O . ASN A 1 593 ? 41.87100 23.58200 -21.35400 1.000 77.95070 593 ASN A O 1
ATOM 4820 N N . GLU A 1 594 ? 43.95900 22.91000 -21.93900 1.000 51.49097 594 GLU A N 1
ATOM 4821 C CA . GLU A 1 594 ? 43.57300 22.50300 -23.31300 1.000 51.67733 594 GLU A CA 1
ATOM 4822 C C . GLU A 1 594 ? 42.65200 21.28200 -23.24000 1.000 62.48925 594 GLU A C 1
ATOM 4823 O O . GLU A 1 594 ? 41.80000 21.13100 -24.13400 1.000 60.04136 594 GLU A O 1
ATOM 4829 N N . LYS A 1 595 ? 42.81300 20.45000 -22.21000 1.000 62.66289 595 LYS A N 1
ATOM 4830 C CA . LYS A 1 595 ? 42.01700 19.19700 -22.11200 1.000 58.79005 595 LYS A CA 1
ATOM 4831 C C . LYS A 1 595 ? 40.52900 19.54300 -21.95400 1.000 62.52121 595 LYS A C 1
ATOM 4832 O O . LYS A 1 595 ? 40.21000 20.64900 -21.48800 1.000 59.05479 595 LYS A O 1
ATOM 4838 N N . PRO A 1 596 ? 39.60800 18.65500 -22.37700 1.000 73.08485 596 PRO A N 1
ATOM 4839 C CA . PRO A 1 596 ? 38.18800 18.90200 -22.18400 1.000 62.27960 596 PRO A CA 1
ATOM 4840 C C . PRO A 1 596 ? 37.74800 18.69400 -20.74300 1.000 44.31202 596 PRO A C 1
ATOM 4841 O O . PRO A 1 596 ? 38.39300 17.91500 -20.02500 1.000 47.94058 596 PRO A O 1
ATOM 4845 N N . GLY A 1 597 ? 36.67900 19.37800 -20.33000 1.000 56.20659 597 GLY A N 1
ATOM 4846 C CA . GLY A 1 597 ? 36.15200 19.21700 -18.99200 1.000 59.66590 597 GLY A CA 1
ATOM 4847 C C . GLY A 1 597 ? 36.68700 20.26500 -18.03300 1.000 66.37150 597 GLY A C 1
ATOM 4848 O O . GLY A 1 597 ? 37.55400 21.07900 -18.35800 1.000 59.65400 597 GLY A O 1
ATOM 4849 N N . ASN A 1 598 ? 36.14600 20.23300 -16.81900 1.000 47.93764 598 ASN A N 1
ATOM 4850 C CA . ASN A 1 598 ? 36.55600 21.15200 -15.77000 1.000 49.39844 598 ASN A CA 1
ATOM 4851 C C . ASN A 1 598 ? 37.72600 20.57500 -14.97800 1.000 45.43748 598 ASN A C 1
ATOM 4852 O O . ASN A 1 598 ? 37.95900 19.36500 -14.95400 1.000 52.20541 598 ASN A O 1
ATOM 4857 N N . LYS A 1 599 ? 38.47900 21.47100 -14.34100 1.000 38.44910 599 LYS A N 1
ATOM 4858 C CA . LYS A 1 599 ? 39.74400 21.12000 -13.70900 1.000 34.48637 599 LYS A CA 1
ATOM 4859 C C . LYS A 1 599 ? 39.88700 21.87500 -12.39700 1.000 43.48006 599 LYS A C 1
ATOM 4860 O O . LYS A 1 599 ? 39.69200 23.09600 -12.35400 1.000 49.65754 599 LYS A O 1
ATOM 4866 N N . LEU A 1 600 ? 40.21600 21.13700 -11.33200 1.000 31.82561 600 LEU A N 1
ATOM 4867 C CA . LEU A 1 600 ? 40.46500 21.68700 -10.00200 1.000 35.00504 600 LEU A CA 1
ATOM 4868 C C . LEU A 1 600 ? 41.94800 21.54100 -9.69900 1.000 29.86889 600 LEU A C 1
ATOM 4869 O O . LEU A 1 600 ? 42.44600 20.41900 -9.56100 1.000 38.85681 600 LEU A O 1
ATOM 4874 N N . ILE A 1 601 ? 42.64600 22.66800 -9.57000 1.000 35.00381 601 ILE A N 1
ATOM 4875 C CA . ILE A 1 601 ? 44.07200 22.68500 -9.25700 1.000 29.30393 601 ILE A CA 1
ATOM 4876 C C . ILE A 1 601 ? 44.23800 23.19000 -7.83000 1.000 38.07015 601 ILE A C 1
ATOM 4877 O O . ILE A 1 601 ? 43.77900 24.29200 -7.50200 1.000 29.18345 601 ILE A O 1
ATOM 4882 N N . PHE A 1 602 ? 44.90000 22.39200 -6.98300 1.000 31.36302 602 PHE A N 1
ATOM 4883 C CA . PHE A 1 602 ? 45.08200 22.71800 -5.57200 1.000 32.66230 602 PHE A CA 1
ATOM 4884 C C . PHE A 1 602 ? 46.50100 23.19700 -5.28800 1.000 31.75368 602 PHE A C 1
ATOM 4885 O O . PHE A 1 602 ? 47.46900 22.68600 -5.86000 1.000 36.75755 602 PHE A O 1
ATOM 4893 N N . PHE A 1 603 ? 46.61200 24.17700 -4.39000 1.000 26.07763 603 PHE A N 1
ATOM 4894 C CA . PHE A 1 603 ? 47.86500 24.77100 -3.95800 1.000 33.65803 603 PHE A CA 1
ATOM 4895 C C . PHE A 1 603 ? 47.99900 24.66500 -2.44500 1.000 28.22777 603 PHE A C 1
ATOM 4896 O O . PHE A 1 603 ? 46.99300 24.68400 -1.72700 1.000 28.07675 603 PHE A O 1
ATOM 4904 N N . PRO A 1 604 ? 49.22400 24.55600 -1.92800 1.000 31.20852 604 PRO A N 1
ATOM 4905 C CA . PRO A 1 604 ? 49.38200 24.52800 -0.46600 1.000 27.04675 604 PRO A CA 1
ATOM 4906 C C . PRO A 1 604 ? 49.06500 25.85900 0.19800 1.000 40.04391 604 PRO A C 1
ATOM 4907 O O . PRO A 1 604 ? 48.66000 25.86500 1.36800 1.000 38.65590 604 PRO A O 1
ATOM 4911 N N . SER A 1 605 ? 49.23200 26.98000 -0.50600 1.000 36.19272 605 SER A N 1
ATOM 4912 C CA . SER A 1 605 ? 49.03100 28.29000 0.09500 1.000 32.69909 605 SER A CA 1
ATOM 4913 C C . SER A 1 605 ? 48.44800 29.25300 -0.92800 1.000 37.90545 605 SER A C 1
ATOM 4914 O O . SER A 1 605 ? 48.62700 29.09600 -2.13700 1.000 39.08610 605 SER A O 1
ATOM 4917 N N . TYR A 1 606 ? 47.74300 30.26200 -0.41700 1.000 31.29285 606 TYR A N 1
ATOM 4918 C CA . TYR A 1 606 ? 47.26100 31.34000 -1.27400 1.000 38.85327 606 TYR A CA 1
ATOM 4919 C C . TYR A 1 606 ? 48.41600 32.04400 -1.98000 1.000 42.22356 606 TYR A C 1
ATOM 4920 O O . TYR A 1 606 ? 48.31600 32.36900 -3.16800 1.000 39.66896 606 TYR A O 1
ATOM 4929 N N . SER A 1 607 ? 49.52400 32.27200 -1.26800 1.000 35.07021 607 SER A N 1
ATOM 4930 C CA . SER A 1 607 ? 50.67800 32.94100 -1.86600 1.000 42.39405 607 SER A CA 1
ATOM 4931 C C . SER A 1 607 ? 51.17400 32.19100 -3.09700 1.000 30.96952 607 SER A C 1
ATOM 4932 O O . SER A 1 607 ? 51.38600 32.79200 -4.15600 1.000 36.05462 607 SER A O 1
ATOM 4935 N N . TYR A 1 608 ? 51.16200 30.87000 -3.06100 1.000 35.60197 608 TYR A N 1
ATOM 4936 C CA . TYR A 1 608 ? 51.56800 30.10100 -4.26100 1.000 30.97730 608 TYR A CA 1
ATOM 4937 C C . TYR A 1 608 ? 50.51400 30.26400 -5.34600 1.000 33.42560 608 TYR A C 1
ATOM 4938 O O . TYR A 1 608 ? 50.88100 30.42200 -6.50800 1.000 44.51554 608 TYR A O 1
ATOM 4947 N N . LEU A 1 609 ? 49.24000 30.23500 -4.97500 1.000 28.84439 609 LEU A N 1
ATOM 4948 C CA . LEU A 1 609 ? 48.13900 30.31400 -5.96200 1.000 29.53116 609 LEU A CA 1
ATOM 4949 C C . LEU A 1 609 ? 48.25000 31.60400 -6.78500 1.000 34.21523 609 LEU A C 1
ATOM 4950 O O . LEU A 1 609 ? 48.23000 31.51300 -8.01200 1.000 44.57319 609 LEU A O 1
ATOM 4955 N N . GLU A 1 610 ? 48.36600 32.74900 -6.11900 1.000 38.46634 610 GLU A N 1
ATOM 4956 C CA . GLU A 1 610 ? 48.42000 34.06500 -6.80800 1.000 42.01917 610 GLU A CA 1
ATOM 4957 C C . GLU A 1 610 ? 49.68900 34.16900 -7.66400 1.000 36.29269 610 GLU A C 1
ATOM 4958 O O . GLU A 1 610 ? 49.60600 34.71500 -8.76600 1.000 37.09399 610 GLU A O 1
ATOM 4964 N N . SER A 1 611 ? 50.80400 33.64400 -7.16900 1.000 35.60140 611 SER A N 1
ATOM 4965 C CA . SER A 1 611 ? 52.07500 33.69600 -7.93000 1.000 56.33692 611 SER A CA 1
ATOM 4966 C C . SER A 1 611 ? 51.92700 32.95000 -9.26600 1.000 41.96547 611 SER A C 1
ATOM 4967 O O . SER A 1 611 ? 52.26600 33.54600 -10.28900 1.000 54.63607 611 SER A O 1
ATOM 4970 N N . VAL A 1 612 ? 51.47200 31.69500 -9.25400 1.000 41.32624 612 VAL A N 1
ATOM 4971 C CA . VAL A 1 612 ? 51.22600 31.00000 -10.51000 1.000 46.92940 612 VAL A CA 1
ATOM 4972 C C . VAL A 1 612 ? 50.12100 31.68800 -11.30000 1.000 45.76655 612 VAL A C 1
ATOM 4973 O O . VAL A 1 612 ? 50.16800 31.74500 -12.53400 1.000 39.11377 612 VAL A O 1
ATOM 4977 N N . TYR A 1 613 ? 49.11300 32.21500 -10.61400 1.000 48.56553 613 TYR A N 1
ATOM 4978 C CA . TYR A 1 613 ? 47.97000 32.82000 -11.33800 1.000 44.32502 613 TYR A CA 1
ATOM 4979 C C . TYR A 1 613 ? 48.48400 33.97200 -12.19900 1.000 50.96399 613 TYR A C 1
ATOM 4980 O O . TYR A 1 613 ? 47.98600 34.15800 -13.31700 1.000 48.49637 613 TYR A O 1
ATOM 4989 N N . GLU A 1 614 ? 49.46700 34.70400 -11.68500 1.000 44.97418 614 GLU A N 1
ATOM 4990 C CA . GLU A 1 614 ? 49.99100 35.88600 -12.40600 1.000 45.69497 614 GLU A CA 1
ATOM 4991 C C . GLU A 1 614 ? 50.58400 35.48000 -13.75400 1.000 48.94507 614 GLU A C 1
ATOM 4992 O O . GLU A 1 614 ? 50.28500 36.16100 -14.74300 1.000 58.50418 614 GLU A O 1
ATOM 4998 N N . ILE A 1 615 ? 51.37300 34.41000 -13.79300 1.000 55.23423 615 ILE A N 1
ATOM 4999 C CA . ILE A 1 615 ? 52.08800 34.03900 -15.04700 1.000 52.62440 615 ILE A CA 1
ATOM 5000 C C . ILE A 1 615 ? 51.25300 33.07100 -15.89800 1.000 65.58460 615 ILE A C 1
ATOM 5001 O O . ILE A 1 615 ? 51.81500 32.43700 -16.80300 1.000 50.45983 615 ILE A O 1
ATOM 5006 N N . CYS A 1 616 ? 49.94800 32.98500 -15.63800 1.000 47.15027 616 CYS A N 1
ATOM 5007 C CA . CYS A 1 616 ? 49.06500 32.11400 -16.45300 1.000 53.06026 616 CYS A CA 1
ATOM 5008 C C . CYS A 1 616 ? 48.24900 32.97900 -17.41600 1.000 61.31484 616 CYS A C 1
ATOM 5009 O O . CYS A 1 616 ? 47.38200 33.72500 -16.94300 1.000 52.47837 616 CYS A O 1
ATOM 5012 N N . ASP A 1 617 ? 48.52300 32.85900 -18.71600 1.000 50.00526 617 ASP A N 1
ATOM 5013 C CA . ASP A 1 617 ? 47.83700 33.69300 -19.73500 1.000 55.16161 617 ASP A CA 1
ATOM 5014 C C . ASP A 1 617 ? 46.57600 32.98900 -20.22900 1.000 56.68324 617 ASP A C 1
ATOM 5015 O O . ASP A 1 617 ? 46.40900 32.88100 -21.45300 1.000 57.47437 617 ASP A O 1
ATOM 5020 N N . PHE A 1 618 ? 45.74200 32.50600 -19.31200 1.000 52.03792 618 PHE A N 1
ATOM 5021 C CA . PHE A 1 618 ? 44.45600 31.95100 -19.70400 1.000 47.56258 618 PHE A CA 1
ATOM 5022 C C . PHE A 1 618 ? 43.46300 32.21000 -18.57800 1.000 53.59551 618 PHE A C 1
ATOM 5023 O O . PHE A 1 618 ? 43.83500 32.60100 -17.46800 1.000 50.12074 618 PHE A O 1
ATOM 5031 N N . ASP A 1 619 ? 42.18300 32.01800 -18.88900 1.000 50.25309 619 ASP A N 1
ATOM 5032 C CA . ASP A 1 619 ? 41.12200 32.28300 -17.92500 1.000 49.19055 619 ASP A CA 1
ATOM 5033 C C . ASP A 1 619 ? 41.17900 31.28100 -16.77700 1.000 49.96986 619 ASP A C 1
ATOM 5034 O O . ASP A 1 619 ? 41.20100 30.06800 -17.00000 1.000 45.71137 619 ASP A O 1
ATOM 5039 N N . ILE A 1 620 ? 41.19700 31.78900 -15.54500 1.000 63.45952 620 ILE A N 1
ATOM 5040 C CA . ILE A 1 620 ? 41.30500 30.95700 -14.35200 1.000 51.94727 620 ILE A CA 1
ATOM 5041 C C . ILE A 1 620 ? 40.35700 31.49100 -13.28600 1.000 62.52983 620 ILE A C 1
ATOM 5042 O O . ILE A 1 620 ? 40.37800 32.68300 -12.96300 1.000 63.10304 620 ILE A O 1
ATOM 5047 N N . LEU A 1 621 ? 39.52800 30.60800 -12.74200 1.000 50.93945 621 LEU A N 1
ATOM 5048 C CA . LEU A 1 621 ? 38.68300 30.92100 -11.60000 1.000 58.29010 621 LEU A CA 1
ATOM 5049 C C . LEU A 1 621 ? 39.45600 30.61300 -10.32400 1.000 45.81567 621 LEU A C 1
ATOM 5050 O O . LEU A 1 621 ? 39.82900 29.46000 -10.08900 1.000 45.37273 621 LEU A O 1
ATOM 5055 N N . THR A 1 622 ? 39.71100 31.63300 -9.51300 1.000 45.35135 622 THR A N 1
ATOM 5056 C CA . THR A 1 622 ? 40.50200 31.46100 -8.30400 1.000 51.17258 622 THR A CA 1
ATOM 5057 C C . THR A 1 622 ? 39.59800 31.38400 -7.08000 1.000 49.34754 622 THR A C 1
ATOM 5058 O O . THR A 1 622 ? 38.40300 31.68300 -7.13100 1.000 47.10453 622 THR A O 1
ATOM 5062 N N . GLN A 1 623 ? 40.15700 31.00700 -5.93200 1.000 61.80694 623 GLN A N 1
ATOM 5063 C CA . GLN A 1 623 ? 39.35800 31.01900 -4.67900 1.000 43.67441 623 GLN A CA 1
ATOM 5064 C C . GLN A 1 623 ? 39.89600 32.14900 -3.79100 1.000 51.90812 623 GLN A C 1
ATOM 5065 O O . GLN A 1 623 ? 41.12900 32.30600 -3.72600 1.000 62.28617 623 GLN A O 1
ATOM 5071 N N . GLU A 1 624 ? 39.01000 32.91600 -3.15500 1.000 53.32499 624 GLU A N 1
ATOM 5072 C CA . GLU A 1 624 ? 39.45700 33.98700 -2.22800 1.000 48.60080 624 GLU A CA 1
ATOM 5073 C C . GLU A 1 624 ? 39.33500 33.50100 -0.77700 1.000 54.07797 624 GLU A C 1
ATOM 5074 O O . GLU A 1 624 ? 38.52600 32.58600 -0.52500 1.000 53.50356 624 GLU A O 1
ATOM 5080 N N . ARG A 1 625 ? 40.09100 34.11300 0.13700 1.000 61.59239 625 ARG A N 1
ATOM 5081 C CA . ARG A 1 625 ? 40.10500 33.66700 1.55500 1.000 69.34465 625 ARG A CA 1
ATOM 5082 C C . ARG A 1 625 ? 38.69100 33.72400 2.13900 1.000 66.71109 625 ARG A C 1
ATOM 5083 O O . ARG A 1 625 ? 38.27100 32.73700 2.78100 1.000 74.12735 625 ARG A O 1
ATOM 5091 N N . THR A 1 626 ? 37.98300 34.82700 1.91600 1.000 67.10128 626 THR A N 1
ATOM 5092 C CA . THR A 1 626 ? 36.65600 34.97300 2.53700 1.000 76.24979 626 THR A CA 1
ATOM 5093 C C . THR A 1 626 ? 35.60300 34.68600 1.50300 1.000 75.70831 626 THR A C 1
ATOM 5094 O O . THR A 1 626 ? 35.52300 35.44100 0.51600 1.000 69.52657 626 THR A O 1
ATOM 5098 N N . LEU A 1 627 ? 34.82000 33.63100 1.72000 1.000 86.46724 627 LEU A N 1
ATOM 5099 C CA . LEU A 1 627 ? 33.75100 33.26800 0.75900 1.000 77.47216 627 LEU A CA 1
ATOM 5100 C C . LEU A 1 627 ? 32.47000 32.92600 1.53400 1.000 72.78592 627 LEU A C 1
ATOM 5101 O O . LEU A 1 627 ? 32.50300 31.98500 2.35400 1.000 66.87883 627 LEU A O 1
ATOM 5106 N N . THR A 1 628 ? 31.38800 33.66200 1.27700 1.000 70.93430 628 THR A N 1
ATOM 5107 C CA . THR A 1 628 ? 30.10800 33.42000 1.96900 1.000 67.63149 628 THR A CA 1
ATOM 5108 C C . THR A 1 628 ? 29.49200 32.15200 1.42700 1.000 67.73504 628 THR A C 1
ATOM 5109 O O . THR A 1 628 ? 29.95300 31.67300 0.37400 1.000 75.03098 628 THR A O 1
ATOM 5113 N N . ASP A 1 629 ? 28.47100 31.62800 2.10600 1.000 72.00420 629 ASP A N 1
ATOM 5114 C CA . ASP A 1 629 ? 27.83700 30.35300 1.68100 1.000 57.67652 629 ASP A CA 1
ATOM 5115 C C . ASP A 1 629 ? 27.30700 30.50400 0.25800 1.000 65.77116 629 ASP A C 1
ATOM 5116 O O . ASP A 1 629 ? 27.54700 29.59800 -0.56000 1.000 73.48487 629 ASP A O 1
ATOM 5121 N N . MET A 1 630 ? 26.61900 31.61000 -0.02100 1.000 64.16297 630 MET A N 1
ATOM 5122 C CA . MET A 1 630 ? 26.01000 31.80800 -1.36000 1.000 76.36342 630 MET A CA 1
ATOM 5123 C C . MET A 1 630 ? 27.12500 31.82700 -2.41000 1.000 72.07020 630 MET A C 1
ATOM 5124 O O . MET A 1 630 ? 26.98700 31.13500 -3.43600 1.000 72.45047 630 MET A O 1
ATOM 5129 N N . GLU A 1 631 ? 28.18700 32.58600 -2.14500 1.000 77.79128 631 GLU A N 1
ATOM 5130 C CA . GLU A 1 631 ? 29.32000 32.67800 -3.09800 1.000 62.55174 631 GLU A CA 1
ATOM 5131 C C . GLU A 1 631 ? 29.87400 31.26700 -3.34000 1.000 62.61736 631 GLU A C 1
ATOM 5132 O O . GLU A 1 631 ? 30.17900 30.94100 -4.50300 1.000 67.40357 631 GLU A O 1
ATOM 5138 N N . ARG A 1 632 ? 29.97700 30.46300 -2.27900 1.000 64.84139 632 ARG A N 1
ATOM 5139 C CA . ARG A 1 632 ? 30.53100 29.09300 -2.41400 1.000 56.28280 632 ARG A CA 1
ATOM 5140 C C . ARG A 1 632 ? 29.62700 28.27300 -3.34800 1.000 63.70731 632 ARG A C 1
ATOM 5141 O O . ARG A 1 632 ? 30.16100 27.48300 -4.14500 1.000 58.74143 632 ARG A O 1
ATOM 5149 N N . LEU A 1 633 ? 28.31400 28.47300 -3.26200 1.000 62.25516 633 LEU A N 1
ATOM 5150 C CA . LEU A 1 633 ? 27.38000 27.76700 -4.17500 1.000 58.02662 633 LEU A CA 1
ATOM 5151 C C . LEU A 1 633 ? 27.51000 28.34500 -5.59000 1.000 55.09114 633 LEU A C 1
ATOM 5152 O O . LEU A 1 633 ? 27.40200 27.56200 -6.53900 1.000 63.97085 633 LEU A O 1
ATOM 5157 N N . GLU A 1 634 ? 27.73300 29.65300 -5.72000 1.000 61.44511 634 GLU A N 1
ATOM 5158 C CA . GLU A 1 634 ? 27.96000 30.24100 -7.06500 1.000 61.43887 634 GLU A CA 1
ATOM 5159 C C . GLU A 1 634 ? 29.22900 29.64000 -7.69300 1.000 66.64100 634 GLU A C 1
ATOM 5160 O O . GLU A 1 634 ? 29.18500 29.27500 -8.87700 1.000 74.63306 634 GLU A O 1
ATOM 5166 N N . PHE A 1 635 ? 30.31300 29.54000 -6.92700 1.000 67.70797 635 PHE A N 1
ATOM 5167 C CA . PHE A 1 635 ? 31.59100 29.03500 -7.49000 1.000 65.93089 635 PHE A CA 1
ATOM 5168 C C . PHE A 1 635 ? 31.36000 27.65800 -8.06200 1.000 43.09068 635 PHE A C 1
ATOM 5169 O O . PHE A 1 635 ? 31.67300 27.42200 -9.23500 1.000 54.77729 635 PHE A O 1
ATOM 5177 N N . LEU A 1 636 ? 30.81500 26.76200 -7.25200 1.000 50.51099 636 LEU A N 1
ATOM 5178 C CA . LEU A 1 636 ? 30.62600 25.35200 -7.67700 1.000 47.35379 636 LEU A CA 1
ATOM 5179 C C . LEU A 1 636 ? 29.58500 25.25000 -8.79200 1.000 61.96728 636 LEU A C 1
ATOM 5180 O O . LEU A 1 636 ? 29.66900 24.31100 -9.58800 1.000 66.20860 636 LEU A O 1
ATOM 5185 N N . SER A 1 637 ? 28.62900 26.18300 -8.83100 1.000 62.99405 637 SER A N 1
ATOM 5186 C CA . SER A 1 637 ? 27.57300 26.19600 -9.87800 1.000 58.73623 637 SER A CA 1
ATOM 5187 C C . SER A 1 637 ? 28.20200 26.41400 -11.25500 1.000 63.10056 637 SER A C 1
ATOM 5188 O O . SER A 1 637 ? 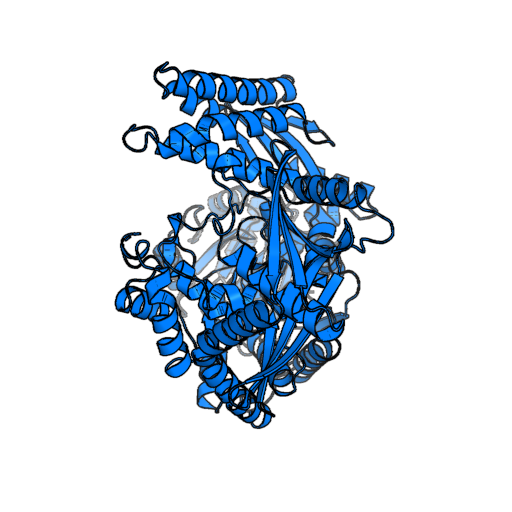27.71500 25.81100 -12.22700 1.000 80.48674 637 SER A O 1
ATOM 5191 N N . GLN A 1 638 ? 29.24500 27.23800 -11.32400 1.000 56.28160 638 GLN A N 1
ATOM 5192 C CA . GLN A 1 638 ? 29.94700 27.51100 -12.60200 1.000 54.23599 638 GLN A CA 1
ATOM 5193 C C . GLN A 1 638 ? 30.58300 26.21500 -13.11300 1.000 55.94568 638 GLN A C 1
ATOM 5194 O O . GLN A 1 638 ? 31.01000 26.19400 -14.27900 1.000 59.96307 638 GLN A O 1
ATOM 5200 N N . PHE A 1 639 ? 30.65500 25.18500 -12.27000 1.000 57.31963 639 PHE A N 1
ATOM 5201 C CA . PHE A 1 639 ? 31.18600 23.86500 -12.70600 1.000 61.47179 639 PHE A CA 1
ATOM 5202 C C . PHE A 1 639 ? 30.04000 23.11700 -13.34000 1.000 59.77537 639 PHE A C 1
ATOM 5203 O O . PHE A 1 639 ? 29.63600 22.05100 -12.85000 1.000 62.95233 639 PHE A O 1
ATOM 5211 N N . THR A 1 640 ? 29.48700 23.69400 -14.39900 1.000 65.71069 640 THR A N 1
ATOM 5212 C CA . THR A 1 640 ? 28.43700 23.02400 -15.14200 1.000 67.26543 640 THR A CA 1
ATOM 5213 C C . THR A 1 640 ? 29.02300 21.82300 -15.87800 1.000 61.36727 640 THR A C 1
ATOM 5214 O O . THR A 1 640 ? 30.23800 21.62100 -15.92700 1.000 69.06380 640 THR A O 1
ATOM 5218 N N . THR A 1 641 ? 28.14600 21.00800 -16.44600 1.000 54.42743 641 THR A N 1
ATOM 5219 C CA . THR A 1 641 ? 28.62800 19.89200 -17.24600 1.000 61.44699 641 THR A CA 1
ATOM 5220 C C . THR A 1 641 ? 29.02400 20.31500 -18.65300 1.000 75.38728 641 THR A C 1
ATOM 5221 O O . THR A 1 641 ? 29.50700 19.47900 -19.42300 1.000 60.92280 641 THR A O 1
ATOM 5225 N N . SER A 1 642 ? 28.83800 21.59000 -18.99700 1.000 58.78122 642 SER A N 1
ATOM 5226 C CA . SER A 1 642 ? 29.18000 22.10700 -20.31100 1.000 65.07131 642 SER A CA 1
ATOM 5227 C C . SER A 1 642 ? 30.21000 23.22600 -20.26400 1.000 66.13324 642 SER A C 1
ATOM 5228 O O . SER A 1 642 ? 30.55400 23.77600 -21.31800 1.000 79.77953 642 SER A O 1
ATOM 5231 N N . SER A 1 643 ? 30.70100 23.58900 -19.08400 1.000 58.57576 643 SER A N 1
ATOM 5232 C CA . SER A 1 643 ? 31.76400 24.57200 -18.98900 1.000 55.35720 643 SER A CA 1
ATOM 5233 C C . SER A 1 643 ? 33.11200 23.91000 -19.26300 1.000 55.37887 643 SER A C 1
ATOM 5234 O O . SER A 1 643 ? 33.21800 22.68800 -19.41200 1.000 51.61287 643 SER A O 1
ATOM 5237 N N . ASN A 1 644 ? 34.15300 24.74200 -19.33900 1.000 56.50050 644 ASN A N 1
ATOM 5238 C CA . ASN A 1 644 ? 35.52800 24.27900 -19.48900 1.000 49.51888 644 ASN A CA 1
ATOM 5239 C C . ASN A 1 644 ? 36.42500 25.14300 -18.60100 1.000 63.88585 644 ASN A C 1
ATOM 5240 O O . ASN A 1 644 ? 37.32200 25.84600 -19.05500 1.000 82.61192 644 ASN A O 1
ATOM 5245 N N . ILE A 1 645 ? 36.18000 25.08300 -17.29500 1.000 56.81515 645 ILE A N 1
ATOM 5246 C CA . ILE A 1 645 ? 36.75700 26.01900 -16.33800 1.000 59.97560 645 ILE A CA 1
ATOM 5247 C C . ILE A 1 645 ? 37.90700 25.34700 -15.59700 1.000 49.92024 645 ILE A C 1
ATOM 5248 O O . ILE A 1 645 ? 37.78500 24.19500 -15.15700 1.000 48.47305 645 ILE A O 1
ATOM 5253 N N . MET A 1 646 ? 39.03100 26.05600 -15.48400 1.000 47.99104 646 MET A N 1
ATOM 5254 C CA . MET A 1 646 ? 40.11600 25.69400 -14.58000 1.000 40.39941 646 MET A CA 1
ATOM 5255 C C . MET A 1 646 ? 39.98000 26.52100 -13.31000 1.000 48.81953 646 MET A C 1
ATOM 5256 O O . MET A 1 646 ? 39.85800 27.74900 -13.37800 1.000 50.03424 646 MET A O 1
ATOM 5261 N N . ALA A 1 647 ? 40.01200 25.85400 -12.15700 1.000 48.55106 647 ALA A N 1
ATOM 5262 C CA . ALA A 1 647 ? 39.85700 26.51000 -10.86700 1.000 36.99076 647 ALA A CA 1
ATOM 5263 C C . ALA A 1 647 ? 41.08800 26.27800 -10.00400 1.000 32.69335 647 ALA A C 1
ATOM 5264 O O . ALA A 1 647 ? 41.59100 25.15300 -9.91800 1.000 42.58779 647 ALA A O 1
ATOM 5266 N N . PHE A 1 648 ? 41.56300 27.34000 -9.36300 1.000 35.55770 648 PHE A N 1
ATOM 5267 C CA . PHE A 1 648 ? 42.67100 27.26800 -8.42300 1.000 43.96667 648 PHE A CA 1
ATOM 5268 C C . PHE A 1 648 ? 42.11400 27.26600 -7.00500 1.000 45.72397 648 PHE A C 1
ATOM 5269 O O . PHE A 1 648 ? 41.34500 28.16100 -6.63400 1.000 38.12424 648 PHE A O 1
ATOM 5277 N N . CYS A 1 649 ? 42.48800 26.25300 -6.22400 1.000 47.36522 649 CYS A N 1
ATOM 5278 C CA . CYS A 1 649 ? 42.04500 26.11400 -4.84300 1.000 36.16385 649 CYS A CA 1
ATOM 5279 C C . CYS A 1 649 ? 43.23700 25.81800 -3.94200 1.000 29.12384 649 CYS A C 1
ATOM 5280 O O . CYS A 1 649 ? 44.35300 25.56300 -4.40400 1.000 39.21175 649 CYS A O 1
ATOM 5283 N N . VAL A 1 650 ? 42.98000 25.84300 -2.63900 1.000 28.20035 650 VAL A N 1
ATOM 5284 C CA . VAL A 1 650 ? 44.00900 25.66900 -1.62600 1.000 35.30668 650 VAL A CA 1
ATOM 5285 C C . VAL A 1 650 ? 43.81500 24.32500 -0.93800 1.000 35.46608 650 VAL A C 1
ATOM 5286 O O . VAL A 1 650 ? 42.68900 23.93800 -0.60100 1.000 33.79910 650 VAL A O 1
ATOM 5290 N N . LEU A 1 651 ? 44.92500 23.61400 -0.74300 1.000 33.73238 651 LEU A N 1
ATOM 5291 C CA . LEU A 1 651 ? 44.92700 22.38400 0.03500 1.000 29.99894 651 LEU A CA 1
ATOM 5292 C C . LEU A 1 651 ? 44.33400 22.63600 1.41200 1.000 42.31043 651 LEU A C 1
ATOM 5293 O O . LEU A 1 651 ? 44.61100 23.65700 2.04700 1.000 37.62826 651 LEU A O 1
ATOM 5298 N N . GLY A 1 652 ? 43.49800 21.70400 1.86500 1.000 47.37990 652 GLY A N 1
ATOM 5299 C CA . GLY A 1 652 ? 42.87600 21.84100 3.16300 1.000 35.40335 652 GLY A CA 1
ATOM 5300 C C . GLY A 1 652 ? 41.83600 22.92700 3.25200 1.000 41.81510 652 GLY A C 1
ATOM 5301 O O . GLY A 1 652 ? 41.37400 23.23500 4.35400 1.000 44.58597 652 GLY A O 1
ATOM 5302 N N . GLY A 1 653 ? 41.45600 23.51800 2.12100 1.000 57.55631 653 GLY A N 1
ATOM 5303 C CA . GLY A 1 653 ? 40.47600 24.57800 2.09400 1.000 42.67928 653 GLY A CA 1
ATOM 5304 C C . GLY A 1 653 ? 39.05600 24.04900 2.03600 1.000 44.84005 653 GLY A C 1
ATOM 5305 O O . GLY A 1 653 ? 38.80000 22.84500 2.09400 1.000 42.67192 653 GLY A O 1
ATOM 5306 N N . VAL A 1 654 ? 38.11400 24.98800 1.91300 1.000 42.78511 654 VAL A N 1
ATOM 5307 C CA . VAL A 1 654 ? 36.70200 24.63500 1.89400 1.000 50.46084 654 VAL A CA 1
ATOM 5308 C C . VAL A 1 654 ? 36.33600 23.81100 0.66600 1.000 59.61552 654 VAL A C 1
ATOM 5309 O O . VAL A 1 654 ? 35.35000 23.06700 0.69500 1.000 52.44470 654 VAL A O 1
ATOM 5313 N N . PHE A 1 655 ? 37.10600 23.90900 -0.41200 1.000 48.84549 655 PHE A N 1
ATOM 5314 C CA . PHE A 1 655 ? 36.84300 23.12200 -1.60500 1.000 38.58967 655 PHE A CA 1
ATOM 5315 C C . PHE A 1 655 ? 37.64700 21.82500 -1.65500 1.000 39.08403 655 PHE A C 1
ATOM 5316 O O . PHE A 1 655 ? 37.43900 21.01600 -2.56400 1.000 38.68475 655 PHE A O 1
ATOM 5324 N N . SER A 1 656 ? 38.51300 21.59400 -0.67500 1.000 42.86891 656 SER A N 1
ATOM 5325 C CA . SER A 1 656 ? 39.28900 20.33000 -0.61500 1.000 37.28826 656 SER A CA 1
ATOM 5326 C C . SER A 1 656 ? 38.40500 19.22700 -0.03800 1.000 38.83998 656 SER A C 1
ATOM 5327 O O . SER A 1 656 ? 38.71300 18.05000 -0.25400 1.000 38.56688 656 SER A O 1
ATOM 5330 N N . GLU A 1 657 ? 37.35100 19.61200 0.67500 1.000 45.21868 657 GLU A N 1
ATOM 5331 C CA . GLU A 1 657 ? 36.47000 18.61400 1.32500 1.000 50.42149 657 GLU A CA 1
ATOM 5332 C C . GLU A 1 657 ? 35.01200 18.85700 0.94500 1.000 49.76874 657 GLU A C 1
ATOM 5333 O O . GLU A 1 657 ? 34.62300 20.02700 0.82200 1.000 53.87101 657 GLU A O 1
ATOM 5339 N N . GLY A 1 658 ? 34.24900 17.78300 0.74800 1.000 48.09167 658 GLY A N 1
ATOM 5340 C CA . GLY A 1 658 ? 32.80300 17.90800 0.49000 1.000 55.33458 658 GLY A CA 1
ATOM 5341 C C . GLY A 1 658 ? 32.42200 17.95600 -0.97600 1.000 58.74893 658 GLY A C 1
ATOM 5342 O O . GLY A 1 658 ? 31.43900 17.28400 -1.33300 1.000 57.35751 658 GLY A O 1
ATOM 5343 N N . VAL A 1 659 ? 33.16600 18.69100 -1.80300 1.000 54.54635 659 VAL A N 1
ATOM 5344 C CA . VAL A 1 659 ? 32.71100 18.88200 -3.21100 1.000 52.25632 659 VAL A CA 1
ATOM 5345 C C . VAL A 1 659 ? 32.28500 17.53600 -3.79800 1.000 55.41802 659 VAL A C 1
ATOM 5346 O O . VAL A 1 659 ? 33.03500 16.55400 -3.64100 1.000 48.84354 659 VAL A O 1
ATOM 5350 N N . ASP A 1 660 ? 31.09400 17.50100 -4.40200 1.000 50.62208 660 ASP A N 1
ATOM 5351 C CA . ASP A 1 660 ? 30.60000 16.26300 -5.06100 1.000 58.01064 660 ASP A CA 1
ATOM 5352 C C . ASP A 1 660 ? 30.42300 16.55700 -6.54700 1.000 45.77899 660 ASP A C 1
ATOM 5353 O O . ASP A 1 660 ? 29.34600 16.26700 -7.07900 1.000 65.87418 660 ASP A O 1
ATOM 5358 N N . LEU A 1 661 ? 31.44500 17.14200 -7.17100 1.000 62.38872 661 LEU A N 1
ATOM 5359 C CA . LEU A 1 661 ? 31.39300 17.41300 -8.62600 1.000 41.38955 661 LEU A CA 1
ATOM 5360 C C . LEU A 1 661 ? 31.49000 16.06200 -9.32800 1.000 48.57129 661 LEU A C 1
ATOM 5361 O O . LEU A 1 661 ? 32.60900 15.61800 -9.61900 1.000 55.45907 661 LEU A O 1
ATOM 5366 N N . SER A 1 662 ? 30.33900 15.43200 -9.55100 1.000 50.09964 662 SER A N 1
ATOM 5367 C CA . SER A 1 662 ? 30.31500 14.09000 -10.17300 1.000 52.98692 662 SER A CA 1
ATOM 5368 C C . SER A 1 662 ? 30.15700 14.20800 -11.68500 1.000 53.36052 662 SER A C 1
ATOM 5369 O O . SER A 1 662 ? 29.81800 15.29900 -12.16000 1.000 60.26556 662 SER A O 1
ATOM 5372 N N . GLY A 1 663 ? 30.40100 13.11700 -12.40300 1.000 46.59822 663 GLY A N 1
ATOM 5373 C CA . GLY A 1 663 ? 30.22200 13.08800 -13.86500 1.000 61.21535 663 GLY A CA 1
ATOM 5374 C C . GLY A 1 663 ? 31.21800 13.94000 -14.61200 1.000 65.01436 663 GLY A C 1
ATOM 5375 O O . GLY A 1 663 ? 32.42700 13.69800 -14.47800 1.000 68.49605 663 GLY A O 1
ATOM 5376 N N . ASP A 1 664 ? 30.71500 14.91200 -15.36600 1.000 58.89047 664 ASP A N 1
ATOM 5377 C CA . ASP A 1 664 ? 31.60000 15.76900 -16.19200 1.000 64.22952 664 ASP A CA 1
ATOM 5378 C C . ASP A 1 664 ? 31.71800 17.16000 -15.57100 1.000 65.26538 664 ASP A C 1
ATOM 5379 O O . ASP A 1 664 ? 32.27400 18.04100 -16.24800 1.000 66.89693 664 ASP A O 1
ATOM 5384 N N . ARG A 1 665 ? 31.24500 17.35100 -14.33800 1.000 55.98606 665 ARG A N 1
ATOM 5385 C CA . ARG A 1 665 ? 31.46300 18.65900 -13.67900 1.000 38.45205 665 ARG A CA 1
ATOM 5386 C C . ARG A 1 665 ? 32.94000 18.73100 -13.28000 1.000 39.39353 665 ARG A C 1
ATOM 5387 O O . ARG A 1 665 ? 33.44200 19.84800 -13.10200 1.000 63.46876 665 ARG A O 1
ATOM 5395 N N . LEU A 1 666 ? 33.59800 17.57600 -13.15000 1.000 41.73693 666 LEU A N 1
ATOM 5396 C CA . LEU A 1 666 ? 35.04900 17.55900 -12.83500 1.000 43.91142 666 LEU A CA 1
ATOM 5397 C C . LEU A 1 666 ? 35.69700 16.36900 -13.53200 1.000 43.36045 666 LEU A C 1
ATOM 5398 O O . LEU A 1 666 ? 35.21600 15.24300 -13.36500 1.000 37.26820 666 LEU A O 1
ATOM 5403 N N . ASN A 1 667 ? 36.76500 16.63200 -14.27200 1.000 37.35963 667 ASN A N 1
ATOM 5404 C CA . ASN A 1 667 ? 37.48500 15.55600 -14.93500 1.000 36.54462 667 ASN A CA 1
ATOM 5405 C C . ASN A 1 667 ? 38.98300 15.57900 -14.68500 1.000 35.69477 667 ASN A C 1
ATOM 5406 O O . ASN A 1 667 ? 39.65700 14.60000 -15.02800 1.000 36.70583 667 ASN A O 1
ATOM 5411 N N . THR A 1 668 ? 39.52600 16.64700 -14.10100 1.000 34.75073 668 THR A N 1
ATOM 5412 C CA . THR A 1 668 ? 40.96000 16.75900 -13.86900 1.000 40.19455 668 THR A CA 1
ATOM 5413 C C . THR A 1 668 ? 41.21500 17.41200 -12.52100 1.000 34.17527 668 THR A C 1
ATOM 5414 O O . THR A 1 668 ? 40.67300 18.48500 -12.23500 1.000 35.81699 668 THR A O 1
ATOM 5418 N N . VAL A 1 669 ? 42.04800 16.77200 -11.70200 1.000 31.44488 669 VAL A N 1
ATOM 5419 C CA . VAL A 1 669 ? 42.50700 17.34000 -10.44100 1.000 30.07318 669 VAL A CA 1
ATOM 5420 C C . VAL A 1 669 ? 44.02700 17.33600 -10.43100 1.000 30.60864 669 VAL A C 1
ATOM 5421 O O . VAL A 1 669 ? 44.65400 16.32500 -10.76600 1.000 33.22499 669 VAL A O 1
ATOM 5425 N N . GLY A 1 670 ? 44.59900 18.47000 -10.03300 1.000 29.50426 670 GLY A N 1
ATOM 5426 C CA . GLY A 1 670 ? 46.05800 18.57000 -9.89800 1.000 35.33413 670 GLY A CA 1
ATOM 5427 C C . GLY A 1 670 ? 46.40300 19.03200 -8.50100 1.000 31.72107 670 GLY A C 1
ATOM 5428 O O . GLY A 1 670 ? 45.70500 19.92500 -7.99000 1.000 28.21648 670 GLY A O 1
ATOM 5429 N N . ILE A 1 671 ? 47.42900 18.43400 -7.89700 1.000 30.00925 671 ILE A N 1
ATOM 5430 C CA . ILE A 1 671 ? 47.86300 18.82600 -6.52600 1.000 38.25652 671 ILE A CA 1
ATOM 5431 C C . ILE A 1 671 ? 49.33500 19.25500 -6.57600 1.000 28.37978 671 ILE A C 1
ATOM 5432 O O . ILE A 1 671 ? 50.15600 18.50400 -7.12400 1.000 37.41280 671 ILE A O 1
ATOM 5437 N N . ILE A 1 672 ? 49.65600 20.45800 -6.08400 1.000 31.08923 672 ILE A N 1
ATOM 5438 C CA . ILE A 1 672 ? 51.01400 21.06000 -6.29200 1.000 49.11393 672 ILE A CA 1
ATOM 5439 C C . ILE A 1 672 ? 52.01800 20.80400 -5.15600 1.000 36.03443 672 ILE A C 1
ATOM 5440 O O . ILE A 1 672 ? 53.22000 20.92400 -5.40400 1.000 78.92837 672 ILE A O 1
ATOM 5445 N N . SER A 1 673 ? 51.59200 20.51800 -3.94400 1.000 45.01027 673 SER A N 1
ATOM 5446 C CA . SER A 1 673 ? 52.64200 20.22900 -2.93400 1.000 44.94186 673 SER A CA 1
ATOM 5447 C C . SER A 1 673 ? 52.37400 18.87600 -2.27700 1.000 29.99996 673 SER A C 1
ATOM 5448 O O . SER A 1 673 ? 51.45300 18.18100 -2.73300 1.000 32.54332 673 SER A O 1
ATOM 5451 N N . VAL A 1 674 ? 53.16200 18.52500 -1.26300 1.000 29.32065 674 VAL A N 1
ATOM 5452 C CA . VAL A 1 674 ? 52.87400 17.29500 -0.47100 1.000 34.42721 674 VAL A CA 1
ATOM 5453 C C . VAL A 1 674 ? 52.02500 17.76700 0.71600 1.000 27.85011 674 VAL A C 1
ATOM 5454 O O . VAL A 1 674 ? 51.82400 16.97300 1.64700 1.000 31.73209 674 VAL A O 1
ATOM 5458 N N . GLY A 1 675 ? 51.58700 19.02900 0.68500 1.000 23.83924 675 GLY A N 1
ATOM 5459 C CA . GLY A 1 675 ? 50.66800 19.56200 1.70900 1.000 43.76904 675 GLY A CA 1
ATOM 5460 C C . GLY A 1 675 ? 51.31900 19.88300 3.03400 1.000 39.15178 675 GLY A C 1
ATOM 5461 O O . GLY A 1 675 ? 50.57200 20.11100 4.00000 1.000 39.79732 675 GLY A O 1
ATOM 5462 N N . LEU A 1 676 ? 52.64800 19.92200 3.09500 1.000 31.89890 676 LEU A N 1
ATOM 5463 C CA . LEU A 1 676 ? 53.27800 20.11900 4.39300 1.000 41.54285 676 LEU A CA 1
ATOM 5464 C C . LEU A 1 676 ? 52.77600 21.40500 5.04400 1.000 35.78087 676 LEU A C 1
ATOM 5465 O O . LEU A 1 676 ? 52.72200 22.44900 4.37800 1.000 32.68879 676 LEU A O 1
ATOM 5470 N N . PRO A 1 677 ? 52.39100 21.37400 6.32100 1.000 37.30497 677 PRO A N 1
ATOM 5471 C CA . PRO A 1 677 ? 52.05100 22.61600 7.01600 1.000 34.25296 677 PRO A CA 1
ATOM 5472 C C . PRO A 1 677 ? 53.23400 23.56800 7.03100 1.000 33.23882 677 PRO A C 1
ATOM 5473 O O . PRO A 1 677 ? 54.39600 23.15300 7.04600 1.000 39.59793 677 PRO A O 1
ATOM 5477 N N . GLY A 1 678 ? 52.92000 24.86000 6.99800 1.000 34.15366 678 GLY A N 1
ATOM 5478 C CA . GLY A 1 678 ? 53.93800 25.88100 7.10800 1.000 38.56778 678 GLY A CA 1
ATOM 5479 C C . GLY A 1 678 ? 54.75800 25.66700 8.35600 1.000 37.01412 678 GLY A C 1
ATOM 5480 O O . GLY A 1 678 ? 54.19600 25.45400 9.43400 1.000 39.43309 678 GLY A O 1
ATOM 5481 N N . ILE A 1 679 ? 56.08600 25.67100 8.22000 1.000 38.43587 679 ILE A N 1
ATOM 5482 C CA . ILE A 1 679 ? 56.94300 25.51600 9.38900 1.000 43.50348 679 ILE A CA 1
ATOM 5483 C C . ILE A 1 679 ? 56.63700 26.65300 10.35200 1.000 38.49882 679 ILE A C 1
ATOM 5484 O O . ILE A 1 679 ? 56.57000 27.82300 9.95900 1.000 40.35578 679 ILE A O 1
ATOM 5489 N N . SER A 1 680 ? 56.40700 26.31000 11.61400 1.000 41.45835 680 SER A N 1
ATOM 5490 C CA . SER A 1 680 ? 55.93400 27.29600 12.57100 1.000 41.64527 680 SER A CA 1
ATOM 5491 C C . SER A 1 680 ? 56.33300 26.85100 13.96700 1.000 28.27580 680 SER A C 1
ATOM 5492 O O . SER A 1 680 ? 56.63500 25.67800 14.20200 1.000 41.36619 680 SER A O 1
ATOM 5495 N N . VAL A 1 681 ? 56.34700 27.81500 14.88900 1.000 28.34136 681 VAL A N 1
ATOM 5496 C CA . VAL A 1 681 ? 56.72200 27.50700 16.26400 1.000 37.53833 681 VAL A CA 1
ATOM 5497 C C . VAL A 1 681 ? 55.69600 26.58200 16.90400 1.000 41.73220 681 VAL A C 1
ATOM 5498 O O . VAL A 1 681 ? 56.04300 25.75400 17.75000 1.000 40.20742 681 VAL A O 1
ATOM 5502 N N . GLU A 1 682 ? 54.42400 26.69800 16.51600 1.000 35.41677 682 GLU A N 1
ATOM 5503 C CA . GLU A 1 682 ? 53.41400 25.77800 17.02600 1.000 33.96565 682 GLU A CA 1
ATOM 5504 C C . GLU A 1 682 ? 53.72400 24.35500 16.58400 1.000 37.35273 682 GLU A C 1
ATOM 5505 O O . GLU A 1 682 ? 53.75100 23.42800 17.40000 1.000 33.05988 682 GLU A O 1
ATOM 5511 N N . ASN A 1 683 ? 53.99000 24.17300 15.28900 1.000 30.13708 683 ASN A N 1
ATOM 5512 C CA . ASN A 1 683 ? 54.30200 22.85100 14.76500 1.000 27.58050 683 ASN A CA 1
ATOM 5513 C C . ASN A 1 683 ? 55.68000 22.36700 15.19500 1.000 25.66635 683 ASN A C 1
ATOM 5514 O O . ASN A 1 683 ? 55.92900 21.15800 15.17200 1.000 30.76954 683 ASN A O 1
ATOM 5519 N N . ASP A 1 684 ? 56.57800 23.27800 15.58200 1.000 32.54055 684 ASP A N 1
ATOM 5520 C CA . ASP A 1 684 ? 57.89200 22.85700 16.06000 1.000 31.33900 684 ASP A CA 1
ATOM 5521 C C . ASP A 1 684 ? 57.81300 22.30900 17.47800 1.000 30.27609 684 ASP A C 1
ATOM 5522 O O . ASP A 1 684 ? 58.52100 21.35400 17.81700 1.000 39.62486 684 ASP A O 1
ATOM 5527 N N . LEU A 1 685 ? 56.96400 22.89700 18.32800 1.000 29.62869 685 LEU A N 1
ATOM 5528 C CA . LEU A 1 685 ? 56.76200 22.31700 19.65200 1.000 36.83264 685 LEU A CA 1
ATOM 5529 C C . LEU A 1 685 ? 56.11400 20.94000 19.54600 1.000 27.06885 685 LEU A C 1
ATOM 5530 O O . LEU A 1 685 ? 56.48100 20.01800 20.28700 1.000 32.07413 685 LEU A O 1
ATOM 5535 N N . ILE A 1 686 ? 55.17000 20.77400 18.61200 1.000 31.44472 686 ILE A N 1
ATOM 5536 C CA . ILE A 1 686 ? 54.55100 19.46800 18.39400 1.000 26.93950 686 ILE A CA 1
ATOM 5537 C C . ILE A 1 686 ? 55.57900 18.47300 17.87100 1.000 33.03651 686 ILE A C 1
ATOM 5538 O O . ILE A 1 686 ? 55.55700 17.28800 18.22700 1.000 34.32102 686 ILE A O 1
ATOM 5543 N N . LYS A 1 687 ? 56.49500 18.94000 17.01700 1.000 33.00047 687 LYS A N 1
ATOM 5544 C CA . LYS A 1 687 ? 57.56900 18.08300 16.53000 1.000 37.78105 687 LYS A CA 1
ATOM 5545 C C . LYS A 1 687 ? 58.50600 17.67200 17.65700 1.000 32.76435 687 LYS A C 1
ATOM 5546 O O . LYS A 1 687 ? 58.91500 16.50700 17.73700 1.000 46.48802 687 LYS A O 1
ATOM 5552 N N . LYS A 1 688 ? 58.86200 18.61600 18.53700 1.000 29.29113 688 LYS A N 1
ATOM 5553 C CA . LYS A 1 688 ? 59.77500 18.29800 19.62900 1.000 40.03382 688 LYS A CA 1
ATOM 5554 C C . LYS A 1 688 ? 59.12100 17.39500 20.67000 1.000 36.03342 688 LYS A C 1
ATOM 5555 O O . LYS A 1 688 ? 59.79000 16.51800 21.23000 1.000 40.27512 688 LYS A O 1
ATOM 5561 N N . TYR A 1 689 ? 57.82600 17.58400 20.94200 1.000 30.56067 689 TYR A N 1
ATOM 5562 C CA . TYR A 1 689 ? 57.14100 16.73000 21.90800 1.000 34.50370 689 TYR A CA 1
ATOM 5563 C C . TYR A 1 689 ? 57.18100 15.26900 21.47300 1.000 37.74455 689 TYR A C 1
ATOM 5564 O O . TYR A 1 689 ? 57.48200 14.37300 22.27000 1.000 35.13493 689 TYR A O 1
ATOM 5573 N N . PHE A 1 690 ? 56.86000 15.01000 20.20600 1.000 36.58887 690 PHE A N 1
ATOM 5574 C CA . PHE A 1 690 ? 56.80000 13.63900 19.72100 1.000 41.95686 690 PHE A CA 1
ATOM 5575 C C . PHE A 1 690 ? 58.19200 13.04700 19.54800 1.000 30.06454 690 PHE A C 1
ATOM 5576 O O . PHE A 1 690 ? 58.37800 11.83400 19.70000 1.000 40.05726 690 PHE A O 1
ATOM 5584 N N . ASP A 1 691 ? 59.17800 13.88700 19.22500 1.000 33.94380 691 ASP A N 1
ATOM 5585 C CA . ASP A 1 691 ? 60.56400 13.43600 19.20600 1.000 47.79998 691 ASP A CA 1
ATOM 5586 C C . ASP A 1 691 ? 60.99300 12.90900 20.56600 1.000 47.63224 691 ASP A C 1
ATOM 5587 O O . ASP A 1 691 ? 61.59500 11.83200 20.66100 1.000 61.33174 691 ASP A O 1
ATOM 5592 N N . GLU A 1 692 ? 60.68600 13.65000 21.63200 1.000 51.33874 692 GLU A N 1
ATOM 5593 C CA . GLU A 1 692 ? 61.05000 13.27500 22.99200 1.000 55.27142 692 GLU A CA 1
ATOM 5594 C C . GLU A 1 692 ? 60.09700 12.25700 23.61100 1.000 45.82933 692 GLU A C 1
ATOM 5595 O O . GLU A 1 692 ? 60.21300 11.97500 24.81200 1.000 53.37762 692 GLU A O 1
ATOM 5601 N N . ASN A 1 693 ? 59.16800 11.70500 22.81900 1.000 38.66668 693 ASN A N 1
ATOM 5602 C CA . ASN A 1 693 ? 58.27400 10.64400 23.26800 1.000 41.57236 693 ASN A CA 1
ATOM 5603 C C . ASN A 1 693 ? 58.29100 9.45300 22.31600 1.000 52.45845 693 ASN A C 1
ATOM 5604 O O . ASN A 1 693 ? 57.30400 8.71900 22.23200 1.000 39.98015 693 ASN A O 1
ATOM 5609 N N . GLY A 1 694 ? 59.37700 9.27300 21.57400 1.000 48.75536 694 GLY A N 1
ATOM 5610 C CA . GLY A 1 694 ? 59.57600 8.07500 20.78000 1.000 50.00968 694 GLY A CA 1
ATOM 5611 C C . GLY A 1 694 ? 58.86000 8.03300 19.45000 1.000 47.89031 694 GLY A C 1
ATOM 5612 O O . GLY A 1 694 ? 58.40500 6.96100 19.03100 1.000 41.40826 694 GLY A O 1
ATOM 5613 N N . LYS A 1 695 ? 58.75600 9.16700 18.76100 1.000 43.04492 695 LYS A N 1
ATOM 5614 C CA . LYS A 1 695 ? 58.03400 9.23300 17.50000 1.000 37.49581 695 LYS A CA 1
ATOM 5615 C C . LYS A 1 695 ? 58.80800 10.12100 16.54000 1.000 31.10187 695 LYS A C 1
ATOM 5616 O O . LYS A 1 695 ? 59.55200 11.00900 16.96000 1.000 41.50325 695 LYS A O 1
ATOM 5622 N N . ASN A 1 696 ? 58.63600 9.87000 15.24600 1.000 45.84787 696 ASN A N 1
ATOM 5623 C CA . ASN A 1 696 ? 59.22700 10.73700 14.23000 1.000 30.12223 696 ASN A CA 1
ATOM 5624 C C . ASN A 1 696 ? 58.46300 12.05300 14.24200 1.000 31.33016 696 ASN A C 1
ATOM 5625 O O . ASN A 1 696 ? 57.32000 12.12600 13.77900 1.000 28.86272 696 ASN A O 1
ATOM 5630 N N . GLY A 1 697 ? 59.09900 13.09300 14.79200 1.000 36.46741 697 GLY A N 1
ATOM 5631 C CA . GLY A 1 697 ? 58.40800 14.35600 14.99900 1.000 34.55111 697 GLY A CA 1
ATOM 5632 C C . GLY A 1 697 ? 57.99900 15.01100 13.69600 1.000 36.61177 697 GLY A C 1
ATOM 5633 O O . GLY A 1 697 ? 56.87300 15.49500 13.55800 1.000 30.52677 697 GLY A O 1
ATOM 5634 N N . PHE A 1 698 ? 58.91100 15.02800 12.71800 1.000 38.62359 698 PHE A N 1
ATOM 5635 C CA . PHE A 1 698 ? 58.59000 15.62600 11.42600 1.000 27.34152 698 PHE A CA 1
ATOM 5636 C C . PHE A 1 698 ? 57.40800 14.92900 10.77800 1.000 25.60136 698 PHE A C 1
ATOM 5637 O O . PHE A 1 698 ? 56.50200 15.58500 10.24800 1.000 24.41306 698 PHE A O 1
ATOM 5645 N N . ASP A 1 699 ? 57.40800 13.59000 10.80700 1.000 28.75145 699 ASP A N 1
ATOM 5646 C CA . ASP A 1 699 ? 56.31200 12.81800 10.23000 1.000 27.65002 699 ASP A CA 1
ATOM 5647 C C . ASP A 1 699 ? 55.01000 13.05300 10.97400 1.000 36.92916 699 ASP A C 1
ATOM 5648 O O . ASP A 1 699 ? 53.93700 13.02500 10.36200 1.000 33.29823 699 ASP A O 1
ATOM 5653 N N . TYR A 1 700 ? 55.07800 13.30200 12.28100 1.000 31.91773 700 TYR A N 1
ATOM 5654 C CA . TYR A 1 700 ? 53.85500 13.53000 13.03600 1.000 25.22840 700 TYR A CA 1
ATOM 5655 C C . TYR A 1 700 ? 53.34000 14.94900 12.85500 1.000 29.40773 700 TYR A C 1
ATOM 5656 O O . TYR A 1 700 ? 52.13500 15.15100 12.67500 1.000 31.51960 700 TYR A O 1
ATOM 5665 N N . ALA A 1 701 ? 54.23200 15.94200 12.90600 1.000 23.78494 701 ALA A N 1
ATOM 5666 C CA . ALA A 1 701 ? 53.81900 17.33500 12.81100 1.000 23.65113 701 ALA A CA 1
ATOM 5667 C C . ALA A 1 701 ? 53.65000 17.81800 11.38000 1.000 27.15641 701 ALA A C 1
ATOM 5668 O O . ALA A 1 701 ? 52.92100 18.78900 11.15700 1.000 25.62229 701 ALA A O 1
ATOM 5670 N N . TYR A 1 702 ? 54.29400 17.17400 10.40700 1.000 24.78639 702 TYR A N 1
ATOM 5671 C CA . TYR A 1 702 ? 54.30200 17.73400 9.06200 1.000 26.05529 702 TYR A CA 1
ATOM 5672 C C . TYR A 1 702 ? 53.88900 16.74100 7.98200 1.000 22.10303 702 TYR A C 1
ATOM 5673 O O . TYR A 1 702 ? 52.96100 17.01900 7.21500 1.000 26.04870 702 TYR A O 1
ATOM 5682 N N . VAL A 1 703 ? 54.57400 15.60100 7.88000 1.000 24.31271 703 VAL A N 1
ATOM 5683 C CA . VAL A 1 703 ? 54.30400 14.67800 6.77200 1.000 26.47161 703 VAL A CA 1
ATOM 5684 C C . VAL A 1 703 ? 52.87900 14.13900 6.85700 1.000 33.15276 703 VAL A C 1
ATOM 5685 O O . VAL A 1 703 ? 52.08900 14.27900 5.91500 1.000 28.69835 703 VAL A O 1
ATOM 5689 N N . TYR A 1 704 ? 52.52900 13.51300 7.98600 1.000 25.22759 704 TYR A N 1
ATOM 5690 C CA . TYR A 1 704 ? 51.22700 12.85200 8.07800 1.000 26.56023 704 TYR A CA 1
ATOM 5691 C C . TYR A 1 704 ? 50.06300 13.82200 7.90100 1.000 29.29066 704 TYR A C 1
ATOM 5692 O O . TYR A 1 704 ? 49.14600 13.50700 7.12300 1.000 31.43522 704 TYR A O 1
ATOM 5701 N N . PRO A 1 705 ? 50.01500 14.98800 8.55900 1.000 20.50734 705 PRO A N 1
ATOM 5702 C CA . PRO A 1 705 ? 48.91200 15.91400 8.24400 1.000 26.72813 705 PRO A CA 1
ATOM 5703 C C . PRO A 1 705 ? 48.96700 16.38800 6.80200 1.000 29.78249 705 PRO A C 1
ATOM 5704 O O . PRO A 1 705 ? 47.93600 16.44800 6.12600 1.000 31.23520 705 PRO A O 1
ATOM 5708 N N . GLY A 1 706 ? 50.16300 16.66600 6.29200 1.000 36.90860 706 GLY A N 1
ATOM 5709 C CA . GLY A 1 706 ? 50.32800 17.04200 4.90600 1.000 30.79404 706 GLY A CA 1
ATOM 5710 C C . GLY A 1 706 ? 49.76100 16.05600 3.90600 1.000 30.29025 706 GLY A C 1
ATOM 5711 O O . GLY A 1 706 ? 48.90300 16.41800 3.09300 1.000 27.46180 706 GLY A O 1
ATOM 5712 N N . MET A 1 707 ? 50.23900 14.80700 3.95200 1.000 31.75053 707 MET A N 1
ATOM 5713 C CA . MET A 1 707 ? 49.81200 13.81000 2.97000 1.000 23.81095 707 MET A CA 1
ATOM 5714 C C . MET A 1 707 ? 48.32900 13.50500 3.09100 1.000 31.45196 707 MET A C 1
ATOM 5715 O O . MET A 1 707 ? 47.67400 13.17900 2.09700 1.000 35.35528 707 MET A O 1
ATOM 5720 N N . ASN A 1 708 ? 47.78700 13.60400 4.29600 1.000 31.83105 708 ASN A N 1
ATOM 5721 C CA . ASN A 1 708 ? 46.35800 13.41100 4.48900 1.000 26.34258 708 ASN A CA 1
ATOM 5722 C C . ASN A 1 708 ? 45.54500 14.50100 3.79200 1.000 34.09433 708 ASN A C 1
ATOM 5723 O O . ASN A 1 708 ? 44.41100 14.25400 3.36300 1.000 23.45095 708 ASN A O 1
ATOM 5728 N N . LYS A 1 709 ? 46.10200 15.70300 3.65000 1.000 25.82137 709 LYS A N 1
ATOM 5729 C CA . LYS A 1 709 ? 45.40400 16.79200 2.91100 1.000 27.92704 709 LYS A CA 1
ATOM 5730 C C . LYS A 1 709 ? 45.46400 16.47300 1.41300 1.000 26.03301 709 LYS A C 1
ATOM 5731 O O . LYS A 1 709 ? 44.45200 16.67000 0.73400 1.000 21.63451 709 LYS A O 1
ATOM 5737 N N . VAL A 1 710 ? 46.61300 16.01400 0.92200 1.000 26.96858 710 VAL A N 1
ATOM 5738 C CA . VAL A 1 710 ? 46.66800 15.54600 -0.46000 1.000 22.98784 710 VAL A CA 1
ATOM 5739 C C . VAL A 1 710 ? 45.57500 14.51500 -0.69400 1.000 31.45024 710 VAL A C 1
ATOM 5740 O O . VAL A 1 710 ? 44.77400 14.62600 -1.63600 1.000 28.96275 710 VAL A O 1
ATOM 5744 N N . HIS A 1 711 ? 45.52200 13.50500 0.18600 1.000 26.62093 711 HIS A N 1
ATOM 5745 C CA . HIS A 1 711 ? 44.49700 12.46500 0.12400 1.000 29.67493 711 HIS A CA 1
ATOM 5746 C C . HIS A 1 711 ? 43.09300 13.05900 0.03000 1.000 31.93156 711 HIS A C 1
ATOM 5747 O O . HIS A 1 711 ? 42.27100 12.60500 -0.77300 1.000 24.87876 711 HIS A O 1
ATOM 5754 N N . GLN A 1 712 ? 42.80400 14.08500 0.83300 1.000 25.97426 712 GLN A N 1
ATOM 5755 C CA . GLN A 1 712 ? 41.48200 14.70500 0.79500 1.000 26.88044 712 GLN A CA 1
ATOM 5756 C C . GLN A 1 712 ? 41.18500 15.28100 -0.58200 1.000 32.38214 712 GLN A C 1
ATOM 5757 O O . GLN A 1 712 ? 40.17200 14.93600 -1.20600 1.000 23.43346 712 GLN A O 1
ATOM 5763 N N . ALA A 1 713 ? 42.08300 16.14000 -1.08400 1.000 24.28896 713 ALA A N 1
ATOM 5764 C CA . ALA A 1 713 ? 41.83500 16.87900 -2.32000 1.000 29.51300 713 ALA A CA 1
ATOM 5765 C C . ALA A 1 713 ? 41.74300 15.95900 -3.53200 1.000 28.87974 713 ALA A C 1
ATOM 5766 O O . ALA A 1 713 ? 40.90700 16.17300 -4.41800 1.000 26.22722 713 ALA A O 1
ATOM 5768 N N . GLY A 1 714 ? 42.61300 14.95200 -3.61200 1.000 31.55988 714 GLY A N 1
ATOM 5769 C CA . GLY A 1 714 ? 42.58100 14.06200 -4.76100 1.000 25.32614 714 GLY A CA 1
ATOM 5770 C C . GLY A 1 714 ? 41.27900 13.29500 -4.87600 1.000 32.89459 714 GLY A C 1
ATOM 5771 O O . GLY A 1 714 ? 40.82000 13.00300 -5.98400 1.000 35.71789 714 GLY A O 1
ATOM 5772 N N . GLY A 1 715 ? 40.65400 12.98300 -3.74000 1.000 29.87131 715 GLY A N 1
ATOM 5773 C CA . GLY A 1 715 ? 39.39900 12.25200 -3.73100 1.000 26.15056 715 GLY A CA 1
ATOM 5774 C C . GLY A 1 715 ? 38.21800 13.02800 -4.26900 1.000 35.98910 715 GLY A C 1
ATOM 5775 O O . GLY A 1 715 ? 37.12300 12.46100 -4.36800 1.000 34.10495 715 GLY A O 1
ATOM 5776 N N . ARG A 1 716 ? 38.40500 14.30400 -4.61500 1.000 31.73858 716 ARG A N 1
ATOM 5777 C CA . ARG A 1 716 ? 37.34800 15.05600 -5.27600 1.000 31.12080 716 ARG A CA 1
ATOM 5778 C C . ARG A 1 716 ? 37.07500 14.56400 -6.69100 1.000 35.07954 716 ARG A C 1
ATOM 5779 O O . ARG A 1 716 ? 36.05300 14.95000 -7.26800 1.000 39.87025 716 ARG A O 1
ATOM 5787 N N . LEU A 1 717 ? 37.94000 13.71300 -7.25000 1.000 32.58138 717 LEU A N 1
ATOM 5788 C CA . LEU A 1 717 ? 37.93400 13.40100 -8.68000 1.000 35.56671 717 LEU A CA 1
ATOM 5789 C C . LEU A 1 717 ? 36.95100 12.28500 -9.05300 1.000 43.60440 717 LEU A C 1
ATOM 5790 O O . LEU A 1 717 ? 36.01100 12.51400 -9.81900 1.000 45.50457 717 LEU A O 1
ATOM 5795 N N . ILE A 1 718 ? 37.22300 11.07500 -8.56200 1.000 42.25119 718 ILE A N 1
ATOM 5796 C CA . ILE A 1 718 ? 36.36600 9.89900 -8.88900 1.000 31.64443 718 ILE A CA 1
ATOM 5797 C C . ILE A 1 718 ? 35.33000 9.73100 -7.77400 1.000 39.63563 718 ILE A C 1
ATOM 5798 O O . ILE A 1 718 ? 35.72700 9.33900 -6.66400 1.000 44.23534 718 ILE A O 1
ATOM 5803 N N . ARG A 1 719 ? 34.06000 10.00800 -8.06800 1.000 42.45949 719 ARG A N 1
ATOM 5804 C CA . ARG A 1 719 ? 33.00800 9.95900 -7.02500 1.000 36.27707 719 ARG A CA 1
ATOM 5805 C C . ARG A 1 719 ? 32.02000 8.82300 -7.32100 1.000 59.17058 719 ARG A C 1
ATOM 5806 O O . ARG A 1 719 ? 31.31400 8.40000 -6.38500 1.000 66.44676 719 ARG A O 1
ATOM 5814 N N . THR A 1 720 ? 31.96400 8.36300 -8.57200 1.000 54.52991 720 THR A N 1
ATOM 5815 C CA . THR A 1 720 ? 31.04800 7.27000 -8.96700 1.000 56.80592 720 THR A CA 1
ATOM 5816 C C . THR A 1 720 ? 31.84100 6.24500 -9.72400 1.000 53.44712 720 THR A C 1
ATOM 5817 O O . THR A 1 720 ? 32.91800 6.59400 -10.23900 1.000 55.86923 720 THR A O 1
ATOM 5821 N N . ASP A 1 721 ? 31.32400 5.02400 -9.82100 1.000 58.80135 721 ASP A N 1
ATOM 5822 C CA . ASP A 1 721 ? 32.02500 4.03300 -10.63400 1.000 54.29990 721 ASP A CA 1
ATOM 5823 C C . ASP A 1 721 ? 31.91800 4.29900 -12.13100 1.000 55.86982 721 ASP A C 1
ATOM 5824 O O . ASP A 1 721 ? 32.53900 3.56900 -12.91200 1.000 47.66070 721 ASP A O 1
ATOM 5829 N N . THR A 1 722 ? 31.15600 5.31000 -12.55000 1.000 64.28499 722 THR A N 1
ATOM 5830 C CA . THR A 1 722 ? 31.16900 5.75200 -13.93700 1.000 63.69993 722 THR A CA 1
ATOM 5831 C C . THR A 1 722 ? 32.11800 6.91800 -14.17300 1.000 59.01158 722 THR A C 1
ATOM 5832 O O . THR A 1 722 ? 32.56100 7.11200 -15.31100 1.000 63.20014 722 THR A O 1
ATOM 5836 N N . ASP A 1 723 ? 32.45300 7.67300 -13.12600 1.000 60.41883 723 ASP A N 1
ATOM 5837 C CA . ASP A 1 723 ? 33.30400 8.84600 -13.27400 1.000 58.33523 723 ASP A CA 1
ATOM 5838 C C . ASP A 1 723 ? 34.70700 8.44300 -13.71300 1.000 49.18146 723 ASP A C 1
ATOM 5839 O O . ASP A 1 723 ? 35.26800 7.45400 -13.23300 1.000 51.61216 723 ASP A O 1
ATOM 5844 N N . THR A 1 724 ? 35.26700 9.20900 -14.64700 1.000 48.39514 724 THR A N 1
ATOM 5845 C CA . THR A 1 724 ? 36.63000 9.01500 -15.11700 1.000 41.09331 724 THR A CA 1
ATOM 5846 C C . THR A 1 724 ? 37.38300 10.33000 -14.98900 1.000 46.72039 724 THR A C 1
ATOM 5847 O O . THR A 1 724 ? 36.77900 11.40600 -14.92700 1.000 45.06066 724 THR A O 1
ATOM 5851 N N . GLY A 1 725 ? 38.70800 10.24600 -14.94700 1.000 48.70750 725 GLY A N 1
ATOM 5852 C CA . GLY A 1 725 ? 39.47100 11.47200 -14.80300 1.000 43.74114 725 GLY A CA 1
ATOM 5853 C C . GLY A 1 725 ? 40.96400 11.23800 -14.75000 1.000 36.09025 725 GLY A C 1
ATOM 5854 O O . GLY A 1 725 ? 41.45400 10.10800 -14.85600 1.000 36.48896 725 GLY A O 1
ATOM 5855 N N . GLU A 1 726 ? 41.67900 12.35400 -14.58400 1.000 35.39137 726 GLU A N 1
ATOM 5856 C CA . GLU A 1 726 ? 43.12900 12.39200 -14.49800 1.000 42.90694 726 GLU A CA 1
ATOM 5857 C C . GLU A 1 726 ? 43.55200 13.10900 -13.22300 1.000 33.28111 726 GLU A C 1
ATOM 5858 O O . GLU A 1 726 ? 43.00100 14.15600 -12.87000 1.000 36.69966 726 GLU A O 1
ATOM 5864 N N . LEU A 1 727 ? 44.55700 12.54700 -12.55900 1.000 35.43559 727 LEU A N 1
ATOM 5865 C CA . LEU A 1 727 ? 45.09300 13.18200 -11.33500 1.000 33.71424 727 LEU A CA 1
ATOM 5866 C C . LEU A 1 727 ? 46.54600 13.57100 -11.61300 1.000 40.34934 727 LEU A C 1
ATOM 5867 O O . LEU A 1 727 ? 47.28200 12.74600 -12.17800 1.000 47.55662 727 LEU A O 1
ATOM 5872 N N . PHE A 1 728 ? 46.92300 14.78900 -11.23600 1.000 34.29276 728 PHE A N 1
ATOM 5873 C CA . PHE A 1 728 ? 48.31200 15.25800 -11.45000 1.000 32.92990 728 PHE A CA 1
ATOM 5874 C C . PHE A 1 728 ? 48.94300 15.52000 -10.10500 1.000 32.94668 728 PHE A C 1
ATOM 5875 O O . PHE A 1 728 ? 48.49000 16.41800 -9.38200 1.000 28.60018 728 PHE A O 1
ATOM 5883 N N . LEU A 1 729 ? 49.95700 14.73300 -9.76600 1.000 35.78636 729 LEU A N 1
ATOM 5884 C CA . LEU A 1 729 ? 50.69200 14.93900 -8.49600 1.000 30.39437 729 LEU A CA 1
ATOM 5885 C C . LEU A 1 729 ? 51.99000 15.66800 -8.84800 1.000 31.62689 729 LEU A C 1
ATOM 5886 O O . LEU A 1 729 ? 52.85900 15.04800 -9.48600 1.000 32.44591 729 LEU A O 1
ATOM 5891 N N . ILE A 1 730 ? 52.10300 16.95300 -8.50100 1.000 30.14486 730 ILE A N 1
ATOM 5892 C CA . ILE A 1 730 ? 53.29400 17.73800 -8.95200 1.000 36.33186 730 ILE A CA 1
ATOM 5893 C C . ILE A 1 730 ? 54.23300 18.02200 -7.76800 1.000 33.18494 730 ILE A C 1
ATOM 5894 O O . ILE A 1 730 ? 54.08000 19.09300 -7.15200 1.000 35.97370 730 ILE A O 1
ATOM 5899 N N . ASP A 1 731 ? 55.17500 17.11400 -7.48800 1.000 40.92526 731 ASP A N 1
ATOM 5900 C CA . ASP A 1 731 ? 56.17700 17.32600 -6.40400 1.000 36.41507 731 ASP A CA 1
ATOM 5901 C C . ASP A 1 731 ? 57.17200 16.16200 -6.44100 1.000 33.70684 731 ASP A C 1
ATOM 5902 O O . ASP A 1 731 ? 56.71300 14.99900 -6.43100 1.000 47.49344 731 ASP A O 1
ATOM 5907 N N . ASP A 1 732 ? 58.47600 16.45200 -6.48500 1.000 43.40660 732 ASP A N 1
ATOM 5908 C CA . ASP A 1 732 ? 59.46900 15.35400 -6.62100 1.000 47.38198 732 ASP A CA 1
ATOM 5909 C C . ASP A 1 732 ? 59.41400 14.48400 -5.36600 1.000 33.08062 732 ASP A C 1
ATOM 5910 O O . ASP A 1 732 ? 59.91900 13.34900 -5.40800 1.000 55.43599 732 ASP A O 1
ATOM 5915 N N . ARG A 1 733 ? 58.75500 14.97400 -4.32000 1.000 34.83352 733 ARG A N 1
ATOM 5916 C CA . ARG A 1 733 ? 58.70000 14.22300 -3.04000 1.000 34.73466 733 ARG A CA 1
ATOM 5917 C C . ARG A 1 733 ? 57.65800 13.09200 -3.13500 1.000 33.79722 733 ARG A C 1
ATOM 5918 O O . ARG A 1 733 ? 57.72600 12.16800 -2.31000 1.000 40.58551 733 ARG A O 1
ATOM 5926 N N . PHE A 1 734 ? 56.75900 13.14900 -4.11800 1.000 34.99368 734 PHE A N 1
ATOM 5927 C CA . PHE A 1 734 ? 55.71000 12.10600 -4.28100 1.000 33.62962 734 PHE A CA 1
ATOM 5928 C C . PHE A 1 734 ? 56.36200 10.77500 -4.65900 1.000 41.71365 734 PHE A C 1
ATOM 5929 O O . PHE A 1 734 ? 55.70300 9.73000 -4.53700 1.000 41.12007 734 PHE A O 1
ATOM 5937 N N . ASP A 1 735 ? 57.61800 10.81500 -5.10700 1.000 42.61579 735 ASP A N 1
ATOM 5938 C CA . ASP A 1 735 ? 58.34500 9.56500 -5.46300 1.000 58.76490 735 ASP A CA 1
ATOM 5939 C C . ASP A 1 735 ? 59.48100 9.34400 -4.45400 1.000 59.70862 735 ASP A C 1
ATOM 5940 O O . ASP A 1 735 ? 60.38800 8.55100 -4.75500 1.000 57.48608 735 ASP A O 1
ATOM 5945 N N . SER A 1 736 ? 59.42300 10.01600 -3.30500 1.000 42.44513 736 SER A N 1
ATOM 5946 C CA . SER A 1 736 ? 60.42500 9.81600 -2.23200 1.000 42.28972 736 SER A CA 1
ATOM 5947 C C . SER A 1 736 ? 59.71200 9.27800 -0.98100 1.000 48.37903 736 SER A C 1
ATOM 5948 O O . SER A 1 736 ? 58.48000 9.41700 -0.89900 1.000 44.94507 736 SER A O 1
ATOM 5951 N N . TYR A 1 737 ? 60.45800 8.68400 -0.05200 1.000 39.33011 737 TYR A N 1
ATOM 5952 C CA . TYR A 1 737 ? 59.86000 8.17500 1.20900 1.000 36.71004 737 TYR A CA 1
ATOM 5953 C C . TYR A 1 737 ? 59.94700 9.28200 2.24400 1.000 36.45183 737 TYR A C 1
ATOM 5954 O O . TYR A 1 737 ? 60.98900 9.95200 2.30400 1.000 45.88022 737 TYR A O 1
ATOM 5963 N N . PRO A 1 738 ? 58.90100 9.52600 3.06000 1.000 30.44558 738 PRO A N 1
ATOM 5964 C CA . PRO A 1 738 ? 57.79700 8.58600 3.19800 1.000 38.56822 738 PRO A CA 1
ATOM 5965 C C . PRO A 1 738 ? 56.52100 8.88700 2.42400 1.000 35.29053 738 PRO A C 1
ATOM 5966 O O . PRO A 1 738 ? 55.53700 8.15900 2.61900 1.000 32.34268 738 PRO A O 1
ATOM 5970 N N . TYR A 1 739 ? 56.53600 9.89900 1.55600 1.000 31.91959 739 TYR A N 1
ATOM 5971 C CA . TYR A 1 739 ? 55.30600 10.35300 0.85300 1.000 28.84768 739 TYR A CA 1
ATOM 5972 C C . TYR A 1 739 ? 54.70500 9.26500 -0.02600 1.000 25.22059 739 TYR A C 1
ATOM 5973 O O . TYR A 1 739 ? 53.47600 9.13400 -0.02100 1.000 31.33175 739 TYR A O 1
ATOM 5982 N N . LYS A 1 740 ? 55.52800 8.52300 -0.76400 1.000 28.74998 740 LYS A N 1
ATOM 5983 C CA . LYS A 1 740 ? 54.99900 7.51100 -1.71900 1.000 34.52198 740 LYS A CA 1
ATOM 5984 C C . LYS A 1 740 ? 54.19500 6.44900 -0.95600 1.000 42.96548 740 LYS A C 1
ATOM 5985 O O . LYS A 1 740 ? 53.16300 6.00300 -1.48100 1.000 52.56897 740 LYS A O 1
ATOM 5991 N N . SER A 1 741 ? 54.64800 6.08500 0.23800 1.000 40.45637 741 SER A N 1
ATOM 5992 C CA . SER A 1 741 ? 53.95600 5.07400 1.07200 1.000 35.53587 741 SER A CA 1
ATOM 5993 C C . SER A 1 741 ? 52.62000 5.62700 1.58600 1.000 40.46054 741 SER A C 1
ATOM 5994 O O . SER A 1 741 ? 51.71100 4.81800 1.82000 1.000 41.10088 741 SER A O 1
ATOM 5997 N N . LEU A 1 742 ? 52.50700 6.95100 1.71300 1.000 34.80884 742 LEU A N 1
ATOM 5998 C CA . LEU A 1 742 ? 51.28600 7.57900 2.26900 1.000 31.91762 742 LEU A CA 1
ATOM 5999 C C . LEU A 1 742 ? 50.29400 7.85600 1.14400 1.000 40.42571 742 LEU A C 1
ATOM 6000 O O . LEU A 1 742 ? 49.14000 8.17300 1.43700 1.000 45.26845 742 LEU A O 1
ATOM 6005 N N . LEU A 1 743 ? 50.73500 7.69700 -0.09600 1.000 43.37760 743 LEU A N 1
ATOM 6006 C CA . LEU A 1 743 ? 49.82600 7.90900 -1.24700 1.000 39.60555 743 LEU A CA 1
ATOM 6007 C C . LEU A 1 743 ? 48.87700 6.71800 -1.38200 1.000 41.20706 743 LEU A C 1
ATOM 6008 O O . LEU A 1 743 ? 49.29400 5.58600 -1.12000 1.000 41.29035 743 LEU A O 1
ATOM 6013 N N . PRO A 1 744 ? 47.60600 6.94700 -1.74100 1.000 37.95699 744 PRO A N 1
ATOM 6014 C CA . PRO A 1 744 ? 46.69700 5.84500 -2.01100 1.000 40.16176 744 PRO A CA 1
ATOM 6015 C C . PRO A 1 744 ? 47.21500 4.89300 -3.09000 1.000 41.66186 744 PRO A C 1
ATOM 6016 O O . PRO A 1 744 ? 47.83400 5.34500 -4.06100 1.000 46.29912 744 PRO A O 1
ATOM 6020 N N . ASN A 1 745 ? 46.94600 3.59900 -2.95100 1.000 50.26687 745 ASN A N 1
ATOM 6021 C CA . ASN A 1 745 ? 47.47300 2.57600 -3.90000 1.000 57.96166 745 ASN A CA 1
ATOM 6022 C C . ASN A 1 745 ? 47.02700 2.87000 -5.33500 1.000 60.05337 745 ASN A C 1
ATOM 6023 O O . ASN A 1 745 ? 47.83600 2.68400 -6.26100 1.000 53.58261 745 ASN A O 1
ATOM 6028 N N . SER A 1 746 ? 45.79100 3.32600 -5.50400 1.000 63.07082 746 SER A N 1
ATOM 6029 C CA . SER A 1 746 ? 45.26900 3.65500 -6.85000 1.000 52.23289 746 SER A CA 1
ATOM 6030 C C . SER A 1 746 ? 45.99600 4.87400 -7.43600 1.000 47.11440 746 SER A C 1
ATOM 6031 O O . SER A 1 746 ? 45.91400 5.05500 -8.65700 1.000 62.57403 746 SER A O 1
ATOM 6034 N N . TRP A 1 747 ? 46.68800 5.66200 -6.61600 1.000 40.17170 747 TRP A N 1
ATOM 6035 C CA . TRP A 1 747 ? 47.31500 6.90800 -7.12300 1.000 47.46251 747 TRP A CA 1
ATOM 6036 C C . TRP A 1 747 ? 48.80800 6.70300 -7.33800 1.000 51.16044 747 TRP A C 1
ATOM 6037 O O . TRP A 1 747 ? 49.54700 7.69200 -7.41700 1.000 55.26365 747 TRP A O 1
ATOM 6048 N N . LYS A 1 748 ? 49.24800 5.45900 -7.39100 1.000 56.38183 748 LYS A N 1
ATOM 6049 C CA . LYS A 1 748 ? 50.69700 5.18400 -7.49300 1.000 57.46624 748 LYS A CA 1
ATOM 6050 C C . LYS A 1 748 ? 50.93400 4.12700 -8.57100 1.000 67.81244 748 LYS A C 1
ATOM 6051 O O . LYS A 1 748 ? 49.97900 3.62100 -9.14500 1.000 74.18500 748 LYS A O 1
#